Protein 3IUK (pdb70)

Radius of gyration: 38.19 Å; Cα contacts (8 Å, |Δi|>4): 1668; chains: 2; bounding box: 85×88×124 Å

B-factor: mean 12.66, std 7.12, range [2.0, 50.41]

Solvent-accessible surface area: 47184 Å² total

Secondary structure (DSSP, 8-state):
-PPP-HHHHHHHHHHHHHHHH-HHHHHHTT--S-TT-----SHHHHHHHHHHHHHHHHHHHT---SSHHHHHHHH--HHHHHHHHHHHHT-GGG---SSSSHHHHHHHGGG---SSHHHHHHHHHHHHHHHHHHHHHHHHHHHHHHTT----HHHHHHHHHHHHHHHSTTSTTT---S-EETTEEPPHHHHHHHHHHHHHHHHHHHHHHHHIIIIIGGGS-S-----HHHHHHHHHHHHSS---HHHHHHHHHHHHHHHHHHHHHHHHHHSTT--HHHHHHHHHH-GGGEEESHHHHHH--HHHHHHHHHHBTTTB-------B----SS--SSB---PPPTTSSSPB--BPPPTT--EEE-TTTHHHHHHHSTTTHHHHHHHHHHTGGGS-HHHHHT---HHHHHHHHHHHHH--TTSTT-STTT---TTT--HHHHHHHHHHHHTPBPPTTT-SSB--HHHHHHHHHHH----HHHHHHHHHHHHHSTTSTTHHHHHHHHHHHHHHHHHTSTT--HHHHHHHHHTT-S--HHHHHHHH-/-----HHHHHHHHHHHHHHHH-HHHHHHTT--S-TT-----SHHHHHHHHHHHHHHHHHHTTPPPSSHHHHHHHH--HHHHHHHHHHHHSGGGG---SSSSHHHHHHHGGG---SSHHHHHHHHHHHHHHHHHHHHHHHHHHHHHHTT----HHHHHHHHHHHHHHHSTTSTTT--TT--BTTBPPPHHHHHHHHHHHHHHHHHHHHHHHHIIIIIGGGS-S----HHHHHHHHHHHHHSS---HHHHHHHHHHHHHHHHHHHHHHHHHHSTT--HHHHHHHHHH-GGGEEESHHHHHH--HHHHHHHHHHBTTTB-------B----S---B---PPPTTSSS-B--B---TT--EEE-TTTHHHHHHHSTTTHHHHHHHHHHTGGGS-HHHHHT---HHHHHHHHHHHHH--TTSTT-STTT---TTT--HHHHHHHHHHHTTPBPPTTT-SSB--HHHHHHHHHHH--S-HHHHHHHHHHHHHSTTSTTHHHHHHHHHHHHHHHHHTSTT--HHHHHHHHHHT-S--HHHHHHHH-

Structure (mmCIF, N/CA/C/O backbone):
data_3IUK
#
_entry.id   3IUK
#
_cell.length_a   59.614
_cell.length_b   85.394
_cell.length_c   115.489
_cell.angle_alpha   90.00
_cell.angle_beta   90.78
_cell.angle_gamma   90.00
#
_symmetry.space_group_name_H-M   'P 1 21 1'
#
loop_
_entity.id
_entity.type
_entity.pdbx_description
1 polymer 'uncharacterized protein'
2 non-polymer GLYCEROL
3 non-polymer 'MAGNESIUM ION'
4 water water
#
loop_
_atom_site.group_PDB
_atom_site.id
_atom_site.type_symbol
_atom_site.label_atom_id
_atom_site.label_alt_id
_atom_site.label_comp_id
_atom_site.label_asym_id
_atom_site.label_entity_id
_atom_site.label_seq_id
_atom_site.pdbx_PDB_ins_code
_atom_site.Cartn_x
_atom_site.Cartn_y
_atom_site.Cartn_z
_atom_site.occupancy
_atom_site.B_iso_or_equiv
_atom_site.auth_seq_id
_atom_site.auth_comp_id
_atom_site.auth_asym_id
_atom_site.auth_atom_id
_atom_site.pdbx_PDB_model_num
ATOM 1 N N . VAL A 1 11 ? 5.884 -17.924 45.724 1.00 24.66 8 VAL A N 1
ATOM 2 C CA . VAL A 1 11 ? 6.967 -18.940 45.948 1.00 24.56 8 VAL A CA 1
ATOM 3 C C . VAL A 1 11 ? 8.328 -18.529 45.347 1.00 24.28 8 VAL A C 1
ATOM 4 O O . VAL A 1 11 ? 9.111 -19.404 44.963 1.00 25.18 8 VAL A O 1
ATOM 6 N N . ARG A 1 12 ? 8.613 -17.226 45.249 1.00 23.21 9 ARG A N 1
ATOM 7 C CA . ARG A 1 12 ? 9.953 -16.759 44.849 1.00 22.25 9 ARG A CA 1
ATOM 8 C C . ARG A 1 12 ? 10.831 -16.686 46.090 1.00 21.48 9 ARG A C 1
ATOM 9 O O . ARG A 1 12 ? 10.571 -15.877 46.977 1.00 21.91 9 ARG A O 1
ATOM 17 N N . PRO A 1 13 ? 11.915 -17.467 46.123 1.00 20.52 10 PRO A N 1
ATOM 18 C CA . PRO A 1 13 ? 12.707 -17.570 47.340 1.00 20.30 10 PRO A CA 1
ATOM 19 C C . PRO A 1 13 ? 13.579 -16.335 47.538 1.00 19.70 10 PRO A C 1
ATOM 20 O O . PRO A 1 13 ? 13.964 -15.678 46.572 1.00 19.16 10 PRO A O 1
ATOM 24 N N . LYS A 1 14 ? 13.846 -15.989 48.785 1.00 18.96 11 LYS A N 1
ATOM 25 C CA . LYS A 1 14 ? 14.661 -14.812 49.061 1.00 18.93 11 LYS A CA 1
ATOM 26 C C . LYS A 1 14 ? 16.113 -15.052 48.685 1.00 17.42 11 LYS A C 1
ATOM 27 O O . LYS A 1 14 ? 16.638 -16.104 48.944 1.00 16.91 11 LYS A O 1
ATOM 33 N N . SER A 1 15 ? 16.724 -14.062 48.039 1.00 15.52 12 SER A N 1
ATOM 34 C CA . SER A 1 15 ? 18.094 -14.153 47.525 1.00 14.85 12 SER A CA 1
ATOM 35 C C . SER A 1 15 ? 19.096 -13.588 48.551 1.00 14.71 12 SER A C 1
ATOM 36 O O . SER A 1 15 ? 18.713 -13.081 49.618 1.00 14.36 12 SER A O 1
ATOM 39 N N . ALA A 1 16 ? 20.379 -13.662 48.238 1.00 14.93 13 ALA A N 1
ATOM 40 C CA . ALA A 1 16 ? 21.381 -13.113 49.126 1.00 15.79 13 ALA A CA 1
ATOM 41 C C . ALA A 1 16 ? 21.175 -11.583 49.223 1.00 15.30 13 ALA A C 1
ATOM 42 O O . ALA A 1 16 ? 21.338 -10.977 50.291 1.00 15.61 13 ALA A O 1
ATOM 44 N N . ILE A 1 17 ? 20.815 -10.968 48.101 1.00 15.35 14 ILE A N 1
ATOM 45 C CA . ILE A 1 17 ? 20.575 -9.535 48.084 1.00 16.11 14 ILE A CA 1
ATOM 46 C C . ILE A 1 17 ? 19.362 -9.163 48.952 1.00 16.06 14 ILE A C 1
ATOM 47 O O . ILE A 1 17 ? 19.419 -8.169 49.693 1.00 15.97 14 ILE A O 1
ATOM 52 N N . ASP A 1 18 ? 18.293 -9.951 48.883 1.00 15.57 15 ASP A N 1
ATOM 53 C CA . ASP A 1 18 ? 17.152 -9.723 49.761 1.00 16.12 15 ASP A CA 1
ATOM 54 C C . ASP A 1 18 ? 17.560 -9.856 51.220 1.00 15.87 15 ASP A C 1
ATOM 55 O O . ASP A 1 18 ? 17.056 -9.089 52.057 1.00 15.95 15 ASP A O 1
ATOM 60 N N . ALA A 1 19 ? 18.452 -10.819 51.511 1.00 14.80 16 ALA A N 1
ATOM 61 C CA . ALA A 1 19 ? 18.982 -11.019 52.871 1.00 14.70 16 ALA A CA 1
ATOM 62 C C . ALA A 1 19 ? 19.730 -9.788 53.396 1.00 14.57 16 ALA A C 1
ATOM 63 O O . ALA A 1 19 ? 19.545 -9.396 54.554 1.00 15.45 16 ALA A O 1
ATOM 65 N N . VAL A 1 20 ? 20.608 -9.214 52.586 1.00 14.11 17 VAL A N 1
ATOM 66 C CA . VAL A 1 20 ? 21.273 -7.970 52.962 1.00 14.64 17 VAL A CA 1
ATOM 67 C C . VAL A 1 20 ? 20.273 -6.835 53.210 1.00 14.19 17 VAL A C 1
ATOM 68 O O . VAL A 1 20 ? 20.422 -6.074 54.181 1.00 14.18 17 VAL A O 1
ATOM 72 N N . ALA A 1 21 ? 19.267 -6.743 52.336 1.00 13.28 18 ALA A N 1
ATOM 73 C CA . ALA A 1 21 ? 18.243 -5.728 52.387 1.00 12.79 18 ALA A CA 1
ATOM 74 C C . ALA A 1 21 ? 17.426 -5.877 53.653 1.00 12.83 18 ALA A C 1
ATOM 75 O O . ALA A 1 21 ? 17.216 -4.885 54.346 1.00 12.88 18 ALA A O 1
ATOM 77 N N . ASP A 1 22 ? 17.096 -7.133 54.014 1.00 12.81 19 ASP A N 1
ATOM 78 C CA . ASP A 1 22 ? 16.351 -7.445 55.233 1.00 12.07 19 ASP A CA 1
ATOM 79 C C . ASP A 1 22 ? 17.166 -7.152 56.506 1.00 12.80 19 ASP A C 1
ATOM 80 O O . ASP A 1 22 ? 16.600 -6.649 57.509 1.00 12.52 19 ASP A O 1
ATOM 85 N N . ALA A 1 23 ? 18.462 -7.460 56.470 1.00 11.44 20 ALA A N 1
ATOM 86 C CA . ALA A 1 23 ? 19.348 -7.228 57.628 1.00 12.43 20 ALA A CA 1
ATOM 87 C C . ALA A 1 23 ? 19.523 -5.721 57.890 1.00 12.54 20 ALA A C 1
ATOM 88 O O . ALA A 1 23 ? 19.513 -5.265 59.052 1.00 12.49 20 ALA A O 1
ATOM 90 N N . TYR A 1 24 ? 19.708 -4.986 56.806 1.00 11.81 21 TYR A N 1
ATOM 91 C CA . TYR A 1 24 ? 19.788 -3.506 56.850 1.00 12.24 21 TYR A CA 1
ATOM 92 C C . TYR A 1 24 ? 18.486 -2.968 57.424 1.00 12.19 21 TYR A C 1
ATOM 93 O O . TYR A 1 24 ? 18.491 -2.153 58.317 1.00 12.90 21 TYR A O 1
ATOM 102 N N . THR A 1 25 ? 17.363 -3.470 56.957 1.00 11.93 22 THR A N 1
ATOM 103 C CA . THR A 1 25 ? 16.101 -3.062 57.527 1.00 11.85 22 THR A CA 1
ATOM 104 C C . THR A 1 25 ? 16.101 -3.324 59.041 1.00 10.95 22 THR A C 1
ATOM 105 O O . THR A 1 25 ? 15.726 -2.460 59.815 1.00 9.49 22 THR A O 1
ATOM 109 N N . GLU A 1 26 ? 16.537 -4.483 59.478 1.00 11.52 23 GLU A N 1
ATOM 110 C CA A GLU A 1 26 ? 16.533 -4.752 60.927 0.50 11.59 23 GLU A CA 1
ATOM 111 C CA B GLU A 1 26 ? 16.562 -4.764 60.926 0.50 11.94 23 GLU A CA 1
ATOM 112 C C . GLU A 1 26 ? 17.434 -3.736 61.677 1.00 11.51 23 GLU A C 1
ATOM 113 O O . GLU A 1 26 ? 17.109 -3.291 62.788 1.00 12.24 23 GLU A O 1
ATOM 124 N N . LYS A 1 27 ? 18.544 -3.357 61.078 1.00 11.44 24 LYS A N 1
ATOM 125 C CA . LYS A 1 27 ? 19.422 -2.369 61.704 1.00 11.42 24 LYS A CA 1
ATOM 126 C C . LYS A 1 27 ? 18.713 -0.996 61.799 1.00 11.41 24 LYS A C 1
ATOM 127 O O . LYS A 1 27 ? 18.872 -0.263 62.778 1.00 11.36 24 LYS A O 1
ATOM 133 N N . LEU A 1 28 ? 17.955 -0.641 60.768 1.00 10.99 25 LEU A N 1
ATOM 134 C CA . LEU A 1 28 ? 17.221 0.602 60.775 1.00 11.08 25 LEU A CA 1
ATOM 135 C C . LEU A 1 28 ? 16.216 0.622 61.922 1.00 12.18 25 LEU A C 1
ATOM 136 O O . LEU A 1 28 ? 16.046 1.670 62.594 1.00 11.03 25 LEU A O 1
ATOM 141 N N . ILE A 1 29 ? 15.549 -0.524 62.122 1.00 12.16 26 ILE A N 1
ATOM 142 C CA . ILE A 1 29 ? 14.574 -0.713 63.200 1.00 12.76 26 ILE A CA 1
ATOM 143 C C . ILE A 1 29 ? 15.295 -0.588 64.558 1.00 12.80 26 ILE A C 1
ATOM 144 O O . ILE A 1 29 ? 14.851 0.131 65.445 1.00 12.81 26 ILE A O 1
ATOM 149 N N . GLU A 1 30 ? 16.450 -1.230 64.666 1.00 13.11 27 GLU A N 1
ATOM 150 C CA . GLU A 1 30 ? 17.292 -1.177 65.861 1.00 13.87 27 GLU A CA 1
ATOM 151 C C . GLU A 1 30 ? 17.754 0.261 66.166 1.00 13.01 27 GLU A C 1
ATOM 152 O O . GLU A 1 30 ? 17.665 0.714 67.291 1.00 11.80 27 GLU A O 1
ATOM 158 N N . LEU A 1 31 ? 18.179 0.991 65.137 1.00 12.73 28 LEU A N 1
ATOM 159 C CA . LEU A 1 31 ? 18.624 2.378 65.284 1.00 12.98 28 LEU A CA 1
ATOM 160 C C . LEU A 1 31 ? 17.506 3.407 65.522 1.00 13.91 28 LEU A C 1
ATOM 161 O O . LEU A 1 31 ? 17.731 4.433 66.197 1.00 14.69 28 LEU A O 1
ATOM 166 N N . ASN A 1 32 ? 16.320 3.142 64.979 1.00 13.71 29 ASN A N 1
ATOM 167 C CA . ASN A 1 32 ? 15.183 4.047 65.091 1.00 14.24 29 ASN A CA 1
ATOM 168 C C . ASN A 1 32 ? 13.956 3.342 65.679 1.00 14.21 29 ASN A C 1
ATOM 169 O O . ASN A 1 32 ? 13.116 2.850 64.948 1.00 14.17 29 ASN A O 1
ATOM 174 N N . PRO A 1 33 ? 13.852 3.303 67.009 1.00 15.14 30 PRO A N 1
ATOM 175 C CA . PRO A 1 33 ? 12.718 2.608 67.583 1.00 15.96 30 PRO A CA 1
ATOM 176 C C . PRO A 1 33 ? 11.349 3.218 67.213 1.00 17.28 30 PRO A C 1
ATOM 177 O O . PRO A 1 33 ? 10.371 2.486 67.171 1.00 17.64 30 PRO A O 1
ATOM 181 N N . SER A 1 34 ? 11.291 4.517 66.919 1.00 18.88 31 SER A N 1
ATOM 182 C CA . SER A 1 34 ? 10.052 5.161 66.469 1.00 19.92 31 SER A CA 1
ATOM 183 C C . SER A 1 34 ? 9.569 4.526 65.187 1.00 20.58 31 SER A C 1
ATOM 184 O O . SER A 1 34 ? 8.375 4.384 64.974 1.00 20.96 31 SER A O 1
ATOM 187 N N . PHE A 1 35 ? 10.507 4.119 64.343 1.00 21.26 32 PHE A N 1
ATOM 188 C CA . PHE A 1 35 ? 10.177 3.423 63.107 1.00 21.83 32 PHE A CA 1
ATOM 189 C C . PHE A 1 35 ? 9.490 2.066 63.353 1.00 22.51 32 PHE A C 1
ATOM 190 O O . PHE A 1 35 ? 8.577 1.672 62.591 1.00 21.72 32 PHE A O 1
ATOM 198 N N . ALA A 1 36 ? 9.905 1.353 64.407 1.00 23.54 33 ALA A N 1
ATOM 199 C CA . ALA A 1 36 ? 9.234 0.089 64.796 1.00 24.10 33 ALA A CA 1
ATOM 200 C C . ALA A 1 36 ? 7.809 0.325 65.249 1.00 24.19 33 ALA A C 1
ATOM 201 O O . ALA A 1 36 ? 6.924 -0.440 64.926 1.00 24.66 33 ALA A O 1
ATOM 203 N N . THR A 1 37 ? 7.562 1.386 66.003 1.00 24.78 34 THR A N 1
ATOM 204 C CA . THR A 1 37 ? 6.199 1.588 66.484 1.00 24.72 34 THR A CA 1
ATOM 205 C C . THR A 1 37 ? 5.312 1.999 65.280 1.00 24.27 34 THR A C 1
ATOM 206 O O . THR A 1 37 ? 4.176 1.508 65.132 1.00 23.62 34 THR A O 1
ATOM 210 N N . THR A 1 38 ? 5.839 2.830 64.379 1.00 23.14 35 THR A N 1
ATOM 211 C CA . THR A 1 38 ? 5.068 3.166 63.182 1.00 22.72 35 THR A CA 1
ATOM 212 C C . THR A 1 38 ? 4.924 1.950 62.247 1.00 22.35 35 THR A C 1
ATOM 213 O O . THR A 1 38 ? 4.102 2.003 61.350 1.00 23.05 35 THR A O 1
ATOM 217 N N . LEU A 1 39 ? 5.700 0.877 62.457 1.00 21.83 36 LEU A N 1
ATOM 218 C CA . LEU A 1 39 ? 5.529 -0.404 61.726 1.00 21.67 36 LEU A CA 1
ATOM 219 C C . LEU A 1 39 ? 4.637 -1.386 62.483 1.00 22.16 36 LEU A C 1
ATOM 220 O O . LEU A 1 39 ? 4.367 -2.492 62.002 1.00 22.36 36 LEU A O 1
ATOM 225 N N . GLY A 1 40 ? 4.178 -0.999 63.670 1.00 22.34 37 GLY A N 1
ATOM 226 C CA . GLY A 1 40 ? 3.373 -1.890 64.507 1.00 22.39 37 GLY A CA 1
ATOM 227 C C . GLY A 1 40 ? 4.161 -2.947 65.288 1.00 22.25 37 GLY A C 1
ATOM 228 O O . GLY A 1 40 ? 3.556 -3.802 65.952 1.00 22.09 37 GLY A O 1
ATOM 229 N N . LEU A 1 41 ? 5.502 -2.898 65.218 1.00 21.67 38 LEU A N 1
ATOM 230 C CA . LEU A 1 41 ? 6.372 -3.859 65.931 1.00 20.58 38 LEU A CA 1
ATOM 231 C C . LEU A 1 41 ? 6.427 -3.510 67.426 1.00 19.51 38 LEU A C 1
ATOM 232 O O . LEU A 1 41 ? 6.833 -2.398 67.750 1.00 20.08 38 LEU A O 1
ATOM 237 N N . PRO A 1 42 ? 6.069 -4.456 68.328 1.00 18.07 39 PRO A N 1
ATOM 238 C CA . PRO A 1 42 ? 6.246 -4.191 69.774 1.00 17.61 39 PRO A CA 1
ATOM 239 C C . PRO A 1 42 ? 7.733 -4.194 70.199 1.00 16.90 39 PRO A C 1
ATOM 240 O O . PRO A 1 42 ? 8.595 -4.489 69.369 1.00 16.68 39 PRO A O 1
ATOM 244 N N . GLY A 1 43 ? 8.015 -3.809 71.449 1.00 16.06 40 GLY A N 1
ATOM 245 C CA . GLY A 1 43 ? 9.367 -3.858 72.005 1.00 15.44 40 GLY A CA 1
ATOM 246 C C . GLY A 1 43 ? 9.916 -2.518 72.474 1.00 15.19 40 GLY A C 1
ATOM 247 O O . GLY A 1 43 ? 10.522 -2.431 73.536 1.00 15.84 40 GLY A O 1
ATOM 248 N N . HIS A 1 44 ? 9.713 -1.465 71.699 1.00 14.01 41 HIS A N 1
ATOM 249 C CA . HIS A 1 44 ? 10.385 -0.176 71.984 1.00 13.87 41 HIS A CA 1
ATOM 250 C C . HIS A 1 44 ? 9.396 1.010 71.884 1.00 12.12 41 HIS A C 1
ATOM 251 O O . HIS A 1 44 ? 9.614 2.035 71.235 1.00 12.37 41 HIS A O 1
ATOM 258 N N . GLU A 1 45 ? 8.296 0.841 72.583 1.00 8.57 42 GLU A N 1
ATOM 259 C CA . GLU A 1 45 ? 7.193 1.795 72.552 1.00 7.69 42 GLU A CA 1
ATOM 260 C C . GLU A 1 45 ? 7.532 3.147 73.122 1.00 6.63 42 GLU A C 1
ATOM 261 O O . GLU A 1 45 ? 6.883 4.122 72.756 1.00 7.48 42 GLU A O 1
ATOM 267 N N . THR A 1 46 ? 8.517 3.226 74.024 1.00 5.86 43 THR A N 1
ATOM 268 C CA . THR A 1 46 ? 8.844 4.519 74.684 1.00 6.03 43 THR A CA 1
ATOM 269 C C . THR A 1 46 ? 10.070 5.215 74.093 1.00 6.25 43 THR A C 1
ATOM 270 O O . THR A 1 46 ? 10.460 6.300 74.543 1.00 7.23 43 THR A O 1
ATOM 274 N N . GLU A 1 47 ? 10.725 4.603 73.117 1.00 5.50 44 GLU A N 1
ATOM 275 C CA . GLU A 1 47 ? 12.034 5.083 72.699 1.00 7.19 44 GLU A CA 1
ATOM 276 C C . GLU A 1 47 ? 12.070 5.898 71.421 1.00 6.27 44 GLU A C 1
ATOM 277 O O . GLU A 1 47 ? 11.270 5.700 70.515 1.00 8.08 44 GLU A O 1
ATOM 283 N N . TYR A 1 48 ? 13.058 6.783 71.364 1.00 6.01 45 TYR A N 1
ATOM 284 C CA . TYR A 1 48 ? 13.346 7.606 70.207 1.00 6.91 45 TYR A CA 1
ATOM 285 C C . TYR A 1 48 ? 14.699 7.228 69.621 1.00 8.24 45 TYR A C 1
ATOM 286 O O . TYR A 1 48 ? 15.567 6.726 70.314 1.00 8.82 45 TYR A O 1
ATOM 295 N N . GLN A 1 49 ? 14.879 7.493 68.343 1.00 9.34 46 GLN A N 1
ATOM 296 C CA . GLN A 1 49 ? 16.203 7.530 67.769 1.00 10.68 46 GLN A CA 1
ATOM 297 C C . GLN A 1 49 ? 17.140 8.548 68.443 1.00 11.48 46 GLN A C 1
ATOM 298 O O . GLN A 1 49 ? 16.702 9.445 69.184 1.00 10.97 46 GLN A O 1
ATOM 304 N N . ASP A 1 50 ? 18.433 8.374 68.185 1.00 11.93 47 ASP A N 1
ATOM 305 C CA . ASP A 1 50 ? 19.477 9.278 68.659 1.00 13.00 47 ASP A CA 1
ATOM 306 C C . ASP A 1 50 ? 19.587 10.346 67.555 1.00 11.61 47 ASP A C 1
ATOM 307 O O . ASP A 1 50 ? 20.040 10.069 66.460 1.00 12.34 47 ASP A O 1
ATOM 312 N N . TYR A 1 51 ? 19.112 11.552 67.843 1.00 10.84 48 TYR A N 1
ATOM 313 C CA . TYR A 1 51 ? 19.118 12.653 66.910 1.00 9.49 48 TYR A CA 1
ATOM 314 C C . TYR A 1 51 ? 20.430 13.444 66.958 1.00 9.15 48 TYR A C 1
ATOM 315 O O . TYR A 1 51 ? 20.575 14.416 66.275 1.00 7.13 48 TYR A O 1
ATOM 324 N N . SER A 1 52 ? 21.378 13.022 67.785 1.00 9.04 49 SER A N 1
ATOM 325 C CA . SER A 1 52 ? 22.607 13.727 67.988 1.00 8.58 49 SER A CA 1
ATOM 326 C C . SER A 1 52 ? 23.569 13.418 66.841 1.00 9.37 49 SER A C 1
ATOM 327 O O . SER A 1 52 ? 23.290 12.539 66.053 1.00 9.87 49 SER A O 1
ATOM 330 N N . PRO A 1 53 ? 24.701 14.130 66.749 1.00 9.78 50 PRO A N 1
ATOM 331 C CA . PRO A 1 53 ? 25.679 13.755 65.719 1.00 10.58 50 PRO A CA 1
ATOM 332 C C . PRO A 1 53 ? 26.141 12.296 65.779 1.00 10.97 50 PRO A C 1
ATOM 333 O O . PRO A 1 53 ? 26.339 11.693 64.736 1.00 12.00 50 PRO A O 1
ATOM 337 N N . ALA A 1 54 ? 26.350 11.764 66.984 1.00 9.45 51 ALA A N 1
ATOM 338 C CA . ALA A 1 54 ? 26.758 10.367 67.124 1.00 10.12 51 ALA A CA 1
ATOM 339 C C . ALA A 1 54 ? 25.655 9.470 66.551 1.00 10.64 51 ALA A C 1
ATOM 340 O O . ALA A 1 54 ? 25.936 8.444 65.979 1.00 12.01 51 ALA A O 1
ATOM 342 N N . GLY A 1 55 ? 24.403 9.835 66.764 1.00 10.10 52 GLY A N 1
ATOM 343 C CA . GLY A 1 55 ? 23.287 9.113 66.137 1.00 9.81 52 GLY A CA 1
ATOM 344 C C . GLY A 1 55 ? 23.372 9.089 64.628 1.00 9.26 52 GLY A C 1
ATOM 345 O O . GLY A 1 55 ? 23.221 8.048 63.991 1.00 9.63 52 GLY A O 1
ATOM 346 N N . ALA A 1 56 ? 23.633 10.253 64.039 1.00 8.81 53 ALA A N 1
ATOM 347 C CA . ALA A 1 56 ? 23.743 10.360 62.602 1.00 9.22 53 ALA A CA 1
ATOM 348 C C . ALA A 1 56 ? 24.969 9.597 62.005 1.00 9.19 53 ALA A C 1
ATOM 349 O O . ALA A 1 56 ? 24.882 9.003 60.920 1.00 8.53 53 ALA A O 1
ATOM 351 N N . ALA A 1 57 ? 26.100 9.628 62.706 1.00 9.58 54 ALA A N 1
ATOM 352 C CA . ALA A 1 57 ? 27.292 8.873 62.298 1.00 10.06 54 ALA A CA 1
ATOM 353 C C . ALA A 1 57 ? 26.988 7.396 62.327 1.00 9.92 54 ALA A C 1
ATOM 354 O O . ALA A 1 57 ? 27.395 6.668 61.452 1.00 10.52 54 ALA A O 1
ATOM 356 N N . ALA A 1 58 ? 26.240 6.946 63.328 1.00 10.00 55 ALA A N 1
ATOM 357 C CA . ALA A 1 58 ? 25.935 5.515 63.427 1.00 8.95 55 ALA A CA 1
ATOM 358 C C . ALA A 1 58 ? 25.054 5.090 62.249 1.00 8.31 55 ALA A C 1
ATOM 359 O O . ALA A 1 58 ? 25.286 4.038 61.640 1.00 5.97 55 ALA A O 1
ATOM 361 N N . HIS A 1 59 ? 24.054 5.925 61.930 1.00 7.76 56 HIS A N 1
ATOM 362 C CA . HIS A 1 59 ? 23.161 5.621 60.809 1.00 7.73 56 HIS A CA 1
ATOM 363 C C . HIS A 1 59 ? 23.987 5.545 59.521 1.00 5.91 56 HIS A C 1
ATOM 364 O O . HIS A 1 59 ? 23.908 4.618 58.780 1.00 5.00 56 HIS A O 1
ATOM 371 N N . ALA A 1 60 ? 24.831 6.548 59.295 1.00 6.52 57 ALA A N 1
ATOM 372 C CA . ALA A 1 60 ? 25.648 6.618 58.099 1.00 6.38 57 ALA A CA 1
ATOM 373 C C . ALA A 1 60 ? 26.561 5.420 58.002 1.00 6.58 57 ALA A C 1
ATOM 374 O O . ALA A 1 60 ? 26.748 4.894 56.924 1.00 6.08 57 ALA A O 1
ATOM 376 N N . GLU A 1 61 ? 27.096 4.969 59.130 1.00 5.31 58 GLU A N 1
ATOM 377 C CA . GLU A 1 61 ? 28.028 3.829 59.095 1.00 4.56 58 GLU A CA 1
ATOM 378 C C . GLU A 1 61 ? 27.298 2.551 58.663 1.00 4.11 58 GLU A C 1
ATOM 379 O O . GLU A 1 61 ? 27.786 1.776 57.851 1.00 4.80 58 GLU A O 1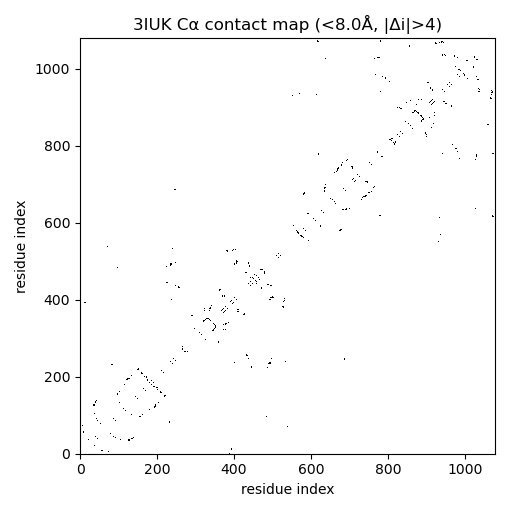
ATOM 385 N N . ALA A 1 62 ? 26.130 2.337 59.237 1.00 3.83 59 ALA A N 1
ATOM 386 C CA . ALA A 1 62 ? 25.290 1.221 58.869 1.00 3.80 59 ALA A CA 1
ATOM 387 C C . ALA A 1 62 ? 24.972 1.266 57.368 1.00 4.54 59 ALA A C 1
ATOM 388 O O . ALA A 1 62 ? 25.081 0.250 56.638 1.00 4.29 59 ALA A O 1
ATOM 390 N N . THR A 1 63 ? 24.632 2.455 56.899 1.00 4.94 60 THR A N 1
ATOM 391 C CA . THR A 1 63 ? 24.407 2.684 55.461 1.00 4.60 60 THR A CA 1
ATOM 392 C C . THR A 1 63 ? 25.651 2.337 54.596 1.00 5.23 60 THR A C 1
ATOM 393 O O . THR A 1 63 ? 25.556 1.628 53.574 1.00 4.37 60 THR A O 1
ATOM 397 N N . ARG A 1 64 ? 26.813 2.835 54.998 1.00 4.65 61 ARG A N 1
ATOM 398 C CA . ARG A 1 64 ? 28.044 2.558 54.251 1.00 6.11 61 ARG A CA 1
ATOM 399 C C . ARG A 1 64 ? 28.338 1.037 54.263 1.00 6.15 61 ARG A C 1
ATOM 400 O O . ARG A 1 64 ? 28.754 0.483 53.252 1.00 5.45 61 ARG A O 1
ATOM 408 N N . LEU A 1 65 ? 28.092 0.381 55.405 1.00 6.86 62 LEU A N 1
ATOM 409 C CA . LEU A 1 65 ? 28.343 -1.053 55.520 1.00 6.90 62 LEU A CA 1
ATOM 410 C C . LEU A 1 65 ? 27.362 -1.852 54.646 1.00 6.68 62 LEU A C 1
ATOM 411 O O . LEU A 1 65 ? 27.754 -2.864 54.073 1.00 6.96 62 LEU A O 1
ATOM 416 N N . ALA A 1 66 ? 26.124 -1.376 54.512 1.00 7.21 63 ALA A N 1
ATOM 417 C CA . ALA A 1 66 ? 25.105 -2.032 53.674 1.00 7.80 63 ALA A CA 1
ATOM 418 C C . ALA A 1 66 ? 25.492 -1.948 52.204 1.00 7.80 63 ALA A C 1
ATOM 419 O O . ALA A 1 66 ? 25.437 -2.958 51.503 1.00 7.29 63 ALA A O 1
ATOM 421 N N . LEU A 1 67 ? 25.923 -0.769 51.756 1.00 7.33 64 LEU A N 1
ATOM 422 C CA . LEU A 1 67 ? 26.425 -0.606 50.385 1.00 7.83 64 LEU A CA 1
ATOM 423 C C . LEU A 1 67 ? 27.636 -1.492 50.089 1.00 8.83 64 LEU A C 1
ATOM 424 O O . LEU A 1 67 ? 27.698 -2.143 49.055 1.00 10.86 64 LEU A O 1
ATOM 429 N N . GLU A 1 68 ? 28.607 -1.500 50.991 1.00 9.47 65 GLU A N 1
ATOM 430 C CA . GLU A 1 68 ? 29.760 -2.383 50.876 1.00 10.71 65 GLU A CA 1
ATOM 431 C C . GLU A 1 68 ? 29.335 -3.851 50.704 1.00 10.86 65 GLU A C 1
ATOM 432 O O . GLU A 1 68 ? 29.875 -4.563 49.857 1.00 10.11 65 GLU A O 1
ATOM 438 N N . ALA A 1 69 ? 28.397 -4.300 51.546 1.00 11.13 66 ALA A N 1
ATOM 439 C CA . ALA A 1 69 ? 27.948 -5.688 51.522 1.00 11.89 66 ALA A CA 1
ATOM 440 C C . ALA A 1 69 ? 27.346 -5.988 50.157 1.00 12.15 66 ALA A C 1
ATOM 441 O O . ALA A 1 69 ? 27.613 -7.052 49.589 1.00 11.82 66 ALA A O 1
ATOM 443 N N . LEU A 1 70 ? 26.597 -5.028 49.613 1.00 12.17 67 LEU A N 1
ATOM 444 C CA . LEU A 1 70 ? 26.006 -5.169 48.264 1.00 12.97 67 LEU A CA 1
ATOM 445 C C . LEU A 1 70 ? 27.011 -5.098 47.102 1.00 13.69 67 LEU A C 1
ATOM 446 O O . LEU A 1 70 ? 26.709 -5.583 46.012 1.00 13.95 67 LEU A O 1
ATOM 451 N N . ALA A 1 71 ? 28.189 -4.514 47.318 1.00 13.87 68 ALA A N 1
ATOM 452 C CA . ALA A 1 71 ? 29.073 -4.129 46.208 1.00 14.00 68 ALA A CA 1
ATOM 453 C C . ALA A 1 71 ? 29.494 -5.289 45.308 1.00 14.74 68 ALA A C 1
ATOM 454 O O . ALA A 1 71 ? 29.530 -5.142 44.082 1.00 15.19 68 ALA A O 1
ATOM 456 N N . GLY A 1 72 ? 29.831 -6.427 45.911 1.00 14.35 69 GLY A N 1
ATOM 457 C CA . GLY A 1 72 ? 30.262 -7.584 45.154 1.00 15.09 69 GLY A CA 1
ATOM 458 C C . GLY A 1 72 ? 29.202 -8.650 44.901 1.00 15.24 69 GLY A C 1
ATOM 459 O O . GLY A 1 72 ? 29.554 -9.789 44.583 1.00 15.18 69 GLY A O 1
ATOM 460 N N . LEU A 1 73 ? 27.917 -8.297 45.017 1.00 15.11 70 LEU A N 1
ATOM 461 C CA . LEU A 1 73 ? 26.830 -9.263 44.826 1.00 15.08 70 LEU A CA 1
ATOM 462 C C . LEU A 1 73 ? 26.153 -9.073 43.470 1.00 14.85 70 LEU A C 1
ATOM 463 O O . LEU A 1 73 ? 25.459 -8.104 43.252 1.00 14.85 70 LEU A O 1
ATOM 468 N N . GLU A 1 74 ? 26.348 -10.031 42.578 1.00 15.22 71 GLU A N 1
ATOM 469 C CA . GLU A 1 74 ? 25.661 -10.057 41.285 1.00 15.14 71 GLU A CA 1
ATOM 470 C C . GLU A 1 74 ? 24.180 -10.388 41.489 1.00 15.04 71 GLU A C 1
ATOM 471 O O . GLU A 1 74 ? 23.845 -11.184 42.400 1.00 13.61 71 GLU A O 1
ATOM 477 N N . PRO A 1 75 ? 23.293 -9.777 40.657 1.00 15.34 72 PRO A N 1
ATOM 478 C CA . PRO A 1 75 ? 21.859 -10.079 40.724 1.00 15.33 72 PRO A CA 1
ATOM 479 C C . PRO A 1 75 ? 21.612 -11.508 40.253 1.00 15.37 72 PRO A C 1
ATOM 480 O O . PRO A 1 75 ? 22.302 -11.955 39.339 1.00 15.51 72 PRO A O 1
ATOM 484 N N . SER A 1 76 ? 20.679 -12.206 40.906 1.00 14.08 73 SER A N 1
ATOM 485 C CA . SER A 1 76 ? 20.231 -13.535 40.506 1.00 13.99 73 SER A CA 1
ATOM 486 C C . SER A 1 76 ? 19.024 -13.483 39.576 1.00 13.57 73 SER A C 1
ATOM 487 O O . SER A 1 76 ? 18.723 -14.446 38.887 1.00 12.11 73 SER A O 1
ATOM 490 N N . ASP A 1 77 ? 18.319 -12.366 39.575 1.00 13.23 74 ASP A N 1
ATOM 491 C CA . ASP A 1 77 ? 17.190 -12.163 38.659 1.00 13.16 74 ASP A CA 1
ATOM 492 C C . ASP A 1 77 ? 16.896 -10.646 38.546 1.00 13.00 74 ASP A C 1
ATOM 493 O O . ASP A 1 77 ? 17.554 -9.818 39.209 1.00 12.66 74 ASP A O 1
ATOM 498 N N . ASP A 1 78 ? 15.919 -10.298 37.713 1.00 12.74 75 ASP A N 1
ATOM 499 C CA A ASP A 1 78 ? 15.473 -8.914 37.529 0.50 12.76 75 ASP A CA 1
ATOM 500 C CA B ASP A 1 78 ? 15.542 -8.897 37.533 0.50 12.72 75 ASP A CA 1
ATOM 501 C C . ASP A 1 78 ? 15.087 -8.225 38.835 1.00 12.73 75 ASP A C 1
ATOM 502 O O . ASP A 1 78 ? 15.216 -7.028 38.959 1.00 11.87 75 ASP A O 1
ATOM 511 N N . VAL A 1 79 ? 14.571 -8.991 39.798 1.00 13.40 76 VAL A N 1
ATOM 512 C CA . VAL A 1 79 ? 14.094 -8.400 41.082 1.00 13.52 76 VAL A CA 1
ATOM 513 C C . VAL A 1 79 ? 15.321 -7.879 41.837 1.00 13.91 76 VAL A C 1
ATOM 514 O O . VAL A 1 79 ? 15.328 -6.749 42.297 1.00 12.38 76 VAL A O 1
ATOM 518 N N . ASP A 1 80 ? 16.386 -8.689 41.856 1.00 13.56 77 ASP A N 1
ATOM 519 C CA . ASP A 1 80 ? 17.650 -8.319 42.505 1.00 14.64 77 ASP A CA 1
ATOM 520 C C . ASP A 1 80 ? 18.257 -7.028 41.884 1.00 14.37 77 ASP A C 1
ATOM 521 O O . ASP A 1 80 ? 18.778 -6.180 42.595 1.00 13.63 77 ASP A O 1
ATOM 526 N N . ALA A 1 81 ? 18.183 -6.921 40.563 1.00 13.75 78 ALA A N 1
ATOM 527 C CA . ALA A 1 81 ? 18.721 -5.807 39.818 1.00 13.44 78 ALA A CA 1
ATOM 528 C C . ALA A 1 81 ? 18.013 -4.517 40.183 1.00 13.33 78 ALA A C 1
ATOM 529 O O . ALA A 1 81 ? 18.664 -3.510 40.294 1.00 13.55 78 ALA A O 1
ATOM 531 N N . VAL A 1 82 ? 16.685 -4.555 40.342 1.00 12.45 79 VAL A N 1
ATOM 532 C CA . VAL A 1 82 ? 15.948 -3.400 40.789 1.00 12.65 79 VAL A CA 1
ATOM 533 C C . VAL A 1 82 ? 16.372 -3.113 42.211 1.00 12.32 79 VAL A C 1
ATOM 534 O O . VAL A 1 82 ? 16.689 -1.969 42.528 1.00 10.75 79 VAL A O 1
ATOM 538 N N . THR A 1 83 ? 16.412 -4.141 43.078 1.00 11.74 80 THR A N 1
ATOM 539 C CA . THR A 1 83 ? 16.821 -3.896 44.459 1.00 11.36 80 THR A CA 1
ATOM 540 C C . THR A 1 83 ? 18.204 -3.219 44.549 1.00 11.47 80 THR A C 1
ATOM 541 O O . THR A 1 83 ? 18.386 -2.255 45.284 1.00 12.14 80 THR A O 1
ATOM 545 N N . LEU A 1 84 ? 19.184 -3.758 43.815 1.00 9.96 81 LEU A N 1
ATOM 546 C CA . LEU A 1 84 ? 20.544 -3.172 43.807 1.00 10.16 81 LEU A CA 1
ATOM 547 C C . LEU A 1 84 ? 20.517 -1.738 43.403 1.00 8.66 81 LEU A C 1
ATOM 548 O O . LEU A 1 84 ? 21.146 -0.885 44.033 1.00 9.33 81 LEU A O 1
ATOM 553 N N . ASP A 1 85 ? 19.774 -1.466 42.344 1.00 8.77 82 ASP A N 1
ATOM 554 C CA . ASP A 1 85 ? 19.701 -0.122 41.779 1.00 9.78 82 ASP A CA 1
ATOM 555 C C . ASP A 1 85 ? 19.014 0.854 42.778 1.00 9.07 82 ASP A C 1
ATOM 556 O O . ASP A 1 85 ? 19.498 2.000 42.994 1.00 8.36 82 ASP A O 1
ATOM 561 N N . ALA A 1 86 ? 17.881 0.414 43.356 1.00 10.38 83 ALA A N 1
ATOM 562 C CA . ALA A 1 86 ? 17.124 1.259 44.280 1.00 10.68 83 ALA A CA 1
ATOM 563 C C . ALA A 1 86 ? 17.914 1.570 45.553 1.00 11.48 83 ALA A C 1
ATOM 564 O O . ALA A 1 86 ? 17.922 2.694 46.031 1.00 11.39 83 ALA A O 1
ATOM 574 N N . ARG A 1 88 ? 21.218 1.382 45.894 1.00 11.18 85 ARG A N 1
ATOM 575 C CA . ARG A 1 88 ? 22.422 2.144 45.582 1.00 11.35 85 ARG A CA 1
ATOM 576 C C . ARG A 1 88 ? 22.119 3.619 45.406 1.00 10.73 85 ARG A C 1
ATOM 577 O O . ARG A 1 88 ? 22.847 4.459 45.904 1.00 11.54 85 ARG A O 1
ATOM 585 N N . GLU A 1 89 ? 21.024 3.894 44.729 1.00 10.08 86 GLU A N 1
ATOM 586 C CA . GLU A 1 89 ? 20.444 5.223 44.620 1.00 11.13 86 GLU A CA 1
ATOM 587 C C . GLU A 1 89 ? 20.012 5.848 45.930 1.00 10.39 86 GLU A C 1
ATOM 588 O O . GLU A 1 89 ? 20.462 6.937 46.231 1.00 10.49 86 GLU A O 1
ATOM 594 N N . ARG A 1 90 ? 19.135 5.205 46.687 1.00 10.42 87 ARG A N 1
ATOM 595 C CA . ARG A 1 90 ? 18.646 5.776 47.942 1.00 10.03 87 ARG A CA 1
ATOM 596 C C . ARG A 1 90 ? 19.800 5.927 48.943 1.00 9.91 87 ARG A C 1
ATOM 597 O O . ARG A 1 90 ? 19.979 7.014 49.495 1.00 9.14 87 ARG A O 1
ATOM 605 N N . LEU A 1 91 ? 20.580 4.859 49.152 1.00 10.58 88 LEU A N 1
ATOM 606 C CA . LEU A 1 91 ? 21.656 4.871 50.209 1.00 10.45 88 LEU A CA 1
ATOM 607 C C . LEU A 1 91 ? 22.780 5.787 49.818 1.00 10.57 88 LEU A C 1
ATOM 608 O O . LEU A 1 91 ? 23.352 6.472 50.658 1.00 10.37 88 LEU A O 1
ATOM 613 N N . GLY A 1 92 ? 23.131 5.774 48.550 1.00 10.64 89 GLY A N 1
ATOM 614 C CA . GLY A 1 92 ? 24.211 6.633 48.069 1.00 10.49 89 GLY A CA 1
ATOM 615 C C . GLY A 1 92 ? 23.804 8.073 48.266 1.00 10.43 89 GLY A C 1
ATOM 616 O O . GLY A 1 92 ? 24.603 8.887 48.678 1.00 10.28 89 GLY A O 1
ATOM 617 N N . LEU A 1 93 ? 22.541 8.373 48.001 1.00 10.74 90 LEU A N 1
ATOM 618 C CA . LEU A 1 93 ? 22.059 9.765 48.163 1.00 10.18 90 LEU A CA 1
ATOM 619 C C . LEU A 1 93 ? 22.069 10.134 49.634 1.00 10.38 90 LEU A C 1
ATOM 620 O O . LEU A 1 93 ? 22.565 11.207 50.031 1.00 11.93 90 LEU A O 1
ATOM 625 N N . GLU A 1 94 ? 21.692 9.197 50.478 1.00 10.02 91 GLU A N 1
ATOM 626 C CA . GLU A 1 94 ? 21.680 9.473 51.900 1.00 10.44 91 GLU A CA 1
ATOM 627 C C . GLU A 1 94 ? 23.042 9.864 52.399 1.00 9.84 91 GLU A C 1
ATOM 628 O O . GLU A 1 94 ? 23.108 10.772 53.176 1.00 9.25 91 GLU A O 1
ATOM 634 N N . LEU A 1 95 ? 24.088 9.148 51.968 1.00 8.43 92 LEU A N 1
ATOM 635 C CA . LEU A 1 95 ? 25.472 9.471 52.354 1.00 8.69 92 LEU A CA 1
ATOM 636 C C . LEU A 1 95 ? 25.968 10.823 51.779 1.00 6.54 92 LEU A C 1
ATOM 637 O O . LEU A 1 95 ? 26.643 11.560 52.468 1.00 6.40 92 LEU A O 1
ATOM 642 N N . GLU A 1 96 ? 25.607 11.153 50.553 1.00 6.53 93 GLU A N 1
ATOM 643 C CA . GLU A 1 96 ? 25.917 12.493 50.010 1.00 6.65 93 GLU A CA 1
ATOM 644 C C . GLU A 1 96 ? 25.304 13.614 50.861 1.00 7.54 93 GLU A C 1
ATOM 645 O O . GLU A 1 96 ? 25.947 14.609 51.165 1.00 6.53 93 GLU A O 1
ATOM 651 N N . ILE A 1 97 ? 24.057 13.457 51.289 1.00 7.21 94 ILE A N 1
ATOM 652 C CA . ILE A 1 97 ? 23.432 14.450 52.134 1.00 7.79 94 ILE A CA 1
ATOM 653 C C . ILE A 1 97 ? 24.073 14.542 53.534 1.00 7.94 94 ILE A C 1
ATOM 654 O O . ILE A 1 97 ? 24.407 15.636 53.993 1.00 8.66 94 ILE A O 1
ATOM 659 N N . HIS A 1 98 ? 24.388 13.394 54.145 1.00 8.25 95 HIS A N 1
ATOM 660 C CA . HIS A 1 98 ? 25.047 13.373 55.458 1.00 7.92 95 HIS A CA 1
ATOM 661 C C . HIS A 1 98 ? 26.397 14.099 55.390 1.00 8.59 95 HIS A C 1
ATOM 662 O O . HIS A 1 98 ? 26.739 14.952 56.230 1.00 9.27 95 HIS A O 1
ATOM 669 N N . GLN A 1 99 ? 27.155 13.750 54.372 1.00 8.86 96 GLN A N 1
ATOM 670 C CA . GLN A 1 99 ? 28.483 14.313 54.159 1.00 9.78 96 GLN A CA 1
ATOM 671 C C . GLN A 1 99 ? 28.456 15.811 53.863 1.00 9.64 96 GLN A C 1
ATOM 672 O O . GLN A 1 99 ? 29.409 16.536 54.149 1.00 9.95 96 GLN A O 1
ATOM 678 N N . SER A 1 100 ? 27.366 16.280 53.266 1.00 9.64 97 SER A N 1
ATOM 679 C CA . SER A 1 100 ? 27.213 17.698 53.001 1.00 9.10 97 SER A CA 1
ATOM 680 C C . SER A 1 100 ? 27.099 18.535 54.304 1.00 10.45 97 SER A C 1
ATOM 681 O O . SER A 1 100 ? 27.333 19.729 54.278 1.00 8.69 97 SER A O 1
ATOM 684 N N . GLY A 1 101 ? 26.647 17.941 55.410 1.00 9.78 98 GLY A N 1
ATOM 685 C CA . GLY A 1 101 ? 26.605 18.676 56.679 1.00 10.93 98 GLY A CA 1
ATOM 686 C C . GLY A 1 101 ? 25.212 19.309 56.953 1.00 11.68 98 GLY A C 1
ATOM 687 O O . GLY A 1 101 ? 24.951 19.795 58.063 1.00 11.74 98 GLY A O 1
ATOM 688 N N . TRP A 1 102 ? 24.350 19.329 55.948 1.00 10.39 99 TRP A N 1
ATOM 689 C CA . TRP A 1 102 ? 23.060 20.048 56.048 1.00 11.61 99 TRP A CA 1
ATOM 690 C C . TRP A 1 102 ? 21.991 19.254 56.756 1.00 11.51 99 TRP A C 1
ATOM 691 O O . TRP A 1 102 ? 21.055 19.825 57.296 1.00 10.29 99 TRP A O 1
ATOM 702 N N . ASP A 1 103 ? 22.157 17.938 56.782 1.00 10.23 100 ASP A N 1
ATOM 703 C CA . ASP A 1 103 ? 21.305 17.057 57.573 1.00 10.01 100 ASP A CA 1
ATOM 704 C C . ASP A 1 103 ? 21.239 17.476 59.064 1.00 8.36 100 ASP A C 1
ATOM 705 O O . ASP A 1 103 ? 20.164 17.516 59.685 1.00 7.04 100 ASP A O 1
ATOM 710 N N . ALA A 1 104 ? 22.388 17.869 59.618 1.00 7.96 101 ALA A N 1
ATOM 711 C CA . ALA A 1 104 ? 22.471 18.312 61.010 1.00 6.20 101 ALA A CA 1
ATOM 712 C C . ALA A 1 104 ? 21.652 19.581 61.258 1.00 5.58 101 ALA A C 1
ATOM 713 O O . ALA A 1 104 ? 21.233 19.816 62.393 1.00 5.17 101 ALA A O 1
ATOM 715 N N . ALA A 1 105 ? 21.390 20.364 60.209 1.00 6.03 102 ALA A N 1
ATOM 716 C CA . ALA A 1 105 ? 20.681 21.653 60.349 1.00 5.79 102 ALA A CA 1
ATOM 717 C C . ALA A 1 105 ? 19.202 21.530 60.134 1.00 6.88 102 ALA A C 1
ATOM 718 O O . ALA A 1 105 ? 18.491 22.546 60.205 1.00 6.73 102 ALA A O 1
ATOM 720 N N . ASP A 1 106 ? 18.753 20.301 59.858 1.00 6.98 103 ASP A N 1
ATOM 721 C CA . ASP A 1 106 ? 17.359 20.046 59.468 1.00 8.20 103 ASP A CA 1
ATOM 722 C C . ASP A 1 106 ? 16.353 20.664 60.446 1.00 7.56 103 ASP A C 1
ATOM 723 O O . ASP A 1 106 ? 16.326 20.352 61.652 1.00 7.08 103 ASP A O 1
ATOM 728 N N . LEU A 1 107 ? 15.554 21.574 59.898 1.00 7.46 104 LEU A N 1
ATOM 729 C CA . LEU A 1 107 ? 14.513 22.323 60.635 1.00 7.27 104 LEU A CA 1
ATOM 730 C C . LEU A 1 107 ? 13.639 23.007 59.605 1.00 6.64 104 LEU A C 1
ATOM 731 O O . LEU A 1 107 ? 14.115 23.779 58.807 1.00 6.28 104 LEU A O 1
ATOM 736 N N . ASN A 1 108 ? 12.362 22.699 59.632 1.00 6.87 105 ASN A N 1
ATOM 737 C CA . ASN A 1 108 ? 11.415 23.334 58.796 1.00 6.39 105 ASN A CA 1
ATOM 738 C C . ASN A 1 108 ? 10.022 23.300 59.436 1.00 6.09 105 ASN A C 1
ATOM 739 O O . ASN A 1 108 ? 9.875 22.863 60.580 1.00 6.43 105 ASN A O 1
ATOM 744 N N . ASN A 1 109 ? 9.012 23.781 58.705 1.00 6.01 106 ASN A N 1
ATOM 745 C CA . ASN A 1 109 ? 7.644 23.975 59.295 1.00 5.89 106 ASN A CA 1
ATOM 746 C C . ASN A 1 109 ? 6.737 22.750 59.292 1.00 6.60 106 ASN A C 1
ATOM 747 O O . ASN A 1 109 ? 5.580 22.798 59.765 1.00 4.94 106 ASN A O 1
ATOM 752 N N . ILE A 1 110 ? 7.260 21.636 58.752 1.00 6.00 107 ILE A N 1
ATOM 753 C CA . ILE A 1 110 ? 6.378 20.521 58.379 1.00 6.01 107 ILE A CA 1
ATOM 754 C C . ILE A 1 110 ? 6.954 19.132 58.614 1.00 5.58 107 ILE A C 1
ATOM 755 O O . ILE A 1 110 ? 6.215 18.274 59.022 1.00 7.12 107 ILE A O 1
ATOM 760 N N . ALA A 1 111 ? 8.244 18.917 58.410 1.00 5.34 108 ALA A N 1
ATOM 761 C CA . ALA A 1 111 ? 8.787 17.562 58.451 1.00 6.95 108 ALA A CA 1
ATOM 762 C C . ALA A 1 111 ? 10.224 17.547 58.889 1.00 7.00 108 ALA A C 1
ATOM 763 O O . ALA A 1 111 ? 11.189 17.341 58.109 1.00 9.35 108 ALA A O 1
ATOM 765 N N . SER A 1 112 ? 10.385 17.766 60.187 1.00 7.25 109 SER A N 1
ATOM 766 C CA . SER A 1 112 ? 11.711 17.877 60.793 1.00 6.47 109 SER A CA 1
ATOM 767 C C . SER A 1 112 ? 11.590 17.393 62.257 1.00 6.99 109 SER A C 1
ATOM 768 O O . SER A 1 112 ? 10.462 17.120 62.737 1.00 6.73 109 SER A O 1
ATOM 771 N N . PRO A 1 113 ? 12.716 17.198 62.953 1.00 6.49 110 PRO A N 1
ATOM 772 C CA . PRO A 1 113 ? 12.567 16.513 64.229 1.00 7.46 110 PRO A CA 1
ATOM 773 C C . PRO A 1 113 ? 11.593 17.137 65.255 1.00 7.39 110 PRO A C 1
ATOM 774 O O . PRO A 1 113 ? 10.992 16.423 66.004 1.00 7.00 110 PRO A O 1
ATOM 778 N N . ALA A 1 114 ? 11.449 18.454 65.304 1.00 6.67 111 ALA A N 1
ATOM 779 C CA . ALA A 1 114 ? 10.586 19.038 66.307 1.00 6.93 111 ALA A CA 1
ATOM 780 C C . ALA A 1 114 ? 9.166 18.563 66.057 1.00 8.15 111 ALA A C 1
ATOM 781 O O . ALA A 1 114 ? 8.444 18.262 67.015 1.00 9.38 111 ALA A O 1
ATOM 783 N N . GLN A 1 115 ? 8.756 18.455 64.780 1.00 6.53 112 GLN A N 1
ATOM 784 C CA . GLN A 1 115 ? 7.384 17.969 64.515 1.00 6.18 112 GLN A CA 1
ATOM 785 C C . GLN A 1 115 ? 7.320 16.483 64.749 1.00 5.97 112 GLN A C 1
ATOM 786 O O . GLN A 1 115 ? 6.356 15.986 65.378 1.00 5.07 112 GLN A O 1
ATOM 792 N N . ASP A 1 116 ? 8.342 15.764 64.297 1.00 6.40 113 ASP A N 1
ATOM 793 C CA . ASP A 1 116 ? 8.327 14.277 64.374 1.00 7.55 113 ASP A CA 1
ATOM 794 C C . ASP A 1 116 ? 8.298 13.750 65.838 1.00 6.95 113 ASP A C 1
ATOM 795 O O . ASP A 1 116 ? 7.641 12.770 66.125 1.00 6.91 113 ASP A O 1
ATOM 800 N N . ILE A 1 117 ? 9.017 14.394 66.738 1.00 7.34 114 ILE A N 1
ATOM 801 C CA . ILE A 1 117 ? 9.090 13.949 68.120 1.00 6.92 114 ILE A CA 1
ATOM 802 C C . ILE A 1 117 ? 7.726 14.023 68.803 1.00 7.80 114 ILE A C 1
ATOM 803 O O . ILE A 1 117 ? 7.412 13.164 69.636 1.00 7.81 114 ILE A O 1
ATOM 808 N N . ARG A 1 118 ? 6.959 15.066 68.491 1.00 8.77 115 ARG A N 1
ATOM 809 C CA . ARG A 1 118 ? 5.565 15.202 68.966 1.00 8.61 115 ARG A CA 1
ATOM 810 C C . ARG A 1 118 ? 4.565 14.296 68.241 1.00 9.26 115 ARG A C 1
ATOM 811 O O . ARG A 1 118 ? 3.658 13.709 68.864 1.00 9.20 115 ARG A O 1
ATOM 819 N N . ALA A 1 119 ? 4.740 14.142 66.929 1.00 9.19 116 ALA A N 1
ATOM 820 C CA . ALA A 1 119 ? 3.739 13.447 66.128 1.00 8.34 116 ALA A CA 1
ATOM 821 C C . ALA A 1 119 ? 3.562 11.970 66.484 1.00 7.92 116 ALA A C 1
ATOM 822 O O . ALA A 1 119 ? 2.466 11.442 66.400 1.00 8.49 116 ALA A O 1
ATOM 824 N N . ILE A 1 120 ? 4.640 11.302 66.884 1.00 8.43 117 ILE A N 1
ATOM 825 C CA . ILE A 1 120 ? 4.614 9.897 67.219 1.00 8.10 117 ILE A CA 1
ATOM 826 C C . ILE A 1 120 ? 3.581 9.530 68.318 1.00 7.92 117 ILE A C 1
ATOM 827 O O . ILE A 1 120 ? 3.040 8.440 68.338 1.00 6.65 117 ILE A O 1
ATOM 832 N N . PHE A 1 121 ? 3.251 10.492 69.175 1.00 9.86 118 PHE A N 1
ATOM 833 C CA . PHE A 1 121 ? 2.274 10.276 70.224 1.00 9.83 118 PHE A CA 1
ATOM 834 C C . PHE A 1 121 ? 0.892 9.969 69.678 1.00 12.18 118 PHE A C 1
ATOM 835 O O . PHE A 1 121 ? 0.084 9.308 70.347 1.00 12.75 118 PHE A O 1
ATOM 843 N N . ASP A 1 122 ? 0.605 10.482 68.492 1.00 12.22 119 ASP A N 1
ATOM 844 C CA . ASP A 1 122 ? -0.735 10.324 67.909 1.00 14.27 119 ASP A CA 1
ATOM 845 C C . ASP A 1 122 ? -0.985 8.878 67.481 1.00 14.54 119 ASP A C 1
ATOM 846 O O . ASP A 1 122 ? -2.119 8.487 67.306 1.00 18.12 119 ASP A O 1
ATOM 851 N N . LEU A 1 123 ? 0.061 8.075 67.330 1.00 15.36 120 LEU A N 1
ATOM 852 C CA . LEU A 1 123 ? -0.056 6.668 66.976 1.00 16.44 120 LEU A CA 1
ATOM 853 C C . LEU A 1 123 ? -0.288 5.745 68.200 1.00 15.09 120 LEU A C 1
ATOM 854 O O . LEU A 1 123 ? -0.669 4.613 68.067 1.00 16.58 120 LEU A O 1
ATOM 867 N N . PRO A 1 125 ? -1.727 3.858 71.430 1.00 9.77 122 PRO A N 1
ATOM 868 C CA . PRO A 1 125 ? -3.063 3.501 71.944 1.00 9.78 122 PRO A CA 1
ATOM 869 C C . PRO A 1 125 ? -3.259 3.888 73.443 1.00 9.02 122 PRO A C 1
ATOM 870 O O . PRO A 1 125 ? -2.310 4.184 74.124 1.00 7.93 122 PRO A O 1
ATOM 874 N N . THR A 1 126 ? -4.495 3.886 73.933 1.00 9.44 123 THR A N 1
ATOM 875 C CA . THR A 1 126 ? -4.824 4.420 75.247 1.00 10.14 123 THR A CA 1
ATOM 876 C C . THR A 1 126 ? -5.840 3.576 76.004 1.00 10.60 123 THR A C 1
ATOM 877 O O . THR A 1 126 ? -6.583 4.096 76.858 1.00 11.59 123 THR A O 1
ATOM 881 N N . ASP A 1 127 ? -5.737 2.257 75.829 1.00 11.00 124 ASP A N 1
ATOM 882 C CA . ASP A 1 127 ? -6.742 1.294 76.304 1.00 12.36 124 ASP A CA 1
ATOM 883 C C . ASP A 1 127 ? -6.434 0.556 77.587 1.00 11.17 124 ASP A C 1
ATOM 884 O O . ASP A 1 127 ? -7.329 -0.077 78.138 1.00 10.69 124 ASP A O 1
ATOM 889 N N . THR A 1 128 ? -5.166 0.567 78.016 1.00 9.50 125 THR A N 1
ATOM 890 C CA . THR A 1 128 ? -4.754 -0.119 79.231 1.00 8.43 125 THR A CA 1
ATOM 891 C C . THR A 1 128 ? -3.788 0.728 80.034 1.00 8.65 125 THR A C 1
ATOM 892 O O . THR A 1 128 ? -3.186 1.705 79.521 1.00 7.87 125 THR A O 1
ATOM 896 N N . VAL A 1 129 ? -3.559 0.311 81.261 1.00 8.66 126 VAL A N 1
ATOM 897 C CA . VAL A 1 129 ? -2.582 0.959 82.098 1.00 9.58 126 VAL A CA 1
ATOM 898 C C . VAL A 1 129 ? -1.237 0.942 81.400 1.00 9.74 126 VAL A C 1
ATOM 899 O O . VAL A 1 129 ? -0.588 1.980 81.319 1.00 10.39 126 VAL A O 1
ATOM 903 N N . GLU A 1 130 ? -0.833 -0.219 80.867 1.00 8.95 127 GLU A N 1
ATOM 904 C CA . GLU A 1 130 ? 0.472 -0.329 80.176 1.00 8.64 127 GLU A CA 1
ATOM 905 C C . GLU A 1 130 ? 0.608 0.645 79.003 1.00 8.28 127 GLU A C 1
ATOM 906 O O . GLU A 1 130 ? 1.661 1.241 78.822 1.00 7.95 127 GLU A O 1
ATOM 912 N N . HIS A 1 131 ? -0.464 0.821 78.232 1.00 7.70 128 HIS A N 1
ATOM 913 C CA . HIS A 1 131 ? -0.484 1.844 77.200 1.00 9.19 128 HIS A CA 1
ATOM 914 C C . HIS A 1 131 ? -0.135 3.219 77.739 1.00 7.71 128 HIS A C 1
ATOM 915 O O . HIS A 1 131 ? 0.661 3.940 77.121 1.00 8.69 128 HIS A O 1
ATOM 922 N N . TRP A 1 132 ? -0.728 3.579 78.862 1.00 7.10 129 TRP A N 1
ATOM 923 C CA . TRP A 1 132 ? -0.497 4.895 79.452 1.00 5.60 129 TRP A CA 1
ATOM 924 C C . TRP A 1 132 ? 0.920 4.976 80.046 1.00 7.64 129 TRP A C 1
ATOM 925 O O . TRP A 1 132 ? 1.517 6.020 79.979 1.00 5.13 129 TRP A O 1
ATOM 936 N N . GLU A 1 133 ? 1.471 3.848 80.525 1.00 7.02 130 GLU A N 1
ATOM 937 C CA . GLU A 1 133 ? 2.869 3.790 80.945 1.00 8.15 130 GLU A CA 1
ATOM 938 C C . GLU A 1 133 ? 3.818 4.040 79.781 1.00 7.06 130 GLU A C 1
ATOM 939 O O . GLU A 1 133 ? 4.814 4.713 79.917 1.00 8.21 130 GLU A O 1
ATOM 945 N N . HIS A 1 134 ? 3.490 3.465 78.652 1.00 7.13 131 HIS A N 1
ATOM 946 C CA . HIS A 1 134 ? 4.205 3.749 77.407 1.00 7.02 131 HIS A CA 1
ATOM 947 C C . HIS A 1 134 ? 4.175 5.212 76.989 1.00 6.63 131 HIS A C 1
ATOM 948 O O . HIS A 1 134 ? 5.209 5.770 76.672 1.00 7.22 131 HIS A O 1
ATOM 955 N N . ILE A 1 135 ? 2.991 5.816 77.005 1.00 6.38 132 ILE A N 1
ATOM 956 C CA . ILE A 1 135 ? 2.895 7.248 76.686 1.00 7.58 132 ILE A CA 1
ATOM 957 C C . ILE A 1 135 ? 3.727 8.072 77.700 1.00 8.17 132 ILE A C 1
ATOM 958 O O . ILE A 1 135 ? 4.519 8.969 77.313 1.00 9.02 132 ILE A O 1
ATOM 963 N N . ALA A 1 136 ? 3.606 7.733 78.982 1.00 8.29 133 ALA A N 1
ATOM 964 C CA . ALA A 1 136 ? 4.343 8.480 80.005 1.00 7.18 133 ALA A CA 1
ATOM 965 C C . ALA A 1 136 ? 5.833 8.280 79.799 1.00 7.64 133 ALA A C 1
ATOM 966 O O . ALA A 1 136 ? 6.605 9.211 79.933 1.00 6.11 133 ALA A O 1
ATOM 968 N N . GLY A 1 137 ? 6.223 7.052 79.521 1.00 6.57 134 GLY A N 1
ATOM 969 C CA . GLY A 1 137 ? 7.626 6.722 79.303 1.00 6.94 134 GLY A CA 1
ATOM 970 C C . GLY A 1 137 ? 8.228 7.365 78.046 1.00 6.53 134 GLY A C 1
ATOM 971 O O . GLY A 1 137 ? 9.357 7.850 78.075 1.00 7.88 134 GLY A O 1
ATOM 972 N N . ARG A 1 138 ? 7.461 7.430 76.966 1.00 6.27 135 ARG A N 1
ATOM 973 C CA . ARG A 1 138 ? 7.885 8.213 75.826 1.00 6.31 135 ARG A CA 1
ATOM 974 C C . ARG A 1 138 ? 8.023 9.719 76.139 1.00 6.68 135 ARG A C 1
ATOM 975 O O . ARG A 1 138 ? 9.055 10.296 75.837 1.00 6.26 135 ARG A O 1
ATOM 983 N N . ALA A 1 139 ? 7.044 10.305 76.813 1.00 5.92 136 ALA A N 1
ATOM 984 C CA . ALA A 1 139 ? 7.112 11.708 77.216 1.00 7.40 136 ALA A CA 1
ATOM 985 C C . ALA A 1 139 ? 8.375 11.944 77.991 1.00 8.11 136 ALA A C 1
ATOM 986 O O . ALA A 1 139 ? 9.085 12.888 77.709 1.00 7.26 136 ALA A O 1
ATOM 988 N N . ALA A 1 140 ? 8.679 11.048 78.933 1.00 7.71 137 ALA A N 1
ATOM 989 C CA . ALA A 1 140 ? 9.898 11.143 79.715 1.00 7.87 137 ALA A CA 1
ATOM 990 C C . ALA A 1 140 ? 11.195 10.990 78.867 1.00 7.64 137 ALA A C 1
ATOM 991 O O . ALA A 1 140 ? 12.285 11.388 79.306 1.00 7.62 137 ALA A O 1
ATOM 993 N N . ASN A 1 141 ? 11.089 10.461 77.646 1.00 7.61 138 ASN A N 1
ATOM 994 C CA . ASN A 1 141 ? 12.250 10.377 76.731 1.00 7.53 138 ASN A CA 1
ATOM 995 C C . ASN A 1 141 ? 12.302 11.537 75.731 1.00 7.47 138 ASN A C 1
ATOM 996 O O . ASN A 1 141 ? 13.241 11.643 74.994 1.00 7.37 138 ASN A O 1
ATOM 1001 N N . VAL A 1 142 ? 11.290 12.391 75.687 1.00 7.42 139 VAL A N 1
ATOM 1002 C CA . VAL A 1 142 ? 11.349 13.595 74.852 1.00 6.77 139 VAL A CA 1
ATOM 1003 C C . VAL A 1 142 ? 12.577 14.467 75.155 1.00 6.34 139 VAL A C 1
ATOM 1004 O O . VAL A 1 142 ? 13.200 14.934 74.245 1.00 7.51 139 VAL A O 1
ATOM 1008 N N . PRO A 1 143 ? 12.964 14.630 76.425 1.00 6.64 140 PRO A N 1
ATOM 1009 C CA . PRO A 1 143 ? 14.151 15.435 76.640 1.00 5.88 140 PRO A CA 1
ATOM 1010 C C . PRO A 1 143 ? 15.378 14.909 75.967 1.00 5.57 140 PRO A C 1
ATOM 1011 O O . PRO A 1 143 ? 16.177 15.686 75.448 1.00 5.36 140 PRO A O 1
ATOM 1015 N N . GLY A 1 144 ? 15.622 13.603 76.019 1.00 5.32 141 GLY A N 1
ATOM 1016 C CA . GLY A 1 144 ? 16.869 13.138 75.402 1.00 6.48 141 GLY A CA 1
ATOM 1017 C C . GLY A 1 144 ? 16.818 13.278 73.890 1.00 5.77 141 GLY A C 1
ATOM 1018 O O . GLY A 1 144 ? 17.809 13.466 73.239 1.00 4.67 141 GLY A O 1
ATOM 1019 N N . ALA A 1 145 ? 15.627 13.180 73.338 1.00 6.16 142 ALA A N 1
ATOM 1020 C CA . ALA A 1 145 ? 15.471 13.307 71.874 1.00 6.25 142 ALA A CA 1
ATOM 1021 C C . ALA A 1 145 ? 15.794 14.742 71.470 1.00 6.07 142 ALA A C 1
ATOM 1022 O O . ALA A 1 145 ? 16.615 15.003 70.586 1.00 5.09 142 ALA A O 1
ATOM 1024 N N . ILE A 1 146 ? 15.178 15.671 72.188 1.00 5.69 143 ILE A N 1
ATOM 1025 C CA . ILE A 1 146 ? 15.401 17.079 71.967 1.00 5.52 143 ILE A CA 1
ATOM 1026 C C . ILE A 1 146 ? 16.852 17.480 72.218 1.00 5.02 143 ILE A C 1
ATOM 1027 O O . ILE A 1 146 ? 17.391 18.256 71.458 1.00 5.83 143 ILE A O 1
ATOM 1032 N N . GLU A 1 147 ? 17.462 16.947 73.275 1.00 6.37 144 GLU A N 1
ATOM 1033 C CA . GLU A 1 147 ? 18.889 17.263 73.561 1.00 7.32 144 GLU A CA 1
ATOM 1034 C C . GLU A 1 147 ? 19.789 16.851 72.389 1.00 7.48 144 GLU A C 1
ATOM 1035 O O . GLU A 1 147 ? 20.695 17.580 72.031 1.00 8.33 144 GLU A O 1
ATOM 1041 N N . GLY A 1 148 ? 19.552 15.676 71.808 1.00 7.62 145 GLY A N 1
ATOM 1042 C CA . GLY A 1 148 ? 20.356 15.204 70.689 1.00 8.08 145 GLY A CA 1
ATOM 1043 C C . GLY A 1 148 ? 20.127 16.050 69.465 1.00 8.12 145 GLY A C 1
ATOM 1044 O O . GLY A 1 148 ? 21.040 16.372 68.742 1.00 8.45 145 GLY A O 1
ATOM 1045 N N . TYR A 1 149 ? 18.898 16.458 69.263 1.00 7.75 146 TYR A N 1
ATOM 1046 C CA . TYR A 1 149 ? 18.550 17.333 68.146 1.00 7.79 146 TYR A CA 1
ATOM 1047 C C . TYR A 1 149 ? 19.257 18.698 68.238 1.00 7.51 146 TYR A C 1
ATOM 1048 O O . TYR A 1 149 ? 19.814 19.177 67.249 1.00 6.80 146 TYR A O 1
ATOM 1057 N N . ILE A 1 150 ? 19.204 19.297 69.431 1.00 8.49 147 ILE A N 1
ATOM 1058 C CA . ILE A 1 150 ? 19.849 20.579 69.703 1.00 7.94 147 ILE A CA 1
ATOM 1059 C C . ILE A 1 150 ? 21.379 20.393 69.476 1.00 8.07 147 ILE A C 1
ATOM 1060 O O . ILE A 1 150 ? 22.041 21.262 68.879 1.00 6.50 147 ILE A O 1
ATOM 1065 N N . ALA A 1 151 ? 21.911 19.246 69.904 1.00 7.51 148 ALA A N 1
ATOM 1066 C CA . ALA A 1 151 ? 23.344 18.945 69.697 1.00 6.83 148 ALA A CA 1
ATOM 1067 C C . ALA A 1 151 ? 23.670 18.936 68.211 1.00 7.17 148 ALA A C 1
ATOM 1068 O O . ALA A 1 151 ? 24.714 19.489 67.815 1.00 6.14 148 ALA A O 1
ATOM 1070 N N . SER A 1 152 ? 22.802 18.361 67.376 1.00 6.50 149 SER A N 1
ATOM 1071 C CA . SER A 1 152 ? 23.069 18.401 65.890 1.00 7.83 149 SER A CA 1
ATOM 1072 C C . SER A 1 152 ? 22.909 19.817 65.309 1.00 7.81 149 SER A C 1
ATOM 1073 O O . SER A 1 152 ? 23.685 20.253 64.478 1.00 7.02 149 SER A O 1
ATOM 1076 N N . LEU A 1 153 ? 21.872 20.535 65.736 1.00 6.84 150 LEU A N 1
ATOM 1077 C CA . LEU A 1 153 ? 21.686 21.952 65.284 1.00 6.57 150 LEU A CA 1
ATOM 1078 C C . LEU A 1 153 ? 22.825 22.792 65.708 1.00 5.89 150 LEU A C 1
ATOM 1079 O O . LEU A 1 153 ? 23.284 23.636 64.923 1.00 6.27 150 LEU A O 1
ATOM 1084 N N . ARG A 1 154 ? 23.338 22.562 66.925 1.00 5.93 151 ARG A N 1
ATOM 1085 C CA . ARG A 1 154 ? 24.453 23.343 67.414 1.00 7.70 151 ARG A CA 1
ATOM 1086 C C . ARG A 1 154 ? 25.729 23.033 66.649 1.00 7.76 151 ARG A C 1
ATOM 1087 O O . ARG A 1 154 ? 26.494 23.939 66.332 1.00 7.93 151 ARG A O 1
ATOM 1095 N N . ALA A 1 155 ? 25.970 21.757 66.327 1.00 8.69 152 ALA A N 1
ATOM 1096 C CA . ALA A 1 155 ? 27.168 21.392 65.544 1.00 8.15 152 ALA A CA 1
ATOM 1097 C C . ALA A 1 155 ? 27.141 21.979 64.113 1.00 7.79 152 ALA A C 1
ATOM 1098 O O . ALA A 1 155 ? 28.174 22.408 63.561 1.00 7.58 152 ALA A O 1
ATOM 1100 N N . ALA A 1 156 ? 25.958 21.999 63.514 1.00 7.35 153 ALA A N 1
ATOM 1101 C CA . ALA A 1 156 ? 25.781 22.541 62.186 1.00 8.33 153 ALA A CA 1
ATOM 1102 C C . ALA A 1 156 ? 26.027 24.036 62.237 1.00 8.21 153 ALA A C 1
ATOM 1103 O O . ALA A 1 156 ? 26.694 24.590 61.354 1.00 8.61 153 ALA A O 1
ATOM 1105 N N . LYS A 1 157 ? 25.507 24.669 63.290 1.00 9.88 154 LYS A N 1
ATOM 1106 C CA . LYS A 1 157 ? 25.730 26.106 63.528 1.00 10.74 154 LYS A CA 1
ATOM 1107 C C . LYS A 1 157 ? 27.198 26.428 63.635 1.00 11.04 154 LYS A C 1
ATOM 1108 O O . LYS A 1 157 ? 27.620 27.414 63.036 1.00 9.06 154 LYS A O 1
ATOM 1114 N N . ASP A 1 158 ? 27.973 25.624 64.379 1.00 11.17 155 ASP A N 1
ATOM 1115 C CA . ASP A 1 158 ? 29.406 25.844 64.471 1.00 13.43 155 ASP A CA 1
ATOM 1116 C C . ASP A 1 158 ? 30.078 25.586 63.129 1.00 13.39 155 ASP A C 1
ATOM 1117 O O . ASP A 1 158 ? 31.176 26.077 62.874 1.00 12.64 155 ASP A O 1
ATOM 1122 N N . ASP A 1 159 ? 29.397 24.845 62.262 1.00 12.97 156 ASP A N 1
ATOM 1123 C CA . ASP A 1 159 ? 29.894 24.619 60.921 1.00 13.23 156 ASP A CA 1
ATOM 1124 C C . ASP A 1 159 ? 29.247 25.564 59.905 1.00 11.24 156 ASP A C 1
ATOM 1125 O O . ASP A 1 159 ? 29.303 25.320 58.702 1.00 9.68 156 ASP A O 1
ATOM 1130 N N . ARG A 1 160 ? 28.630 26.633 60.408 1.00 11.53 157 ARG A N 1
ATOM 1131 C CA . ARG A 1 160 ? 28.036 27.726 59.603 1.00 12.12 157 ARG A CA 1
ATOM 1132 C C . ARG A 1 160 ? 26.862 27.297 58.711 1.00 10.96 157 ARG A C 1
ATOM 1133 O O . ARG A 1 160 ? 26.618 27.848 57.643 1.00 9.61 157 ARG A O 1
ATOM 1141 N N . LYS A 1 161 ? 26.089 26.350 59.201 1.00 9.32 158 LYS A N 1
ATOM 1142 C CA . LYS A 1 161 ? 24.970 25.817 58.454 1.00 8.47 158 LYS A CA 1
ATOM 1143 C C . LYS A 1 161 ? 23.765 25.934 59.367 1.00 9.20 158 LYS A C 1
ATOM 1144 O O . LYS A 1 161 ? 23.626 25.202 60.320 1.00 8.07 158 LYS A O 1
ATOM 1150 N N . VAL A 1 162 ? 22.903 26.893 59.052 1.00 8.44 159 VAL A N 1
ATOM 1151 C CA . VAL A 1 162 ? 21.746 27.187 59.882 1.00 8.37 159 VAL A CA 1
ATOM 1152 C C . VAL A 1 162 ? 20.557 27.404 58.940 1.00 7.97 159 VAL A C 1
ATOM 1153 O O . VAL A 1 162 ? 20.682 28.108 57.919 1.00 6.68 159 VAL A O 1
ATOM 1157 N N . ALA A 1 163 ? 19.412 26.852 59.307 1.00 8.97 160 ALA A N 1
ATOM 1158 C CA . ALA A 1 163 ? 18.150 27.102 58.626 1.00 8.14 160 ALA A CA 1
ATOM 1159 C C . ALA A 1 163 ? 17.812 28.584 58.511 1.00 8.29 160 ALA A C 1
ATOM 1160 O O . ALA A 1 163 ? 18.257 29.382 59.322 1.00 7.03 160 ALA A O 1
ATOM 1162 N N . ALA A 1 164 ? 16.994 28.942 57.511 1.00 6.49 161 ALA A N 1
ATOM 1163 C CA . ALA A 1 164 ? 16.560 30.315 57.342 1.00 8.76 161 ALA A CA 1
ATOM 1164 C C . ALA A 1 164 ? 15.898 30.821 58.612 1.00 7.95 161 ALA A C 1
ATOM 1165 O O . ALA A 1 164 ? 15.184 30.069 59.250 1.00 8.46 161 ALA A O 1
ATOM 1167 N N . ALA A 1 165 ? 16.093 32.101 58.946 1.00 8.87 162 ALA A N 1
ATOM 1168 C CA . ALA A 1 165 ? 15.375 32.755 60.068 1.00 7.76 162 ALA A CA 1
ATOM 1169 C C . ALA A 1 165 ? 13.863 32.494 60.107 1.00 8.05 162 ALA A C 1
ATOM 1170 O O . ALA A 1 165 ? 13.300 32.267 61.172 1.00 7.24 162 ALA A O 1
ATOM 1172 N N . ARG A 1 166 ? 13.206 32.572 58.951 1.00 6.95 163 ARG A N 1
ATOM 1173 C CA . ARG A 1 166 ? 11.775 32.326 58.840 1.00 6.63 163 ARG A CA 1
ATOM 1174 C C . ARG A 1 166 ? 11.372 30.991 59.454 1.00 6.50 163 ARG A C 1
ATOM 1175 O O . ARG A 1 166 ? 10.391 30.925 60.169 1.00 5.63 163 ARG A O 1
ATOM 1183 N N . GLN A 1 167 ? 12.143 29.935 59.174 1.00 5.49 164 GLN A N 1
ATOM 1184 C CA . GLN A 1 167 ? 11.812 28.601 59.579 1.00 5.54 164 GLN A CA 1
ATOM 1185 C C . GLN A 1 167 ? 12.073 28.446 61.077 1.00 6.84 164 GLN A C 1
ATOM 1186 O O . GLN A 1 167 ? 11.398 27.694 61.740 1.00 8.55 164 GLN A O 1
ATOM 1192 N N . ILE A 1 168 ? 13.114 29.073 61.569 1.00 7.25 165 ILE A N 1
ATOM 1193 C CA . ILE A 1 168 ? 13.423 29.033 62.984 1.00 7.16 165 ILE A CA 1
ATOM 1194 C C . ILE A 1 168 ? 12.279 29.699 63.769 1.00 7.70 165 ILE A C 1
ATOM 1195 O O . ILE A 1 168 ? 11.844 29.176 64.795 1.00 7.49 165 ILE A O 1
ATOM 1200 N N . ARG A 1 169 ? 11.822 30.848 63.281 1.00 6.89 166 ARG A N 1
ATOM 1201 C CA . ARG A 1 169 ? 10.746 31.586 63.928 1.00 7.93 166 ARG A CA 1
ATOM 1202 C C . ARG A 1 169 ? 9.476 30.749 63.975 1.00 6.77 166 ARG A C 1
ATOM 1203 O O . ARG A 1 169 ? 8.778 30.719 64.988 1.00 4.98 166 ARG A O 1
ATOM 1211 N N . ILE A 1 170 ? 9.181 30.067 62.873 1.00 6.70 167 ILE A N 1
ATOM 1212 C CA . ILE A 1 170 ? 8.003 29.209 62.808 1.00 6.85 167 ILE A CA 1
ATOM 1213 C C . ILE A 1 170 ? 8.131 28.053 63.835 1.00 7.74 167 ILE A C 1
ATOM 1214 O O . ILE A 1 170 ? 7.174 27.752 64.553 1.00 9.36 167 ILE A O 1
ATOM 1219 N N . VAL A 1 171 ? 9.280 27.411 63.906 1.00 6.46 168 VAL A N 1
ATOM 1220 C CA . VAL A 1 171 ? 9.428 26.302 64.840 1.00 7.80 168 VAL A CA 1
ATOM 1221 C C . VAL A 1 171 ? 9.392 26.780 66.324 1.00 7.08 168 VAL A C 1
ATOM 1222 O O . VAL A 1 171 ? 8.798 26.100 67.158 1.00 6.67 168 VAL A O 1
ATOM 1226 N N . ILE A 1 172 ? 9.947 27.972 66.616 1.00 8.01 169 ILE A N 1
ATOM 1227 C CA . ILE A 1 172 ? 9.788 28.565 67.948 1.00 5.98 169 ILE A CA 1
ATOM 1228 C C . ILE A 1 172 ? 8.278 28.712 68.235 1.00 6.56 169 ILE A C 1
ATOM 1229 O O . ILE A 1 172 ? 7.769 28.334 69.292 1.00 5.63 169 ILE A O 1
ATOM 1234 N N . GLU A 1 173 ? 7.522 29.214 67.272 1.00 7.43 170 GLU A N 1
ATOM 1235 C CA . GLU A 1 173 ? 6.056 29.359 67.486 1.00 8.05 170 GLU A CA 1
ATOM 1236 C C . GLU A 1 173 ? 5.363 28.024 67.736 1.00 8.30 170 GLU A C 1
ATOM 1237 O O . GLU A 1 173 ? 4.614 27.869 68.693 1.00 7.78 170 GLU A O 1
ATOM 1243 N N . GLN A 1 174 ? 5.654 27.050 66.891 1.00 7.78 171 GLN A N 1
ATOM 1244 C CA . GLN A 1 174 ? 4.970 25.751 66.962 1.00 8.67 171 GLN A CA 1
ATOM 1245 C C . GLN A 1 174 ? 5.303 25.045 68.266 1.00 9.05 171 GLN A C 1
ATOM 1246 O O . GLN A 1 174 ? 4.401 24.517 68.907 1.00 10.13 171 GLN A O 1
ATOM 1252 N N . THR A 1 175 ? 6.589 25.027 68.639 1.00 7.82 172 THR A N 1
ATOM 1253 C CA . THR A 1 175 ? 7.004 24.353 69.833 1.00 8.81 172 THR A CA 1
ATOM 1254 C C . THR A 1 175 ? 6.536 25.049 71.131 1.00 8.55 172 THR A C 1
ATOM 1255 O O . THR A 1 175 ? 6.308 24.404 72.146 1.00 9.18 172 THR A O 1
ATOM 1259 N N . GLY A 1 176 ? 6.330 26.359 71.085 1.00 7.92 173 GLY A N 1
ATOM 1260 C CA . GLY A 1 176 ? 5.869 27.066 72.227 1.00 7.35 173 GLY A CA 1
ATOM 1261 C C . GLY A 1 176 ? 4.423 26.669 72.510 1.00 6.73 173 GLY A C 1
ATOM 1262 O O . GLY A 1 176 ? 4.023 26.578 73.670 1.00 5.93 173 GLY A O 1
ATOM 1263 N N . ARG A 1 177 ? 3.641 26.395 71.464 1.00 6.84 174 ARG A N 1
ATOM 1264 C CA . ARG A 1 177 ? 2.264 25.878 71.688 1.00 7.41 174 ARG A CA 1
ATOM 1265 C C . ARG A 1 177 ? 2.386 24.462 72.316 1.00 6.97 174 ARG A C 1
ATOM 1266 O O . ARG A 1 177 ? 1.706 24.160 73.287 1.00 7.43 174 ARG A O 1
ATOM 1274 N N . TYR A 1 178 ? 3.259 23.613 71.784 1.00 7.36 175 TYR A N 1
ATOM 1275 C CA . TYR A 1 178 ? 3.372 22.243 72.342 1.00 7.64 175 TYR A CA 1
ATOM 1276 C C . TYR A 1 178 ? 3.608 22.277 73.852 1.00 9.51 175 TYR A C 1
ATOM 1277 O O . TYR A 1 178 ? 3.064 21.434 74.596 1.00 10.18 175 TYR A O 1
ATOM 1286 N N . ALA A 1 179 ? 4.465 23.225 74.285 1.00 9.48 176 ALA A N 1
ATOM 1287 C CA . ALA A 1 179 ? 4.885 23.358 75.684 1.00 10.99 176 ALA A CA 1
ATOM 1288 C C . ALA A 1 179 ? 3.975 24.209 76.579 1.00 11.23 176 ALA A C 1
ATOM 1289 O O . ALA A 1 179 ? 4.186 24.229 77.797 1.00 11.20 176 ALA A O 1
ATOM 1291 N N . ALA A 1 180 ? 2.977 24.891 76.013 1.00 10.92 177 ALA A N 1
ATOM 1292 C CA . ALA A 1 180 ? 2.207 25.883 76.761 1.00 11.76 177 ALA A CA 1
ATOM 1293 C C . ALA A 1 180 ? 1.305 25.226 77.798 1.00 13.26 177 ALA A C 1
ATOM 1294 O O . ALA A 1 180 ? 1.090 24.002 77.770 1.00 12.43 177 ALA A O 1
ATOM 1296 N N . GLU A 1 181 ? 0.763 26.075 78.679 1.00 16.15 178 GLU A N 1
ATOM 1297 C CA . GLU A 1 181 ? -0.062 25.658 79.825 1.00 17.75 178 GLU A CA 1
ATOM 1298 C C . GLU A 1 181 ? -1.215 24.815 79.342 1.00 18.10 178 GLU A C 1
ATOM 1299 O O . GLU A 1 181 ? -1.604 23.876 79.992 1.00 18.42 178 GLU A O 1
ATOM 1305 N N . ASP A 1 182 ? -1.725 25.164 78.165 1.00 18.34 179 ASP A N 1
ATOM 1306 C CA . ASP A 1 182 ? -2.882 24.525 77.564 1.00 18.63 179 ASP A CA 1
ATOM 1307 C C . ASP A 1 182 ? -2.542 23.804 76.245 1.00 16.38 179 ASP A C 1
ATOM 1308 O O . ASP A 1 182 ? -3.422 23.566 75.412 1.00 15.59 179 ASP A O 1
ATOM 1313 N N . GLY A 1 183 ? -1.262 23.492 76.043 1.00 13.40 180 GLY A N 1
ATOM 1314 C CA . GLY A 1 183 ? -0.838 22.884 74.792 1.00 11.95 180 GLY A CA 1
ATOM 1315 C C . GLY A 1 183 ? -0.890 21.353 74.825 1.00 11.08 180 GLY A C 1
ATOM 1316 O O . GLY A 1 183 ? -1.482 20.732 75.768 1.00 8.85 180 GLY A O 1
ATOM 1317 N N . PHE A 1 184 ? -0.253 20.746 73.808 1.00 9.45 181 PHE A N 1
ATOM 1318 C CA . PHE A 1 184 ? -0.411 19.325 73.553 1.00 9.61 181 PHE A CA 1
ATOM 1319 C C . PHE A 1 184 ? -0.084 18.459 74.786 1.00 10.07 181 PHE A C 1
ATOM 1320 O O . PHE A 1 184 ? -0.868 17.559 75.172 1.00 9.80 181 PHE A O 1
ATOM 1328 N N . PHE A 1 185 ? 1.090 18.658 75.358 1.00 9.17 182 PHE A N 1
ATOM 1329 C CA . PHE A 1 185 ? 1.518 17.781 76.446 1.00 9.37 182 PHE A CA 1
ATOM 1330 C C . PHE A 1 185 ? 0.734 18.001 77.734 1.00 10.11 182 PHE A C 1
ATOM 1331 O O . PHE A 1 185 ? 0.410 17.054 78.424 1.00 10.74 182 PHE A O 1
ATOM 1339 N N . ALA A 1 186 ? 0.409 19.252 78.043 1.00 9.76 183 ALA A N 1
ATOM 1340 C CA . ALA A 1 186 ? -0.439 19.561 79.177 1.00 10.64 183 ALA A CA 1
ATOM 1341 C C . ALA A 1 186 ? -1.833 18.952 79.040 1.00 11.38 183 ALA A C 1
ATOM 1342 O O . ALA A 1 186 ? -2.378 18.398 79.998 1.00 11.07 183 ALA A O 1
ATOM 1344 N N . LYS A 1 187 ? -2.420 19.031 77.853 1.00 11.52 184 LYS A N 1
ATOM 1345 C CA . LYS A 1 187 ? -3.750 18.515 77.664 1.00 13.42 184 LYS A CA 1
ATOM 1346 C C . LYS A 1 187 ? -3.697 17.008 77.720 1.00 12.64 184 LYS A C 1
ATOM 1347 O O . LYS A 1 187 ? -4.619 16.402 78.213 1.00 13.97 184 LYS A O 1
ATOM 1361 N N . ALA A 1 189 ? -1.969 15.038 79.632 1.00 14.33 186 ALA A N 1
ATOM 1362 C CA . ALA A 1 189 ? -1.968 14.629 81.033 1.00 14.43 186 ALA A CA 1
ATOM 1363 C C . ALA A 1 189 ? -3.287 14.984 81.696 1.00 15.17 186 ALA A C 1
ATOM 1364 O O . ALA A 1 189 ? -3.816 14.210 82.476 1.00 14.51 186 ALA A O 1
ATOM 1366 N N . ALA A 1 190 ? -3.801 16.178 81.380 1.00 14.78 187 ALA A N 1
ATOM 1367 C CA . ALA A 1 190 ? -4.994 16.673 81.993 1.00 15.15 187 ALA A CA 1
ATOM 1368 C C . ALA A 1 190 ? -6.242 15.880 81.550 1.00 14.71 187 ALA A C 1
ATOM 1369 O O . ALA A 1 190 ? -7.136 15.686 82.364 1.00 16.05 187 ALA A O 1
ATOM 1371 N N . ASP A 1 191 ? -6.288 15.413 80.294 1.00 14.45 188 ASP A N 1
ATOM 1372 C CA . ASP A 1 191 ? -7.493 14.808 79.679 1.00 14.19 188 ASP A CA 1
ATOM 1373 C C . ASP A 1 191 ? -7.429 13.283 79.593 1.00 13.58 188 ASP A C 1
ATOM 1374 O O . ASP A 1 191 ? -8.346 12.654 79.075 1.00 12.87 188 ASP A O 1
ATOM 1379 N N . ALA A 1 192 ? -6.327 12.698 80.056 1.00 11.82 189 ALA A N 1
ATOM 1380 C CA . ALA A 1 192 ? -6.106 11.280 79.966 1.00 11.29 189 ALA A CA 1
ATOM 1381 C C . ALA A 1 192 ? -7.228 10.523 80.622 1.00 11.03 189 ALA A C 1
ATOM 1382 O O . ALA A 1 192 ? -7.597 10.831 81.737 1.00 9.85 189 ALA A O 1
ATOM 1384 N N . SER A 1 193 ? -7.720 9.506 79.944 1.00 11.77 190 SER A N 1
ATOM 1385 C CA . SER A 1 193 ? -8.680 8.610 80.547 1.00 11.77 190 SER A CA 1
ATOM 1386 C C . SER A 1 193 ? -8.471 7.199 80.106 1.00 13.52 190 SER A C 1
ATOM 1387 O O . SER A 1 193 ? -7.851 6.919 79.066 1.00 10.59 190 SER A O 1
ATOM 1390 N N . LEU A 1 194 ? -9.065 6.311 80.898 1.00 13.55 191 LEU A N 1
ATOM 1391 C CA . LEU A 1 194 ? -9.089 4.905 80.610 1.00 14.73 191 LEU A CA 1
ATOM 1392 C C . LEU A 1 194 ? -10.503 4.439 80.876 1.00 13.96 191 LEU A C 1
ATOM 1393 O O . LEU A 1 194 ? -10.995 4.574 81.985 1.00 14.27 191 LEU A O 1
ATOM 1398 N N . GLY A 1 195 ? -11.204 3.950 79.860 1.00 14.16 192 GLY A N 1
ATOM 1399 C CA . GLY A 1 195 ? -12.616 3.613 80.054 1.00 14.26 192 GLY A CA 1
ATOM 1400 C C . GLY A 1 195 ? -13.486 4.790 80.508 1.00 14.09 192 GLY A C 1
ATOM 1401 O O . GLY A 1 195 ? -14.355 4.641 81.362 1.00 14.33 192 GLY A O 1
ATOM 1402 N N . ASP A 1 196 ? -13.234 5.962 79.951 1.00 14.20 193 ASP A N 1
ATOM 1403 C CA . ASP A 1 196 ? -14.011 7.157 80.300 1.00 15.34 193 ASP A CA 1
ATOM 1404 C C . ASP A 1 196 ? -13.972 7.555 81.814 1.00 14.55 193 ASP A C 1
ATOM 1405 O O . ASP A 1 196 ? -14.896 8.232 82.332 1.00 14.18 193 ASP A O 1
ATOM 1410 N N . ALA A 1 197 ? -12.892 7.166 82.471 1.00 13.00 194 ALA A N 1
ATOM 1411 C CA . ALA A 1 197 ? -12.647 7.461 83.852 1.00 13.43 194 ALA A CA 1
ATOM 1412 C C . ALA A 1 197 ? -11.191 7.866 84.031 1.00 13.17 194 ALA A C 1
ATOM 1413 O O . ALA A 1 197 ? -10.360 7.558 83.221 1.00 13.28 194 ALA A O 1
ATOM 1415 N N . PRO A 1 198 ? -10.894 8.591 85.098 1.00 13.91 195 PRO A N 1
ATOM 1416 C CA . PRO A 1 198 ? -9.520 9.033 85.288 1.00 13.27 195 PRO A CA 1
ATOM 1417 C C . PRO A 1 198 ? -8.526 7.874 85.451 1.00 13.28 195 PRO A C 1
ATOM 1418 O O . PRO A 1 198 ? -8.896 6.784 85.908 1.00 12.95 195 PRO A O 1
ATOM 1422 N N . LEU A 1 199 ? -7.271 8.109 85.081 1.00 11.11 196 LEU A N 1
ATOM 1423 C CA . LEU A 1 199 ? -6.239 7.072 85.163 1.00 11.45 196 LEU A CA 1
ATOM 1424 C C . LEU A 1 199 ? -6.042 6.744 86.636 1.00 11.94 196 LEU A C 1
ATOM 1425 O O . LEU A 1 199 ? -6.317 7.569 87.494 1.00 10.44 196 LEU A O 1
ATOM 1430 N N . PRO A 1 200 ? -5.593 5.529 86.946 1.00 12.53 197 PRO A N 1
ATOM 1431 C CA . PRO A 1 200 ? -5.205 5.292 88.327 1.00 13.11 197 PRO A CA 1
ATOM 1432 C C . PRO A 1 200 ? -4.120 6.275 88.736 1.00 12.76 197 PRO A C 1
ATOM 1433 O O . PRO A 1 200 ? -3.318 6.689 87.927 1.00 11.84 197 PRO A O 1
ATOM 1437 N N . ALA A 1 201 ? -4.085 6.612 90.008 1.00 12.67 198 ALA A N 1
ATOM 1438 C CA . ALA A 1 201 ? -3.170 7.660 90.464 1.00 12.51 198 ALA A CA 1
ATOM 1439 C C . ALA A 1 201 ? -1.691 7.373 90.170 1.00 12.89 198 ALA A C 1
ATOM 1440 O O . ALA A 1 201 ? -0.952 8.293 89.820 1.00 12.65 198 ALA A O 1
ATOM 1442 N N . GLU A 1 202 ? -1.248 6.121 90.285 1.00 13.41 199 GLU A N 1
ATOM 1443 C CA . GLU A 1 202 ? 0.176 5.829 90.085 1.00 13.75 199 GLU A CA 1
ATOM 1444 C C . GLU A 1 202 ? 0.639 6.103 88.659 1.00 12.94 199 GLU A C 1
ATOM 1445 O O . GLU A 1 202 ? 1.713 6.696 88.456 1.00 11.33 199 GLU A O 1
ATOM 1451 N N . VAL A 1 203 ? -0.168 5.691 87.680 1.00 11.32 200 VAL A N 1
ATOM 1452 C CA . VAL A 1 203 ? 0.176 5.938 86.280 1.00 12.17 200 VAL A CA 1
ATOM 1453 C C . VAL A 1 203 ? -0.024 7.405 85.889 1.00 10.88 200 VAL A C 1
ATOM 1454 O O . VAL A 1 203 ? 0.821 7.990 85.191 1.00 10.56 200 VAL A O 1
ATOM 1458 N N . GLN A 1 204 ? -1.095 8.023 86.387 1.00 10.44 201 GLN A N 1
ATOM 1459 C CA . GLN A 1 204 ? -1.295 9.467 86.243 1.00 9.90 201 GLN A CA 1
ATOM 1460 C C . GLN A 1 204 ? -0.058 10.240 86.698 1.00 8.14 201 GLN A C 1
ATOM 1461 O O . GLN A 1 204 ? 0.375 11.186 86.038 1.00 6.31 201 GLN A O 1
ATOM 1467 N N . ASP A 1 205 ? 0.528 9.841 87.825 1.00 7.92 202 ASP A N 1
ATOM 1468 C CA . ASP A 1 205 ? 1.702 10.561 88.306 1.00 8.52 202 ASP A CA 1
ATOM 1469 C C . ASP A 1 205 ? 2.864 10.363 87.353 1.00 8.83 202 ASP A C 1
ATOM 1470 O O . ASP A 1 205 ? 3.694 11.291 87.154 1.00 7.52 202 ASP A O 1
ATOM 1475 N N . LYS A 1 206 ? 2.997 9.142 86.807 1.00 8.55 203 LYS A N 1
ATOM 1476 C CA . LYS A 1 206 ? 4.048 8.932 85.783 1.00 9.65 203 LYS A CA 1
ATOM 1477 C C . LYS A 1 206 ? 3.823 9.836 84.544 1.00 8.69 203 LYS A C 1
ATOM 1478 O O . LYS A 1 206 ? 4.775 10.411 83.972 1.00 9.07 203 LYS A O 1
ATOM 1484 N N . LEU A 1 207 ? 2.577 9.934 84.118 1.00 9.14 204 LEU A N 1
ATOM 1485 C CA . LEU A 1 207 ? 2.201 10.777 82.985 1.00 9.81 204 LEU A CA 1
ATOM 1486 C C . LEU A 1 207 ? 2.473 12.271 83.241 1.00 10.34 204 LEU A C 1
ATOM 1487 O O . LEU A 1 207 ? 3.045 12.955 82.397 1.00 8.61 204 LEU A O 1
ATOM 1492 N N . ASP A 1 208 ? 2.060 12.762 84.398 1.00 10.72 205 ASP A N 1
ATOM 1493 C CA . ASP A 1 208 ? 2.319 14.153 84.784 1.00 11.08 205 ASP A CA 1
ATOM 1494 C C . ASP A 1 208 ? 3.826 14.422 84.766 1.00 9.49 205 ASP A C 1
ATOM 1495 O O . ASP A 1 208 ? 4.252 15.451 84.248 1.00 10.19 205 ASP A O 1
ATOM 1500 N N . ALA A 1 209 ? 4.630 13.511 85.322 1.00 9.87 206 ALA A N 1
ATOM 1501 C CA . ALA A 1 209 ? 6.104 13.735 85.359 1.00 8.96 206 ALA A CA 1
ATOM 1502 C C . ALA A 1 209 ? 6.684 13.745 83.943 1.00 8.47 206 ALA A C 1
ATOM 1503 O O . ALA A 1 209 ? 7.571 14.567 83.593 1.00 7.56 206 ALA A O 1
ATOM 1505 N N . GLY A 1 210 ? 6.227 12.794 83.130 1.00 8.79 207 GLY A N 1
ATOM 1506 C CA . GLY A 1 210 ? 6.757 12.650 81.764 1.00 8.72 207 GLY A CA 1
ATOM 1507 C C . GLY A 1 210 ? 6.321 13.828 80.900 1.00 8.60 207 GLY A C 1
ATOM 1508 O O . GLY A 1 210 ? 7.131 14.412 80.183 1.00 8.40 207 GLY A O 1
ATOM 1509 N N . THR A 1 211 ? 5.044 14.204 80.971 1.00 8.56 208 THR A N 1
ATOM 1510 C CA . THR A 1 211 ? 4.555 15.313 80.143 1.00 8.95 208 THR A CA 1
ATOM 1511 C C . THR A 1 211 ? 5.217 16.595 80.592 1.00 8.44 208 THR A C 1
ATOM 1512 O O . THR A 1 211 ? 5.526 17.447 79.769 1.00 7.90 208 THR A O 1
ATOM 1516 N N . SER A 1 212 ? 5.523 16.697 81.892 1.00 8.84 209 SER A N 1
ATOM 1517 C CA . SER A 1 212 ? 6.168 17.894 82.444 1.00 9.67 209 SER A CA 1
ATOM 1518 C C . SER A 1 212 ? 7.575 18.052 81.896 1.00 8.22 209 SER A C 1
ATOM 1519 O O . SER A 1 212 ? 7.948 19.145 81.475 1.00 7.58 209 SER A O 1
ATOM 1522 N N . ALA A 1 213 ? 8.301 16.936 81.813 1.00 7.37 210 ALA A N 1
ATOM 1523 C CA . ALA A 1 213 ? 9.630 16.880 81.200 1.00 6.65 210 ALA A CA 1
ATOM 1524 C C . ALA A 1 213 ? 9.570 17.206 79.717 1.00 6.33 210 ALA A C 1
ATOM 1525 O O . ALA A 1 213 ? 10.351 18.039 79.249 1.00 7.69 210 ALA A O 1
ATOM 1527 N N . ALA A 1 214 ? 8.591 16.654 78.987 1.00 6.23 211 ALA A N 1
ATOM 1528 C CA . ALA A 1 214 ? 8.412 16.991 77.573 1.00 7.08 211 ALA A CA 1
ATOM 1529 C C . ALA A 1 214 ? 8.176 18.507 77.354 1.00 6.00 211 ALA A C 1
ATOM 1530 O O . ALA A 1 214 ? 8.728 19.079 76.435 1.00 6.14 211 ALA A O 1
ATOM 1532 N N . ARG A 1 215 ? 7.326 19.112 78.174 1.00 6.86 212 ARG A N 1
ATOM 1533 C CA . ARG A 1 215 ? 7.088 20.558 78.122 1.00 7.94 212 ARG A CA 1
ATOM 1534 C C . ARG A 1 215 ? 8.401 21.332 78.317 1.00 7.99 212 ARG A C 1
ATOM 1535 O O . ARG A 1 215 ? 8.789 22.202 77.492 1.00 8.79 212 ARG A O 1
ATOM 1543 N N . SER A 1 216 ? 9.119 20.994 79.372 1.00 8.09 213 SER A N 1
ATOM 1544 C CA . SER A 1 216 ? 10.413 21.667 79.639 1.00 8.79 213 SER A CA 1
ATOM 1545 C C . SER A 1 216 ? 11.374 21.491 78.450 1.00 8.15 213 SER A C 1
ATOM 1546 O O . SER A 1 216 ? 12.089 22.428 78.073 1.00 7.28 213 SER A O 1
ATOM 1549 N N . ALA A 1 217 ? 11.427 20.303 77.853 1.00 7.56 214 ALA A N 1
ATOM 1550 C CA . ALA A 1 217 ? 12.335 20.116 76.735 1.00 7.21 214 ALA A CA 1
ATOM 1551 C C . ALA A 1 217 ? 11.974 20.956 75.503 1.00 7.65 214 ALA A C 1
ATOM 1552 O O . ALA A 1 217 ? 12.836 21.538 74.877 1.00 7.32 214 ALA A O 1
ATOM 1554 N N . TYR A 1 218 ? 10.688 21.032 75.159 1.00 7.74 215 TYR A N 1
ATOM 1555 C CA . TYR A 1 218 ? 10.296 21.884 74.052 1.00 8.26 215 TYR A CA 1
ATOM 1556 C C . TYR A 1 218 ? 10.500 23.377 74.344 1.00 8.07 215 TYR A C 1
ATOM 1557 O O . TYR A 1 218 ? 10.861 24.130 73.475 1.00 6.64 215 TYR A O 1
ATOM 1566 N N . SER A 1 219 ? 10.309 23.777 75.598 1.00 7.66 216 SER A N 1
ATOM 1567 C CA . SER A 1 219 ? 10.650 25.152 75.994 1.00 7.40 216 SER A CA 1
ATOM 1568 C C . SER A 1 219 ? 12.164 25.419 75.845 1.00 6.59 216 SER A C 1
ATOM 1569 O O . SER A 1 219 ? 12.561 26.488 75.389 1.00 6.38 216 SER A O 1
ATOM 1572 N N . ALA A 1 220 ? 13.004 24.457 76.205 1.00 7.46 217 ALA A N 1
ATOM 1573 C CA . ALA A 1 220 ? 14.460 24.575 76.020 1.00 7.61 217 ALA A CA 1
ATOM 1574 C C . ALA A 1 220 ? 14.830 24.664 74.547 1.00 7.46 217 ALA A C 1
ATOM 1575 O O . ALA A 1 220 ? 15.737 25.423 74.198 1.00 7.71 217 ALA A O 1
ATOM 1577 N N . LEU A 1 221 ? 14.164 23.885 73.685 1.00 7.36 218 LEU A N 1
ATOM 1578 C CA . LEU A 1 221 ? 14.464 23.987 72.248 1.00 8.16 218 LEU A CA 1
ATOM 1579 C C . LEU A 1 221 ? 14.113 25.400 71.788 1.00 8.51 218 LEU A C 1
ATOM 1580 O O . LEU A 1 221 ? 14.916 26.035 71.093 1.00 7.79 218 LEU A O 1
ATOM 1585 N N . GLY A 1 222 ? 12.921 25.865 72.176 1.00 7.37 219 GLY A N 1
ATOM 1586 C CA . GLY A 1 222 ? 12.525 27.281 71.998 1.00 7.01 219 GLY A CA 1
ATOM 1587 C C . GLY A 1 222 ? 13.597 28.286 72.409 1.00 6.46 219 GLY A C 1
ATOM 1588 O O . GLY A 1 222 ? 13.903 29.163 71.633 1.00 6.44 219 GLY A O 1
ATOM 1589 N N . ALA A 1 223 ? 14.185 28.131 73.615 1.00 5.17 220 ALA A N 1
ATOM 1590 C CA . ALA A 1 223 ? 15.208 29.058 74.137 1.00 6.72 220 ALA A CA 1
ATOM 1591 C C . ALA A 1 223 ? 16.438 28.975 73.278 1.00 5.73 220 ALA A C 1
ATOM 1592 O O . ALA A 1 223 ? 17.051 30.003 72.943 1.00 5.33 220 ALA A O 1
ATOM 1594 N N . PHE A 1 224 ? 16.815 27.746 72.916 1.00 6.66 221 PHE A N 1
ATOM 1595 C CA . PHE A 1 224 ? 18.027 27.539 72.110 1.00 6.46 221 PHE A CA 1
ATOM 1596 C C . PHE A 1 224 ? 17.859 28.181 70.738 1.00 7.20 221 PHE A C 1
ATOM 1597 O O . PHE A 1 224 ? 18.755 28.870 70.199 1.00 5.32 221 PHE A O 1
ATOM 1605 N N . LEU A 1 225 ? 16.711 27.913 70.145 1.00 6.60 222 LEU A N 1
ATOM 1606 C CA . LEU A 1 225 ? 16.433 28.461 68.844 1.00 5.75 222 LEU A CA 1
ATOM 1607 C C . LEU A 1 225 ? 16.469 29.984 68.888 1.00 5.74 222 LEU A C 1
ATOM 1608 O O . LEU A 1 225 ? 17.043 30.662 68.032 1.00 4.76 222 LEU A O 1
ATOM 1613 N N . ARG A 1 226 ? 15.765 30.542 69.857 1.00 6.81 223 ARG A N 1
ATOM 1614 C CA . ARG A 1 226 ? 15.753 31.973 70.028 1.00 7.38 223 ARG A CA 1
ATOM 1615 C C . ARG A 1 226 ? 17.130 32.589 70.288 1.00 7.43 223 ARG A C 1
ATOM 1616 O O . ARG A 1 226 ? 17.489 33.613 69.663 1.00 8.07 223 ARG A O 1
ATOM 1624 N N . ASP A 1 227 ? 17.860 32.010 71.243 1.00 8.41 224 ASP A N 1
ATOM 1625 C CA . ASP A 1 227 ? 19.071 32.636 71.720 1.00 10.00 224 ASP A CA 1
ATOM 1626 C C . ASP A 1 227 ? 20.329 32.277 70.940 1.00 10.08 224 ASP A C 1
ATOM 1627 O O . ASP A 1 227 ? 21.210 33.112 70.863 1.00 10.80 224 ASP A O 1
ATOM 1632 N N . GLU A 1 228 ? 20.452 31.053 70.424 1.00 9.05 225 GLU A N 1
ATOM 1633 C CA . GLU A 1 228 ? 21.699 30.603 69.805 1.00 9.61 225 GLU A CA 1
ATOM 1634 C C . GLU A 1 228 ? 21.616 30.534 68.281 1.00 9.48 225 GLU A C 1
ATOM 1635 O O . GLU A 1 228 ? 22.566 30.873 67.585 1.00 8.67 225 GLU A O 1
ATOM 1641 N N . LEU A 1 229 ? 20.485 30.098 67.745 1.00 9.07 226 LEU A N 1
ATOM 1642 C CA . LEU A 1 229 ? 20.387 29.890 66.335 1.00 10.12 226 LEU A CA 1
ATOM 1643 C C . LEU A 1 229 ? 19.889 31.131 65.575 1.00 10.99 226 LEU A C 1
ATOM 1644 O O . LEU A 1 229 ? 20.512 31.552 64.615 1.00 12.37 226 LEU A O 1
ATOM 1649 N N . LEU A 1 230 ? 18.760 31.675 65.984 1.00 11.92 227 LEU A N 1
ATOM 1650 C CA . LEU A 1 230 ? 18.131 32.791 65.297 1.00 11.94 227 LEU A CA 1
ATOM 1651 C C . LEU A 1 230 ? 19.126 33.937 65.058 1.00 12.30 227 LEU A C 1
ATOM 1652 O O . LEU A 1 230 ? 19.195 34.442 63.938 1.00 12.18 227 LEU A O 1
ATOM 1657 N N . PRO A 1 231 ? 19.970 34.304 66.049 1.00 11.53 228 PRO A N 1
ATOM 1658 C CA . PRO A 1 231 ? 20.854 35.449 65.785 1.00 11.54 228 PRO A CA 1
ATOM 1659 C C . PRO A 1 231 ? 21.894 35.252 64.661 1.00 12.13 228 PRO A C 1
ATOM 1660 O O . PRO A 1 231 ? 22.455 36.226 64.172 1.00 11.77 228 PRO A O 1
ATOM 1664 N N . VAL A 1 232 ? 22.180 34.005 64.291 1.00 11.64 229 VAL A N 1
ATOM 1665 C CA . VAL A 1 232 ? 23.114 33.720 63.191 1.00 11.00 229 VAL A CA 1
ATOM 1666 C C . VAL A 1 232 ? 22.418 33.088 61.951 1.00 10.36 229 VAL A C 1
ATOM 1667 O O . VAL A 1 232 ? 23.055 32.682 61.011 1.00 10.34 229 VAL A O 1
ATOM 1671 N N . ALA A 1 233 ? 21.106 33.019 61.959 1.00 9.07 230 ALA A N 1
ATOM 1672 C CA . ALA A 1 233 ? 20.357 32.387 60.908 1.00 8.65 230 ALA A CA 1
ATOM 1673 C C . ALA A 1 233 ? 20.448 33.315 59.698 1.00 8.67 230 ALA A C 1
ATOM 1674 O O . ALA A 1 233 ? 20.362 34.521 59.851 1.00 8.17 230 ALA A O 1
ATOM 1676 N N . PRO A 1 234 ? 20.585 32.757 58.493 1.00 9.48 231 PRO A N 1
ATOM 1677 C CA . PRO A 1 234 ? 20.447 33.654 57.319 1.00 9.88 231 PRO A CA 1
ATOM 1678 C C . PRO A 1 234 ? 19.044 34.212 57.152 1.00 10.09 231 PRO A C 1
ATOM 1679 O O . PRO A 1 234 ? 18.089 33.443 57.332 1.00 10.01 231 PRO A O 1
ATOM 1683 N N . GLU A 1 235 ? 18.916 35.464 56.693 1.00 9.78 232 GLU A N 1
ATOM 1684 C CA . GLU A 1 235 ? 17.586 36.013 56.310 1.00 10.99 232 GLU A CA 1
ATOM 1685 C C . GLU A 1 235 ? 17.089 35.393 54.991 1.00 9.61 232 GLU A C 1
ATOM 1686 O O . GLU A 1 235 ? 15.902 35.230 54.780 1.00 9.87 232 GLU A O 1
ATOM 1692 N N . LYS A 1 236 ? 18.012 35.143 54.083 1.00 9.85 233 LYS A N 1
ATOM 1693 C CA . LYS A 1 236 ? 17.726 34.623 52.746 1.00 9.20 233 LYS A CA 1
ATOM 1694 C C . LYS A 1 236 ? 17.153 33.223 52.873 1.00 8.36 233 LYS A C 1
ATOM 1695 O O . LYS A 1 236 ? 17.708 32.394 53.552 1.00 8.52 233 LYS A O 1
ATOM 1701 N N . ASP A 1 237 ? 15.992 33.001 52.286 1.00 7.51 234 ASP A N 1
ATOM 1702 C CA . ASP A 1 237 ? 15.372 31.694 52.307 1.00 6.96 234 ASP A CA 1
ATOM 1703 C C . ASP A 1 237 ? 15.963 30.707 51.284 1.00 7.58 234 ASP A C 1
ATOM 1704 O O . ASP A 1 237 ? 15.935 29.452 51.510 1.00 7.57 234 ASP A O 1
ATOM 1709 N N . ALA A 1 238 ? 16.317 31.230 50.092 1.00 6.99 235 ALA A N 1
ATOM 1710 C CA . ALA A 1 238 ? 16.781 30.378 49.015 1.00 7.68 235 ALA A CA 1
ATOM 1711 C C . ALA A 1 238 ? 17.943 29.543 49.465 1.00 8.18 235 ALA A C 1
ATOM 1712 O O . ALA A 1 238 ? 18.904 30.083 50.014 1.00 9.43 235 ALA A O 1
ATOM 1714 N N . VAL A 1 239 ? 17.911 28.247 49.178 1.00 7.44 236 VAL A N 1
ATOM 1715 C CA . VAL A 1 239 ? 18.967 27.355 49.597 1.00 7.52 236 VAL A CA 1
ATOM 1716 C C . VAL A 1 239 ? 20.096 27.199 48.578 1.00 7.92 236 VAL A C 1
ATOM 1717 O O . VAL A 1 239 ? 21.169 26.744 48.925 1.00 8.00 236 VAL A O 1
ATOM 1721 N N . GLY A 1 240 ? 19.869 27.550 47.325 1.00 8.01 237 GLY A N 1
ATOM 1722 C CA . GLY A 1 240 ? 20.932 27.500 46.352 1.00 8.09 237 GLY A CA 1
ATOM 1723 C C . GLY A 1 240 ? 21.014 26.157 45.620 1.00 7.62 237 GLY A C 1
ATOM 1724 O O . GLY A 1 240 ? 20.464 25.134 46.091 1.00 6.31 237 GLY A O 1
ATOM 1725 N N . ARG A 1 241 ? 21.729 26.176 44.487 1.00 9.04 238 ARG A N 1
ATOM 1726 C CA . ARG A 1 241 ? 21.783 25.061 43.577 1.00 10.82 238 ARG A CA 1
ATOM 1727 C C . ARG A 1 241 ? 22.278 23.727 44.178 1.00 9.88 238 ARG A C 1
ATOM 1728 O O . ARG A 1 241 ? 21.684 22.692 43.959 1.00 10.05 238 ARG A O 1
ATOM 1736 N N . GLU A 1 242 ? 23.344 23.771 44.941 1.00 10.14 239 GLU A N 1
ATOM 1737 C CA A GLU A 1 242 ? 23.989 22.548 45.404 0.50 10.71 239 GLU A CA 1
ATOM 1738 C CA B GLU A 1 242 ? 23.998 22.545 45.461 0.50 10.44 239 GLU A CA 1
ATOM 1739 C C . GLU A 1 242 ? 23.080 21.820 46.427 1.00 9.90 239 GLU A C 1
ATOM 1740 O O . GLU A 1 242 ? 22.800 20.627 46.259 1.00 8.29 239 GLU A O 1
ATOM 1751 N N . ARG A 1 243 ? 22.601 22.529 47.453 1.00 9.46 240 ARG A N 1
ATOM 1752 C CA . ARG A 1 243 ? 21.617 21.949 48.375 1.00 9.43 240 ARG A CA 1
ATOM 1753 C C . ARG A 1 243 ? 20.355 21.524 47.684 1.00 8.92 240 ARG A C 1
ATOM 1754 O O . ARG A 1 243 ? 19.709 20.534 48.091 1.00 7.94 240 ARG A O 1
ATOM 1762 N N . TYR A 1 244 ? 19.906 22.348 46.715 1.00 8.28 241 TYR A N 1
ATOM 1763 C CA . TYR A 1 244 ? 18.647 22.086 46.057 1.00 7.17 241 TYR A CA 1
ATOM 1764 C C . TYR A 1 244 ? 18.709 20.760 45.301 1.00 7.14 241 TYR A C 1
ATOM 1765 O O . TYR A 1 244 ? 17.787 19.956 45.337 1.00 7.92 241 TYR A O 1
ATOM 1774 N N . SER A 1 245 ? 19.764 20.561 44.533 1.00 7.44 242 SER A N 1
ATOM 1775 C CA . SER A 1 245 ? 19.861 19.357 43.752 1.00 9.39 242 SER A CA 1
ATOM 1776 C C . SER A 1 245 ? 19.821 18.080 44.619 1.00 9.10 242 SER A C 1
ATOM 1777 O O . SER A 1 245 ? 19.145 17.101 44.257 1.00 9.44 242 SER A O 1
ATOM 1780 N N . LEU A 1 246 ? 20.466 18.088 45.797 1.00 8.17 243 LEU A N 1
ATOM 1781 C CA . LEU A 1 246 ? 20.413 16.921 46.652 1.00 8.22 243 LEU A CA 1
ATOM 1782 C C . LEU A 1 246 ? 19.016 16.746 47.214 1.00 7.71 243 LEU A C 1
ATOM 1783 O O . LEU A 1 246 ? 18.537 15.632 47.251 1.00 8.04 243 LEU A O 1
ATOM 1788 N N . ALA A 1 247 ? 18.346 17.817 47.678 1.00 8.09 244 ALA A N 1
ATOM 1789 C CA . ALA A 1 247 ? 16.950 17.681 48.203 1.00 6.68 244 ALA A CA 1
ATOM 1790 C C . ALA A 1 247 ? 15.995 17.204 47.115 1.00 6.24 244 ALA A C 1
ATOM 1791 O O . ALA A 1 247 ? 15.170 16.362 47.349 1.00 6.95 244 ALA A O 1
ATOM 1793 N N . SER A 1 248 ? 16.097 17.790 45.940 1.00 4.78 245 SER A N 1
ATOM 1794 C CA . SER A 1 248 ? 15.315 17.388 44.780 1.00 5.15 245 SER A CA 1
ATOM 1795 C C . SER A 1 248 ? 15.464 15.888 44.502 1.00 5.61 245 SER A C 1
ATOM 1796 O O . SER A 1 248 ? 14.501 15.169 44.264 1.00 6.21 245 SER A O 1
ATOM 1799 N N . ARG A 1 249 ? 16.689 15.407 44.526 1.00 7.14 246 ARG A N 1
ATOM 1800 C CA . ARG A 1 249 ? 16.901 13.972 44.371 1.00 6.68 246 ARG A CA 1
ATOM 1801 C C . ARG A 1 249 ? 16.195 13.153 45.454 1.00 6.75 246 ARG A C 1
ATOM 1802 O O . ARG A 1 249 ? 15.675 12.057 45.165 1.00 6.90 246 ARG A O 1
ATOM 1810 N N . SER A 1 250 ? 16.171 13.661 46.678 1.00 6.36 247 SER A N 1
ATOM 1811 C CA A SER A 1 250 ? 15.566 12.924 47.780 0.50 6.49 247 SER A CA 1
ATOM 1812 C CA B SER A 1 250 ? 15.570 12.939 47.789 0.50 6.52 247 SER A CA 1
ATOM 1813 C C . SER A 1 250 ? 14.080 12.723 47.493 1.00 6.38 247 SER A C 1
ATOM 1814 O O . SER A 1 250 ? 13.547 11.643 47.741 1.00 6.88 247 SER A O 1
ATOM 1819 N N . PHE A 1 251 ? 13.434 13.723 46.906 1.00 5.74 248 PHE A N 1
ATOM 1820 C CA . PHE A 1 251 ? 11.977 13.621 46.597 1.00 4.93 248 PHE A CA 1
ATOM 1821 C C . PHE A 1 251 ? 11.600 12.976 45.258 1.00 6.91 248 PHE A C 1
ATOM 1822 O O . PHE A 1 251 ? 10.481 12.537 45.096 1.00 5.66 248 PHE A O 1
ATOM 1830 N N . ILE A 1 252 ? 12.524 12.894 44.308 1.00 5.98 249 ILE A N 1
ATOM 1831 C CA . ILE A 1 252 ? 12.142 12.465 42.965 1.00 6.88 249 ILE A CA 1
ATOM 1832 C C . ILE A 1 252 ? 12.865 11.148 42.593 1.00 6.83 249 ILE A C 1
ATOM 1833 O O . ILE A 1 252 ? 12.417 10.369 41.744 1.00 7.19 249 ILE A O 1
ATOM 1838 N N . GLY A 1 253 ? 14.026 10.927 43.179 1.00 6.06 250 GLY A N 1
ATOM 1839 C CA . GLY A 1 253 ? 14.917 9.846 42.711 1.00 6.99 250 GLY A CA 1
ATOM 1840 C C . GLY A 1 253 ? 15.435 9.957 41.308 1.00 6.95 250 GLY A C 1
ATOM 1841 O O . GLY A 1 253 ? 15.678 8.944 40.645 1.00 8.25 250 GLY A O 1
ATOM 1842 N N . ALA A 1 254 ? 15.615 11.191 40.852 1.00 6.38 251 ALA A N 1
ATOM 1843 C CA . ALA A 1 254 ? 16.214 11.555 39.576 1.00 7.10 251 ALA A CA 1
ATOM 1844 C C . ALA A 1 254 ? 16.936 12.909 39.808 1.00 7.24 251 ALA A C 1
ATOM 1845 O O . ALA A 1 254 ? 16.469 13.718 40.612 1.00 7.78 251 ALA A O 1
ATOM 1847 N N . GLU A 1 255 ? 18.081 13.100 39.150 1.00 7.85 252 GLU A N 1
ATOM 1848 C CA . GLU A 1 255 ? 18.825 14.342 39.176 1.00 8.05 252 GLU A CA 1
ATOM 1849 C C . GLU A 1 255 ? 18.461 15.173 37.928 1.00 8.29 252 GLU A C 1
ATOM 1850 O O . GLU A 1 255 ? 19.095 15.048 36.875 1.00 7.19 252 GLU A O 1
ATOM 1856 N N . VAL A 1 256 ? 17.395 15.959 38.016 1.00 7.44 253 VAL A N 1
ATOM 1857 C CA . VAL A 1 256 ? 16.875 16.622 36.809 1.00 8.44 253 VAL A CA 1
ATOM 1858 C C . VAL A 1 256 ? 17.749 17.840 36.468 1.00 7.89 253 VAL A C 1
ATOM 1859 O O . VAL A 1 256 ? 18.534 18.272 37.289 1.00 7.81 253 VAL A O 1
ATOM 1863 N N . ASP A 1 257 ? 17.623 18.326 35.246 1.00 6.72 254 ASP A N 1
ATOM 1864 C CA . ASP A 1 257 ? 18.282 19.524 34.816 1.00 6.52 254 ASP A CA 1
ATOM 1865 C C . ASP A 1 257 ? 17.402 20.625 35.348 1.00 5.86 254 ASP A C 1
ATOM 1866 O O . ASP A 1 257 ? 16.253 20.778 34.913 1.00 5.90 254 ASP A O 1
ATOM 1871 N N . LEU A 1 258 ? 17.923 21.391 36.290 1.00 6.12 255 LEU A N 1
ATOM 1872 C CA . LEU A 1 258 ? 17.071 22.341 37.024 1.00 6.23 255 LEU A CA 1
ATOM 1873 C C . LEU A 1 258 ? 16.584 23.495 36.145 1.00 6.64 255 LEU A C 1
ATOM 1874 O O . LEU A 1 258 ? 15.372 23.789 36.180 1.00 5.89 255 LEU A O 1
ATOM 1879 N N . GLU A 1 259 ? 17.455 24.079 35.317 1.00 7.26 256 GLU A N 1
ATOM 1880 C CA . GLU A 1 259 ? 17.028 25.157 34.399 1.00 8.14 256 GLU A CA 1
ATOM 1881 C C . GLU A 1 259 ? 16.043 24.654 33.338 1.00 7.25 256 GLU A C 1
ATOM 1882 O O . GLU A 1 259 ? 15.105 25.378 32.960 1.00 6.12 256 GLU A O 1
ATOM 1888 N N . GLU A 1 260 ? 16.297 23.456 32.810 1.00 6.98 257 GLU A N 1
ATOM 1889 C CA . GLU A 1 260 ? 15.404 22.852 31.849 1.00 5.68 257 GLU A CA 1
ATOM 1890 C C . GLU A 1 260 ? 14.077 22.522 32.445 1.00 6.35 257 GLU A C 1
ATOM 1891 O O . GLU A 1 260 ? 13.042 22.795 31.823 1.00 7.23 257 GLU A O 1
ATOM 1897 N N . THR A 1 261 ? 14.082 21.947 33.658 1.00 6.66 258 THR A N 1
ATOM 1898 C CA . THR A 1 261 ? 12.820 21.652 34.368 1.00 5.43 258 THR A CA 1
ATOM 1899 C C . THR A 1 261 ? 12.017 22.920 34.698 1.00 5.83 258 THR A C 1
ATOM 1900 O O . THR A 1 261 ? 10.764 22.923 34.551 1.00 3.73 258 THR A O 1
ATOM 1904 N N . TYR A 1 262 ? 12.701 23.961 35.188 1.00 5.06 259 TYR A N 1
ATOM 1905 C CA . TYR A 1 262 ? 12.063 25.230 35.412 1.00 5.14 259 TYR A CA 1
ATOM 1906 C C . TYR A 1 262 ? 11.404 25.764 34.135 1.00 5.80 259 TYR A C 1
ATOM 1907 O O . TYR A 1 262 ? 10.246 26.134 34.162 1.00 6.96 259 TYR A O 1
ATOM 1916 N N . ALA A 1 263 ? 12.160 25.795 33.027 1.00 5.78 260 ALA A N 1
ATOM 1917 C CA . ALA A 1 263 ? 11.579 26.257 31.753 1.00 7.15 260 ALA A CA 1
ATOM 1918 C C . ALA A 1 263 ? 10.366 25.428 31.349 1.00 5.93 260 ALA A C 1
ATOM 1919 O O . ALA A 1 263 ? 9.396 25.988 30.880 1.00 6.96 260 ALA A O 1
ATOM 1921 N N . TRP A 1 264 ? 10.462 24.107 31.469 1.00 5.63 261 TRP A N 1
ATOM 1922 C CA . TRP A 1 264 ? 9.294 23.211 31.199 1.00 5.61 261 TRP A CA 1
ATOM 1923 C C . TRP A 1 264 ? 8.111 23.586 32.082 1.00 5.65 261 TRP A C 1
ATOM 1924 O O . TRP A 1 264 ? 6.984 23.651 31.604 1.00 4.44 261 TRP A O 1
ATOM 1935 N N . GLY A 1 265 ? 8.361 23.863 33.362 1.00 5.69 262 GLY A N 1
ATOM 1936 C CA . GLY A 1 265 ? 7.266 24.145 34.299 1.00 6.80 262 GLY A CA 1
ATOM 1937 C C . GLY A 1 265 ? 6.557 25.453 33.957 1.00 6.13 262 GLY A C 1
ATOM 1938 O O . GLY A 1 265 ? 5.382 25.573 34.083 1.00 6.46 262 GLY A O 1
ATOM 1939 N N . VAL A 1 266 ? 7.306 26.449 33.542 1.00 5.45 263 VAL A N 1
ATOM 1940 C CA . VAL A 1 266 ? 6.725 27.758 33.150 1.00 5.68 263 VAL A CA 1
ATOM 1941 C C . VAL A 1 266 ? 5.806 27.568 31.943 1.00 6.39 263 VAL A C 1
ATOM 1942 O O . VAL A 1 266 ? 4.669 28.078 31.892 1.00 4.50 263 VAL A O 1
ATOM 1946 N N . GLN A 1 267 ? 6.283 26.800 30.978 1.00 6.89 264 GLN A N 1
ATOM 1947 C CA . GLN A 1 267 ? 5.514 26.545 29.787 1.00 7.91 264 GLN A CA 1
ATOM 1948 C C . GLN A 1 267 ? 4.282 25.717 30.084 1.00 8.20 264 GLN A C 1
ATOM 1949 O O . GLN A 1 267 ? 3.182 25.998 29.539 1.00 8.13 264 GLN A O 1
ATOM 1955 N N . GLU A 1 268 ? 4.450 24.717 30.941 1.00 7.03 265 GLU A N 1
ATOM 1956 C CA . GLU A 1 268 ? 3.342 23.847 31.371 1.00 6.59 265 GLU A CA 1
ATOM 1957 C C . GLU A 1 268 ? 2.279 24.611 32.156 1.00 6.01 265 GLU A C 1
ATOM 1958 O O . GLU A 1 268 ? 1.089 24.455 31.917 1.00 4.29 265 GLU A O 1
ATOM 1964 N N . LEU A 1 269 ? 2.693 25.521 33.039 1.00 6.86 266 LEU A N 1
ATOM 1965 C CA . LEU A 1 269 ? 1.715 26.404 33.730 1.00 7.13 266 LEU A CA 1
ATOM 1966 C C . LEU A 1 269 ? 0.920 27.242 32.698 1.00 7.66 266 LEU A C 1
ATOM 1967 O O . LEU A 1 269 ? -0.278 27.317 32.770 1.00 9.67 266 LEU A O 1
ATOM 1972 N N . GLU A 1 270 ? 1.612 27.859 31.744 1.00 8.74 267 GLU A N 1
ATOM 1973 C CA . GLU A 1 270 ? 0.963 28.641 30.681 1.00 9.77 267 GLU A CA 1
ATOM 1974 C C . GLU A 1 270 ? -0.040 27.773 29.906 1.00 8.47 267 GLU A C 1
ATOM 1975 O O . GLU A 1 270 ? -1.125 28.230 29.652 1.00 7.26 267 GLU A O 1
ATOM 1981 N N . ARG A 1 271 ? 0.290 26.515 29.616 1.00 8.49 268 ARG A N 1
ATOM 1982 C CA . ARG A 1 271 ? -0.625 25.631 28.877 1.00 7.98 268 ARG A CA 1
ATOM 1983 C C . ARG A 1 271 ? -1.856 25.371 29.708 1.00 6.86 268 ARG A C 1
ATOM 1984 O O . ARG A 1 271 ? -2.983 25.504 29.253 1.00 6.83 268 ARG A O 1
ATOM 1992 N N . LEU A 1 272 ? -1.657 25.057 30.977 1.00 6.76 269 LEU A N 1
ATOM 1993 C CA . LEU A 1 272 ? -2.797 24.727 31.832 1.00 6.88 269 LEU A CA 1
ATOM 1994 C C . LEU A 1 272 ? -3.732 25.923 32.006 1.00 6.84 269 LEU A C 1
ATOM 1995 O O . LEU A 1 272 ? -4.945 25.785 32.033 1.00 7.54 269 LEU A O 1
ATOM 2000 N N . ILE A 1 273 ? -3.179 27.115 32.075 1.00 7.81 270 ILE A N 1
ATOM 2001 C CA . ILE A 1 273 ? -4.052 28.341 32.135 1.00 6.68 270 ILE A CA 1
ATOM 2002 C C . ILE A 1 273 ? -4.868 28.490 30.835 1.00 6.46 270 ILE A C 1
ATOM 2003 O O . ILE A 1 273 ? -6.072 28.789 30.867 1.00 6.98 270 ILE A O 1
ATOM 2008 N N . SER A 1 274 ? -4.225 28.245 29.717 1.00 6.60 271 SER A N 1
ATOM 2009 C CA A SER A 1 274 ? -4.896 28.307 28.418 0.50 8.06 271 SER A CA 1
ATOM 2010 C CA B SER A 1 274 ? -4.889 28.294 28.405 0.50 7.23 271 SER A CA 1
ATOM 2011 C C . SER A 1 274 ? -6.025 27.285 28.355 1.00 7.83 271 SER A C 1
ATOM 2012 O O . SER A 1 274 ? -7.087 27.580 27.844 1.00 7.60 271 SER A O 1
ATOM 2017 N N . GLU A 1 275 ? -5.783 26.091 28.884 1.00 7.24 272 GLU A N 1
ATOM 2018 C CA . GLU A 1 275 ? -6.822 25.085 28.968 1.00 7.71 272 GLU A CA 1
ATOM 2019 C C . GLU A 1 275 ? -7.915 25.539 29.863 1.00 8.07 272 GLU A C 1
ATOM 2020 O O . GLU A 1 275 ? -9.089 25.318 29.546 1.00 7.81 272 GLU A O 1
ATOM 2026 N N . GLN A 1 276 ? -7.588 26.108 31.031 1.00 6.61 273 GLN A N 1
ATOM 2027 C CA . GLN A 1 276 ? -8.673 26.614 31.884 1.00 7.15 273 GLN A CA 1
ATOM 2028 C C . GLN A 1 276 ? -9.559 27.683 31.196 1.00 6.99 273 GLN A C 1
ATOM 2029 O O . GLN A 1 276 ? -10.793 27.725 31.368 1.00 5.28 273 GLN A O 1
ATOM 2035 N N . GLU A 1 277 ? -8.934 28.556 30.429 1.00 6.67 274 GLU A N 1
ATOM 2036 C CA . GLU A 1 277 ? -9.699 29.544 29.683 1.00 9.46 274 GLU A CA 1
ATOM 2037 C C . GLU A 1 277 ? -10.658 28.875 28.704 1.00 9.75 274 GLU A C 1
ATOM 2038 O O . GLU A 1 277 ? -11.757 29.339 28.546 1.00 9.91 274 GLU A O 1
ATOM 2044 N N . LYS A 1 278 ? -10.236 27.807 28.045 1.00 10.23 275 LYS A N 1
ATOM 2045 C CA . LYS A 1 278 ? -11.148 27.061 27.139 1.00 11.36 275 LYS A CA 1
ATOM 2046 C C . LYS A 1 278 ? -12.284 26.443 27.899 1.00 11.06 275 LYS A C 1
ATOM 2047 O O . LYS A 1 278 ? -13.428 26.552 27.480 1.00 10.70 275 LYS A O 1
ATOM 2053 N N . VAL A 1 279 ? -11.968 25.816 29.042 1.00 10.14 276 VAL A N 1
ATOM 2054 C CA . VAL A 1 279 ? -13.037 25.198 29.828 1.00 9.73 276 VAL A CA 1
ATOM 2055 C C . VAL A 1 279 ? -14.017 26.247 30.351 1.00 9.66 276 VAL A C 1
ATOM 2056 O O . VAL A 1 279 ? -15.231 26.022 30.392 1.00 9.81 276 VAL A O 1
ATOM 2060 N N . ALA A 1 280 ? -13.520 27.410 30.740 1.00 9.60 277 ALA A N 1
ATOM 2061 C CA . ALA A 1 280 ? -14.423 28.497 31.186 1.00 10.37 277 ALA A CA 1
ATOM 2062 C C . ALA A 1 280 ? -15.504 28.827 30.132 1.00 10.35 277 ALA A C 1
ATOM 2063 O O . ALA A 1 280 ? -16.661 29.066 30.448 1.00 12.50 277 ALA A O 1
ATOM 2065 N N . GLY A 1 281 ? -15.111 28.818 28.871 1.00 10.08 278 GLY A N 1
ATOM 2066 C CA . GLY A 1 281 ? -16.019 29.112 27.802 1.00 9.65 278 GLY A CA 1
ATOM 2067 C C . GLY A 1 281 ? -16.965 27.985 27.520 1.00 9.52 278 GLY A C 1
ATOM 2068 O O . GLY A 1 281 ? -18.000 28.186 26.924 1.00 8.15 278 GLY A O 1
ATOM 2069 N N . GLN A 1 282 ? -16.604 26.789 27.914 1.00 10.98 279 GLN A N 1
ATOM 2070 C CA . GLN A 1 282 ? -17.569 25.685 27.875 1.00 11.27 279 GLN A CA 1
ATOM 2071 C C . GLN A 1 282 ? -18.623 25.755 28.979 1.00 11.32 279 GLN A C 1
ATOM 2072 O O . GLN A 1 282 ? -19.675 25.212 28.810 1.00 11.30 279 GLN A O 1
ATOM 2078 N N . ILE A 1 283 ? -18.314 26.386 30.112 1.00 11.80 280 ILE A N 1
ATOM 2079 C CA . ILE A 1 283 ? -19.298 26.632 31.189 1.00 11.64 280 ILE A CA 1
ATOM 2080 C C . ILE A 1 283 ? -20.214 27.788 30.815 1.00 12.00 280 ILE A C 1
ATOM 2081 O O . ILE A 1 283 ? -21.461 27.738 31.007 1.00 10.87 280 ILE A O 1
ATOM 2086 N N . LYS A 1 284 ? -19.630 28.849 30.260 1.00 11.47 281 LYS A N 1
ATOM 2087 C CA . LYS A 1 284 ? -20.413 29.997 29.796 1.00 11.79 281 LYS A CA 1
ATOM 2088 C C . LYS A 1 284 ? -19.616 30.712 28.708 1.00 10.91 281 LYS A C 1
ATOM 2089 O O . LYS A 1 284 ? -18.495 31.147 28.970 1.00 11.73 281 LYS A O 1
ATOM 2095 N N . PRO A 1 285 ? -20.192 30.844 27.493 1.00 10.86 282 PRO A N 1
ATOM 2096 C CA . PRO A 1 285 ? -19.486 31.440 26.363 1.00 11.27 282 PRO A CA 1
ATOM 2097 C C . PRO A 1 285 ? -18.845 32.745 26.725 1.00 10.45 282 PRO A C 1
ATOM 2098 O O . PRO A 1 285 ? -19.523 33.613 27.257 1.00 9.22 282 PRO A O 1
ATOM 2102 N N . GLY A 1 286 ? -17.551 32.844 26.457 1.00 10.10 283 GLY A N 1
ATOM 2103 C CA . GLY A 1 286 ? -16.739 34.035 26.724 1.00 10.73 283 GLY A CA 1
ATOM 2104 C C . GLY A 1 286 ? -16.404 34.357 28.187 1.00 11.10 283 GLY A C 1
ATOM 2105 O O . GLY A 1 286 ? -15.753 35.353 28.466 1.00 10.94 283 GLY A O 1
ATOM 2106 N N . ALA A 1 287 ? -16.829 33.523 29.114 1.00 11.34 284 ALA A N 1
ATOM 2107 C CA . ALA A 1 287 ? -16.545 33.700 30.541 1.00 11.37 284 ALA A CA 1
ATOM 2108 C C . ALA A 1 287 ? -15.048 33.621 30.879 1.00 12.06 284 ALA A C 1
ATOM 2109 O O . ALA A 1 287 ? -14.310 32.817 30.287 1.00 11.96 284 ALA A O 1
ATOM 2111 N N . SER A 1 288 ? -14.622 34.463 31.826 1.00 10.82 285 SER A N 1
ATOM 2112 C CA . SER A 1 288 ? -13.294 34.367 32.413 1.00 12.34 285 SER A CA 1
ATOM 2113 C C . SER A 1 288 ? -13.262 33.131 33.324 1.00 11.44 285 SER A C 1
ATOM 2114 O O . SER A 1 288 ? -14.308 32.613 33.726 1.00 11.52 285 SER A O 1
ATOM 2117 N N . ILE A 1 289 ? -12.074 32.652 33.664 1.00 12.10 286 ILE A N 1
ATOM 2118 C CA . ILE A 1 289 ? -11.975 31.504 34.595 1.00 11.29 286 ILE A CA 1
ATOM 2119 C C . ILE A 1 289 ? -12.762 31.777 35.896 1.00 12.91 286 ILE A C 1
ATOM 2120 O O . ILE A 1 289 ? -13.543 30.943 36.342 1.00 13.34 286 ILE A O 1
ATOM 2125 N N . GLU A 1 290 ? -12.596 32.972 36.473 1.00 13.87 287 GLU A N 1
ATOM 2126 C CA . GLU A 1 290 ? -13.233 33.330 37.740 1.00 15.03 287 GLU A CA 1
ATOM 2127 C C . GLU A 1 290 ? -14.771 33.374 37.605 1.00 14.36 287 GLU A C 1
ATOM 2128 O O . GLU A 1 290 ? -15.534 32.901 38.480 1.00 12.68 287 GLU A O 1
ATOM 2134 N N . GLU A 1 291 ? -15.221 33.911 36.484 1.00 13.53 288 GLU A N 1
ATOM 2135 C CA . GLU A 1 291 ? -16.639 33.943 36.193 1.00 12.93 288 GLU A CA 1
ATOM 2136 C C . GLU A 1 291 ? -17.200 32.534 36.068 1.00 12.58 288 GLU A C 1
ATOM 2137 O O . GLU A 1 291 ? -18.236 32.244 36.615 1.00 11.52 288 GLU A O 1
ATOM 2143 N N . ALA A 1 292 ? -16.529 31.653 35.335 1.00 12.32 289 ALA A N 1
ATOM 2144 C CA . ALA A 1 292 ? -16.972 30.254 35.256 1.00 11.54 289 ALA A CA 1
ATOM 2145 C C . ALA A 1 292 ? -16.998 29.571 36.625 1.00 11.00 289 ALA A C 1
ATOM 2146 O O . ALA A 1 292 ? -17.885 28.760 36.894 1.00 11.35 289 ALA A O 1
ATOM 2148 N N . LYS A 1 293 ? -16.037 29.885 37.481 1.00 11.71 290 LYS A N 1
ATOM 2149 C CA . LYS A 1 293 ? -15.957 29.264 38.797 1.00 12.36 290 LYS A CA 1
ATOM 2150 C C . LYS A 1 293 ? -17.127 29.697 39.708 1.00 13.46 290 LYS A C 1
ATOM 2151 O O . LYS A 1 293 ? -17.664 28.858 40.469 1.00 12.97 290 LYS A O 1
ATOM 2157 N N . SER A 1 294 ? -17.578 30.952 39.602 1.00 13.93 291 SER A N 1
ATOM 2158 C CA . SER A 1 294 ? -18.750 31.364 40.382 1.00 15.31 291 SER A CA 1
ATOM 2159 C C . SER A 1 294 ? -19.988 30.595 39.972 1.00 14.69 291 SER A C 1
ATOM 2160 O O . SER A 1 294 ? -20.751 30.214 40.832 1.00 15.01 291 SER A O 1
ATOM 2163 N N . ILE A 1 295 ? -20.177 30.392 38.664 1.00 14.25 292 ILE A N 1
ATOM 2164 C CA . ILE A 1 295 ? -21.269 29.596 38.154 1.00 14.30 292 ILE A CA 1
ATOM 2165 C C . ILE A 1 295 ? -21.236 28.149 38.711 1.00 14.15 292 ILE A C 1
ATOM 2166 O O . ILE A 1 295 ? -22.251 27.653 39.188 1.00 15.17 292 ILE A O 1
ATOM 2171 N N . LEU A 1 296 ? -20.077 27.497 38.661 1.00 14.72 293 LEU A N 1
ATOM 2172 C CA . LEU A 1 296 ? -19.915 26.097 39.161 1.00 15.03 293 LEU A CA 1
ATOM 2173 C C . LEU A 1 296 ? -20.212 26.025 40.649 1.00 14.80 293 LEU A C 1
ATOM 2174 O O . LEU A 1 296 ? -20.906 25.162 41.116 1.00 15.64 293 LEU A O 1
ATOM 2179 N N . ASN A 1 297 ? -19.666 26.977 41.377 1.00 15.83 294 ASN A N 1
ATOM 2180 C CA . ASN A 1 297 ? -19.773 27.042 42.819 1.00 15.91 294 ASN A CA 1
ATOM 2181 C C . ASN A 1 297 ? -21.131 27.506 43.310 1.00 16.94 294 ASN A C 1
ATOM 2182 O O . ASN A 1 297 ? -21.399 27.424 44.483 1.00 15.47 294 ASN A O 1
ATOM 2187 N N . ASN A 1 298 ? -21.966 28.022 42.416 1.00 17.88 295 ASN A N 1
ATOM 2188 C CA . ASN A 1 298 ? -23.301 28.490 42.789 1.00 19.16 295 ASN A CA 1
ATOM 2189 C C . ASN A 1 298 ? -24.421 27.696 42.119 1.00 19.27 295 ASN A C 1
ATOM 2190 O O . ASN A 1 298 ? -25.566 27.990 42.301 1.00 19.60 295 ASN A O 1
ATOM 2195 N N . ASP A 1 299 ? -24.070 26.640 41.400 1.00 19.86 296 ASP A N 1
ATOM 2196 C CA . ASP A 1 299 ? -25.050 25.805 40.726 1.00 20.01 296 ASP A CA 1
ATOM 2197 C C . ASP A 1 299 ? -25.545 24.680 41.621 1.00 20.24 296 ASP A C 1
ATOM 2198 O O . ASP A 1 299 ? -24.798 23.765 41.939 1.00 19.15 296 ASP A O 1
ATOM 2203 N N . PRO A 1 300 ? -26.840 24.718 41.985 1.00 20.95 297 PRO A N 1
ATOM 2204 C CA . PRO A 1 300 ? -27.464 23.753 42.895 1.00 21.28 297 PRO A CA 1
ATOM 2205 C C . PRO A 1 300 ? -27.171 22.293 42.564 1.00 21.74 297 PRO A C 1
ATOM 2206 O O . PRO A 1 300 ? -27.030 21.468 43.472 1.00 21.42 297 PRO A O 1
ATOM 2210 N N . ALA A 1 301 ? -27.041 22.009 41.263 1.00 22.53 298 ALA A N 1
ATOM 2211 C CA . ALA A 1 301 ? -26.724 20.668 40.739 1.00 21.64 298 ALA A CA 1
ATOM 2212 C C . ALA A 1 301 ? -25.323 20.173 41.050 1.00 20.89 298 ALA A C 1
ATOM 2213 O O . ALA A 1 301 ? -25.066 18.976 40.995 1.00 20.92 298 ALA A O 1
ATOM 2215 N N . ARG A 1 302 ? -24.394 21.060 41.364 1.00 19.64 299 ARG A N 1
ATOM 2216 C CA . ARG A 1 302 ? -23.031 20.607 41.659 1.00 18.85 299 ARG A CA 1
ATOM 2217 C C . ARG A 1 302 ? -22.734 20.558 43.156 1.00 18.55 299 ARG A C 1
ATOM 2218 O O . ARG A 1 302 ? -21.579 20.585 43.569 1.00 18.97 299 ARG A O 1
ATOM 2226 N N . GLN A 1 303 ? -23.790 20.466 43.941 1.00 18.36 300 GLN A N 1
ATOM 2227 C CA . GLN A 1 303 ? -23.725 20.465 45.385 1.00 18.65 300 GLN A CA 1
ATOM 2228 C C . GLN A 1 303 ? -24.478 19.258 45.869 1.00 17.15 300 GLN A C 1
ATOM 2229 O O . GLN A 1 303 ? -25.493 18.920 45.323 1.00 18.38 300 GLN A O 1
ATOM 2235 N N . ILE A 1 304 ? -23.967 18.600 46.883 1.00 16.98 301 ILE A N 1
ATOM 2236 C CA . ILE A 1 304 ? -24.624 17.436 47.465 1.00 15.69 301 ILE A CA 1
ATOM 2237 C C . ILE A 1 304 ? -24.854 17.748 48.915 1.00 15.35 301 ILE A C 1
ATOM 2238 O O . ILE A 1 304 ? -23.977 18.340 49.573 1.00 14.74 301 ILE A O 1
ATOM 2243 N N . LYS A 1 305 ? -26.007 17.312 49.420 1.00 14.88 302 LYS A N 1
ATOM 2244 C CA . LYS A 1 305 ? -26.399 17.556 50.797 1.00 15.18 302 LYS A CA 1
ATOM 2245 C C . LYS A 1 305 ? -26.230 16.295 51.671 1.00 14.32 302 LYS A C 1
ATOM 2246 O O . LYS A 1 305 ? -26.870 15.295 51.424 1.00 13.58 302 LYS A O 1
ATOM 2252 N N . GLY A 1 306 ? -25.416 16.384 52.718 1.00 14.06 303 GLY A N 1
ATOM 2253 C CA . GLY A 1 306 ? -25.251 15.275 53.661 1.00 12.94 303 GLY A CA 1
ATOM 2254 C C . GLY A 1 306 ? -24.174 14.259 53.274 1.00 12.72 303 GLY A C 1
ATOM 2255 O O . GLY A 1 306 ? -23.902 14.003 52.092 1.00 9.91 303 GLY A O 1
ATOM 2256 N N . THR A 1 307 ? -23.597 13.624 54.300 1.00 12.62 304 THR A N 1
ATOM 2257 C CA . THR A 1 307 ? -22.470 12.690 54.075 1.00 13.24 304 THR A CA 1
ATOM 2258 C C . THR A 1 307 ? -22.898 11.364 53.428 1.00 13.15 304 THR A C 1
ATOM 2259 O O . THR A 1 307 ? -22.102 10.741 52.741 1.00 13.88 304 THR A O 1
ATOM 2263 N N . ASP A 1 308 ? -24.137 10.928 53.628 1.00 14.06 305 ASP A N 1
ATOM 2264 C CA . ASP A 1 308 ? -24.593 9.691 52.980 1.00 14.29 305 ASP A CA 1
ATOM 2265 C C . ASP A 1 308 ? -24.574 9.829 51.450 1.00 13.43 305 ASP A C 1
ATOM 2266 O O . ASP A 1 308 ? -23.968 8.992 50.763 1.00 11.64 305 ASP A O 1
ATOM 2271 N N . ALA A 1 309 ? -25.167 10.912 50.955 1.00 12.75 306 ALA A N 1
ATOM 2272 C CA . ALA A 1 309 ? -25.162 11.249 49.538 1.00 12.61 306 ALA A CA 1
ATOM 2273 C C . ALA A 1 309 ? -23.768 11.481 49.016 1.00 12.61 306 ALA A C 1
ATOM 2274 O O . ALA A 1 309 ? -23.472 11.094 47.878 1.00 10.95 306 ALA A O 1
ATOM 2276 N N . LEU A 1 310 ? -22.916 12.116 49.830 1.00 12.89 307 LEU A N 1
ATOM 2277 C CA . LEU A 1 310 ? -21.505 12.315 49.491 1.00 13.34 307 LEU A CA 1
ATOM 2278 C C . LEU A 1 310 ? -20.734 10.981 49.347 1.00 13.64 307 LEU A C 1
ATOM 2279 O O . LEU A 1 310 ? -20.010 10.782 48.386 1.00 14.82 307 LEU A O 1
ATOM 2284 N N . LYS A 1 311 ? -20.845 10.107 50.335 1.00 13.74 308 LYS A N 1
ATOM 2285 C CA . LYS A 1 311 ? -20.298 8.771 50.232 1.00 13.47 308 LYS A CA 1
ATOM 2286 C C . LYS A 1 311 ? -20.815 8.065 48.992 1.00 12.48 308 LYS A C 1
ATOM 2287 O O . LYS A 1 311 ? -20.010 7.432 48.265 1.00 12.56 308 LYS A O 1
ATOM 2293 N N . ALA A 1 312 ? -22.127 8.206 48.711 1.00 12.03 309 ALA A N 1
ATOM 2294 C CA . ALA A 1 312 ? -22.701 7.500 47.565 1.00 11.66 309 ALA A CA 1
ATOM 2295 C C . ALA A 1 312 ? -22.078 8.001 46.278 1.00 10.69 309 ALA A C 1
ATOM 2296 O O . ALA A 1 312 ? -21.846 7.212 45.376 1.00 11.38 309 ALA A O 1
ATOM 2298 N N . TRP A 1 313 ? -21.840 9.308 46.209 1.00 10.50 310 TRP A N 1
ATOM 2299 C CA . TRP A 1 313 ? -21.230 9.924 45.048 1.00 10.43 310 TRP A CA 1
ATOM 2300 C C . TRP A 1 313 ? -19.790 9.421 44.865 1.00 9.83 310 TRP A C 1
ATOM 2301 O O . TRP A 1 313 ? -19.412 9.070 43.740 1.00 9.24 310 TRP A O 1
ATOM 2320 N N . GLN A 1 315 ? -18.487 6.734 45.994 1.00 9.05 312 GLN A N 1
ATOM 2321 C CA . GLN A 1 315 ? -18.501 5.299 45.778 1.00 9.84 312 GLN A CA 1
ATOM 2322 C C . GLN A 1 315 ? -18.795 4.903 44.349 1.00 10.11 312 GLN A C 1
ATOM 2323 O O . GLN A 1 315 ? -18.224 3.949 43.832 1.00 9.90 312 GLN A O 1
ATOM 2329 N N . GLU A 1 316 ? -19.740 5.619 43.748 1.00 10.52 313 GLU A N 1
ATOM 2330 C CA . GLU A 1 316 ? -20.188 5.349 42.411 1.00 11.02 313 GLU A CA 1
ATOM 2331 C C . GLU A 1 316 ? -19.054 5.704 41.508 1.00 10.91 313 GLU A C 1
ATOM 2332 O O . GLU A 1 316 ? -18.721 4.913 40.610 1.00 13.09 313 GLU A O 1
ATOM 2338 N N . LEU A 1 317 ? -18.390 6.834 41.745 1.00 10.26 314 LEU A N 1
ATOM 2339 C CA . LEU A 1 317 ? -17.253 7.181 40.879 1.00 9.71 314 LEU A CA 1
ATOM 2340 C C . LEU A 1 317 ? -16.177 6.114 40.943 1.00 9.59 314 LEU A C 1
ATOM 2341 O O . LEU A 1 317 ? -15.675 5.672 39.901 1.00 7.57 314 LEU A O 1
ATOM 2346 N N . SER A 1 318 ? -15.879 5.682 42.154 1.00 8.75 315 SER A N 1
ATOM 2347 C CA . SER A 1 318 ? -14.845 4.679 42.367 1.00 10.05 315 SER A CA 1
ATOM 2348 C C . SER A 1 318 ? -15.216 3.345 41.743 1.00 9.05 315 SER A C 1
ATOM 2349 O O . SER A 1 318 ? -14.361 2.757 41.067 1.00 11.17 315 SER A O 1
ATOM 2352 N N . ASP A 1 319 ? -16.454 2.890 41.946 1.00 8.83 316 ASP A N 1
ATOM 2353 C CA . ASP A 1 319 ? -16.874 1.593 41.477 1.00 8.19 316 ASP A CA 1
ATOM 2354 C C . ASP A 1 319 ? -16.904 1.620 39.952 1.00 9.44 316 ASP A C 1
ATOM 2355 O O . ASP A 1 319 ? -16.515 0.636 39.297 1.00 9.46 316 ASP A O 1
ATOM 2360 N N . ARG A 1 320 ? -17.255 2.764 39.374 1.00 9.23 317 ARG A N 1
ATOM 2361 C CA . ARG A 1 320 ? -17.309 2.874 37.928 1.00 9.81 317 ARG A CA 1
ATOM 2362 C C . ARG A 1 320 ? -15.938 2.864 37.298 1.00 8.87 317 ARG A C 1
ATOM 2363 O O . ARG A 1 320 ? -15.723 2.210 36.267 1.00 9.22 317 ARG A O 1
ATOM 2371 N N . ALA A 1 321 ? -14.987 3.576 37.904 1.00 8.95 318 ALA A N 1
ATOM 2372 C CA . ALA A 1 321 ? -13.635 3.569 37.446 1.00 7.20 318 ALA A CA 1
ATOM 2373 C C . ALA A 1 321 ? -13.096 2.123 37.493 1.00 9.50 318 ALA A C 1
ATOM 2374 O O . ALA A 1 321 ? -12.534 1.650 36.502 1.00 9.53 318 ALA A O 1
ATOM 2376 N N . VAL A 1 322 ? -13.306 1.407 38.606 1.00 9.12 319 VAL A N 1
ATOM 2377 C CA . VAL A 1 322 ? -12.836 0.024 38.697 1.00 9.65 319 VAL A CA 1
ATOM 2378 C C . VAL A 1 322 ? -13.453 -0.844 37.581 1.00 9.47 319 VAL A C 1
ATOM 2379 O O . VAL A 1 322 ? -12.756 -1.599 36.826 1.00 7.94 319 VAL A O 1
ATOM 2383 N N . SER A 1 323 ? -14.769 -0.753 37.427 1.00 9.67 320 SER A N 1
ATOM 2384 C CA . SER A 1 323 ? -15.404 -1.699 36.573 1.00 11.55 320 SER A CA 1
ATOM 2385 C C . SER A 1 323 ? -15.080 -1.388 35.122 1.00 11.01 320 SER A C 1
ATOM 2386 O O . SER A 1 323 ? -14.954 -2.316 34.303 1.00 10.01 320 SER A O 1
ATOM 2389 N N . GLU A 1 324 ? -14.867 -0.099 34.807 1.00 9.55 321 GLU A N 1
ATOM 2390 C CA . GLU A 1 324 ? -14.506 0.272 33.415 1.00 9.70 321 GLU A CA 1
ATOM 2391 C C . GLU A 1 324 ? -13.025 0.022 33.071 1.00 8.66 321 GLU A C 1
ATOM 2392 O O . GLU A 1 324 ? -12.733 -0.352 31.980 1.00 9.11 321 GLU A O 1
ATOM 2398 N N . LEU A 1 325 ? -12.121 0.171 34.023 1.00 7.39 322 LEU A N 1
ATOM 2399 C CA . LEU A 1 325 ? -10.721 0.018 33.766 1.00 8.52 322 LEU A CA 1
ATOM 2400 C C . LEU A 1 325 ? -10.185 -1.408 33.902 1.00 8.32 322 LEU A C 1
ATOM 2401 O O . LEU A 1 325 ? -9.211 -1.714 33.274 1.00 7.80 322 LEU A O 1
ATOM 2406 N N . ALA A 1 326 ? -10.775 -2.215 34.777 1.00 8.07 323 ALA A N 1
ATOM 2407 C CA . ALA A 1 326 ? -10.388 -3.623 34.987 1.00 8.96 323 ALA A CA 1
ATOM 2408 C C . ALA A 1 326 ? -10.321 -4.459 33.713 1.00 9.60 323 ALA A C 1
ATOM 2409 O O . ALA A 1 326 ? -11.260 -4.522 32.926 1.00 7.57 323 ALA A O 1
ATOM 2411 N N . ASP A 1 327 ? -9.162 -5.080 33.533 1.00 11.30 324 ASP A N 1
ATOM 2412 C CA . ASP A 1 327 ? -8.861 -5.872 32.344 1.00 11.63 324 ASP A CA 1
ATOM 2413 C C . ASP A 1 327 ? -8.960 -5.106 31.023 1.00 12.25 324 ASP A C 1
ATOM 2414 O O . ASP A 1 327 ? -9.067 -5.723 29.978 1.00 12.20 324 ASP A O 1
ATOM 2419 N N . VAL A 1 328 ? -8.890 -3.778 31.063 1.00 11.27 325 VAL A N 1
ATOM 2420 C CA . VAL A 1 328 ? -8.791 -2.977 29.840 1.00 11.04 325 VAL A CA 1
ATOM 2421 C C . VAL A 1 328 ? -7.473 -2.207 29.934 1.00 10.36 325 VAL A C 1
ATOM 2422 O O . VAL A 1 328 ? -6.590 -2.372 29.124 1.00 9.70 325 VAL A O 1
ATOM 2426 N N . HIS A 1 329 ? -7.359 -1.375 30.957 1.00 10.16 326 HIS A N 1
ATOM 2427 C CA . HIS A 1 329 ? -6.154 -0.583 31.197 1.00 10.32 326 HIS A CA 1
ATOM 2428 C C . HIS A 1 329 ? -5.327 -1.049 32.362 1.00 9.33 326 HIS A C 1
ATOM 2429 O O . HIS A 1 329 ? -4.124 -0.742 32.421 1.00 9.45 326 HIS A O 1
ATOM 2436 N N . PHE A 1 330 ? -5.939 -1.790 33.287 1.00 9.14 327 PHE A N 1
ATOM 2437 C CA . PHE A 1 330 ? -5.238 -2.310 34.474 1.00 6.87 327 PHE A CA 1
ATOM 2438 C C . PHE A 1 330 ? -5.722 -3.711 34.797 1.00 7.16 327 PHE A C 1
ATOM 2439 O O . PHE A 1 330 ? -6.891 -4.069 34.552 1.00 8.60 327 PHE A O 1
ATOM 2447 N N . ASP A 1 331 ? -4.830 -4.472 35.410 1.00 7.31 328 ASP A N 1
ATOM 2448 C CA . ASP A 1 331 ? -5.134 -5.718 36.081 1.00 8.54 328 ASP A CA 1
ATOM 2449 C C . ASP A 1 331 ? -5.520 -5.408 37.499 1.00 8.86 328 ASP A C 1
ATOM 2450 O O . ASP A 1 331 ? -4.693 -4.925 38.286 1.00 10.82 328 ASP A O 1
ATOM 2455 N N . ILE A 1 332 ? -6.787 -5.641 37.837 1.00 8.70 329 ILE A N 1
ATOM 2456 C CA . ILE A 1 332 ? -7.291 -5.367 39.181 1.00 8.71 329 ILE A CA 1
ATOM 2457 C C . ILE A 1 332 ? -7.872 -6.675 39.783 1.00 9.15 329 ILE A C 1
ATOM 2458 O O . ILE A 1 332 ? -9.014 -7.066 39.493 1.00 10.20 329 ILE A O 1
ATOM 2463 N N . PRO A 1 333 ? -7.075 -7.385 40.578 1.00 9.58 330 PRO A N 1
ATOM 2464 C CA . PRO A 1 333 ? -7.540 -8.629 41.198 1.00 9.40 330 PRO A CA 1
ATOM 2465 C C . PRO A 1 333 ? -8.813 -8.339 41.979 1.00 9.03 330 PRO A C 1
ATOM 2466 O O . PRO A 1 333 ? -9.035 -7.191 42.472 1.00 8.96 330 PRO A O 1
ATOM 2470 N N . ASP A 1 334 ? -9.632 -9.353 42.140 1.00 8.54 331 ASP A N 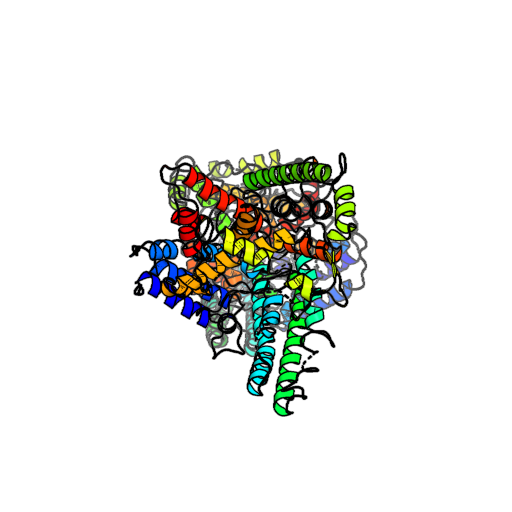1
ATOM 2471 C CA . ASP A 1 334 ? -10.880 -9.182 42.846 1.00 9.84 331 ASP A CA 1
ATOM 2472 C C . ASP A 1 334 ? -10.798 -8.464 44.208 1.00 10.44 331 ASP A C 1
ATOM 2473 O O . ASP A 1 334 ? -11.648 -7.606 44.519 1.00 11.46 331 ASP A O 1
ATOM 2478 N N . VAL A 1 335 ? -9.800 -8.780 45.032 1.00 9.90 332 VAL A N 1
ATOM 2479 C CA . VAL A 1 335 ? -9.716 -8.155 46.351 1.00 10.57 332 VAL A CA 1
ATOM 2480 C C . VAL A 1 335 ? -9.353 -6.663 46.252 1.00 9.73 332 VAL A C 1
ATOM 2481 O O . VAL A 1 335 ? -9.553 -5.868 47.171 1.00 11.52 332 VAL A O 1
ATOM 2493 N N . LYS A 1 337 ? -10.561 -4.749 43.730 1.00 8.95 334 LYS A N 1
ATOM 2494 C CA . LYS A 1 337 ? -11.709 -4.047 43.170 1.00 9.54 334 LYS A CA 1
ATOM 2495 C C . LYS A 1 337 ? -12.524 -3.262 44.198 1.00 10.53 334 LYS A C 1
ATOM 2496 O O . LYS A 1 337 ? -13.213 -2.327 43.803 1.00 12.56 334 LYS A O 1
ATOM 2502 N N . THR A 1 338 ? -12.471 -3.640 45.485 1.00 10.83 335 THR A N 1
ATOM 2503 C CA . THR A 1 338 ? -13.124 -2.863 46.542 1.00 12.75 335 THR A CA 1
ATOM 2504 C C . THR A 1 338 ? -12.303 -1.632 46.935 1.00 11.44 335 THR A C 1
ATOM 2505 O O . THR A 1 338 ? -11.146 -1.760 47.321 1.00 12.34 335 THR A O 1
ATOM 2509 N N . LEU A 1 339 ? -12.915 -0.469 46.869 1.00 11.30 336 LEU A N 1
ATOM 2510 C CA . LEU A 1 339 ? -12.348 0.741 47.443 1.00 11.14 336 LEU A CA 1
ATOM 2511 C C . LEU A 1 339 ? -13.504 1.399 48.215 1.00 12.47 336 LEU A C 1
ATOM 2512 O O . LEU A 1 339 ? -14.458 1.954 47.613 1.00 12.29 336 LEU A O 1
ATOM 2517 N N . GLU A 1 340 ? -13.467 1.239 49.531 1.00 12.66 337 GLU A N 1
ATOM 2518 C CA . GLU A 1 340 ? -14.550 1.722 50.379 1.00 14.17 337 GLU A CA 1
ATOM 2519 C C . GLU A 1 340 ? -14.406 3.207 50.602 1.00 13.43 337 GLU A C 1
ATOM 2520 O O . GLU A 1 340 ? -13.444 3.622 51.167 1.00 13.36 337 GLU A O 1
ATOM 2526 N N . CYS A 1 341 ? -15.407 3.984 50.210 1.00 13.90 338 CYS A N 1
ATOM 2527 C CA . CYS A 1 341 ? -15.385 5.413 50.448 1.00 13.95 338 CYS A CA 1
ATOM 2528 C C . CYS A 1 341 ? -16.117 5.800 51.747 1.00 15.27 338 CYS A C 1
ATOM 2529 O O . CYS A 1 341 ? -17.296 5.413 51.972 1.00 14.39 338 CYS A O 1
ATOM 2540 N N . ILE A 1 343 ? -16.173 8.619 55.509 1.00 12.40 340 ILE A N 1
ATOM 2541 C CA . ILE A 1 343 ? -16.014 9.962 56.068 1.00 11.89 340 ILE A CA 1
ATOM 2542 C C . ILE A 1 343 ? -14.878 9.883 57.076 1.00 12.30 340 ILE A C 1
ATOM 2543 O O . ILE A 1 343 ? -14.843 8.967 57.908 1.00 12.69 340 ILE A O 1
ATOM 2548 N N . ALA A 1 344 ? -13.941 10.816 57.011 1.00 11.89 341 ALA A N 1
ATOM 2549 C CA . ALA A 1 344 ? -12.845 10.841 57.983 1.00 12.16 341 ALA A CA 1
ATOM 2550 C C . ALA A 1 344 ? -13.375 11.108 59.387 1.00 13.53 341 ALA A C 1
ATOM 2551 O O . ALA A 1 344 ? -14.267 11.935 59.576 1.00 12.44 341 ALA A O 1
ATOM 2553 N N . PRO A 1 345 ? -12.841 10.393 60.385 1.00 15.96 342 PRO A N 1
ATOM 2554 C CA . PRO A 1 345 ? -13.311 10.690 61.746 1.00 17.43 342 PRO A CA 1
ATOM 2555 C C . PRO A 1 345 ? -12.903 12.105 62.194 1.00 19.34 342 PRO A C 1
ATOM 2556 O O . PRO A 1 345 ? -13.599 12.735 62.992 1.00 19.34 342 PRO A O 1
ATOM 2560 N N . THR A 1 346 ? -11.800 12.611 61.649 1.00 20.79 343 THR A N 1
ATOM 2561 C CA . THR A 1 346 ? -11.328 13.953 61.962 1.00 22.76 343 THR A CA 1
ATOM 2562 C C . THR A 1 346 ? -11.114 14.761 60.689 1.00 23.29 343 THR A C 1
ATOM 2563 O O . THR A 1 346 ? -11.010 14.200 59.602 1.00 24.32 343 THR A O 1
ATOM 2567 N N . ASP A 1 347 ? -11.003 16.071 60.830 1.00 24.05 344 ASP A N 1
ATOM 2568 C CA . ASP A 1 347 ? -10.767 16.916 59.677 1.00 24.81 344 ASP A CA 1
ATOM 2569 C C . ASP A 1 347 ? -9.273 16.983 59.284 1.00 25.70 344 ASP A C 1
ATOM 2570 O O . ASP A 1 347 ? -8.561 17.904 59.659 1.00 25.67 344 ASP A O 1
ATOM 2575 N N . GLU A 1 348 ? -8.821 16.014 58.478 1.00 26.65 345 GLU A N 1
ATOM 2576 C CA . GLU A 1 348 ? -7.473 16.066 57.900 1.00 27.20 345 GLU A CA 1
ATOM 2577 C C . GLU A 1 348 ? -7.374 17.027 56.691 1.00 26.94 345 GLU A C 1
ATOM 2578 O O . GLU A 1 348 ? -6.351 17.056 55.999 1.00 28.07 345 GLU A O 1
ATOM 2584 N N . GLY A 1 349 ? -8.419 17.815 56.424 1.00 26.02 346 GLY A N 1
ATOM 2585 C CA . GLY A 1 349 ? -8.321 18.923 55.458 1.00 24.50 346 GLY A CA 1
ATOM 2586 C C . GLY A 1 349 ? -8.292 18.505 53.992 1.00 22.38 346 GLY A C 1
ATOM 2587 O O . GLY A 1 349 ? -7.687 19.198 53.161 1.00 23.13 346 GLY A O 1
ATOM 2588 N N . GLY A 1 350 ? -8.948 17.395 53.656 1.00 19.67 347 GLY A N 1
ATOM 2589 C CA . GLY A 1 350 ? -9.008 16.915 52.252 1.00 16.94 347 GLY A CA 1
ATOM 2590 C C . GLY A 1 350 ? -9.285 15.419 52.186 1.00 14.46 347 GLY A C 1
ATOM 2591 O O . GLY A 1 350 ? -9.525 14.785 53.223 1.00 15.24 347 GLY A O 1
ATOM 2592 N N . ILE A 1 351 ? -9.259 14.845 50.986 1.00 10.38 348 ILE A N 1
ATOM 2593 C CA . ILE A 1 351 ? -9.394 13.416 50.839 1.00 8.24 348 ILE A CA 1
ATOM 2594 C C . ILE A 1 351 ? -8.048 12.695 51.027 1.00 7.92 348 ILE A C 1
ATOM 2595 O O . ILE A 1 351 ? -7.015 13.123 50.490 1.00 7.48 348 ILE A O 1
ATOM 2600 N N . TYR A 1 352 ? -8.066 11.601 51.786 1.00 7.31 349 TYR A N 1
ATOM 2601 C CA . TYR A 1 352 ? -6.902 10.762 51.934 1.00 6.71 349 TYR A CA 1
ATOM 2602 C C . TYR A 1 352 ? -7.228 9.273 51.766 1.00 7.18 349 TYR A C 1
ATOM 2603 O O . TYR A 1 352 ? -8.350 8.815 51.911 1.00 9.06 349 TYR A O 1
ATOM 2612 N N . TYR A 1 353 ? -6.182 8.530 51.482 1.00 5.83 350 TYR A N 1
ATOM 2613 C CA . TYR A 1 353 ? -6.287 7.141 51.128 1.00 5.55 350 TYR A CA 1
ATOM 2614 C C . TYR A 1 353 ? -5.556 6.327 52.163 1.00 5.42 350 TYR A C 1
ATOM 2615 O O . TYR A 1 353 ? -4.478 6.737 52.583 1.00 4.88 350 TYR A O 1
ATOM 2624 N N . THR A 1 354 ? -6.109 5.165 52.528 1.00 5.99 351 THR A N 1
ATOM 2625 C CA . THR A 1 354 ? -5.429 4.187 53.350 1.00 7.32 351 THR A CA 1
ATOM 2626 C C . THR A 1 354 ? -5.442 2.841 52.617 1.00 7.25 351 THR A C 1
ATOM 2627 O O . THR A 1 354 ? -6.475 2.328 52.173 1.00 8.69 351 THR A O 1
ATOM 2631 N N . GLY A 1 355 ? -4.282 2.287 52.382 1.00 6.41 352 GLY A N 1
ATOM 2632 C CA . GLY A 1 355 ? -4.252 1.082 51.552 1.00 6.82 352 GLY A CA 1
ATOM 2633 C C . GLY A 1 355 ? -4.743 -0.156 52.281 1.00 6.66 352 GLY A C 1
ATOM 2634 O O . GLY A 1 355 ? -4.950 -0.131 53.523 1.00 7.24 352 GLY A O 1
ATOM 2635 N N . PRO A 1 356 ? -4.902 -1.248 51.549 1.00 6.76 353 PRO A N 1
ATOM 2636 C CA . PRO A 1 356 ? -5.405 -2.487 52.140 1.00 8.23 353 PRO A CA 1
ATOM 2637 C C . PRO A 1 356 ? -4.458 -3.120 53.129 1.00 8.59 353 PRO A C 1
ATOM 2638 O O . PRO A 1 356 ? -3.260 -2.872 53.066 1.00 7.97 353 PRO A O 1
ATOM 2642 N N . SER A 1 357 ? -4.998 -3.986 54.005 1.00 8.86 354 SER A N 1
ATOM 2643 C CA . SER A 1 357 ? -4.159 -4.835 54.813 1.00 9.40 354 SER A CA 1
ATOM 2644 C C . SER A 1 357 ? -3.296 -5.773 53.882 1.00 8.59 354 SER A C 1
ATOM 2645 O O . SER A 1 357 ? -3.618 -6.007 52.724 1.00 8.10 354 SER A O 1
ATOM 2648 N N . ASP A 1 358 ? -2.188 -6.268 54.403 1.00 8.78 355 ASP A N 1
ATOM 2649 C CA . ASP A 1 358 ? -1.320 -7.196 53.672 1.00 9.68 355 ASP A CA 1
ATOM 2650 C C . ASP A 1 358 ? -2.109 -8.408 53.144 1.00 9.28 355 ASP A C 1
ATOM 2651 O O . ASP A 1 358 ? -1.843 -8.917 52.038 1.00 7.53 355 ASP A O 1
ATOM 2656 N N . ASP A 1 359 ? -3.117 -8.836 53.897 1.00 7.17 356 ASP A N 1
ATOM 2657 C CA . ASP A 1 359 ? -3.871 -10.036 53.533 1.00 7.25 356 ASP A CA 1
ATOM 2658 C C . ASP A 1 359 ? -5.172 -9.726 52.797 1.00 7.42 356 ASP A C 1
ATOM 2659 O O . ASP A 1 359 ? -5.969 -10.622 52.483 1.00 6.03 356 ASP A O 1
ATOM 2664 N N . PHE A 1 360 ? -5.389 -8.419 52.575 1.00 7.18 357 PHE A N 1
ATOM 2665 C CA . PHE A 1 360 ? -6.566 -7.902 51.889 1.00 6.85 357 PHE A CA 1
ATOM 2666 C C . PHE A 1 360 ? -7.870 -8.113 52.615 1.00 6.29 357 PHE A C 1
ATOM 2667 O O . PHE A 1 360 ? -8.953 -7.830 52.053 1.00 7.12 357 PHE A O 1
ATOM 2675 N N . SER A 1 361 ? -7.801 -8.482 53.889 1.00 5.67 358 SER A N 1
ATOM 2676 C CA . SER A 1 361 ? -9.021 -8.554 54.696 1.00 6.25 358 SER A CA 1
ATOM 2677 C C . SER A 1 361 ? -9.575 -7.140 55.023 1.00 5.86 358 SER A C 1
ATOM 2678 O O . SER A 1 361 ? -10.789 -6.962 55.135 1.00 7.89 358 SER A O 1
ATOM 2681 N N . ARG A 1 362 ? -8.726 -6.152 55.166 1.00 5.28 359 ARG A N 1
ATOM 2682 C CA . ARG A 1 362 ? -9.176 -4.760 55.117 1.00 5.76 359 ARG A CA 1
ATOM 2683 C C . ARG A 1 362 ? -8.901 -4.223 53.702 1.00 4.70 359 ARG A C 1
ATOM 2684 O O . ARG A 1 362 ? -7.769 -4.236 53.237 1.00 5.49 359 ARG A O 1
ATOM 2692 N N . PRO A 1 363 ? -9.944 -3.782 52.998 1.00 3.97 360 PRO A N 1
ATOM 2693 C CA . PRO A 1 363 ? -9.790 -3.227 51.665 1.00 3.76 360 PRO A CA 1
ATOM 2694 C C . PRO A 1 363 ? -9.139 -1.846 51.677 1.00 4.01 360 PRO A C 1
ATOM 2695 O O . PRO A 1 363 ? -9.073 -1.207 52.725 1.00 4.42 360 PRO A O 1
ATOM 2699 N N . GLY A 1 364 ? -8.711 -1.374 50.511 1.00 4.95 361 GLY A N 1
ATOM 2700 C CA . GLY A 1 364 ? -8.319 0.024 50.409 1.00 6.20 361 GLY A CA 1
ATOM 2701 C C . GLY A 1 364 ? -9.507 0.871 50.808 1.00 6.28 361 GLY A C 1
ATOM 2702 O O . GLY A 1 364 ? -10.674 0.501 50.560 1.00 6.31 361 GLY A O 1
ATOM 2703 N N . ARG A 1 365 ? -9.227 2.019 51.418 1.00 6.64 362 ARG A N 1
ATOM 2704 C CA . ARG A 1 365 ? -10.277 2.974 51.767 1.00 7.97 362 ARG A CA 1
ATOM 2705 C C . ARG A 1 365 ? -9.897 4.407 51.423 1.00 8.14 362 ARG A C 1
ATOM 2706 O O . ARG A 1 365 ? -8.723 4.759 51.486 1.00 8.16 362 ARG A O 1
ATOM 2722 N N . TRP A 1 367 ? -11.039 8.458 52.418 1.00 10.64 364 TRP A N 1
ATOM 2723 C CA . TRP A 1 367 ? -11.684 9.152 53.533 1.00 10.78 364 TRP A CA 1
ATOM 2724 C C . TRP A 1 367 ? -11.821 10.645 53.165 1.00 10.44 364 TRP A C 1
ATOM 2725 O O . TRP A 1 367 ? -10.838 11.282 52.830 1.00 11.24 364 TRP A O 1
ATOM 2736 N N . TRP A 1 368 ? -13.031 11.165 53.184 1.00 10.30 365 TRP A N 1
ATOM 2737 C CA . TRP A 1 368 ? -13.252 12.561 52.927 1.00 11.03 365 TRP A CA 1
ATOM 2738 C C . TRP A 1 368 ? -13.360 13.258 54.273 1.00 11.94 365 TRP A C 1
ATOM 2739 O O . TRP A 1 368 ? -14.137 12.826 55.124 1.00 9.01 365 TRP A O 1
ATOM 2750 N N . SER A 1 369 ? -12.536 14.274 54.483 1.00 13.47 366 SER A N 1
ATOM 2751 C CA . SER A 1 369 ? -12.553 15.051 55.751 1.00 15.08 366 SER A CA 1
ATOM 2752 C C . SER A 1 369 ? -13.549 16.169 55.601 1.00 15.02 366 SER A C 1
ATOM 2753 O O . SER A 1 369 ? -13.391 16.958 54.683 1.00 14.99 366 SER A O 1
ATOM 2756 N N . VAL A 1 370 ? -14.543 16.230 56.490 1.00 15.45 367 VAL A N 1
ATOM 2757 C CA . VAL A 1 370 ? -15.567 17.256 56.491 1.00 15.26 367 VAL A CA 1
ATOM 2758 C C . VAL A 1 370 ? -15.189 18.345 57.518 1.00 15.76 367 VAL A C 1
ATOM 2759 O O . VAL A 1 370 ? -15.037 18.066 58.705 1.00 15.12 367 VAL A O 1
ATOM 2763 N N . PRO A 1 371 ? -14.996 19.586 57.058 1.00 16.69 368 PRO A N 1
ATOM 2764 C CA . PRO A 1 371 ? -14.679 20.614 58.063 1.00 17.27 368 PRO A CA 1
ATOM 2765 C C . PRO A 1 371 ? -15.869 20.876 58.986 1.00 16.92 368 PRO A C 1
ATOM 2766 O O . PRO A 1 371 ? -17.020 20.695 58.608 1.00 15.51 368 PRO A O 1
ATOM 2770 N N . ALA A 1 372 ? -15.557 21.229 60.221 1.00 18.12 369 ALA A N 1
ATOM 2771 C CA . ALA A 1 372 ? -16.537 21.325 61.277 1.00 19.13 369 ALA A CA 1
ATOM 2772 C C . ALA A 1 372 ? -17.692 22.181 60.801 1.00 20.34 369 ALA A C 1
ATOM 2773 O O . ALA A 1 372 ? -17.492 23.268 60.261 1.00 20.21 369 ALA A O 1
ATOM 2775 N N . GLY A 1 373 ? -18.902 21.658 60.922 1.00 22.02 370 GLY A N 1
ATOM 2776 C CA . GLY A 1 373 ? -20.091 22.454 60.612 1.00 23.52 370 GLY A CA 1
ATOM 2777 C C . GLY A 1 373 ? -20.538 22.432 59.158 1.00 24.80 370 GLY A C 1
ATOM 2778 O O . GLY A 1 373 ? -21.585 22.981 58.823 1.00 25.84 370 GLY A O 1
ATOM 2779 N N . GLU A 1 374 ? -19.763 21.787 58.294 1.00 25.61 371 GLU A N 1
ATOM 2780 C CA . GLU A 1 374 ? -20.075 21.740 56.870 1.00 26.08 371 GLU A CA 1
ATOM 2781 C C . GLU A 1 374 ? -20.932 20.506 56.599 1.00 24.73 371 GLU A C 1
ATOM 2782 O O . GLU A 1 374 ? -20.582 19.418 57.036 1.00 24.22 371 GLU A O 1
ATOM 2788 N N . ASP A 1 375 ? -22.018 20.680 55.853 1.00 23.97 372 ASP A N 1
ATOM 2789 C CA . ASP A 1 375 ? -22.923 19.566 55.484 1.00 23.73 372 ASP A CA 1
ATOM 2790 C C . ASP A 1 375 ? -23.446 19.634 54.045 1.00 22.54 372 ASP A C 1
ATOM 2791 O O . ASP A 1 375 ? -24.350 18.895 53.686 1.00 22.58 372 ASP A O 1
ATOM 2796 N N . THR A 1 376 ? -22.890 20.546 53.248 1.00 21.24 373 THR A N 1
ATOM 2797 C CA . THR A 1 376 ? -23.133 20.641 51.810 1.00 20.39 373 THR A CA 1
ATOM 2798 C C . THR A 1 376 ? -21.753 20.606 51.165 1.00 19.51 373 THR A C 1
ATOM 2799 O O . THR A 1 376 ? -20.781 21.126 51.730 1.00 19.59 373 THR A O 1
ATOM 2803 N N . PHE A 1 377 ? -21.678 19.981 49.998 1.00 18.37 374 PHE A N 1
ATOM 2804 C CA . PHE A 1 377 ? -20.406 19.598 49.378 1.00 17.38 374 PHE A CA 1
ATOM 2805 C C . PHE A 1 377 ? -20.451 19.850 47.887 1.00 17.30 374 PHE A C 1
ATOM 2806 O O . PHE A 1 377 ? -21.390 19.417 47.190 1.00 16.51 374 PHE A O 1
ATOM 2814 N N . THR A 1 378 ? -19.483 20.622 47.425 1.00 16.08 375 THR A N 1
ATOM 2815 C CA . THR A 1 378 ? -19.359 20.944 46.033 1.00 16.56 375 THR A CA 1
ATOM 2816 C C . THR A 1 378 ? -18.423 19.912 45.477 1.00 16.22 375 THR A C 1
ATOM 2817 O O . THR A 1 378 ? -17.375 19.700 46.047 1.00 16.06 375 THR A O 1
ATOM 2821 N N . THR A 1 379 ? -18.805 19.231 44.411 1.00 15.11 376 THR A N 1
ATOM 2822 C CA . THR A 1 379 ? -18.028 18.082 43.951 1.00 15.66 376 THR A CA 1
ATOM 2823 C C . THR A 1 379 ? -17.198 18.344 42.691 1.00 13.82 376 THR A C 1
ATOM 2824 O O . THR A 1 379 ? -16.253 17.596 42.417 1.00 12.71 376 THR A O 1
ATOM 2828 N N . TRP A 1 380 ? -17.530 19.412 41.946 1.00 11.41 377 TRP A N 1
ATOM 2829 C CA . TRP A 1 380 ? -16.878 19.672 40.686 1.00 10.35 377 TRP A CA 1
ATOM 2830 C C . TRP A 1 380 ? -15.348 19.657 40.884 1.00 8.78 377 TRP A C 1
ATOM 2831 O O . TRP A 1 380 ? -14.661 19.028 40.099 1.00 9.10 377 TRP A O 1
ATOM 2842 N N . SER A 1 381 ? -14.836 20.212 41.982 1.00 8.57 378 SER A N 1
ATOM 2843 C CA . SER A 1 381 ? -13.364 20.317 42.135 1.00 9.68 378 SER A CA 1
ATOM 2844 C C . SER A 1 381 ? -12.774 19.034 42.663 1.00 10.04 378 SER A C 1
ATOM 2845 O O . SER A 1 381 ? -11.532 18.856 42.635 1.00 8.91 378 SER A O 1
ATOM 2848 N N . GLU A 1 382 ? -13.633 18.133 43.155 1.00 9.57 379 GLU A N 1
ATOM 2849 C CA . GLU A 1 382 ? -13.163 16.900 43.827 1.00 10.89 379 GLU A CA 1
ATOM 2850 C C . GLU A 1 382 ? -13.325 15.597 43.023 1.00 9.85 379 GLU A C 1
ATOM 2851 O O . GLU A 1 382 ? -12.798 14.563 43.406 1.00 7.92 379 GLU A O 1
ATOM 2857 N N . THR A 1 383 ? -13.976 15.654 41.864 1.00 8.82 380 THR A N 1
ATOM 2858 C CA . THR A 1 383 ? -13.959 14.496 40.982 1.00 7.95 380 THR A CA 1
ATOM 2859 C C . THR A 1 383 ? -12.571 14.017 40.648 1.00 7.67 380 THR A C 1
ATOM 2860 O O . THR A 1 383 ? -12.263 12.822 40.775 1.00 8.21 380 THR A O 1
ATOM 2864 N N . THR A 1 384 ? -11.716 14.952 40.277 1.00 6.69 381 THR A N 1
ATOM 2865 C CA . THR A 1 384 ? -10.342 14.599 39.928 1.00 6.87 381 THR A CA 1
ATOM 2866 C C . THR A 1 384 ? -9.622 13.971 41.143 1.00 6.60 381 THR A C 1
ATOM 2867 O O . THR A 1 384 ? -8.725 13.097 40.980 1.00 5.92 381 THR A O 1
ATOM 2871 N N . THR A 1 385 ? -9.927 14.507 42.342 1.00 6.51 382 THR A N 1
ATOM 2872 C CA . THR A 1 385 ? -9.272 14.041 43.573 1.00 5.65 382 THR A CA 1
ATOM 2873 C C . THR A 1 385 ? -9.665 12.590 43.856 1.00 5.91 382 THR A C 1
ATOM 2874 O O . THR A 1 385 ? -8.907 11.833 44.440 1.00 6.60 382 THR A O 1
ATOM 2878 N N . VAL A 1 386 ? -10.879 12.216 43.519 1.00 6.70 383 VAL A N 1
ATOM 2879 C CA . VAL A 1 386 ? -11.326 10.836 43.712 1.00 6.48 383 VAL A CA 1
ATOM 2880 C C . VAL A 1 386 ? -10.466 9.846 42.873 1.00 6.63 383 VAL A C 1
ATOM 2881 O O . VAL A 1 386 ? -10.089 8.762 43.317 1.00 5.16 383 VAL A O 1
ATOM 2885 N N . PHE A 1 387 ? -10.080 10.270 41.678 1.00 5.86 384 PHE A N 1
ATOM 2886 C CA . PHE A 1 387 ? -9.249 9.447 40.833 1.00 5.58 384 PHE A CA 1
ATOM 2887 C C . PHE A 1 387 ? -7.789 9.454 41.299 1.00 5.73 384 PHE A C 1
ATOM 2888 O O . PHE A 1 387 ? -7.118 8.397 41.276 1.00 7.40 384 PHE A O 1
ATOM 2896 N N . HIS A 1 388 ? -7.340 10.611 41.787 1.00 3.15 385 HIS A N 1
ATOM 2897 C CA . HIS A 1 388 ? -5.984 10.793 42.300 1.00 3.95 385 HIS A CA 1
ATOM 2898 C C . HIS A 1 388 ? -5.767 9.927 43.552 1.00 4.17 385 HIS A C 1
ATOM 2899 O O . HIS A 1 388 ? -4.771 9.157 43.603 1.00 4.12 385 HIS A O 1
ATOM 2906 N N . GLU A 1 389 ? -6.657 10.047 44.552 1.00 3.91 386 GLU A N 1
ATOM 2907 C CA . GLU A 1 389 ? -6.458 9.368 45.812 1.00 4.52 386 GLU A CA 1
ATOM 2908 C C . GLU A 1 389 ? -6.929 7.922 45.705 1.00 5.09 386 GLU A C 1
ATOM 2909 O O . GLU A 1 389 ? -6.531 7.054 46.483 1.00 5.76 386 GLU A O 1
ATOM 2915 N N . GLY A 1 390 ? -7.787 7.654 44.731 1.00 3.87 387 GLY A N 1
ATOM 2916 C CA . GLY A 1 390 ? -8.413 6.329 44.622 1.00 5.29 387 GLY A CA 1
ATOM 2917 C C . GLY A 1 390 ? -7.986 5.543 43.406 1.00 5.04 387 GLY A C 1
ATOM 2918 O O . GLY A 1 390 ? -6.826 5.149 43.280 1.00 6.74 387 GLY A O 1
ATOM 2919 N N . VAL A 1 391 ? -8.921 5.333 42.486 1.00 5.92 388 VAL A N 1
ATOM 2920 C CA . VAL A 1 391 ? -8.623 4.567 41.273 1.00 6.42 388 VAL A CA 1
ATOM 2921 C C . VAL A 1 391 ? -8.689 5.528 40.079 1.00 5.58 388 VAL A C 1
ATOM 2922 O O . VAL A 1 391 ? -9.716 6.209 39.890 1.00 5.71 388 VAL A O 1
ATOM 2926 N N . PRO A 1 392 ? -7.661 5.547 39.225 1.00 4.19 389 PRO A N 1
ATOM 2927 C CA . PRO A 1 392 ? -6.501 4.658 39.148 1.00 4.45 389 PRO A CA 1
ATOM 2928 C C . PRO A 1 392 ? -5.214 5.154 39.768 1.00 5.32 389 PRO A C 1
ATOM 2929 O O . PRO A 1 392 ? -4.117 4.598 39.472 1.00 5.86 389 PRO A O 1
ATOM 2933 N N . GLY A 1 393 ? -5.327 6.137 40.649 1.00 5.27 390 GLY A N 1
ATOM 2934 C CA . GLY A 1 393 ? -4.215 6.701 41.363 1.00 4.65 390 GLY A CA 1
ATOM 2935 C C . GLY A 1 393 ? -3.738 5.869 42.546 1.00 4.46 390 GLY A C 1
ATOM 2936 O O . GLY A 1 393 ? -3.340 4.716 42.367 1.00 4.54 390 GLY A O 1
ATOM 2937 N N . HIS A 1 394 ? -3.676 6.465 43.759 1.00 5.55 391 HIS A N 1
ATOM 2938 C CA . HIS A 1 394 ? -3.073 5.808 44.903 1.00 4.51 391 HIS A CA 1
ATOM 2939 C C . HIS A 1 394 ? -3.506 4.360 45.125 1.00 4.98 391 HIS A C 1
ATOM 2940 O O . HIS A 1 394 ? -2.677 3.494 45.415 1.00 4.71 391 HIS A O 1
ATOM 2947 N N . HIS A 1 395 ? -4.770 4.069 44.972 1.00 5.07 392 HIS A N 1
ATOM 2948 C CA . HIS A 1 395 ? -5.233 2.707 45.273 1.00 4.88 392 HIS A CA 1
ATOM 2949 C C . HIS A 1 395 ? -4.603 1.680 44.405 1.00 4.66 392 HIS A C 1
ATOM 2950 O O . HIS A 1 395 ? -4.086 0.663 44.902 1.00 4.36 392 HIS A O 1
ATOM 2957 N N . LEU A 1 396 ? -4.542 1.926 43.110 1.00 4.97 393 LEU A N 1
ATOM 2958 C CA . LEU A 1 396 ? -3.928 0.922 42.254 1.00 4.38 393 LEU A CA 1
ATOM 2959 C C . LEU A 1 396 ? -2.439 0.788 42.487 1.00 4.39 393 LEU A C 1
ATOM 2960 O O . LEU A 1 396 ? -1.921 -0.314 42.533 1.00 2.38 393 LEU A O 1
ATOM 2965 N N . GLN A 1 397 ? -1.772 1.896 42.722 1.00 4.37 394 GLN A N 1
ATOM 2966 C CA . GLN A 1 397 ? -0.351 1.835 42.937 1.00 3.50 394 GLN A CA 1
ATOM 2967 C C . GLN A 1 397 ? -0.021 1.145 44.273 1.00 5.09 394 GLN A C 1
ATOM 2968 O O . GLN A 1 397 ? 0.760 0.180 44.324 1.00 6.12 394 GLN A O 1
ATOM 2974 N N . VAL A 1 398 ? -0.576 1.667 45.359 1.00 4.61 395 VAL A N 1
ATOM 2975 C CA . VAL A 1 398 ? -0.316 1.150 46.692 1.00 5.47 395 VAL A CA 1
ATOM 2976 C C . VAL A 1 398 ? -0.817 -0.273 46.804 1.00 4.85 395 VAL A C 1
ATOM 2977 O O . VAL A 1 398 ? -0.085 -1.104 47.289 1.00 4.29 395 VAL A O 1
ATOM 2981 N N . ALA A 1 399 ? -2.067 -0.539 46.382 1.00 3.29 396 ALA A N 1
ATOM 2982 C CA . ALA A 1 399 ? -2.603 -1.916 46.493 1.00 5.02 396 ALA A CA 1
ATOM 2983 C C . ALA A 1 399 ? -1.862 -2.947 45.641 1.00 5.06 396 ALA A C 1
ATOM 2984 O O . ALA A 1 399 ? -1.680 -4.095 46.077 1.00 4.06 396 ALA A O 1
ATOM 2986 N N . THR A 1 400 ? -1.381 -2.543 44.463 1.00 3.99 397 THR A N 1
ATOM 2987 C CA . THR A 1 400 ? -0.593 -3.461 43.662 1.00 5.26 397 THR A CA 1
ATOM 2988 C C . THR A 1 400 ? 0.756 -3.820 44.349 1.00 5.77 397 THR A C 1
ATOM 2989 O O . THR A 1 400 ? 1.177 -4.983 44.351 1.00 5.88 397 THR A O 1
ATOM 2993 N N . ALA A 1 401 ? 1.451 -2.834 44.886 1.00 5.38 398 ALA A N 1
ATOM 2994 C CA . ALA A 1 401 ? 2.698 -3.096 45.597 1.00 5.92 398 ALA A CA 1
ATOM 2995 C C . ALA A 1 401 ? 2.427 -4.096 46.753 1.00 5.86 398 ALA A C 1
ATOM 2996 O O . ALA A 1 401 ? 3.174 -5.070 46.991 1.00 5.02 398 ALA A O 1
ATOM 2998 N N . THR A 1 402 ? 1.320 -3.857 47.448 1.00 4.99 399 THR A N 1
ATOM 2999 C CA . THR A 1 402 ? 0.960 -4.707 48.608 1.00 7.04 399 THR A CA 1
ATOM 3000 C C . THR A 1 402 ? 0.613 -6.137 48.157 1.00 7.34 399 THR A C 1
ATOM 3001 O O . THR A 1 402 ? 1.050 -7.100 48.790 1.00 6.96 399 THR A O 1
ATOM 3005 N N . TYR A 1 403 ? -0.141 -6.240 47.058 1.00 5.62 400 TYR A N 1
ATOM 3006 C CA . TYR A 1 403 ? -0.470 -7.519 46.412 1.00 5.59 400 TYR A CA 1
ATOM 3007 C C . TYR A 1 403 ? 0.795 -8.307 46.041 1.00 6.41 400 TYR A C 1
ATOM 3008 O O . TYR A 1 403 ? 0.828 -9.553 46.162 1.00 6.85 400 TYR A O 1
ATOM 3017 N N . ARG A 1 404 ? 1.840 -7.616 45.614 1.00 4.90 401 ARG A N 1
ATOM 3018 C CA A ARG A 1 404 ? 3.060 -8.331 45.239 0.50 6.52 401 ARG A CA 1
ATOM 3019 C CA B ARG A 1 404 ? 3.088 -8.278 45.230 0.50 6.15 401 ARG A CA 1
ATOM 3020 C C . ARG A 1 404 ? 4.057 -8.480 46.391 1.00 6.20 401 ARG A C 1
ATOM 3021 O O . ARG A 1 404 ? 5.241 -8.756 46.155 1.00 7.84 401 ARG A O 1
ATOM 3036 N N . ARG A 1 405 ? 3.609 -8.294 47.634 1.00 7.19 402 ARG A N 1
ATOM 3037 C CA . ARG A 1 405 ? 4.564 -8.211 48.753 1.00 8.69 402 ARG A CA 1
ATOM 3038 C C . ARG A 1 405 ? 5.434 -9.443 48.971 1.00 9.12 402 ARG A C 1
ATOM 3039 O O . ARG A 1 405 ? 6.598 -9.327 49.382 1.00 6.94 402 ARG A O 1
ATOM 3047 N N . GLU A 1 406 ? 4.921 -10.621 48.645 1.00 9.49 403 GLU A N 1
ATOM 3048 C CA . GLU A 1 406 ? 5.759 -11.818 48.751 1.00 10.93 403 GLU A CA 1
ATOM 3049 C C . GLU A 1 406 ? 6.916 -11.825 47.764 1.00 10.54 403 GLU A C 1
ATOM 3050 O O . GLU A 1 406 ? 7.854 -12.579 47.921 1.00 11.32 403 GLU A O 1
ATOM 3056 N N . LEU A 1 407 ? 6.897 -10.962 46.762 1.00 9.88 404 LEU A N 1
ATOM 3057 C CA . LEU A 1 407 ? 8.033 -10.880 45.847 1.00 10.52 404 LEU A CA 1
ATOM 3058 C C . LEU A 1 407 ? 8.991 -9.712 46.183 1.00 11.10 404 LEU A C 1
ATOM 3059 O O . LEU A 1 407 ? 9.897 -9.396 45.398 1.00 11.66 404 LEU A O 1
ATOM 3064 N N . LEU A 1 408 ? 8.798 -9.075 47.339 1.00 11.47 405 LEU A N 1
ATOM 3065 C CA . LEU A 1 408 ? 9.463 -7.786 47.670 1.00 12.27 405 LEU A CA 1
ATOM 3066 C C . LEU A 1 408 ? 10.108 -7.918 49.057 1.00 12.79 405 LEU A C 1
ATOM 3067 O O . LEU A 1 408 ? 9.426 -8.260 50.046 1.00 13.58 405 LEU A O 1
ATOM 3072 N N . ASN A 1 409 ? 11.427 -7.726 49.158 1.00 13.11 406 ASN A N 1
ATOM 3073 C CA . ASN A 1 409 ? 12.050 -7.766 50.492 1.00 11.87 406 ASN A CA 1
ATOM 3074 C C . ASN A 1 409 ? 11.566 -6.665 51.457 1.00 11.43 406 ASN A C 1
ATOM 3075 O O . ASN A 1 409 ? 10.805 -5.755 51.087 1.00 11.58 406 ASN A O 1
ATOM 3080 N N . ASN A 1 410 ? 12.002 -6.746 52.701 1.00 10.99 407 ASN A N 1
ATOM 3081 C CA . ASN A 1 410 ? 11.467 -5.859 53.719 1.00 12.43 407 ASN A CA 1
ATOM 3082 C C . ASN A 1 410 ? 11.912 -4.417 53.511 1.00 12.83 407 ASN A C 1
ATOM 3083 O O . ASN A 1 410 ? 11.217 -3.497 53.932 1.00 10.98 407 ASN A O 1
ATOM 3088 N N . TRP A 1 411 ? 13.088 -4.222 52.912 1.00 12.70 408 TRP A N 1
ATOM 3089 C CA . TRP A 1 411 ? 13.542 -2.864 52.587 1.00 13.59 408 TRP A CA 1
ATOM 3090 C C . TRP A 1 411 ? 12.596 -2.252 51.562 1.00 13.40 408 TRP A C 1
ATOM 3091 O O . TRP A 1 411 ? 12.139 -1.144 51.725 1.00 12.81 408 TRP A O 1
ATOM 3102 N N . ARG A 1 412 ? 12.323 -2.992 50.497 1.00 14.87 409 ARG A N 1
ATOM 3103 C CA . ARG A 1 412 ? 11.459 -2.513 49.422 1.00 14.67 409 ARG A CA 1
ATOM 3104 C C . ARG A 1 412 ? 10.076 -2.264 49.954 1.00 15.52 409 ARG A C 1
ATOM 3105 O O . ARG A 1 412 ? 9.435 -1.301 49.581 1.00 16.19 409 ARG A O 1
ATOM 3113 N N . ARG A 1 413 ? 9.610 -3.142 50.823 1.00 16.70 410 ARG A N 1
ATOM 3114 C CA . ARG A 1 413 ? 8.221 -3.046 51.306 1.00 18.68 410 ARG A CA 1
ATOM 3115 C C . ARG A 1 413 ? 8.001 -1.952 52.299 1.00 18.48 410 ARG A C 1
ATOM 3116 O O . ARG A 1 413 ? 6.982 -1.299 52.263 1.00 18.63 410 ARG A O 1
ATOM 3124 N N . ASN A 1 414 ? 8.948 -1.775 53.222 1.00 19.01 411 ASN A N 1
ATOM 3125 C CA . ASN A 1 414 ? 8.697 -0.979 54.434 1.00 19.47 411 ASN A CA 1
ATOM 3126 C C . ASN A 1 414 ? 9.550 0.262 54.560 1.00 18.86 411 ASN A C 1
ATOM 3127 O O . ASN A 1 414 ? 9.275 1.093 55.398 1.00 20.74 411 ASN A O 1
ATOM 3132 N N . VAL A 1 415 ? 10.584 0.384 53.747 1.00 17.78 412 VAL A N 1
ATOM 3133 C CA . VAL A 1 415 ? 11.529 1.465 53.879 1.00 17.10 412 VAL A CA 1
ATOM 3134 C C . VAL A 1 415 ? 11.552 2.367 52.635 1.00 17.13 412 VAL A C 1
ATOM 3135 O O . VAL A 1 415 ? 11.290 3.582 52.722 1.00 16.48 412 VAL A O 1
ATOM 3139 N N . CYS A 1 416 ? 11.896 1.785 51.490 1.00 15.95 413 CYS A N 1
ATOM 3140 C CA . CYS A 1 416 ? 12.015 2.571 50.258 1.00 15.39 413 CYS A CA 1
ATOM 3141 C C . CYS A 1 416 ? 10.679 3.184 49.817 1.00 14.29 413 CYS A C 1
ATOM 3142 O O . CYS A 1 416 ? 9.678 2.466 49.521 1.00 13.59 413 CYS A O 1
ATOM 3145 N N . TRP A 1 417 ? 10.633 4.509 49.837 1.00 12.24 414 TRP A N 1
ATOM 3146 C CA . TRP A 1 417 ? 9.505 5.247 49.368 1.00 12.83 414 TRP A CA 1
ATOM 3147 C C . TRP A 1 417 ? 9.994 6.592 48.821 1.00 12.84 414 TRP A C 1
ATOM 3148 O O . TRP A 1 417 ? 10.740 7.343 49.511 1.00 13.98 414 TRP A O 1
ATOM 3159 N N . VAL A 1 418 ? 9.560 6.905 47.607 1.00 10.58 415 VAL A N 1
ATOM 3160 C CA . VAL A 1 418 ? 9.972 8.131 46.945 1.00 9.65 415 VAL A CA 1
ATOM 3161 C C . VAL A 1 418 ? 8.735 8.959 46.525 1.00 10.53 415 VAL A C 1
ATOM 3162 O O . VAL A 1 418 ? 7.884 8.496 45.754 1.00 9.08 415 VAL A O 1
ATOM 3166 N N . SER A 1 419 ? 8.627 10.192 47.042 1.00 11.06 416 SER A N 1
ATOM 3167 C CA . SER A 1 419 ? 7.524 11.107 46.696 1.00 11.33 416 SER A CA 1
ATOM 3168 C C . SER A 1 419 ? 7.202 11.253 45.213 1.00 11.14 416 SER A C 1
ATOM 3169 O O . SER A 1 419 ? 6.068 11.178 44.851 1.00 12.73 416 SER A O 1
ATOM 3172 N N . GLY A 1 420 ? 8.178 11.471 44.346 1.00 9.84 417 GLY A N 1
ATOM 3173 C CA . GLY A 1 420 ? 7.881 11.616 42.918 1.00 9.74 417 GLY A CA 1
ATOM 3174 C C . GLY A 1 420 ? 7.232 10.386 42.337 1.00 8.14 417 GLY A C 1
ATOM 3175 O O . GLY A 1 420 ? 6.449 10.453 41.383 1.00 6.14 417 GLY A O 1
ATOM 3176 N N . HIS A 1 421 ? 7.566 9.245 42.907 1.00 7.62 418 HIS A N 1
ATOM 3177 C CA . HIS A 1 421 ? 7.041 8.010 42.384 1.00 7.19 418 HIS A CA 1
ATOM 3178 C C . HIS A 1 421 ? 5.524 7.949 42.633 1.00 5.73 418 HIS A C 1
ATOM 3179 O O . HIS A 1 421 ? 4.742 7.774 41.695 1.00 5.12 418 HIS A O 1
ATOM 3186 N N . GLY A 1 422 ? 5.136 8.055 43.896 1.00 5.58 419 GLY A N 1
ATOM 3187 C CA . GLY A 1 422 ? 3.714 7.810 44.255 1.00 6.50 419 GLY A CA 1
ATOM 3188 C C . GLY A 1 422 ? 2.852 9.012 43.920 1.00 7.79 419 GLY A C 1
ATOM 3189 O O . GLY A 1 422 ? 1.688 8.842 43.479 1.00 7.98 419 GLY A O 1
ATOM 3190 N N . GLU A 1 423 ? 3.384 10.226 44.161 1.00 8.98 420 GLU A N 1
ATOM 3191 C CA . GLU A 1 423 ? 2.603 11.430 43.793 1.00 8.53 420 GLU A CA 1
ATOM 3192 C C . GLU A 1 423 ? 2.630 11.601 42.300 1.00 7.92 420 GLU A C 1
ATOM 3193 O O . GLU A 1 423 ? 1.602 11.971 41.746 1.00 6.98 420 GLU A O 1
ATOM 3199 N N . GLY A 1 424 ? 3.800 11.348 41.633 1.00 4.61 421 GLY A N 1
ATOM 3200 C CA . GLY A 1 424 ? 3.819 11.373 40.179 1.00 5.66 421 GLY A CA 1
ATOM 3201 C C . GLY A 1 424 ? 2.779 10.449 39.528 1.00 5.74 421 GLY A C 1
ATOM 3202 O O . GLY A 1 424 ? 2.120 10.807 38.529 1.00 6.20 421 GLY A O 1
ATOM 3203 N N . TRP A 1 425 ? 2.627 9.263 40.123 1.00 6.67 422 TRP A N 1
ATOM 3204 C CA . TRP A 1 425 ? 1.643 8.270 39.666 1.00 6.50 422 TRP A CA 1
ATOM 3205 C C . TRP A 1 425 ? 0.231 8.787 39.836 1.00 5.86 422 TRP A C 1
ATOM 3206 O O . TRP A 1 425 ? -0.583 8.676 38.905 1.00 6.35 422 TRP A O 1
ATOM 3217 N N . ALA A 1 426 ? -0.083 9.409 40.969 1.00 5.26 423 ALA A N 1
ATOM 3218 C CA . ALA A 1 426 ? -1.460 9.886 41.154 1.00 5.48 423 ALA A CA 1
ATOM 3219 C C . ALA A 1 426 ? -1.850 10.977 40.135 1.00 5.69 423 ALA A C 1
ATOM 3220 O O . ALA A 1 426 ? -3.001 11.036 39.654 1.00 6.66 423 ALA A O 1
ATOM 3222 N N . LEU A 1 427 ? -0.881 11.843 39.810 1.00 6.80 424 LEU A N 1
ATOM 3223 C CA . LEU A 1 427 ? -0.990 12.812 38.708 1.00 6.68 424 LEU A CA 1
ATOM 3224 C C . LEU A 1 427 ? -1.095 12.206 37.318 1.00 5.84 424 LEU A C 1
ATOM 3225 O O . LEU A 1 427 ? -1.942 12.637 36.515 1.00 7.75 424 LEU A O 1
ATOM 3230 N N . TYR A 1 428 ? -0.276 11.183 37.045 1.00 6.02 425 TYR A N 1
ATOM 3231 C CA . TYR A 1 428 ? -0.409 10.399 35.827 1.00 5.39 425 TYR A CA 1
ATOM 3232 C C . TYR A 1 428 ? -1.805 9.854 35.698 1.00 6.04 425 TYR A C 1
ATOM 3233 O O . TYR A 1 428 ? -2.397 9.841 34.617 1.00 6.65 425 TYR A O 1
ATOM 3242 N N . ALA A 1 429 ? -2.318 9.355 36.823 1.00 5.14 426 ALA A N 1
ATOM 3243 C CA . ALA A 1 429 ? -3.626 8.788 36.891 1.00 5.64 426 ALA A CA 1
ATOM 3244 C C . ALA A 1 429 ? -4.708 9.801 36.550 1.00 5.76 426 ALA A C 1
ATOM 3245 O O . ALA A 1 429 ? -5.661 9.501 35.821 1.00 6.94 426 ALA A O 1
ATOM 3247 N N . GLU A 1 430 ? -4.599 11.002 37.071 1.00 6.66 427 GLU A N 1
ATOM 3248 C CA . GLU A 1 430 ? -5.580 12.049 36.726 1.00 7.74 427 GLU A CA 1
ATOM 3249 C C . GLU A 1 430 ? -5.485 12.387 35.250 1.00 7.00 427 GLU A C 1
ATOM 3250 O O . GLU A 1 430 ? -6.486 12.552 34.596 1.00 7.62 427 GLU A O 1
ATOM 3256 N N . GLN A 1 431 ? -4.270 12.527 34.727 1.00 7.37 428 GLN A N 1
ATOM 3257 C CA . GLN A 1 431 ? -4.120 12.771 33.308 1.00 7.96 428 GLN A CA 1
ATOM 3258 C C . GLN A 1 431 ? -4.716 11.601 32.482 1.00 7.88 428 GLN A C 1
ATOM 3259 O O . GLN A 1 431 ? -5.293 11.810 31.398 1.00 8.57 428 GLN A O 1
ATOM 3265 N N . LEU A 1 432 ? -4.543 10.368 32.941 1.00 7.27 429 LEU A N 1
ATOM 3266 C CA . LEU A 1 432 ? -5.113 9.255 32.194 1.00 7.36 429 LEU A CA 1
ATOM 3267 C C . LEU A 1 432 ? -6.629 9.371 32.167 1.00 7.35 429 LEU A C 1
ATOM 3268 O O . LEU A 1 432 ? -7.244 9.145 31.120 1.00 7.46 429 LEU A O 1
ATOM 3281 N N . LEU A 1 434 ? -8.526 12.078 32.427 1.00 7.39 431 LEU A N 1
ATOM 3282 C CA . LEU A 1 434 ? -8.818 13.107 31.426 1.00 9.11 431 LEU A CA 1
ATOM 3283 C C . LEU A 1 434 ? -8.807 12.482 30.020 1.00 8.49 431 LEU A C 1
ATOM 3284 O O . LEU A 1 434 ? -9.750 12.631 29.288 1.00 8.18 431 LEU A O 1
ATOM 3289 N N . GLU A 1 435 ? -7.727 11.792 29.674 1.00 8.82 432 GLU A N 1
ATOM 3290 C CA . GLU A 1 435 ? -7.569 11.263 28.304 1.00 9.09 432 GLU A CA 1
ATOM 3291 C C . GLU A 1 435 ? -8.585 10.173 27.932 1.00 8.36 432 GLU A C 1
ATOM 3292 O O . GLU A 1 435 ? -8.966 10.051 26.763 1.00 6.77 432 GLU A O 1
ATOM 3298 N N . LEU A 1 436 ? -9.087 9.447 28.940 1.00 7.44 433 LEU A N 1
ATOM 3299 C CA . LEU A 1 436 ? -10.109 8.400 28.773 1.00 7.36 433 LEU A CA 1
ATOM 3300 C C . LEU A 1 436 ? -11.576 8.912 28.827 1.00 8.08 433 LEU A C 1
ATOM 3301 O O . LEU A 1 436 ? -12.483 8.138 28.653 1.00 7.39 433 LEU A O 1
ATOM 3306 N N . GLY A 1 437 ? -11.784 10.205 29.020 1.00 8.53 434 GLY A N 1
ATOM 3307 C CA . GLY A 1 437 ? -13.088 10.805 28.882 1.00 8.85 434 GLY A CA 1
ATOM 3308 C C . GLY A 1 437 ? -13.899 10.862 30.144 1.00 10.02 434 GLY A C 1
ATOM 3309 O O . GLY A 1 437 ? -15.067 11.167 30.079 1.00 11.04 434 GLY A O 1
ATOM 3310 N N . TYR A 1 438 ? -13.271 10.628 31.299 1.00 11.24 435 TYR A N 1
ATOM 3311 C CA . TYR A 1 438 ? -13.952 10.779 32.593 1.00 11.78 435 TYR A CA 1
ATOM 3312 C C . TYR A 1 438 ? -14.214 12.213 33.077 1.00 12.92 435 TYR A C 1
ATOM 3313 O O . TYR A 1 438 ? -15.028 12.433 34.012 1.00 12.18 435 TYR A O 1
ATOM 3322 N N . LEU A 1 439 ? -13.588 13.197 32.439 1.00 12.63 436 LEU A N 1
ATOM 3323 C CA . LEU A 1 439 ? -13.710 14.582 32.908 1.00 13.66 436 LEU A CA 1
ATOM 3324 C C . LEU A 1 439 ? -14.356 15.464 31.837 1.00 15.35 436 LEU A C 1
ATOM 3325 O O . LEU A 1 439 ? -13.943 16.609 31.602 1.00 16.68 436 LEU A O 1
ATOM 3330 N N . LYS A 1 440 ? -15.384 14.944 31.169 1.00 14.30 437 LYS A N 1
ATOM 3331 C CA . LYS A 1 440 ? -15.895 15.664 30.014 1.00 15.25 437 LYS A CA 1
ATOM 3332 C C . LYS A 1 440 ? -16.765 16.777 30.528 1.00 14.90 437 LYS A C 1
ATOM 3333 O O . LYS A 1 440 ? -16.882 17.826 29.903 1.00 15.14 437 LYS A O 1
ATOM 3339 N N . ASP A 1 441 ? -17.410 16.545 31.670 1.00 12.66 438 ASP A N 1
ATOM 3340 C CA . ASP A 1 441 ? -18.133 17.619 32.299 1.00 12.21 438 ASP A CA 1
ATOM 3341 C C . ASP A 1 441 ? -17.136 18.799 32.539 1.00 10.10 438 ASP A C 1
ATOM 3342 O O . ASP A 1 441 ? -16.111 18.616 33.179 1.00 9.27 438 ASP A O 1
ATOM 3347 N N . PRO A 1 442 ? -17.460 20.013 32.052 1.00 9.47 439 PRO A N 1
ATOM 3348 C CA . PRO A 1 442 ? -16.522 21.113 32.186 1.00 8.62 439 PRO A CA 1
ATOM 3349 C C . PRO A 1 442 ? -16.145 21.445 33.627 1.00 8.09 439 PRO A C 1
ATOM 3350 O O . PRO A 1 442 ? -15.009 21.863 33.900 1.00 6.90 439 PRO A O 1
ATOM 3354 N N . GLY A 1 443 ? -17.073 21.242 34.559 1.00 7.49 440 GLY A N 1
ATOM 3355 C CA . GLY A 1 443 ? -16.778 21.453 35.968 1.00 8.05 440 GLY A CA 1
ATOM 3356 C C . GLY A 1 443 ? -15.714 20.491 36.442 1.00 8.11 440 GLY A C 1
ATOM 3357 O O . GLY A 1 443 ? -14.709 20.905 37.063 1.00 9.56 440 GLY A O 1
ATOM 3358 N N . ASP A 1 444 ? -15.926 19.208 36.147 1.00 8.01 441 ASP A N 1
ATOM 3359 C CA . ASP A 1 444 ? -14.960 18.179 36.563 1.00 8.33 441 ASP A CA 1
ATOM 3360 C C . ASP A 1 444 ? -13.594 18.458 35.919 1.00 6.78 441 ASP A C 1
ATOM 3361 O O . ASP A 1 444 ? -12.572 18.332 36.579 1.00 6.31 441 ASP A O 1
ATOM 3366 N N . HIS A 1 445 ? -13.598 18.862 34.653 1.00 6.86 442 HIS A N 1
ATOM 3367 C CA . HIS A 1 445 ? -12.386 19.220 33.916 1.00 7.23 442 HIS A CA 1
ATOM 3368 C C . HIS A 1 445 ? -11.652 20.361 34.592 1.00 7.71 442 HIS A C 1
ATOM 3369 O O . HIS A 1 445 ? -10.432 20.299 34.832 1.00 7.16 442 HIS A O 1
ATOM 3384 N N . GLY A 1 447 ? -11.804 21.352 37.706 1.00 8.05 444 GLY A N 1
ATOM 3385 C CA . GLY A 1 447 ? -11.185 20.848 38.943 1.00 7.14 444 GLY A CA 1
ATOM 3386 C C . GLY A 1 447 ? -9.847 20.135 38.708 1.00 8.91 444 GLY A C 1
ATOM 3387 O O . GLY A 1 447 ? -8.881 20.312 39.449 1.00 6.66 444 GLY A O 1
ATOM 3396 N N . LEU A 1 449 ? -7.833 20.668 36.085 1.00 7.61 446 LEU A N 1
ATOM 3397 C CA . LEU A 1 449 ? -6.880 21.684 35.666 1.00 6.88 446 LEU A CA 1
ATOM 3398 C C . LEU A 1 449 ? -6.369 22.535 36.868 1.00 6.82 446 LEU A C 1
ATOM 3399 O O . LEU A 1 449 ? -5.171 22.885 36.916 1.00 7.97 446 LEU A O 1
ATOM 3404 N N . ASP A 1 450 ? -7.253 22.829 37.802 1.00 7.93 447 ASP A N 1
ATOM 3405 C CA . ASP A 1 450 ? -6.902 23.571 39.008 1.00 8.51 447 ASP A CA 1
ATOM 3406 C C . ASP A 1 450 ? -5.784 22.919 39.785 1.00 7.92 447 ASP A C 1
ATOM 3407 O O . ASP A 1 450 ? -4.875 23.599 40.209 1.00 7.80 447 ASP A O 1
ATOM 3412 N N . GLY A 1 451 ? -5.921 21.604 40.020 1.00 7.70 448 GLY A N 1
ATOM 3413 C CA . GLY A 1 451 ? -4.928 20.853 40.761 1.00 7.34 448 GLY A CA 1
ATOM 3414 C C . GLY A 1 451 ? -3.654 20.764 39.945 1.00 7.55 448 GLY A C 1
ATOM 3415 O O . GLY A 1 451 ? -2.549 20.889 40.480 1.00 7.78 448 GLY A O 1
ATOM 3416 N N . GLN A 1 452 ? -3.769 20.596 38.632 1.00 6.67 449 GLN A N 1
ATOM 3417 C CA . GLN A 1 452 ? -2.537 20.582 37.825 1.00 5.34 449 GLN A CA 1
ATOM 3418 C C . GLN A 1 452 ? -1.858 21.936 37.855 1.00 6.76 449 GLN A C 1
ATOM 3419 O O . GLN A 1 452 ? -0.608 22.033 37.938 1.00 5.39 449 GLN A O 1
ATOM 3425 N N . ARG A 1 453 ? -2.642 22.986 37.780 1.00 5.63 450 ARG A N 1
ATOM 3426 C CA . ARG A 1 453 ? -2.091 24.358 37.749 1.00 6.60 450 ARG A CA 1
ATOM 3427 C C . ARG A 1 453 ? -1.367 24.650 39.069 1.00 7.36 450 ARG A C 1
ATOM 3428 O O . ARG A 1 453 ? -0.279 25.220 39.086 1.00 9.21 450 ARG A O 1
ATOM 3444 N N . ARG A 1 455 ? -0.013 22.472 41.128 1.00 7.56 452 ARG A N 1
ATOM 3445 C CA . ARG A 1 455 ? 1.219 21.665 41.069 1.00 6.97 452 ARG A CA 1
ATOM 3446 C C . ARG A 1 455 ? 2.258 22.115 40.052 1.00 8.16 452 ARG A C 1
ATOM 3447 O O . ARG A 1 455 ? 3.448 21.978 40.323 1.00 6.33 452 ARG A O 1
ATOM 3455 N N . ALA A 1 456 ? 1.837 22.683 38.905 1.00 6.08 453 ALA A N 1
ATOM 3456 C CA . ALA A 1 456 ? 2.801 23.308 37.954 1.00 6.48 453 ALA A CA 1
ATOM 3457 C C . ALA A 1 456 ? 3.437 24.588 38.567 1.00 5.79 453 ALA A C 1
ATOM 3458 O O . ALA A 1 456 ? 4.635 24.826 38.416 1.00 4.71 453 ALA A O 1
ATOM 3460 N N . ALA A 1 457 ? 2.613 25.386 39.271 1.00 5.41 454 ALA A N 1
ATOM 3461 C CA . ALA A 1 457 ? 3.058 26.572 40.022 1.00 5.35 454 ALA A CA 1
ATOM 3462 C C . ALA A 1 457 ? 4.129 26.165 41.054 1.00 5.35 454 ALA A C 1
ATOM 3463 O O . ALA A 1 457 ? 5.133 26.859 41.202 1.00 6.50 454 ALA A O 1
ATOM 3465 N N . ARG A 1 458 ? 3.973 25.001 41.698 1.00 5.66 455 ARG A N 1
ATOM 3466 C CA . ARG A 1 458 ? 4.975 24.510 42.630 1.00 5.05 455 ARG A CA 1
ATOM 3467 C C . ARG A 1 458 ? 6.373 24.325 41.993 1.00 5.72 455 ARG A C 1
ATOM 3468 O O . ARG A 1 458 ? 7.381 24.585 42.618 1.00 6.83 455 ARG A O 1
ATOM 3476 N N . VAL A 1 459 ? 6.395 23.845 40.770 1.00 5.81 456 VAL A N 1
ATOM 3477 C CA . VAL A 1 459 ? 7.632 23.610 40.031 1.00 4.80 456 VAL A CA 1
ATOM 3478 C C . VAL A 1 459 ? 8.340 24.960 39.822 1.00 5.31 456 VAL A C 1
ATOM 3479 O O . VAL A 1 459 ? 9.508 25.086 40.095 1.00 4.93 456 VAL A O 1
ATOM 3483 N N . VAL A 1 460 ? 7.590 25.935 39.316 1.00 6.15 457 VAL A N 1
ATOM 3484 C CA . VAL A 1 460 ? 8.110 27.281 38.983 1.00 4.83 457 VAL A CA 1
ATOM 3485 C C . VAL A 1 460 ? 8.581 27.947 40.253 1.00 5.24 457 VAL A C 1
ATOM 3486 O O . VAL A 1 460 ? 9.747 28.472 40.313 1.00 3.64 457 VAL A O 1
ATOM 3490 N N . PHE A 1 461 ? 7.718 27.954 41.280 1.00 4.67 458 PHE A N 1
ATOM 3491 C CA . PHE A 1 461 ? 8.106 28.577 42.583 1.00 5.11 458 PHE A CA 1
ATOM 3492 C C . PHE A 1 461 ? 9.351 27.909 43.175 1.00 5.41 458 PHE A C 1
ATOM 3493 O O . PHE A 1 461 ? 10.306 28.593 43.549 1.00 7.50 458 PHE A O 1
ATOM 3501 N N . ASP A 1 462 ? 9.374 26.590 43.300 1.00 5.47 459 ASP A N 1
ATOM 3502 C CA . ASP A 1 462 ? 10.405 25.951 44.125 1.00 4.56 459 ASP A CA 1
ATOM 35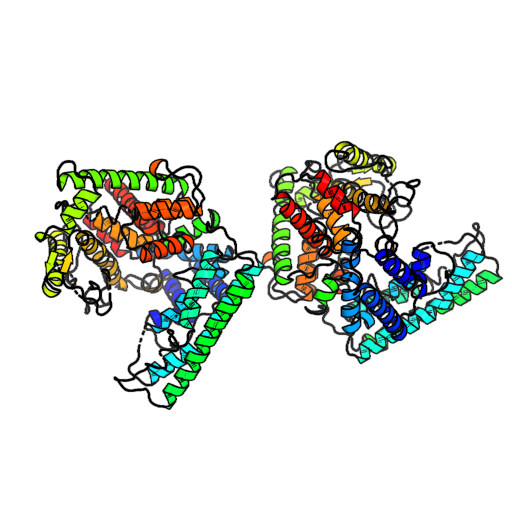03 C C . ASP A 1 462 ? 11.796 26.151 43.512 1.00 4.80 459 ASP A C 1
ATOM 3504 O O . ASP A 1 462 ? 12.738 26.509 44.200 1.00 5.77 459 ASP A O 1
ATOM 3509 N N . ILE A 1 463 ? 11.907 25.837 42.235 1.00 5.60 460 ILE A N 1
ATOM 3510 C CA . ILE A 1 463 ? 13.140 25.931 41.527 1.00 6.14 460 ILE A CA 1
ATOM 3511 C C . ILE A 1 463 ? 13.516 27.406 41.336 1.00 5.05 460 ILE A C 1
ATOM 3512 O O . ILE A 1 463 ? 14.673 27.754 41.531 1.00 6.65 460 ILE A O 1
ATOM 3517 N N . GLY A 1 464 ? 12.558 28.236 40.935 1.00 5.63 461 GLY A N 1
ATOM 3518 C CA . GLY A 1 464 ? 12.789 29.667 40.635 1.00 5.78 461 GLY A CA 1
ATOM 3519 C C . GLY A 1 464 ? 13.288 30.401 41.872 1.00 6.48 461 GLY A C 1
ATOM 3520 O O . GLY A 1 464 ? 14.288 31.165 41.841 1.00 5.58 461 GLY A O 1
ATOM 3521 N N . VAL A 1 465 ? 12.628 30.155 43.000 1.00 5.30 462 VAL A N 1
ATOM 3522 C CA . VAL A 1 465 ? 13.009 30.880 44.226 1.00 5.86 462 VAL A CA 1
ATOM 3523 C C . VAL A 1 465 ? 14.353 30.362 44.798 1.00 5.54 462 VAL A C 1
ATOM 3524 O O . VAL A 1 465 ? 15.236 31.135 45.192 1.00 4.76 462 VAL A O 1
ATOM 3528 N N . HIS A 1 466 ? 14.485 29.041 44.871 1.00 5.46 463 HIS A N 1
ATOM 3529 C CA . HIS A 1 466 ? 15.664 28.493 45.521 1.00 4.49 463 HIS A CA 1
ATOM 3530 C C . HIS A 1 466 ? 16.933 28.728 44.695 1.00 5.34 463 HIS A C 1
ATOM 3531 O O . HIS A 1 466 ? 18.022 28.860 45.280 1.00 4.50 463 HIS A O 1
ATOM 3538 N N . LEU A 1 467 ? 16.791 28.845 43.370 1.00 4.71 464 LEU A N 1
ATOM 3539 C CA . LEU A 1 467 ? 17.951 29.162 42.534 1.00 5.75 464 LEU A CA 1
ATOM 3540 C C . LEU A 1 467 ? 18.045 30.637 42.106 1.00 5.96 464 LEU A C 1
ATOM 3541 O O . LEU A 1 467 ? 18.963 30.985 41.384 1.00 5.88 464 LEU A O 1
ATOM 3546 N N . GLU A 1 468 ? 17.083 31.462 42.515 1.00 6.82 465 GLU A N 1
ATOM 3547 C CA . GLU A 1 468 ? 17.025 32.866 42.191 1.00 6.37 465 GLU A CA 1
ATOM 3548 C C . GLU A 1 468 ? 17.082 33.112 40.682 1.00 7.52 465 GLU A C 1
ATOM 3549 O O . GLU A 1 468 ? 17.880 33.910 40.172 1.00 5.99 465 GLU A O 1
ATOM 3555 N N . LEU A 1 469 ? 16.208 32.400 39.987 1.00 6.38 466 LEU A N 1
ATOM 3556 C CA . LEU A 1 469 ? 16.136 32.471 38.520 1.00 6.14 466 LEU A CA 1
ATOM 3557 C C . LEU A 1 469 ? 15.299 33.684 38.052 1.00 6.96 466 LEU A C 1
ATOM 3558 O O . LEU A 1 469 ? 14.590 34.290 38.850 1.00 6.15 466 LEU A O 1
ATOM 3563 N N . PRO A 1 470 ? 15.431 34.046 36.746 1.00 7.89 467 PRO A N 1
ATOM 3564 C CA . PRO A 1 470 ? 14.649 35.095 36.146 1.00 7.74 467 PRO A CA 1
ATOM 3565 C C . PRO A 1 470 ? 13.179 34.787 36.248 1.00 6.92 467 PRO A C 1
ATOM 3566 O O . PRO A 1 470 ? 12.712 33.674 35.912 1.00 6.55 467 PRO A O 1
ATOM 3570 N N . VAL A 1 471 ? 12.445 35.771 36.718 1.00 7.23 468 VAL A N 1
ATOM 3571 C CA . VAL A 1 471 ? 10.978 35.626 36.822 1.00 6.34 468 VAL A CA 1
ATOM 3572 C C . VAL A 1 471 ? 10.391 35.663 35.406 1.00 7.13 468 VAL A C 1
ATOM 3573 O O . VAL A 1 471 ? 10.773 36.481 34.619 1.00 7.90 468 VAL A O 1
ATOM 3577 N N . PRO A 1 472 ? 9.423 34.801 35.084 1.00 7.94 469 PRO A N 1
ATOM 3578 C CA . PRO A 1 472 ? 8.842 34.880 33.756 1.00 8.20 469 PRO A CA 1
ATOM 3579 C C . PRO A 1 472 ? 8.053 36.163 33.654 1.00 8.91 469 PRO A C 1
ATOM 3580 O O . PRO A 1 472 ? 7.474 36.604 34.629 1.00 9.27 469 PRO A O 1
ATOM 3584 N N . GLU A 1 473 ? 8.021 36.772 32.492 1.00 11.47 470 GLU A N 1
ATOM 3585 C CA . GLU A 1 473 ? 7.396 38.125 32.399 1.00 12.62 470 GLU A CA 1
ATOM 3586 C C . GLU A 1 473 ? 5.917 38.135 32.771 1.00 12.13 470 GLU A C 1
ATOM 3587 O O . GLU A 1 473 ? 5.403 39.117 33.298 1.00 11.92 470 GLU A O 1
ATOM 3593 N N . ARG A 1 474 ? 5.237 37.027 32.600 1.00 12.46 471 ARG A N 1
ATOM 3594 C CA . ARG A 1 474 ? 3.870 36.965 33.065 1.00 11.68 471 ARG A CA 1
ATOM 3595 C C . ARG A 1 474 ? 3.698 37.198 34.604 1.00 12.12 471 ARG A C 1
ATOM 3596 O O . ARG A 1 474 ? 2.624 37.741 35.059 1.00 11.73 471 ARG A O 1
ATOM 3604 N N . TRP A 1 475 ? 4.727 36.814 35.382 1.00 9.45 472 TRP A N 1
ATOM 3605 C CA . TRP A 1 475 ? 4.650 36.817 36.840 1.00 9.36 472 TRP A CA 1
ATOM 3606 C C . TRP A 1 475 ? 5.486 37.861 37.541 1.00 9.10 472 TRP A C 1
ATOM 3607 O O . TRP A 1 475 ? 5.375 38.033 38.761 1.00 10.24 472 TRP A O 1
ATOM 3618 N N . GLY A 1 476 ? 6.343 38.541 36.799 1.00 10.52 473 GLY A N 1
ATOM 3619 C CA . GLY A 1 476 ? 7.177 39.606 37.355 1.00 8.37 473 GLY A CA 1
ATOM 3620 C C . GLY A 1 476 ? 8.362 39.931 36.479 1.00 8.76 473 GLY A C 1
ATOM 3621 O O . GLY A 1 476 ? 8.350 39.649 35.285 1.00 9.45 473 GLY A O 1
ATOM 3622 N N . THR A 1 477 ? 9.370 40.561 37.101 1.00 8.76 474 THR A N 1
ATOM 3623 C CA . THR A 1 477 ? 10.601 40.991 36.442 1.00 9.37 474 THR A CA 1
ATOM 3624 C C . THR A 1 477 ? 11.753 40.710 37.400 1.00 8.70 474 THR A C 1
ATOM 3625 O O . THR A 1 477 ? 11.548 40.411 38.582 1.00 8.35 474 THR A O 1
ATOM 3629 N N . GLY A 1 478 ? 12.980 40.810 36.906 1.00 8.52 475 GLY A N 1
ATOM 3630 C CA . GLY A 1 478 ? 14.124 40.544 37.752 1.00 9.49 475 GLY A CA 1
ATOM 3631 C C . GLY A 1 478 ? 14.253 39.059 38.063 1.00 9.85 475 GLY A C 1
ATOM 3632 O O . GLY A 1 478 ? 13.793 38.203 37.297 1.00 8.91 475 GLY A O 1
ATOM 3633 N N . THR A 1 479 ? 14.873 38.757 39.196 1.00 10.36 476 THR A N 1
ATOM 3634 C CA . THR A 1 479 ? 14.954 37.391 39.652 1.00 10.00 476 THR A CA 1
ATOM 3635 C C . THR A 1 479 ? 14.030 37.192 40.863 1.00 9.02 476 THR A C 1
ATOM 3636 O O . THR A 1 479 ? 13.540 38.144 41.505 1.00 8.68 476 THR A O 1
ATOM 3640 N N . TRP A 1 480 ? 13.739 35.925 41.131 1.00 9.23 477 TRP A N 1
ATOM 3641 C CA . TRP A 1 480 ? 12.720 35.536 42.111 1.00 7.52 477 TRP A CA 1
ATOM 3642 C C . TRP A 1 480 ? 13.223 35.947 43.456 1.00 8.43 477 TRP A C 1
ATOM 3643 O O . TRP A 1 480 ? 14.425 35.891 43.728 1.00 5.70 477 TRP A O 1
ATOM 3654 N N . THR A 1 481 ? 12.303 36.413 44.259 1.00 8.13 478 THR A N 1
ATOM 3655 C CA . THR A 1 481 ? 12.523 36.627 45.655 1.00 8.99 478 THR A CA 1
ATOM 3656 C C . THR A 1 481 ? 11.334 35.986 46.339 1.00 8.92 478 THR A C 1
ATOM 3657 O O . THR A 1 481 ? 10.291 35.735 45.717 1.00 7.68 478 THR A O 1
ATOM 3661 N N . PRO A 1 482 ? 11.477 35.685 47.637 1.00 9.73 479 PRO A N 1
ATOM 3662 C CA . PRO A 1 482 ? 10.311 35.139 48.303 1.00 9.77 479 PRO A CA 1
ATOM 3663 C C . PRO A 1 482 ? 9.057 36.016 48.247 1.00 9.67 479 PRO A C 1
ATOM 3664 O O . PRO A 1 482 ? 7.984 35.485 47.953 1.00 9.90 479 PRO A O 1
ATOM 3668 N N . GLU A 1 483 ? 9.183 37.327 48.413 1.00 9.96 480 GLU A N 1
ATOM 3669 C CA . GLU A 1 483 ? 8.024 38.239 48.255 1.00 10.94 480 GLU A CA 1
ATOM 3670 C C . GLU A 1 483 ? 7.299 38.087 46.882 1.00 9.65 480 GLU A C 1
ATOM 3671 O O . GLU A 1 483 ? 6.034 38.057 46.803 1.00 9.46 480 GLU A O 1
ATOM 3677 N N . LYS A 1 484 ? 8.083 38.024 45.815 1.00 9.08 481 LYS A N 1
ATOM 3678 C CA . LYS A 1 484 ? 7.512 37.837 44.463 1.00 9.14 481 LYS A CA 1
ATOM 3679 C C . LYS A 1 484 ? 6.881 36.470 44.356 1.00 8.90 481 LYS A C 1
ATOM 3680 O O . LYS A 1 484 ? 5.867 36.309 43.718 1.00 8.53 481 LYS A O 1
ATOM 3686 N N . GLY A 1 485 ? 7.493 35.484 45.001 1.00 8.98 482 GLY A N 1
ATOM 3687 C CA . GLY A 1 485 ? 6.976 34.137 44.947 1.00 8.88 482 GLY A CA 1
ATOM 3688 C C . GLY A 1 485 ? 5.626 34.057 45.621 1.00 8.26 482 GLY A C 1
ATOM 3689 O O . GLY A 1 485 ? 4.733 33.330 45.146 1.00 7.74 482 GLY A O 1
ATOM 3690 N N . PHE A 1 486 ? 5.469 34.776 46.743 1.00 9.37 483 PHE A N 1
ATOM 3691 C CA . PHE A 1 486 ? 4.167 34.751 47.476 1.00 9.62 483 PHE A CA 1
ATOM 3692 C C . PHE A 1 486 ? 3.018 35.243 46.591 1.00 9.82 483 PHE A C 1
ATOM 3693 O O . PHE A 1 486 ? 1.993 34.562 46.506 1.00 9.26 483 PHE A O 1
ATOM 3701 N N . ASP A 1 487 ? 3.199 36.397 45.939 1.00 10.86 484 ASP A N 1
ATOM 3702 C CA . ASP A 1 487 ? 2.190 36.939 45.012 1.00 11.75 484 ASP A CA 1
ATOM 3703 C C . ASP A 1 487 ? 1.881 35.950 43.857 1.00 10.12 484 ASP A C 1
ATOM 3704 O O . ASP A 1 487 ? 0.711 35.754 43.470 1.00 8.52 484 ASP A O 1
ATOM 3709 N N . PHE A 1 488 ? 2.911 35.268 43.380 1.00 8.95 485 PHE A N 1
ATOM 3710 C CA . PHE A 1 488 ? 2.788 34.275 42.319 1.00 8.84 485 PHE A CA 1
ATOM 3711 C C . PHE A 1 488 ? 1.911 33.105 42.777 1.00 9.11 485 PHE A C 1
ATOM 3712 O O . PHE A 1 488 ? 1.017 32.665 42.064 1.00 8.10 485 PHE A O 1
ATOM 3720 N N . LEU A 1 489 ? 2.130 32.645 44.004 1.00 8.76 486 LEU A N 1
ATOM 3721 C CA . LEU A 1 489 ? 1.316 31.546 44.531 1.00 8.52 486 LEU A CA 1
ATOM 3722 C C . LEU A 1 489 ? -0.128 31.987 44.714 1.00 8.59 486 LEU A C 1
ATOM 3723 O O . LEU A 1 489 ? -1.031 31.240 44.442 1.00 8.96 486 LEU A O 1
ATOM 3728 N N . LYS A 1 490 ? -0.315 33.193 45.221 1.00 7.98 487 LYS A N 1
ATOM 3729 C CA . LYS A 1 490 ? -1.650 33.747 45.399 1.00 8.67 487 LYS A CA 1
ATOM 3730 C C . LYS A 1 490 ? -2.427 33.788 44.073 1.00 8.30 487 LYS A C 1
ATOM 3731 O O . LYS A 1 490 ? -3.632 33.520 44.043 1.00 7.89 487 LYS A O 1
ATOM 3737 N N . ALA A 1 491 ? -1.736 34.070 42.988 1.00 6.49 488 ALA A N 1
ATOM 3738 C CA . ALA A 1 491 ? -2.364 34.068 41.654 1.00 8.05 488 ALA A CA 1
ATOM 3739 C C . ALA A 1 491 ? -2.702 32.663 41.147 1.00 8.13 488 ALA A C 1
ATOM 3740 O O . ALA A 1 491 ? -3.559 32.507 40.317 1.00 9.32 488 ALA A O 1
ATOM 3742 N N . ASN A 1 492 ? -2.014 31.637 41.623 1.00 8.07 489 ASN A N 1
ATOM 3743 C CA . ASN A 1 492 ? -2.139 30.288 41.065 1.00 8.71 489 ASN A CA 1
ATOM 3744 C C . ASN A 1 492 ? -2.709 29.181 41.920 1.00 9.43 489 ASN A C 1
ATOM 3745 O O . ASN A 1 492 ? -3.014 28.117 41.392 1.00 10.50 489 ASN A O 1
ATOM 3750 N N . LEU A 1 493 ? -2.849 29.433 43.214 1.00 11.08 490 LEU A N 1
ATOM 3751 C CA . LEU A 1 493 ? -3.466 28.499 44.157 1.00 12.39 490 LEU A CA 1
ATOM 3752 C C . LEU A 1 493 ? -4.811 29.033 44.636 1.00 13.48 490 LEU A C 1
ATOM 3753 O O . LEU A 1 493 ? -4.837 30.028 45.314 1.00 15.27 490 LEU A O 1
ATOM 3758 N N . ASP A 1 494 ? -5.917 28.356 44.348 1.00 15.53 491 ASP A N 1
ATOM 3759 C CA . ASP A 1 494 ? -7.255 28.742 44.904 1.00 16.55 491 ASP A CA 1
ATOM 3760 C C . ASP A 1 494 ? -7.405 28.120 46.265 1.00 15.84 491 ASP A C 1
ATOM 3761 O O . ASP A 1 494 ? -8.039 27.097 46.387 1.00 16.63 491 ASP A O 1
ATOM 3766 N N . ILE A 1 495 ? -6.834 28.723 47.277 1.00 15.09 492 ILE A N 1
ATOM 3767 C CA . ILE A 1 495 ? -6.893 28.152 48.590 1.00 14.66 492 ILE A CA 1
ATOM 3768 C C . ILE A 1 495 ? -7.032 29.290 49.579 1.00 15.12 492 ILE A C 1
ATOM 3769 O O . ILE A 1 495 ? -6.881 30.467 49.216 1.00 12.42 492 ILE A O 1
ATOM 3774 N N . SER A 1 496 ? -7.320 28.936 50.838 1.00 16.28 493 SER A N 1
ATOM 3775 C CA . SER A 1 496 ? -7.520 29.941 51.872 1.00 16.32 493 SER A CA 1
ATOM 3776 C C . SER A 1 496 ? -6.247 30.761 52.115 1.00 17.35 493 SER A C 1
ATOM 3777 O O . SER A 1 496 ? -5.126 30.340 51.796 1.00 17.75 493 SER A O 1
ATOM 3780 N N . GLU A 1 497 ? -6.431 31.954 52.680 1.00 17.62 494 GLU A N 1
ATOM 3781 C CA . GLU A 1 497 ? -5.299 32.783 53.121 1.00 17.93 494 GLU A CA 1
ATOM 3782 C C . GLU A 1 497 ? -4.289 32.001 54.002 1.00 16.44 494 GLU A C 1
ATOM 3783 O O . GLU A 1 497 ? -3.077 32.071 53.789 1.00 13.65 494 GLU A O 1
ATOM 3789 N N . GLY A 1 498 ? -4.812 31.295 55.004 1.00 15.59 495 GLY A N 1
ATOM 3790 C CA . GLY A 1 498 ? -3.981 30.590 55.988 1.00 15.26 495 GLY A CA 1
ATOM 3791 C C . GLY A 1 498 ? -3.260 29.411 55.343 1.00 14.67 495 GLY A C 1
ATOM 3792 O O . GLY A 1 498 ? -2.057 29.195 55.549 1.00 13.37 495 GLY A O 1
ATOM 3793 N N . GLN A 1 499 ? -3.963 28.686 54.498 1.00 13.85 496 GLN A N 1
ATOM 3794 C CA . GLN A 1 499 ? -3.309 27.635 53.730 1.00 14.07 496 GLN A CA 1
ATOM 3795 C C . GLN A 1 499 ? -2.279 28.140 52.721 1.00 12.78 496 GLN A C 1
ATOM 3796 O O . GLN A 1 499 ? -1.211 27.514 52.530 1.00 12.32 496 GLN A O 1
ATOM 3802 N N . LEU A 1 500 ? -2.571 29.277 52.095 1.00 11.54 497 LEU A N 1
ATOM 3803 C CA . LEU A 1 500 ? -1.581 29.903 51.200 1.00 11.30 497 LEU A CA 1
ATOM 3804 C C . LEU A 1 500 ? -0.339 30.191 51.981 1.00 10.12 497 LEU A C 1
ATOM 3805 O O . LEU A 1 500 ? 0.750 29.896 51.477 1.00 10.53 497 LEU A O 1
ATOM 3810 N N . GLN A 1 501 ? -0.474 30.819 53.163 1.00 10.27 498 GLN A N 1
ATOM 3811 C CA A GLN A 1 501 ? 0.722 31.217 53.965 0.50 9.52 498 GLN A CA 1
ATOM 3812 C CA B GLN A 1 501 ? 0.719 31.212 53.928 0.50 9.27 498 GLN A CA 1
ATOM 3813 C C . GLN A 1 501 ? 1.507 29.944 54.335 1.00 9.06 498 GLN A C 1
ATOM 3814 O O . GLN A 1 501 ? 2.745 29.908 54.267 1.00 9.21 498 GLN A O 1
ATOM 3825 N N . PHE A 1 502 ? 0.794 28.888 54.732 1.00 9.54 499 PHE A N 1
ATOM 3826 C CA . PHE A 1 502 ? 1.434 27.601 55.026 1.00 8.96 499 PHE A CA 1
ATOM 3827 C C . PHE A 1 502 ? 2.192 26.965 53.883 1.00 9.18 499 PHE A C 1
ATOM 3828 O O . PHE A 1 502 ? 3.320 26.494 54.070 1.00 8.54 499 PHE A O 1
ATOM 3836 N N . GLU A 1 503 ? 1.595 26.935 52.697 1.00 8.90 500 GLU A N 1
ATOM 3837 C CA . GLU A 1 503 ? 2.212 26.346 51.541 1.00 10.40 500 GLU A CA 1
ATOM 3838 C C . GLU A 1 503 ? 3.466 27.135 51.197 1.00 7.94 500 GLU A C 1
ATOM 3839 O O . GLU A 1 503 ? 4.543 26.587 50.978 1.00 9.34 500 GLU A O 1
ATOM 3845 N N . PHE A 1 504 ? 3.345 28.455 51.230 1.00 8.29 501 PHE A N 1
ATOM 3846 C CA . PHE A 1 504 ? 4.509 29.339 50.980 1.00 6.98 501 PHE A CA 1
ATOM 3847 C C . PHE A 1 504 ? 5.708 28.979 51.869 1.00 6.53 501 PHE A C 1
ATOM 3848 O O . PHE A 1 504 ? 6.815 28.707 51.390 1.00 5.39 501 PHE A O 1
ATOM 3856 N N . THR A 1 505 ? 5.467 28.988 53.163 1.00 5.79 502 THR A N 1
ATOM 3857 C CA . THR A 1 505 ? 6.455 28.668 54.181 1.00 6.09 502 THR A CA 1
ATOM 3858 C C . THR A 1 505 ? 7.038 27.266 53.987 1.00 4.60 502 THR A C 1
ATOM 3859 O O . THR A 1 505 ? 8.260 27.041 54.074 1.00 4.70 502 THR A O 1
ATOM 3863 N N . ARG A 1 506 ? 6.159 26.329 53.681 1.00 5.57 503 ARG A N 1
ATOM 3864 C CA . ARG A 1 506 ? 6.581 24.976 53.424 1.00 6.36 503 ARG A CA 1
ATOM 3865 C C . ARG A 1 506 ? 7.596 24.850 52.253 1.00 6.05 503 ARG A C 1
ATOM 3866 O O . ARG A 1 506 ? 8.634 24.161 52.360 1.00 4.96 503 ARG A O 1
ATOM 3874 N N . TYR A 1 507 ? 7.265 25.469 51.125 1.00 5.38 504 TYR A N 1
ATOM 3875 C CA . TYR A 1 507 ? 8.085 25.327 49.918 1.00 5.08 504 TYR A CA 1
ATOM 3876 C C . TYR A 1 507 ? 9.475 25.938 50.205 1.00 5.43 504 TYR A C 1
ATOM 3877 O O . TYR A 1 507 ? 10.520 25.373 49.831 1.00 6.66 504 TYR A O 1
ATOM 3886 N N . LEU A 1 508 ? 9.490 27.074 50.926 1.00 4.68 505 LEU A N 1
ATOM 3887 C CA . LEU A 1 508 ? 10.713 27.733 51.304 1.00 4.16 505 LEU A CA 1
ATOM 3888 C C . LEU A 1 508 ? 11.599 26.883 52.240 1.00 4.61 505 LEU A C 1
ATOM 3889 O O . LEU A 1 508 ? 12.832 26.846 52.104 1.00 5.76 505 LEU A O 1
ATOM 3894 N N . GLY A 1 509 ? 10.964 26.199 53.188 1.00 5.02 506 GLY A N 1
ATOM 3895 C CA . GLY A 1 509 ? 11.685 25.454 54.183 1.00 4.89 506 GLY A CA 1
ATOM 3896 C C . GLY A 1 509 ? 11.944 23.985 53.856 1.00 5.51 506 GLY A C 1
ATOM 3897 O O . GLY A 1 509 ? 12.802 23.378 54.501 1.00 5.79 506 GLY A O 1
ATOM 3898 N N . TRP A 1 510 ? 11.234 23.437 52.867 1.00 5.38 507 TRP A N 1
ATOM 3899 C CA . TRP A 1 510 ? 11.337 22.019 52.498 1.00 7.59 507 TRP A CA 1
ATOM 3900 C C . TRP A 1 510 ? 11.741 21.949 51.011 1.00 7.40 507 TRP A C 1
ATOM 3901 O O . TRP A 1 510 ? 11.013 21.422 50.171 1.00 7.10 507 TRP A O 1
ATOM 3912 N N . PRO A 1 511 ? 12.914 22.502 50.678 1.00 6.19 508 PRO A N 1
ATOM 3913 C CA . PRO A 1 511 ? 13.146 22.611 49.230 1.00 6.89 508 PRO A CA 1
ATOM 3914 C C . PRO A 1 511 ? 13.211 21.255 48.554 1.00 6.48 508 PRO A C 1
ATOM 3915 O O . PRO A 1 511 ? 13.686 20.273 49.187 1.00 6.87 508 PRO A O 1
ATOM 3919 N N . GLY A 1 512 ? 12.755 21.222 47.293 1.00 4.93 509 GLY A N 1
ATOM 3920 C CA . GLY A 1 512 ? 12.795 20.007 46.472 1.00 5.45 509 GLY A CA 1
ATOM 3921 C C . GLY A 1 512 ? 11.545 19.174 46.407 1.00 6.34 509 GLY A C 1
ATOM 3922 O O . GLY A 1 512 ? 11.321 18.451 45.450 1.00 6.11 509 GLY A O 1
ATOM 3923 N N . GLN A 1 513 ? 10.703 19.271 47.426 1.00 6.94 510 GLN A N 1
ATOM 3924 C CA . GLN A 1 513 ? 9.524 18.442 47.499 1.00 7.06 510 GLN A CA 1
ATOM 3925 C C . GLN A 1 513 ? 8.383 18.969 46.630 1.00 6.40 510 GLN A C 1
ATOM 3926 O O . GLN A 1 513 ? 7.659 18.183 46.013 1.00 6.52 510 GLN A O 1
ATOM 3932 N N . ALA A 1 514 ? 8.216 20.276 46.536 1.00 5.60 511 ALA A N 1
ATOM 3933 C CA . ALA A 1 514 ? 7.001 20.779 45.916 1.00 5.04 511 ALA A CA 1
ATOM 3934 C C . ALA A 1 514 ? 6.914 20.409 44.420 1.00 6.50 511 ALA A C 1
ATOM 3935 O O . ALA A 1 514 ? 5.851 20.093 43.994 1.00 4.59 511 ALA A O 1
ATOM 3937 N N . PRO A 1 515 ? 8.028 20.393 43.656 1.00 5.62 512 PRO A N 1
ATOM 3938 C CA . PRO A 1 515 ? 7.931 19.925 42.252 1.00 7.54 512 PRO A CA 1
ATOM 3939 C C . PRO A 1 515 ? 7.819 18.440 42.027 1.00 7.90 512 PRO A C 1
ATOM 3940 O O . PRO A 1 515 ? 7.681 18.039 40.891 1.00 7.27 512 PRO A O 1
ATOM 3944 N N . SER A 1 516 ? 7.963 17.635 43.083 1.00 8.18 513 SER A N 1
ATOM 3945 C CA . SER A 1 516 ? 7.991 16.173 42.945 1.00 8.28 513 SER A CA 1
ATOM 3946 C C . SER A 1 516 ? 6.693 15.619 42.339 1.00 8.31 513 SER A C 1
ATOM 3947 O O . SER A 1 516 ? 6.740 14.584 41.672 1.00 8.84 513 SER A O 1
ATOM 3950 N N . TYR A 1 517 ? 5.573 16.311 42.541 1.00 8.44 514 TYR A N 1
ATOM 3951 C CA . TYR A 1 517 ? 4.284 15.897 41.975 1.00 7.61 514 TYR A CA 1
ATOM 3952 C C . TYR A 1 517 ? 4.317 15.985 40.448 1.00 8.13 514 TYR A C 1
ATOM 3953 O O . TYR A 1 517 ? 4.202 14.945 39.771 1.00 8.12 514 TYR A O 1
ATOM 3962 N N . LYS A 1 518 ? 4.470 17.206 39.914 1.00 7.47 515 LYS A N 1
ATOM 3963 C CA . LYS A 1 518 ? 4.406 17.415 38.479 1.00 8.25 515 LYS A CA 1
ATOM 3964 C C . LYS A 1 518 ? 5.621 16.843 37.774 1.00 7.42 515 LYS A C 1
ATOM 3965 O O . LYS A 1 518 ? 5.502 16.359 36.650 1.00 9.54 515 LYS A O 1
ATOM 3971 N N . VAL A 1 519 ? 6.791 16.908 38.410 1.00 8.08 516 VAL A N 1
ATOM 3972 C CA . VAL A 1 519 ? 8.007 16.337 37.790 1.00 6.50 516 VAL A CA 1
ATOM 3973 C C . VAL A 1 519 ? 7.913 14.842 37.785 1.00 6.00 516 VAL A C 1
ATOM 3974 O O . VAL A 1 519 ? 8.201 14.207 36.780 1.00 5.05 516 VAL A O 1
ATOM 3978 N N . GLY A 1 520 ? 7.373 14.273 38.846 1.00 7.18 517 GLY A N 1
ATOM 3979 C CA . GLY A 1 520 ? 7.087 12.811 38.836 1.00 7.40 517 GLY A CA 1
ATOM 3980 C C . GLY A 1 520 ? 6.147 12.397 37.715 1.00 7.94 517 GLY A C 1
ATOM 3981 O O . GLY A 1 520 ? 6.391 11.424 37.020 1.00 7.58 517 GLY A O 1
ATOM 3982 N N . GLN A 1 521 ? 5.065 13.147 37.535 1.00 7.80 518 GLN A N 1
ATOM 3983 C CA . GLN A 1 521 ? 4.182 12.937 36.378 1.00 8.15 518 GLN A CA 1
ATOM 3984 C C . GLN A 1 521 ? 4.926 12.976 35.041 1.00 7.78 518 GLN A C 1
ATOM 3985 O O . GLN A 1 521 ? 4.729 12.101 34.206 1.00 6.88 518 GLN A O 1
ATOM 3991 N N . ARG A 1 522 ? 5.763 14.006 34.856 1.00 5.92 519 ARG A N 1
ATOM 3992 C CA . ARG A 1 522 ? 6.521 14.174 33.648 1.00 5.82 519 ARG A CA 1
ATOM 3993 C C . ARG A 1 522 ? 7.362 12.951 33.336 1.00 5.05 519 ARG A C 1
ATOM 3994 O O . ARG A 1 522 ? 7.349 12.475 32.201 1.00 3.99 519 ARG A O 1
ATOM 4002 N N . LEU A 1 523 ? 8.044 12.422 34.343 1.00 5.05 520 LEU A N 1
ATOM 4003 C CA . LEU A 1 523 ? 8.949 11.298 34.179 1.00 6.18 520 LEU A CA 1
ATOM 4004 C C . LEU A 1 523 ? 8.217 10.010 33.955 1.00 5.56 520 LEU A C 1
ATOM 4005 O O . LEU A 1 523 ? 8.644 9.220 33.152 1.00 7.14 520 LEU A O 1
ATOM 4010 N N . TRP A 1 524 ? 7.090 9.819 34.637 1.00 6.51 521 TRP A N 1
ATOM 4011 C CA . TRP A 1 524 ? 6.239 8.684 34.354 1.00 7.44 521 TRP A CA 1
ATOM 4012 C C . TRP A 1 524 ? 5.809 8.719 32.875 1.00 9.40 521 TRP A C 1
ATOM 4013 O O . TRP A 1 524 ? 5.849 7.691 32.199 1.00 8.58 521 TRP A O 1
ATOM 4024 N N . GLU A 1 525 ? 5.361 9.885 32.411 1.00 9.93 522 GLU A N 1
ATOM 4025 C CA . GLU A 1 525 ? 4.871 10.021 31.043 1.00 11.30 522 GLU A CA 1
ATOM 4026 C C . GLU A 1 525 ? 5.994 9.818 30.037 1.00 11.14 522 GLU A C 1
ATOM 4027 O O . GLU A 1 525 ? 5.786 9.206 29.002 1.00 11.72 522 GLU A O 1
ATOM 4033 N N . GLN A 1 526 ? 7.196 10.264 30.369 1.00 10.15 523 GLN A N 1
ATOM 4034 C CA . GLN A 1 526 ? 8.374 10.038 29.506 1.00 11.17 523 GLN A CA 1
ATOM 4035 C C . GLN A 1 526 ? 8.686 8.542 29.314 1.00 11.03 523 GLN A C 1
ATOM 4036 O O . GLN A 1 526 ? 9.005 8.109 28.193 1.00 10.91 523 GLN A O 1
ATOM 4042 N N . ILE A 1 527 ? 8.616 7.790 30.402 1.00 11.26 524 ILE A N 1
ATOM 4043 C CA . ILE A 1 527 ? 8.788 6.312 30.386 1.00 11.60 524 ILE A CA 1
ATOM 4044 C C . ILE A 1 527 ? 7.742 5.670 29.468 1.00 11.84 524 ILE A C 1
ATOM 4045 O O . ILE A 1 527 ? 8.080 4.879 28.578 1.00 12.63 524 ILE A O 1
ATOM 4050 N N . ARG A 1 528 ? 6.474 6.013 29.661 1.00 11.28 525 ARG A N 1
ATOM 4051 C CA . ARG A 1 528 ? 5.418 5.477 28.813 1.00 12.40 525 ARG A CA 1
ATOM 4052 C C . ARG A 1 528 ? 5.553 5.865 27.326 1.00 11.85 525 ARG A C 1
ATOM 4053 O O . ARG A 1 528 ? 5.356 5.025 26.428 1.00 12.08 525 ARG A O 1
ATOM 4061 N N . ALA A 1 529 ? 5.896 7.135 27.074 1.00 13.34 526 ALA A N 1
ATOM 4062 C CA . ALA A 1 529 ? 6.116 7.612 25.708 1.00 13.40 526 ALA A CA 1
ATOM 4063 C C . ALA A 1 529 ? 7.246 6.841 25.048 1.00 14.45 526 ALA A C 1
ATOM 4064 O O . ALA A 1 529 ? 7.109 6.433 23.910 1.00 14.96 526 ALA A O 1
ATOM 4066 N N . GLU A 1 530 ? 8.361 6.610 25.726 1.00 16.01 527 GLU A N 1
ATOM 4067 C CA . GLU A 1 530 ? 9.424 5.836 25.087 1.00 17.87 527 GLU A CA 1
ATOM 4068 C C . GLU A 1 530 ? 8.943 4.416 24.687 1.00 18.34 527 GLU A C 1
ATOM 4069 O O . GLU A 1 530 ? 9.113 3.967 23.533 1.00 18.73 527 GLU A O 1
ATOM 4075 N N . LEU A 1 531 ? 8.330 3.721 25.631 1.00 18.14 528 LEU A N 1
ATOM 4076 C CA . LEU A 1 531 ? 7.843 2.354 25.425 1.00 18.44 528 LEU A CA 1
ATOM 4077 C C . LEU A 1 531 ? 6.806 2.288 24.328 1.00 18.99 528 LEU A C 1
ATOM 4078 O O . LEU A 1 531 ? 6.742 1.295 23.563 1.00 19.33 528 LEU A O 1
ATOM 4083 N N . GLU A 1 532 ? 6.014 3.350 24.220 1.00 19.60 529 GLU A N 1
ATOM 4084 C CA . GLU A 1 532 ? 5.035 3.483 23.149 1.00 20.84 529 GLU A CA 1
ATOM 4085 C C . GLU A 1 532 ? 5.642 3.578 21.756 1.00 21.34 529 GLU A C 1
ATOM 4086 O O . GLU A 1 532 ? 4.973 3.299 20.765 1.00 21.93 529 GLU A O 1
ATOM 4092 N N . SER A 1 533 ? 6.876 4.037 21.648 1.00 22.07 530 SER A N 1
ATOM 4093 C CA . SER A 1 533 ? 7.474 4.123 20.333 1.00 22.41 530 SER A CA 1
ATOM 4094 C C . SER A 1 533 ? 7.673 2.712 19.727 1.00 23.06 530 SER A C 1
ATOM 4095 O O . SER A 1 533 ? 7.764 2.572 18.483 1.00 22.02 530 SER A O 1
ATOM 4098 N N . ARG A 1 534 ? 7.687 1.676 20.573 1.00 22.59 531 ARG A N 1
ATOM 4099 C CA . ARG A 1 534 ? 7.986 0.293 20.103 1.00 23.34 531 ARG A CA 1
ATOM 4100 C C . ARG A 1 534 ? 6.792 -0.585 19.710 1.00 23.36 531 ARG A C 1
ATOM 4101 O O . ARG A 1 534 ? 5.660 -0.437 20.210 1.00 22.86 531 ARG A O 1
ATOM 4109 N N . GLU A 1 535 ? 7.092 -1.554 18.833 1.00 22.70 532 GLU A N 1
ATOM 4110 C CA . GLU A 1 535 ? 6.115 -2.540 18.400 1.00 22.71 532 GLU A CA 1
ATOM 4111 C C . GLU A 1 535 ? 5.609 -3.340 19.611 1.00 22.16 532 GLU A C 1
ATOM 4112 O O . GLU A 1 535 ? 6.346 -3.615 20.550 1.00 21.73 532 GLU A O 1
ATOM 4118 N N . GLY A 1 536 ? 4.325 -3.677 19.583 1.00 21.47 533 GLY A N 1
ATOM 4119 C CA . GLY A 1 536 ? 3.752 -4.535 20.581 1.00 20.33 533 GLY A CA 1
ATOM 4120 C C . GLY A 1 536 ? 3.466 -3.845 21.899 1.00 19.69 533 GLY A C 1
ATOM 4121 O O . GLY A 1 536 ? 3.066 -4.502 22.842 1.00 20.23 533 GLY A O 1
ATOM 4122 N N . PHE A 1 537 ? 3.662 -2.535 22.002 1.00 18.57 534 PHE A N 1
ATOM 4123 C CA . PHE A 1 537 ? 3.359 -1.887 23.278 1.00 16.48 534 PHE A CA 1
ATOM 4124 C C . PHE A 1 537 ? 1.935 -2.238 23.636 1.00 16.40 534 PHE A C 1
ATOM 4125 O O . PHE A 1 537 ? 1.033 -2.248 22.775 1.00 15.18 534 PHE A O 1
ATOM 4133 N N . ASP A 1 538 ? 1.749 -2.522 24.918 1.00 15.25 535 ASP A N 1
ATOM 4134 C CA . ASP A 1 538 ? 0.470 -2.870 25.471 1.00 15.70 535 ASP A CA 1
ATOM 4135 C C . ASP A 1 538 ? 0.302 -2.110 26.771 1.00 15.09 535 ASP A C 1
ATOM 4136 O O . ASP A 1 538 ? 1.063 -2.346 27.728 1.00 14.49 535 ASP A O 1
ATOM 4141 N N . LEU A 1 539 ? -0.693 -1.232 26.829 1.00 13.79 536 LEU A N 1
ATOM 4142 C CA . LEU A 1 539 ? -0.786 -0.306 27.941 1.00 13.02 536 LEU A CA 1
ATOM 4143 C C . LEU A 1 539 ? -1.062 -0.996 29.261 1.00 12.69 536 LEU A C 1
ATOM 4144 O O . LEU A 1 539 ? -0.451 -0.668 30.273 1.00 11.21 536 LEU A O 1
ATOM 4149 N N . LYS A 1 540 ? -1.957 -1.982 29.261 1.00 12.03 537 LYS A N 1
ATOM 4150 C CA . LYS A 1 540 ? -2.176 -2.735 30.474 1.00 12.47 537 LYS A CA 1
ATOM 4151 C C . LYS A 1 540 ? -0.928 -3.441 31.006 1.00 12.45 537 LYS A C 1
ATOM 4152 O O . LYS A 1 540 ? -0.694 -3.469 32.225 1.00 10.33 537 LYS A O 1
ATOM 4158 N N . SER A 1 541 ? -0.127 -3.999 30.099 1.00 11.97 538 SER A N 1
ATOM 4159 C CA . SER A 1 541 ? 1.076 -4.722 30.460 1.00 12.94 538 SER A CA 1
ATOM 4160 C C . SER A 1 541 ? 2.117 -3.791 31.035 1.00 11.65 538 SER A C 1
ATOM 4161 O O . SER A 1 541 ? 2.814 -4.139 31.989 1.00 12.50 538 SER A O 1
ATOM 4164 N N . PHE A 1 542 ? 2.235 -2.607 30.449 1.00 10.82 539 PHE A N 1
ATOM 4165 C CA . PHE A 1 542 ? 3.055 -1.526 31.019 1.00 9.21 539 PHE A CA 1
ATOM 4166 C C . PHE A 1 542 ? 2.690 -1.166 32.446 1.00 9.38 539 PHE A C 1
ATOM 4167 O O . PHE A 1 542 ? 3.550 -1.144 33.329 1.00 8.41 539 PHE A O 1
ATOM 4175 N N . HIS A 1 543 ? 1.402 -0.959 32.684 1.00 8.65 540 HIS A N 1
ATOM 4176 C CA . HIS A 1 543 ? 0.892 -0.534 33.997 1.00 9.22 540 HIS A CA 1
ATOM 4177 C C . HIS A 1 543 ? 1.186 -1.612 35.026 1.00 9.65 540 HIS A C 1
ATOM 4178 O O . HIS A 1 543 ? 1.699 -1.328 36.089 1.00 9.73 540 HIS A O 1
ATOM 4185 N N . SER A 1 544 ? 0.941 -2.859 34.670 1.00 8.49 541 SER A N 1
ATOM 4186 C CA . SER A 1 544 ? 1.232 -3.981 35.534 1.00 8.80 541 SER A CA 1
ATOM 4187 C C . SER A 1 544 ? 2.706 -4.140 35.902 1.00 9.37 541 SER A C 1
ATOM 4188 O O . SER A 1 544 ? 3.039 -4.227 37.087 1.00 10.69 541 SER A O 1
ATOM 4191 N N . LYS A 1 545 ? 3.582 -4.169 34.912 1.00 7.82 542 LYS A N 1
ATOM 4192 C CA . LYS A 1 545 ? 5.020 -4.255 35.156 1.00 9.12 542 LYS A CA 1
ATOM 4193 C C . LYS A 1 545 ? 5.539 -3.122 36.024 1.00 9.46 542 LYS A C 1
ATOM 4194 O O . LYS A 1 545 ? 6.436 -3.342 36.882 1.00 9.18 542 LYS A O 1
ATOM 4200 N N . ALA A 1 546 ? 5.065 -1.905 35.768 1.00 8.51 543 ALA A N 1
ATOM 4201 C CA . ALA A 1 546 ? 5.526 -0.710 36.510 1.00 8.93 543 ALA A CA 1
A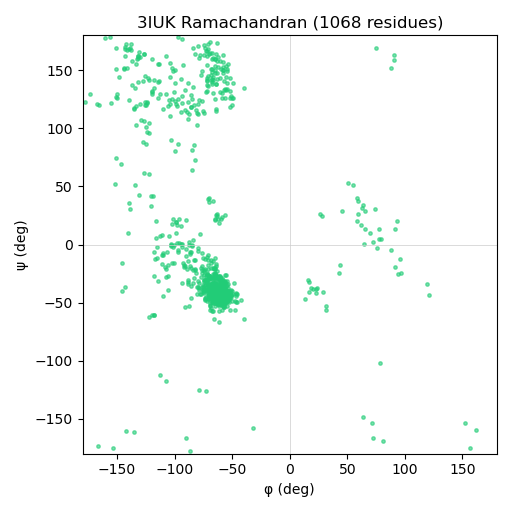TOM 4202 C C . ALA A 1 546 ? 5.040 -0.742 37.939 1.00 9.29 543 ALA A C 1
ATOM 4203 O O . ALA A 1 546 ? 5.832 -0.603 38.847 1.00 9.62 543 ALA A O 1
ATOM 4205 N N . LEU A 1 547 ? 3.736 -0.924 38.135 1.00 6.49 544 LEU A N 1
ATOM 4206 C CA . LEU A 1 547 ? 3.162 -0.895 39.466 1.00 8.56 544 LEU A CA 1
ATOM 4207 C C . LEU A 1 547 ? 3.619 -2.048 40.371 1.00 8.69 544 LEU A C 1
ATOM 4208 O O . LEU A 1 547 ? 3.714 -1.897 41.604 1.00 9.79 544 LEU A O 1
ATOM 4213 N N . ASN A 1 548 ? 3.933 -3.174 39.750 1.00 9.21 545 ASN A N 1
ATOM 4214 C CA . ASN A 1 548 ? 4.456 -4.356 40.467 1.00 9.61 545 ASN A CA 1
ATOM 4215 C C . ASN A 1 548 ? 5.776 -4.096 41.201 1.00 9.31 545 ASN A C 1
ATOM 4216 O O . ASN A 1 548 ? 6.096 -4.745 42.171 1.00 8.85 545 ASN A O 1
ATOM 4221 N N . ILE A 1 549 ? 6.535 -3.154 40.703 1.00 9.04 546 ILE A N 1
ATOM 4222 C CA . ILE A 1 549 ? 7.826 -2.812 41.235 1.00 10.24 546 ILE A CA 1
ATOM 4223 C C . ILE A 1 549 ? 7.741 -2.125 42.598 1.00 9.82 546 ILE A C 1
ATOM 4224 O O . ILE A 1 549 ? 8.663 -2.219 43.416 1.00 10.17 546 ILE A O 1
ATOM 4229 N N . GLY A 1 550 ? 6.644 -1.442 42.870 1.00 9.76 547 GLY A N 1
ATOM 4230 C CA . GLY A 1 550 ? 6.527 -0.699 44.118 1.00 9.62 547 GLY A CA 1
ATOM 4231 C C . GLY A 1 550 ? 7.241 0.645 44.045 1.00 9.08 547 GLY A C 1
ATOM 4232 O O . GLY A 1 550 ? 7.757 1.006 43.001 1.00 8.98 547 GLY A O 1
ATOM 4233 N N . SER A 1 551 ? 7.400 1.306 45.180 1.00 9.87 548 SER A N 1
ATOM 4234 C CA . SER A 1 551 ? 7.981 2.649 45.248 1.00 9.42 548 SER A CA 1
ATOM 4235 C C . SER A 1 551 ? 9.533 2.647 45.061 1.00 9.76 548 SER A C 1
ATOM 4236 O O . SER A 1 551 ? 10.284 2.115 45.859 1.00 11.45 548 SER A O 1
ATOM 4239 N N . VAL A 1 552 ? 9.986 3.243 43.989 1.00 8.10 549 VAL A N 1
ATOM 4240 C CA . VAL A 1 552 ? 11.384 3.412 43.726 1.00 8.66 549 VAL A CA 1
ATOM 4241 C C . VAL A 1 552 ? 11.557 4.781 43.100 1.00 9.43 549 VAL A C 1
ATOM 4242 O O . VAL A 1 552 ? 10.563 5.403 42.684 1.00 10.21 549 VAL A O 1
ATOM 4246 N N . GLY A 1 553 ? 12.809 5.232 43.028 1.00 9.24 550 GLY A N 1
ATOM 4247 C CA . GLY A 1 553 ? 13.138 6.497 42.407 1.00 9.01 550 GLY A CA 1
ATOM 4248 C C . GLY A 1 553 ? 12.810 6.410 40.927 1.00 8.68 550 GLY A C 1
ATOM 4249 O O . GLY A 1 553 ? 12.887 5.354 40.291 1.00 8.58 550 GLY A O 1
ATOM 4250 N N . LEU A 1 554 ? 12.466 7.551 40.361 1.00 8.41 551 LEU A N 1
ATOM 4251 C CA . LEU A 1 554 ? 12.165 7.593 38.944 1.00 8.92 551 LEU A CA 1
ATOM 4252 C C . LEU A 1 554 ? 13.316 7.129 38.011 1.00 8.23 551 LEU A C 1
ATOM 4253 O O . LEU A 1 554 ? 13.011 6.554 36.966 1.00 8.17 551 LEU A O 1
ATOM 4258 N N . ASP A 1 555 ? 14.595 7.384 38.338 1.00 9.91 552 ASP A N 1
ATOM 4259 C CA . ASP A 1 555 ? 15.705 6.832 37.527 1.00 11.11 552 ASP A CA 1
ATOM 4260 C C . ASP A 1 555 ? 15.677 5.293 37.489 1.00 10.44 552 ASP A C 1
ATOM 4261 O O . ASP A 1 555 ? 15.935 4.649 36.436 1.00 10.17 552 ASP A O 1
ATOM 4266 N N . VAL A 1 556 ? 15.387 4.731 38.664 1.00 10.67 553 VAL A N 1
ATOM 4267 C CA . VAL A 1 556 ? 15.393 3.291 38.912 1.00 9.92 553 VAL A CA 1
ATOM 4268 C C . VAL A 1 556 ? 14.227 2.635 38.154 1.00 10.15 553 VAL A C 1
ATOM 4269 O O . VAL A 1 556 ? 14.375 1.604 37.455 1.00 9.11 553 VAL A O 1
ATOM 4273 N N . LEU A 1 557 ? 13.087 3.276 38.242 1.00 10.01 554 LEU A N 1
ATOM 4274 C CA . LEU A 1 557 ? 11.929 2.789 37.550 1.00 11.39 554 LEU A CA 1
ATOM 4275 C C . LEU A 1 557 ? 12.141 2.759 36.049 1.00 11.84 554 LEU A C 1
ATOM 4276 O O . LEU A 1 557 ? 11.775 1.780 35.380 1.00 12.58 554 LEU A O 1
ATOM 4281 N N . ARG A 1 558 ? 12.738 3.833 35.514 1.00 11.80 555 ARG A N 1
ATOM 4282 C CA A ARG A 1 558 ? 12.995 3.934 34.084 0.50 11.35 555 ARG A CA 1
ATOM 4283 C CA B ARG A 1 558 ? 12.991 3.949 34.105 0.50 11.64 555 ARG A CA 1
ATOM 4284 C C . ARG A 1 558 ? 13.956 2.819 33.663 1.00 11.36 555 ARG A C 1
ATOM 4285 O O . ARG A 1 558 ? 13.738 2.138 32.665 1.00 10.99 555 ARG A O 1
ATOM 4300 N N . ARG A 1 559 ? 14.998 2.593 34.439 1.00 11.23 556 ARG A N 1
ATOM 4301 C CA . ARG A 1 559 ? 15.935 1.510 34.117 1.00 12.33 556 ARG A CA 1
ATOM 4302 C C . ARG A 1 559 ? 15.339 0.113 34.286 1.00 12.35 556 ARG A C 1
ATOM 4303 O O . ARG A 1 559 ? 15.721 -0.794 33.554 1.00 11.02 556 ARG A O 1
ATOM 4311 N N . ALA A 1 560 ? 14.367 -0.049 35.196 1.00 11.37 557 ALA A N 1
ATOM 4312 C CA . ALA A 1 560 ? 13.652 -1.324 35.349 1.00 12.59 557 ALA A CA 1
ATOM 4313 C C . ALA A 1 560 ? 12.762 -1.620 34.150 1.00 12.85 557 ALA A C 1
ATOM 4314 O O . ALA A 1 560 ? 12.571 -2.795 33.839 1.00 13.62 557 ALA A O 1
ATOM 4316 N N . LEU A 1 561 ? 12.305 -0.583 33.459 1.00 14.57 558 LEU A N 1
ATOM 4317 C CA . LEU A 1 561 ? 11.272 -0.678 32.394 1.00 16.43 558 LEU A CA 1
ATOM 4318 C C . LEU A 1 561 ? 11.761 -0.495 30.941 1.00 18.65 558 LEU A C 1
ATOM 4319 O O . LEU A 1 561 ? 11.140 -1.005 29.996 1.00 18.76 558 LEU A O 1
ATOM 4324 N N . LEU A 1 562 ? 12.836 0.263 30.757 1.00 21.01 559 LEU A N 1
ATOM 4325 C CA . LEU A 1 562 ? 13.361 0.545 29.416 1.00 22.80 559 LEU A CA 1
ATOM 4326 C C . LEU A 1 562 ? 14.484 -0.440 29.075 1.00 23.63 559 LEU A C 1
ATOM 4327 O O . LEU A 1 562 ? 14.727 -1.394 29.824 1.00 25.24 559 LEU A O 1
ATOM 4332 N N . VAL B 1 11 ? 17.145 68.845 -0.159 1.00 21.75 8 VAL B N 1
ATOM 4333 C CA . VAL B 1 11 ? 15.928 69.191 -0.982 1.00 21.59 8 VAL B CA 1
ATOM 4334 C C . VAL B 1 11 ? 14.644 68.414 -0.590 1.00 21.31 8 VAL B C 1
ATOM 4335 O O . VAL B 1 11 ? 13.562 68.650 -1.143 1.00 22.05 8 VAL B O 1
ATOM 4337 N N . ARG B 1 12 ? 14.763 67.455 0.318 1.00 20.73 9 ARG B N 1
ATOM 4338 C CA . ARG B 1 12 ? 13.590 66.934 1.046 1.00 19.23 9 ARG B CA 1
ATOM 4339 C C . ARG B 1 12 ? 13.982 66.996 2.511 1.00 18.40 9 ARG B C 1
ATOM 4340 O O . ARG B 1 12 ? 14.801 66.171 2.956 1.00 17.32 9 ARG B O 1
ATOM 4348 N N . PRO B 1 13 ? 13.395 67.947 3.273 1.00 17.89 10 PRO B N 1
ATOM 4349 C CA . PRO B 1 13 ? 13.810 68.088 4.672 1.00 18.30 10 PRO B CA 1
ATOM 4350 C C . PRO B 1 13 ? 13.430 66.828 5.454 1.00 17.35 10 PRO B C 1
ATOM 4351 O O . PRO B 1 13 ? 12.456 66.165 5.089 1.00 17.86 10 PRO B O 1
ATOM 4355 N N . LYS B 1 14 ? 14.222 66.460 6.457 1.00 17.11 11 LYS B N 1
ATOM 4356 C CA . LYS B 1 14 ? 13.948 65.247 7.235 1.00 16.51 11 LYS B CA 1
ATOM 4357 C C . LYS B 1 14 ? 12.675 65.489 8.020 1.00 14.59 11 LYS B C 1
ATOM 4358 O O . LYS B 1 14 ? 12.426 66.590 8.449 1.00 15.13 11 LYS B O 1
ATOM 4364 N N . SER B 1 15 ? 11.839 64.474 8.094 1.00 12.04 12 SER B N 1
ATOM 4365 C CA . SER B 1 15 ? 10.536 64.535 8.698 1.00 9.75 12 SER B CA 1
ATOM 4366 C C . SER B 1 15 ? 10.605 64.022 10.130 1.00 8.96 12 SER B C 1
ATOM 4367 O O . SER B 1 15 ? 11.659 63.551 10.589 1.00 7.45 12 SER B O 1
ATOM 4370 N N . ALA B 1 16 ? 9.463 64.052 10.818 1.00 8.27 13 ALA B N 1
ATOM 4371 C CA . ALA B 1 16 ? 9.364 63.495 12.180 1.00 7.54 13 ALA B CA 1
ATOM 4372 C C . ALA B 1 16 ? 9.613 61.997 12.142 1.00 7.36 13 ALA B C 1
ATOM 4373 O O . ALA B 1 16 ? 10.281 61.428 13.040 1.00 7.40 13 ALA B O 1
ATOM 4375 N N . ILE B 1 17 ? 9.089 61.357 11.095 1.00 6.04 14 ILE B N 1
ATOM 4376 C CA . ILE B 1 17 ? 9.231 59.917 10.915 1.00 5.90 14 ILE B CA 1
ATOM 4377 C C . ILE B 1 17 ? 10.659 59.545 10.625 1.00 6.71 14 ILE B C 1
ATOM 4378 O O . ILE B 1 17 ? 11.125 58.586 11.194 1.00 8.29 14 ILE B O 1
ATOM 4383 N N . ASP B 1 18 ? 11.365 60.352 9.823 1.00 7.67 15 ASP B N 1
ATOM 4384 C CA . ASP B 1 18 ? 12.809 60.221 9.609 1.00 7.68 15 ASP B CA 1
ATOM 4385 C C . ASP B 1 18 ? 13.641 60.338 10.903 1.00 8.38 15 ASP B C 1
ATOM 4386 O O . ASP B 1 18 ? 14.668 59.661 11.013 1.00 8.45 15 ASP B O 1
ATOM 4391 N N . ALA B 1 19 ? 13.249 61.221 11.835 1.00 8.34 16 ALA B N 1
ATOM 4392 C CA . ALA B 1 19 ? 13.963 61.350 13.119 1.00 7.99 16 ALA B CA 1
ATOM 4393 C C . ALA B 1 19 ? 13.848 60.086 13.952 1.00 7.41 16 ALA B C 1
ATOM 4394 O O . ALA B 1 19 ? 14.830 59.664 14.599 1.00 8.30 16 ALA B O 1
ATOM 4396 N N . VAL B 1 20 ? 12.681 59.471 13.946 1.00 7.91 17 VAL B N 1
ATOM 4397 C CA . VAL B 1 20 ? 12.486 58.171 14.635 1.00 8.00 17 VAL B CA 1
ATOM 4398 C C . VAL B 1 20 ? 13.367 57.102 14.041 1.00 8.79 17 VAL B C 1
ATOM 4399 O O . VAL B 1 20 ? 14.074 56.388 14.781 1.00 7.35 17 VAL B O 1
ATOM 4403 N N . ALA B 1 21 ? 13.379 57.048 12.703 1.00 8.54 18 ALA B N 1
ATOM 4404 C CA . ALA B 1 21 ? 14.150 56.075 11.958 1.00 8.37 18 ALA B CA 1
ATOM 4405 C C . ALA B 1 21 ? 15.625 56.285 12.218 1.00 8.66 18 ALA B C 1
ATOM 4406 O O . ALA B 1 21 ? 16.359 55.319 12.509 1.00 8.34 18 ALA B O 1
ATOM 4408 N N . ASP B 1 22 ? 16.047 57.545 12.160 1.00 8.60 19 ASP B N 1
ATOM 4409 C CA . ASP B 1 22 ? 17.442 57.902 12.386 1.00 8.71 19 ASP B CA 1
ATOM 4410 C C . ASP B 1 22 ? 17.925 57.603 13.808 1.00 9.76 19 ASP B C 1
ATOM 4411 O O . ASP B 1 22 ? 19.062 57.118 13.989 1.00 9.26 19 ASP B O 1
ATOM 4416 N N . ALA B 1 23 ? 17.082 57.880 14.793 1.00 9.04 20 ALA B N 1
ATOM 4417 C CA . ALA B 1 23 ? 17.407 57.601 16.216 1.00 8.94 20 ALA B CA 1
ATOM 4418 C C . ALA B 1 23 ? 17.487 56.081 16.463 1.00 9.93 20 ALA B C 1
ATOM 4419 O O . ALA B 1 23 ? 18.459 55.616 17.051 1.00 6.95 20 ALA B O 1
ATOM 4421 N N . TYR B 1 24 ? 16.540 55.304 15.936 1.00 9.40 21 TYR B N 1
ATOM 4422 C CA . TYR B 1 24 ? 16.635 53.844 16.007 1.00 9.62 21 TYR B CA 1
ATOM 4423 C C . TYR B 1 24 ? 17.934 53.284 15.350 1.00 9.80 21 TYR B C 1
ATOM 4424 O O . TYR B 1 24 ? 18.608 52.397 15.898 1.00 9.36 21 TYR B O 1
ATOM 4433 N N . THR B 1 25 ? 18.274 53.799 14.172 1.00 9.63 22 THR B N 1
ATOM 4434 C CA . THR B 1 25 ? 19.495 53.427 13.540 1.00 10.56 22 THR B CA 1
ATOM 4435 C C . THR B 1 25 ? 20.742 53.701 14.433 1.00 10.88 22 THR B C 1
ATOM 4436 O O . THR B 1 25 ? 21.586 52.816 14.587 1.00 9.56 22 THR B O 1
ATOM 4440 N N . GLU B 1 26 ? 20.835 54.878 15.047 1.00 11.37 23 GLU B N 1
ATOM 4441 C CA . GLU B 1 26 ? 21.969 55.169 15.954 1.00 12.21 23 GLU B CA 1
ATOM 4442 C C . GLU B 1 26 ? 22.018 54.151 17.125 1.00 11.43 23 GLU B C 1
ATOM 4443 O O . GLU B 1 26 ? 23.075 53.703 17.503 1.00 9.84 23 GLU B O 1
ATOM 4449 N N . LYS B 1 27 ? 20.854 53.781 17.639 1.00 9.94 24 LYS B N 1
ATOM 4450 C CA . LYS B 1 27 ? 20.755 52.821 18.697 1.00 9.15 24 LYS B CA 1
ATOM 4451 C C . LYS B 1 27 ? 21.219 51.443 18.245 1.00 9.01 24 LYS B C 1
ATOM 4452 O O . LYS B 1 27 ? 21.864 50.740 19.010 1.00 8.44 24 LYS B O 1
ATOM 4458 N N . LEU B 1 28 ? 20.828 51.023 17.038 1.00 7.96 25 LEU B N 1
ATOM 4459 C CA . LEU B 1 28 ? 21.280 49.751 16.486 1.00 8.75 25 LEU B CA 1
ATOM 4460 C C . LEU B 1 28 ? 22.802 49.760 16.348 1.00 8.71 25 LEU B C 1
ATOM 4461 O O . LEU B 1 28 ? 23.442 48.735 16.588 1.00 7.62 25 LEU B O 1
ATOM 4466 N N . ILE B 1 29 ? 23.358 50.909 15.935 1.00 9.05 26 ILE B N 1
ATOM 4467 C CA . ILE B 1 29 ? 24.826 51.072 15.822 1.00 10.40 26 ILE B CA 1
ATOM 4468 C C . ILE B 1 29 ? 25.415 50.940 17.213 1.00 11.24 26 ILE B C 1
ATOM 4469 O O . ILE B 1 29 ? 26.392 50.219 17.426 1.00 11.94 26 ILE B O 1
ATOM 4474 N N . GLU B 1 30 ? 24.811 51.589 18.201 1.00 11.81 27 GLU B N 1
ATOM 4475 C CA . GLU B 1 30 ? 25.336 51.466 19.565 1.00 12.63 27 GLU B CA 1
ATOM 4476 C C . GLU B 1 30 ? 25.314 50.016 20.094 1.00 12.22 27 GLU B C 1
ATOM 4477 O O . GLU B 1 30 ? 26.246 49.560 20.777 1.00 11.29 27 GLU B O 1
ATOM 4483 N N . LEU B 1 31 ? 24.230 49.311 19.807 1.00 10.33 28 LEU B N 1
ATOM 4484 C CA . LEU B 1 31 ? 24.066 47.962 20.310 1.00 10.57 28 LEU B CA 1
ATOM 4485 C C . LEU B 1 31 ? 24.952 46.957 19.583 1.00 10.80 28 LEU B C 1
ATOM 4486 O O . LEU B 1 31 ? 25.361 45.961 20.174 1.00 11.53 28 LEU B O 1
ATOM 4491 N N . ASN B 1 32 ? 25.232 47.214 18.307 1.00 10.99 29 ASN B N 1
ATOM 4492 C CA . ASN B 1 32 ? 26.000 46.291 17.497 1.00 11.30 29 ASN B CA 1
ATOM 4493 C C . ASN B 1 32 ? 27.162 46.981 16.824 1.00 10.06 29 ASN B C 1
ATOM 4494 O O . ASN B 1 32 ? 27.044 47.405 15.721 1.00 9.33 29 ASN B O 1
ATOM 4499 N N . PRO B 1 33 ? 28.292 47.048 17.500 1.00 11.38 30 PRO B N 1
ATOM 4500 C CA . PRO B 1 33 ? 29.517 47.609 16.962 1.00 12.85 30 PRO B CA 1
ATOM 4501 C C . PRO B 1 33 ? 29.981 46.935 15.666 1.00 14.22 30 PRO B C 1
ATOM 4502 O O . PRO B 1 33 ? 30.539 47.608 14.844 1.00 15.59 30 PRO B O 1
ATOM 4506 N N . SER B 1 34 ? 29.747 45.636 15.477 1.00 15.82 31 SER B N 1
ATOM 4507 C CA . SER B 1 34 ? 30.118 44.958 14.211 1.00 17.20 31 SER B CA 1
ATOM 4508 C C . SER B 1 34 ? 29.371 45.544 13.015 1.00 18.08 31 SER B C 1
ATOM 4509 O O . SER B 1 34 ? 29.904 45.581 11.911 1.00 18.29 31 SER B O 1
ATOM 4512 N N . PHE B 1 35 ? 28.131 45.965 13.244 1.00 19.06 32 PHE B N 1
ATOM 4513 C CA . PHE B 1 35 ? 27.346 46.707 12.253 1.00 20.38 32 PHE B CA 1
ATOM 4514 C C . PHE B 1 35 ? 27.945 48.102 11.980 1.00 21.35 32 PHE B C 1
ATOM 4515 O O . PHE B 1 35 ? 28.108 48.503 10.828 1.00 21.21 32 PHE B O 1
ATOM 4523 N N . ALA B 1 36 ? 28.304 48.825 13.045 1.00 22.89 33 ALA B N 1
ATOM 4524 C CA . ALA B 1 36 ? 29.129 50.053 12.925 1.00 23.43 33 ALA B CA 1
ATOM 4525 C C . ALA B 1 36 ? 30.343 49.897 11.984 1.00 23.99 33 ALA B C 1
ATOM 4526 O O . ALA B 1 36 ? 30.639 50.770 11.177 1.00 23.66 33 ALA B O 1
ATOM 4528 N N . THR B 1 37 ? 31.030 48.767 12.094 1.00 25.20 34 THR B N 1
ATOM 4529 C CA . THR B 1 37 ? 32.208 48.481 11.250 1.00 26.13 34 THR B CA 1
ATOM 4530 C C . THR B 1 37 ? 31.837 48.280 9.782 1.00 26.39 34 THR B C 1
ATOM 4531 O O . THR B 1 37 ? 32.465 48.853 8.890 1.00 26.52 34 THR B O 1
ATOM 4535 N N . THR B 1 38 ? 30.813 47.470 9.537 1.00 26.60 35 THR B N 1
ATOM 4536 C CA . THR B 1 38 ? 30.370 47.196 8.167 1.00 27.23 35 THR B CA 1
ATOM 4537 C C . THR B 1 38 ? 29.970 48.502 7.467 1.00 27.31 35 THR B C 1
ATOM 4538 O O . THR B 1 38 ? 30.133 48.625 6.254 1.00 27.99 35 THR B O 1
ATOM 4542 N N . LEU B 1 39 ? 29.511 49.486 8.242 1.00 27.37 36 LEU B N 1
ATOM 4543 C CA . LEU B 1 39 ? 29.187 50.822 7.725 1.00 26.91 36 LEU B CA 1
ATOM 4544 C C . LEU B 1 39 ? 30.367 51.789 7.499 1.00 27.74 36 LEU B C 1
ATOM 4545 O O . LEU B 1 39 ? 30.162 52.914 7.006 1.00 27.25 36 LEU B O 1
ATOM 4550 N N . GLY B 1 40 ? 31.585 51.358 7.857 1.00 28.52 37 GLY B N 1
ATOM 4551 C CA . GLY B 1 40 ? 32.780 52.200 7.748 1.00 28.90 37 GLY B CA 1
ATOM 4552 C C . GLY B 1 40 ? 32.933 53.258 8.847 1.00 29.31 37 GLY B C 1
ATOM 4553 O O . GLY B 1 40 ? 33.761 54.171 8.705 1.00 29.94 37 GLY B O 1
ATOM 4554 N N . LEU B 1 41 ? 32.140 53.148 9.927 1.00 28.67 38 LEU B N 1
ATOM 4555 C CA . LEU B 1 41 ? 32.131 54.132 11.040 1.00 27.79 38 LEU B CA 1
ATOM 4556 C C . LEU B 1 41 ? 33.232 53.851 12.081 1.00 26.64 38 LEU B C 1
ATOM 4557 O O . LEU B 1 41 ? 33.269 52.759 12.663 1.00 27.30 38 LEU B O 1
ATOM 4562 N N . PRO B 1 42 ? 34.088 54.843 12.372 1.00 24.89 39 PRO B N 1
ATOM 4563 C CA . PRO B 1 42 ? 35.188 54.574 13.317 1.00 24.01 39 PRO B CA 1
ATOM 4564 C C . PRO B 1 42 ? 34.717 54.444 14.770 1.00 22.62 39 PRO B C 1
ATOM 4565 O O . PRO B 1 42 ? 33.589 54.810 15.073 1.00 22.08 39 PRO B O 1
ATOM 4569 N N . GLY B 1 43 ? 35.577 53.926 15.648 1.00 21.04 40 GLY B N 1
ATOM 4570 C CA . GLY B 1 43 ? 35.361 54.025 17.088 1.00 20.36 40 GLY B CA 1
ATOM 4571 C C . GLY B 1 43 ? 35.230 52.721 17.844 1.00 20.09 40 GLY B C 1
ATOM 4572 O O . GLY B 1 43 ? 35.644 52.624 18.997 1.00 22.17 40 GLY B O 1
ATOM 4573 N N . HIS B 1 44 ? 34.656 51.711 17.232 1.00 17.94 41 HIS B N 1
ATOM 4574 C CA . HIS B 1 44 ? 34.407 50.488 17.964 1.00 17.67 41 HIS B CA 1
ATOM 4575 C C . HIS B 1 44 ? 34.935 49.317 17.112 1.00 15.36 41 HIS B C 1
ATOM 4576 O O . HIS B 1 44 ? 34.331 48.269 17.011 1.00 16.00 41 HIS B O 1
ATOM 4583 N N . GLU B 1 45 ? 36.115 49.515 16.536 1.00 12.89 42 GLU B N 1
ATOM 4584 C CA . GLU B 1 45 ? 36.701 48.571 15.561 1.00 10.38 42 GLU B CA 1
ATOM 4585 C C . GLU B 1 45 ? 37.037 47.202 16.134 1.00 9.36 42 GLU B C 1
ATOM 4586 O O . GLU B 1 45 ? 37.205 46.242 15.383 1.00 9.68 42 GLU B O 1
ATOM 4592 N N . THR B 1 46 ? 37.168 47.111 17.448 1.00 9.48 43 THR B N 1
ATOM 4593 C CA . THR B 1 46 ? 37.493 45.829 18.059 1.00 9.06 43 THR B CA 1
ATOM 4594 C C . THR B 1 46 ? 36.339 45.131 18.706 1.00 8.67 43 THR B C 1
ATOM 4595 O O . THR B 1 46 ? 36.555 44.060 19.234 1.00 9.58 43 THR B O 1
ATOM 4599 N N . GLU B 1 47 ? 35.137 45.712 18.702 1.00 9.88 44 GLU B N 1
ATOM 4600 C CA . GLU B 1 47 ? 34.018 45.197 19.507 1.00 10.19 44 GLU B CA 1
ATOM 4601 C C . GLU B 1 47 ? 32.948 44.418 18.715 1.00 9.96 44 GLU B C 1
ATOM 4602 O O . GLU B 1 47 ? 32.789 44.602 17.515 1.00 9.05 44 GLU B O 1
ATOM 4608 N N . TYR B 1 48 ? 32.226 43.556 19.429 1.00 7.84 45 TYR B N 1
ATOM 4609 C CA . TYR B 1 48 ? 31.191 42.713 18.866 1.00 9.12 45 TYR B CA 1
ATOM 4610 C C . TYR B 1 48 ? 29.841 43.060 19.553 1.00 9.57 45 TYR B C 1
ATOM 4611 O O . TYR B 1 48 ? 29.817 43.616 20.656 1.00 10.65 45 TYR B O 1
ATOM 4620 N N . GLN B 1 49 ? 28.745 42.717 18.930 1.00 12.05 46 GLN B N 1
ATOM 4621 C CA . GLN B 1 49 ? 27.480 42.757 19.682 1.00 13.22 46 GLN B CA 1
ATOM 4622 C C . GLN B 1 49 ? 27.442 41.779 20.836 1.00 13.40 46 GLN B C 1
ATOM 4623 O O . GLN B 1 49 ? 28.275 40.833 20.916 1.00 12.40 46 GLN B O 1
ATOM 4629 N N . ASP B 1 50 ? 26.479 42.024 21.731 1.00 13.59 47 ASP B N 1
ATOM 4630 C CA . ASP B 1 50 ? 26.201 41.138 22.861 1.00 14.24 47 ASP B CA 1
ATOM 4631 C C . ASP B 1 50 ? 25.361 39.997 22.291 1.00 13.01 47 ASP B C 1
ATOM 4632 O O . ASP B 1 50 ? 24.170 40.191 22.037 1.00 10.90 47 ASP B O 1
ATOM 4637 N N . TYR B 1 51 ? 25.969 38.816 22.068 1.00 10.95 48 TYR B N 1
ATOM 4638 C CA . TYR B 1 51 ? 25.209 37.672 21.509 1.00 8.50 48 TYR B CA 1
ATOM 4639 C C . TYR B 1 51 ? 24.328 36.892 22.566 1.00 9.63 48 TYR B C 1
ATOM 4640 O O . TYR B 1 51 ? 23.595 35.940 22.225 1.00 7.76 48 TYR B O 1
ATOM 4649 N N . SER B 1 52 ? 24.452 37.269 23.835 1.00 7.41 49 SER B N 1
ATOM 4650 C CA . SER B 1 52 ? 23.747 36.622 24.935 1.00 6.79 49 SER B CA 1
ATOM 4651 C C . SER B 1 52 ? 22.289 36.989 24.932 1.00 5.89 49 SER B C 1
ATOM 4652 O O . SER B 1 52 ? 21.901 37.900 24.194 1.00 5.87 49 SER B O 1
ATOM 4655 N N . PRO B 1 53 ? 21.482 36.298 25.751 1.00 7.44 50 PRO B N 1
ATOM 4656 C CA . PRO B 1 53 ? 20.069 36.660 25.875 1.00 7.21 50 PRO B CA 1
ATOM 4657 C C . PRO B 1 53 ? 19.859 38.080 26.288 1.00 7.36 50 PRO B C 1
ATOM 4658 O O . PRO B 1 53 ? 18.824 38.706 25.912 1.00 6.53 50 PRO B O 1
ATOM 4662 N N . ALA B 1 54 ? 20.803 38.602 27.093 1.00 6.80 51 ALA B N 1
ATOM 4663 C CA . ALA B 1 54 ? 20.683 39.962 27.579 1.00 7.68 51 ALA B CA 1
ATOM 4664 C C . ALA B 1 54 ? 20.799 40.899 26.384 1.00 7.12 51 ALA B C 1
ATOM 4665 O O . ALA B 1 54 ? 20.068 41.867 26.285 1.00 7.40 51 ALA B O 1
ATOM 4667 N N . GLY B 1 55 ? 21.743 40.614 25.484 1.00 7.18 52 GLY B N 1
ATOM 4668 C CA . GLY B 1 55 ? 21.835 41.336 24.228 1.00 5.82 52 GLY B CA 1
ATOM 4669 C C . GLY B 1 55 ? 20.560 41.278 23.395 1.00 5.28 52 GLY B C 1
ATOM 4670 O O . GLY B 1 55 ? 20.111 42.321 22.893 1.00 5.20 52 GLY B O 1
ATOM 4671 N N . ALA B 1 56 ? 19.969 40.097 23.245 1.00 4.07 53 ALA B N 1
ATOM 4672 C CA . ALA B 1 56 ? 18.717 39.962 22.465 1.00 6.48 53 ALA B CA 1
ATOM 4673 C C . ALA B 1 56 ? 17.612 40.785 23.099 1.00 6.08 53 ALA B C 1
ATOM 4674 O O . ALA B 1 56 ? 16.755 41.385 22.398 1.00 6.05 53 ALA B O 1
ATOM 4676 N N . ALA B 1 57 ? 17.548 40.755 24.427 1.00 5.87 54 ALA B N 1
ATOM 4677 C CA . ALA B 1 57 ? 16.431 41.444 25.108 1.00 4.87 54 ALA B CA 1
ATOM 4678 C C . ALA B 1 57 ? 16.628 42.943 24.981 1.00 5.35 54 ALA B C 1
ATOM 4679 O O . ALA B 1 57 ? 15.673 43.683 24.861 1.00 5.18 54 ALA B O 1
ATOM 4681 N N . ALA B 1 58 ? 17.883 43.384 25.014 1.00 5.66 55 ALA B N 1
ATOM 4682 C CA . ALA B 1 58 ? 18.155 44.812 24.873 1.00 5.15 55 ALA B CA 1
ATOM 4683 C C . ALA B 1 58 ? 17.716 45.305 23.457 1.00 4.65 55 ALA B C 1
ATOM 4684 O O . ALA B 1 58 ? 17.076 46.382 23.313 1.00 2.33 55 ALA B O 1
ATOM 4686 N N . HIS B 1 59 ? 18.033 44.498 22.456 1.00 4.40 56 HIS B N 1
ATOM 4687 C CA . HIS B 1 59 ? 17.624 44.812 21.090 1.00 4.05 56 HIS B CA 1
ATOM 4688 C C . HIS B 1 59 ? 16.097 44.820 20.948 1.00 2.71 56 HIS B C 1
ATOM 4689 O O . HIS B 1 59 ? 15.529 45.713 20.326 1.00 2.00 56 HIS B O 1
ATOM 4696 N N . ALA B 1 60 ? 15.440 43.844 21.541 1.00 2.00 57 ALA B N 1
ATOM 4697 C CA . ALA B 1 60 ? 14.002 43.753 21.478 1.00 3.29 57 ALA B CA 1
ATOM 4698 C C . ALA B 1 60 ? 13.387 44.959 22.160 1.00 2.67 57 ALA B C 1
ATOM 4699 O O . ALA B 1 60 ? 12.346 45.478 21.727 1.00 2.86 57 ALA B O 1
ATOM 4701 N N . GLU B 1 61 ? 13.988 45.433 23.242 1.00 4.03 58 GLU B N 1
ATOM 4702 C CA . GLU B 1 61 ? 13.381 46.563 23.939 1.00 5.59 58 GLU B CA 1
ATOM 4703 C C . GLU B 1 61 ? 13.548 47.849 23.055 1.00 4.89 58 GLU B C 1
ATOM 4704 O O . GLU B 1 61 ? 12.640 48.647 22.917 1.00 5.37 58 GLU B O 1
ATOM 4710 N N . ALA B 1 62 ? 14.738 48.049 22.465 1.00 5.58 59 ALA B N 1
ATOM 4711 C CA . ALA B 1 62 ? 14.951 49.208 21.586 1.00 5.78 59 ALA B CA 1
ATOM 4712 C C . ALA B 1 62 ? 13.896 49.139 20.460 1.00 6.65 59 ALA B C 1
ATOM 4713 O O . ALA B 1 62 ? 13.343 50.160 20.004 1.00 6.05 59 ALA B O 1
ATOM 4715 N N . THR B 1 63 ? 13.624 47.924 19.990 1.00 7.09 60 THR B N 1
ATOM 4716 C CA . THR B 1 63 ? 12.739 47.775 18.805 1.00 6.94 60 THR B CA 1
ATOM 4717 C C . THR B 1 63 ? 11.279 48.119 19.150 1.00 7.70 60 THR B C 1
ATOM 4718 O O . THR B 1 63 ? 10.616 48.874 18.415 1.00 9.11 60 THR B O 1
ATOM 4722 N N . ARG B 1 64 ? 10.814 47.596 20.291 1.00 8.08 61 ARG B N 1
ATOM 4723 C CA . ARG B 1 64 ? 9.490 47.887 20.856 1.00 9.90 61 ARG B CA 1
ATOM 4724 C C . ARG B 1 64 ? 9.276 49.423 21.017 1.00 8.99 61 ARG B C 1
ATOM 4725 O O . ARG B 1 64 ? 8.242 49.956 20.611 1.00 8.37 61 ARG B O 1
ATOM 4733 N N . LEU B 1 65 ? 10.258 50.103 21.598 1.00 7.41 62 LEU B N 1
ATOM 4734 C CA . LEU B 1 65 ? 10.177 51.537 21.801 1.00 7.85 62 LEU B CA 1
ATOM 4735 C C . LEU B 1 65 ? 10.101 52.362 20.474 1.00 7.44 62 LEU B C 1
ATOM 4736 O O . LEU B 1 65 ? 9.316 53.311 20.353 1.00 8.56 62 LEU B O 1
ATOM 4741 N N . ALA B 1 66 ? 10.831 51.910 19.458 1.00 7.37 63 ALA B N 1
ATOM 4742 C CA . ALA B 1 66 ? 10.833 52.554 18.150 1.00 8.02 63 ALA B CA 1
ATOM 4743 C C . ALA B 1 66 ? 9.468 52.417 17.501 1.00 8.20 63 ALA B C 1
ATOM 4744 O O . ALA B 1 66 ? 8.989 53.365 16.902 1.00 8.98 63 ALA B O 1
ATOM 4746 N N . LEU B 1 67 ? 8.858 51.227 17.590 1.00 9.17 64 LEU B N 1
ATOM 4747 C CA . LEU B 1 67 ? 7.531 51.014 17.055 1.00 8.52 64 LEU B CA 1
ATOM 4748 C C . LEU B 1 67 ? 6.514 51.883 17.759 1.00 10.39 64 LEU B C 1
ATOM 4749 O O . LEU B 1 67 ? 5.663 52.484 17.108 1.00 10.00 64 LEU B O 1
ATOM 4754 N N . GLU B 1 68 ? 6.619 51.998 19.107 1.00 10.42 65 GLU B N 1
ATOM 4755 C CA . GLU B 1 68 ? 5.717 52.892 19.857 1.00 11.32 65 GLU B CA 1
ATOM 4756 C C . GLU B 1 68 ? 5.915 54.354 19.508 1.00 10.69 65 GLU B C 1
ATOM 4757 O O . GLU B 1 68 ? 4.915 55.104 19.497 1.00 10.84 65 GLU B O 1
ATOM 4763 N N . ALA B 1 69 ? 7.152 54.764 19.196 1.00 9.01 66 ALA B N 1
ATOM 4764 C CA . ALA B 1 69 ? 7.372 56.114 18.729 1.00 10.79 66 ALA B CA 1
ATOM 4765 C C . ALA B 1 69 ? 6.714 56.381 17.396 1.00 10.75 66 ALA B C 1
ATOM 4766 O O . ALA B 1 69 ? 6.470 57.536 17.089 1.00 11.87 66 ALA B O 1
ATOM 4768 N N . LEU B 1 70 ? 6.479 55.348 16.586 1.00 11.64 67 LEU B N 1
ATOM 4769 C CA . LEU B 1 70 ? 5.841 55.520 15.261 1.00 11.67 67 LEU B CA 1
ATOM 4770 C C . LEU B 1 70 ? 4.312 55.526 15.357 1.00 13.00 67 LEU B C 1
ATOM 4771 O O . LEU B 1 70 ? 3.641 56.028 14.456 1.00 12.88 67 LEU B O 1
ATOM 4776 N N . ALA B 1 71 ? 3.756 54.995 16.446 1.00 14.52 68 ALA B N 1
ATOM 4777 C CA . ALA B 1 71 ? 2.310 54.844 16.566 1.00 14.78 68 ALA B CA 1
ATOM 4778 C C . ALA B 1 71 ? 1.590 56.172 16.406 1.00 14.84 68 ALA B C 1
ATOM 4779 O O . ALA B 1 71 ? 1.968 57.166 17.025 1.00 14.82 68 ALA B O 1
ATOM 4781 N N . GLY B 1 72 ? 0.535 56.163 15.589 1.00 14.87 69 GLY B N 1
ATOM 4782 C CA . GLY B 1 72 ? -0.222 57.367 15.228 1.00 16.09 69 GLY B CA 1
ATOM 4783 C C . GLY B 1 72 ? 0.450 58.482 14.440 1.00 16.57 69 GLY B C 1
ATOM 4784 O O . GLY B 1 72 ? -0.193 59.491 14.166 1.00 17.39 69 GLY B O 1
ATOM 4785 N N . LEU B 1 73 ? 1.731 58.365 14.070 1.00 15.53 70 LEU B N 1
ATOM 4786 C CA . LEU B 1 73 ? 2.359 59.443 13.287 1.00 14.66 70 LEU B CA 1
ATOM 4787 C C . LEU B 1 73 ? 1.777 59.360 11.885 1.00 14.08 70 LEU B C 1
ATOM 4788 O O . LEU B 1 73 ? 1.712 58.304 11.313 1.00 14.97 70 LEU B O 1
ATOM 4793 N N . GLU B 1 74 ? 1.335 60.482 11.354 1.00 11.68 71 GLU B N 1
ATOM 4794 C CA . GLU B 1 74 ? 0.848 60.534 9.992 1.00 11.99 71 GLU B CA 1
ATOM 4795 C C . GLU B 1 74 ? 1.993 60.818 9.023 1.00 11.36 71 GLU B C 1
ATOM 4796 O O . GLU B 1 74 ? 2.828 61.670 9.293 1.00 9.96 71 GLU B O 1
ATOM 4802 N N . PRO B 1 75 ? 2.016 60.132 7.868 1.00 11.96 72 PRO B N 1
ATOM 4803 C CA . PRO B 1 75 ? 3.113 60.385 6.947 1.00 11.66 72 PRO B CA 1
ATOM 4804 C C . PRO B 1 75 ? 3.048 61.794 6.346 1.00 11.68 72 PRO B C 1
ATOM 4805 O O . PRO B 1 75 ? 1.961 62.248 5.999 1.00 9.94 72 PRO B O 1
ATOM 4809 N N . SER B 1 76 ? 4.198 62.484 6.241 1.00 11.18 73 SER B N 1
ATOM 4810 C CA . SER B 1 76 ? 4.244 63.824 5.639 1.00 11.64 73 SER B CA 1
ATOM 4811 C C . SER B 1 76 ? 4.157 63.756 4.151 1.00 11.41 73 SER B C 1
ATOM 4812 O O . SER B 1 76 ? 3.750 64.734 3.505 1.00 12.47 73 SER B O 1
ATOM 4815 N N . ASP B 1 77 ? 4.510 62.594 3.602 1.00 11.88 74 ASP B N 1
ATOM 4816 C CA . ASP B 1 77 ? 4.503 62.332 2.176 1.00 11.55 74 ASP B CA 1
ATOM 4817 C C . ASP B 1 77 ? 4.631 60.820 1.908 1.00 11.01 74 ASP B C 1
ATOM 4818 O O . ASP B 1 77 ? 4.598 60.011 2.842 1.00 10.81 74 ASP B O 1
ATOM 4823 N N . ASP B 1 78 ? 4.780 60.462 0.638 1.00 10.05 75 ASP B N 1
ATOM 4824 C CA . ASP B 1 78 ? 4.773 59.053 0.226 1.00 10.64 75 ASP B CA 1
ATOM 4825 C C . ASP B 1 78 ? 6.062 58.344 0.699 1.00 10.01 75 ASP B C 1
ATOM 4826 O O . ASP B 1 78 ? 6.047 57.141 0.940 1.00 9.86 75 ASP B O 1
ATOM 4831 N N . VAL B 1 79 ? 7.141 59.099 0.880 1.00 10.28 76 VAL B N 1
ATOM 4832 C CA . VAL B 1 79 ? 8.398 58.526 1.386 1.00 9.96 76 VAL B CA 1
ATOM 4833 C C . VAL B 1 79 ? 8.141 58.078 2.868 1.00 9.81 76 VAL B C 1
ATOM 4834 O O . VAL B 1 79 ? 8.421 56.903 3.247 1.00 8.66 76 VAL B O 1
ATOM 4838 N N . ASP B 1 80 ? 7.546 58.960 3.659 1.00 7.52 77 ASP B N 1
ATOM 4839 C CA . ASP B 1 80 ? 7.174 58.617 5.053 1.00 6.87 77 ASP B CA 1
ATOM 4840 C C . ASP B 1 80 ? 6.270 57.397 5.132 1.00 7.65 77 ASP B C 1
ATOM 4841 O O . ASP B 1 80 ? 6.426 56.558 6.008 1.00 7.97 77 ASP B O 1
ATOM 4846 N N . ALA B 1 81 ? 5.271 57.331 4.250 1.00 6.68 78 ALA B N 1
ATOM 4847 C CA . ALA B 1 81 ? 4.360 56.171 4.211 1.00 7.95 78 ALA B CA 1
ATOM 4848 C C . ALA B 1 81 ? 5.102 54.854 4.044 1.00 6.83 78 ALA B C 1
ATOM 4849 O O . ALA B 1 81 ? 4.809 53.881 4.736 1.00 7.13 78 ALA B O 1
ATOM 4851 N N . VAL B 1 82 ? 6.071 54.804 3.139 1.00 6.71 79 VAL B N 1
ATOM 4852 C CA . VAL B 1 82 ? 6.892 53.613 2.985 1.00 6.93 79 VAL B CA 1
ATOM 4853 C C . VAL B 1 82 ? 7.694 53.348 4.240 1.00 7.67 79 VAL B C 1
ATOM 4854 O O . VAL B 1 82 ? 7.794 52.194 4.679 1.00 7.49 79 VAL B O 1
ATOM 4858 N N . THR B 1 83 ? 8.260 54.386 4.829 1.00 7.83 80 THR B N 1
ATOM 4859 C CA . THR B 1 83 ? 9.070 54.193 6.059 1.00 7.66 80 THR B CA 1
ATOM 4860 C C . THR B 1 83 ? 8.246 53.589 7.176 1.00 8.17 80 THR B C 1
ATOM 4861 O O . THR B 1 83 ? 8.689 52.615 7.831 1.00 8.25 80 THR B O 1
ATOM 4865 N N . LEU B 1 84 ? 7.049 54.121 7.392 1.00 8.67 81 LEU B N 1
ATOM 4866 C CA . LEU B 1 84 ? 6.158 53.610 8.454 1.00 9.62 81 LEU B CA 1
ATOM 4867 C C . LEU B 1 84 ? 5.906 52.134 8.187 1.00 10.58 81 LEU B C 1
ATOM 4868 O O . LEU B 1 84 ? 5.965 51.292 9.075 1.00 9.47 81 LEU B O 1
ATOM 4873 N N . ASP B 1 85 ? 5.661 51.820 6.921 1.00 10.38 82 ASP B N 1
ATOM 4874 C CA . ASP B 1 85 ? 5.194 50.507 6.555 1.00 10.48 82 ASP B CA 1
ATOM 4875 C C . ASP B 1 85 ? 6.335 49.487 6.702 1.00 8.21 82 ASP B C 1
ATOM 4876 O O . ASP B 1 85 ? 6.171 48.381 7.292 1.00 7.68 82 ASP B O 1
ATOM 4881 N N . ALA B 1 86 ? 7.483 49.856 6.134 1.00 6.19 83 ALA B N 1
ATOM 4882 C CA . ALA B 1 86 ? 8.642 49.042 6.161 1.00 7.52 83 ALA B CA 1
ATOM 4883 C C . ALA B 1 86 ? 9.122 48.811 7.594 1.00 6.88 83 ALA B C 1
ATOM 4884 O O . ALA B 1 86 ? 9.509 47.698 7.932 1.00 6.24 83 ALA B O 1
ATOM 4894 N N . ARG B 1 88 ? 7.368 49.036 10.460 1.00 7.80 85 ARG B N 1
ATOM 4895 C CA . ARG B 1 88 ? 6.402 48.224 11.167 1.00 7.20 85 ARG B CA 1
ATOM 4896 C C . ARG B 1 88 ? 6.492 46.741 10.796 1.00 8.35 85 ARG B C 1
ATOM 4897 O O . ARG B 1 88 ? 6.326 45.876 11.674 1.00 9.13 85 ARG B O 1
ATOM 4905 N N . GLU B 1 89 ? 6.755 46.446 9.525 1.00 8.17 86 GLU B N 1
ATOM 4906 C CA . GLU B 1 89 ? 6.899 45.080 9.024 1.00 7.67 86 GLU B CA 1
ATOM 4907 C C . GLU B 1 89 ? 8.189 44.447 9.451 1.00 6.44 86 GLU B C 1
ATOM 4908 O O . GLU B 1 89 ? 8.197 43.326 9.911 1.00 7.62 86 GLU B O 1
ATOM 4914 N N . ARG B 1 90 ? 9.303 45.128 9.296 1.00 5.48 87 ARG B N 1
ATOM 4915 C CA . ARG B 1 90 ? 10.590 44.549 9.668 1.00 7.32 87 ARG B CA 1
ATOM 4916 C C . ARG B 1 90 ? 10.679 44.409 11.193 1.00 7.19 87 ARG B C 1
ATOM 4917 O O . ARG B 1 90 ? 10.990 43.335 11.697 1.00 6.02 87 ARG B O 1
ATOM 4925 N N . LEU B 1 91 ? 10.415 45.507 11.903 1.00 7.07 88 LEU B N 1
ATOM 4926 C CA . LEU B 1 91 ? 10.579 45.510 13.347 1.00 8.06 88 LEU B CA 1
ATOM 4927 C C . LEU B 1 91 ? 9.555 44.584 13.984 1.00 7.96 88 LEU B C 1
ATOM 4928 O O . LEU B 1 91 ? 9.864 43.885 14.953 1.00 7.98 88 LEU B O 1
ATOM 4933 N N . GLY B 1 92 ? 8.336 44.608 13.491 1.00 6.85 89 GLY B N 1
ATOM 4934 C CA . GLY B 1 92 ? 7.318 43.725 14.054 1.00 8.45 89 GLY B CA 1
ATOM 4935 C C . GLY B 1 92 ? 7.688 42.245 13.934 1.00 8.10 89 GLY B C 1
ATOM 4936 O O . GLY B 1 92 ? 7.468 41.448 14.852 1.00 7.21 89 GLY B O 1
ATOM 4937 N N . LEU B 1 93 ? 8.248 41.878 12.783 1.00 8.10 90 LEU B N 1
ATOM 4938 C CA . LEU B 1 93 ? 8.684 40.515 12.538 1.00 7.76 90 LEU B CA 1
ATOM 4939 C C . LEU B 1 93 ? 9.869 40.138 13.436 1.00 8.41 90 LEU B C 1
ATOM 4940 O O . LEU B 1 93 ? 9.929 39.015 13.957 1.00 7.21 90 LEU B O 1
ATOM 4945 N N . GLU B 1 94 ? 10.770 41.093 13.669 1.00 8.42 91 GLU B N 1
ATOM 4946 C CA . GLU B 1 94 ? 11.884 40.848 14.547 1.00 8.41 91 GLU B CA 1
ATOM 4947 C C . GLU B 1 94 ? 11.384 40.520 15.939 1.00 7.73 91 GLU B C 1
ATOM 4948 O O . GLU B 1 94 ? 11.951 39.644 16.591 1.00 6.89 91 GLU B O 1
ATOM 4954 N N . LEU B 1 95 ? 10.313 41.192 16.378 1.00 5.37 92 LEU B N 1
ATOM 4955 C CA . LEU B 1 95 ? 9.830 40.987 17.724 1.00 5.61 92 LEU B CA 1
ATOM 4956 C C . LEU B 1 95 ? 9.103 39.619 17.755 1.00 6.25 92 LEU B C 1
ATOM 4957 O O . LEU B 1 95 ? 9.221 38.873 18.719 1.00 6.18 92 LEU B O 1
ATOM 4962 N N . GLU B 1 96 ? 8.346 39.292 16.695 1.00 6.25 93 GLU B N 1
ATOM 4963 C CA . GLU B 1 96 ? 7.735 37.942 16.596 1.00 6.40 93 GLU B CA 1
ATOM 4964 C C . GLU B 1 96 ? 8.739 36.816 16.663 1.00 6.14 93 GLU B C 1
ATOM 4965 O O . GLU B 1 96 ? 8.494 35.826 17.346 1.00 4.57 93 GLU B O 1
ATOM 4971 N N . ILE B 1 97 ? 9.870 36.956 15.961 1.00 5.51 94 ILE B N 1
ATOM 4972 C CA . ILE B 1 97 ? 10.943 35.967 15.998 1.00 7.27 94 ILE B CA 1
ATOM 4973 C C . ILE B 1 97 ? 11.605 35.893 17.381 1.00 8.01 94 ILE B C 1
ATOM 4974 O O . ILE B 1 97 ? 11.840 34.796 17.885 1.00 8.33 94 ILE B O 1
ATOM 4979 N N . HIS B 1 98 ? 11.854 37.048 17.998 1.00 7.26 95 HIS B N 1
ATOM 4980 C CA . HIS B 1 98 ? 12.328 37.066 19.376 1.00 6.51 95 HIS B CA 1
ATOM 4981 C C . HIS B 1 98 ? 11.409 36.352 20.348 1.00 6.84 95 HIS B C 1
ATOM 4982 O O . HIS B 1 98 ? 11.857 35.566 21.165 1.00 7.21 95 HIS B O 1
ATOM 4989 N N . GLN B 1 99 ? 10.118 36.639 20.251 1.00 7.16 96 GLN B N 1
ATOM 4990 C CA . GLN B 1 99 ? 9.113 36.034 21.136 1.00 8.69 96 GLN B CA 1
ATOM 4991 C C . GLN B 1 99 ? 9.009 34.533 20.932 1.00 8.20 96 GLN B C 1
ATOM 4992 O O . GLN B 1 99 ? 8.685 33.770 21.873 1.00 8.52 96 GLN B O 1
ATOM 4998 N N . SER B 1 100 ? 9.337 34.086 19.728 1.00 8.07 97 SER B N 1
ATOM 4999 C CA . SER B 1 100 ? 9.319 32.650 19.414 1.00 8.60 97 SER B CA 1
ATOM 5000 C C . SER B 1 100 ? 10.357 31.850 20.152 1.00 8.41 97 SER B C 1
ATOM 5001 O O . SER B 1 100 ? 10.214 30.637 20.256 1.00 7.14 97 SER B O 1
ATOM 5004 N N . GLY B 1 101 ? 11.464 32.489 20.566 1.00 8.05 98 GLY B N 1
ATOM 5005 C CA . GLY B 1 101 ? 12.518 31.794 21.242 1.00 8.32 98 GLY B CA 1
ATOM 5006 C C . GLY B 1 101 ? 13.616 31.240 20.322 1.00 8.81 98 GLY B C 1
ATOM 5007 O O . GLY B 1 101 ? 14.695 30.919 20.785 1.00 6.74 98 GLY B O 1
ATOM 5008 N N . TRP B 1 102 ? 13.319 31.091 19.032 1.00 8.01 99 TRP B N 1
ATOM 5009 C CA . TRP B 1 102 ? 14.215 30.375 18.096 1.00 8.95 99 TRP B CA 1
ATOM 5010 C C . TRP B 1 102 ? 15.400 31.194 17.666 1.00 9.03 99 TRP B C 1
ATOM 5011 O O . TRP B 1 102 ? 16.420 30.616 17.273 1.00 10.07 99 TRP B O 1
ATOM 5022 N N . ASP B 1 103 ? 15.318 32.528 17.802 1.00 9.92 100 ASP B N 1
ATOM 5023 C CA . ASP B 1 103 ? 16.509 33.414 17.629 1.00 10.33 100 ASP B CA 1
ATOM 5024 C C . ASP B 1 103 ? 17.710 32.960 18.448 1.00 9.38 100 ASP B C 1
ATOM 5025 O O . ASP B 1 103 ? 18.861 32.932 17.955 1.00 8.49 100 ASP B O 1
ATOM 5030 N N . ALA B 1 104 ? 17.475 32.606 19.706 1.00 8.35 101 ALA B N 1
ATOM 5031 C CA . ALA B 1 104 ? 18.583 32.128 20.576 1.00 6.83 101 ALA B CA 1
ATOM 5032 C C . ALA B 1 104 ? 19.200 30.789 20.130 1.00 6.60 101 ALA B C 1
ATOM 5033 O O . ALA B 1 104 ? 20.344 30.540 20.468 1.00 6.44 101 ALA B O 1
ATOM 5035 N N . ALA B 1 105 ? 18.477 29.987 19.344 1.00 5.38 102 ALA B N 1
ATOM 5036 C CA . ALA B 1 105 ? 18.973 28.715 18.849 1.00 5.85 102 ALA B CA 1
ATOM 5037 C C . ALA B 1 105 ? 19.694 28.825 17.513 1.00 6.29 102 ALA B C 1
ATOM 5038 O O . ALA B 1 105 ? 20.256 27.810 17.059 1.00 7.58 102 ALA B O 1
ATOM 5040 N N . ASP B 1 106 ? 19.732 30.022 16.918 1.00 5.11 103 ASP B N 1
ATOM 5041 C CA . ASP B 1 106 ? 20.241 30.224 15.543 1.00 5.51 103 ASP B CA 1
ATOM 5042 C C . ASP B 1 106 ? 21.603 29.585 15.363 1.00 5.92 103 ASP B C 1
ATOM 5043 O O . ASP B 1 106 ? 22.532 29.954 16.057 1.00 6.57 103 ASP B O 1
ATOM 5048 N N . LEU B 1 107 ? 21.675 28.648 14.432 1.00 5.41 104 LEU B N 1
ATOM 5049 C CA . LEU B 1 107 ? 22.886 27.878 14.085 1.00 5.59 104 LEU B CA 1
ATOM 5050 C C . LEU B 1 107 ? 22.647 27.160 12.725 1.00 6.71 104 LEU B C 1
ATOM 5051 O O . LEU B 1 107 ? 21.706 26.357 12.579 1.00 7.83 104 LEU B O 1
ATOM 5056 N N . ASN B 1 108 ? 23.473 27.474 11.750 1.00 6.99 105 ASN B N 1
ATOM 5057 C CA . ASN B 1 108 ? 23.394 26.930 10.436 1.00 7.65 105 ASN B CA 1
ATOM 5058 C C . ASN B 1 108 ? 24.758 26.997 9.741 1.00 8.54 105 ASN B C 1
ATOM 5059 O O . ASN B 1 108 ? 25.776 27.445 10.348 1.00 6.56 105 ASN B O 1
ATOM 5064 N N . ASN B 1 109 ? 24.813 26.488 8.501 1.00 8.46 106 ASN B N 1
ATOM 5065 C CA . ASN B 1 109 ? 26.101 26.337 7.824 1.00 8.95 106 ASN B CA 1
ATOM 5066 C C . ASN B 1 109 ? 26.591 27.597 7.135 1.00 9.26 106 ASN B C 1
ATOM 5067 O O . ASN B 1 109 ? 27.656 27.543 6.532 1.00 10.02 106 ASN B O 1
ATOM 5072 N N . ILE B 1 110 ? 25.872 28.731 7.256 1.00 8.93 107 ILE B N 1
ATOM 5073 C CA . ILE B 1 110 ? 26.135 29.838 6.379 1.00 8.62 107 ILE B CA 1
ATOM 5074 C C . ILE B 1 110 ? 25.983 31.216 6.943 1.00 9.60 107 ILE B C 1
ATOM 5075 O O . ILE B 1 110 ? 26.743 32.063 6.566 1.00 10.37 107 ILE B O 1
ATOM 5080 N N . ALA B 1 111 ? 24.985 31.494 7.773 1.00 8.16 108 ALA B N 1
ATOM 5081 C CA . ALA B 1 111 ? 24.767 32.829 8.206 1.00 8.93 108 ALA B CA 1
ATOM 5082 C C . ALA B 1 111 ? 24.251 32.770 9.618 1.00 9.25 108 ALA B C 1
ATOM 5083 O O . ALA B 1 111 ? 23.066 33.012 9.860 1.00 11.21 108 ALA B O 1
ATOM 5085 N N . SER B 1 112 ? 25.116 32.368 10.541 1.00 8.28 109 SER B N 1
ATOM 5086 C CA . SER B 1 112 ? 24.787 32.304 11.952 1.00 6.62 109 SER B CA 1
ATOM 5087 C C . SER B 1 112 ? 26.011 32.863 12.730 1.00 6.51 109 SER B C 1
ATOM 5088 O O . SER B 1 112 ? 27.037 33.119 12.123 1.00 7.55 109 SER B O 1
ATOM 5091 N N . PRO B 1 113 ? 25.898 33.058 14.055 1.00 6.49 110 PRO B N 1
ATOM 5092 C CA . PRO B 1 113 ? 26.975 33.747 14.759 1.00 8.00 110 PRO B CA 1
ATOM 5093 C C . PRO B 1 113 ? 28.367 33.148 14.634 1.00 7.40 110 PRO B C 1
ATOM 5094 O O . PRO B 1 113 ? 29.333 33.880 14.572 1.00 9.25 110 PRO B O 1
ATOM 5098 N N . ALA B 1 114 ? 28.485 31.834 14.489 1.00 7.77 111 ALA B N 1
ATOM 5099 C CA . ALA B 1 114 ? 29.817 31.198 14.346 1.00 6.27 111 ALA B CA 1
ATOM 5100 C C . ALA B 1 114 ? 30.524 31.717 13.084 1.00 8.23 111 ALA B C 1
ATOM 5101 O O . ALA B 1 114 ? 31.708 32.084 13.104 1.00 8.17 111 ALA B O 1
ATOM 5103 N N . GLN B 1 115 ? 29.772 31.830 11.991 1.00 7.16 112 GLN B N 1
ATOM 5104 C CA . GLN B 1 115 ? 30.342 32.363 10.807 1.00 7.07 112 GLN B CA 1
ATOM 5105 C C . GLN B 1 115 ? 30.569 33.874 10.895 1.00 7.79 112 GLN B C 1
ATOM 5106 O O . GLN B 1 115 ? 31.628 34.369 10.458 1.00 8.96 112 GLN B O 1
ATOM 5112 N N . ASP B 1 116 ? 29.581 34.597 11.400 1.00 7.79 113 ASP B N 1
ATOM 5113 C CA . ASP B 1 116 ? 29.636 36.065 11.446 1.00 7.74 113 ASP B CA 1
ATOM 5114 C C . ASP B 1 116 ? 30.822 36.585 12.271 1.00 8.28 113 ASP B C 1
ATOM 5115 O O . ASP B 1 116 ? 31.477 37.538 11.869 1.00 8.65 113 ASP B O 1
ATOM 5120 N N . ILE B 1 117 ? 31.083 35.943 13.396 1.00 8.91 114 ILE B N 1
ATOM 5121 C CA . ILE B 1 117 ? 32.109 36.380 14.322 1.00 8.49 114 ILE B CA 1
ATOM 5122 C C . ILE B 1 117 ? 33.493 36.325 13.636 1.00 9.42 114 ILE B C 1
ATOM 5123 O O . ILE B 1 117 ? 34.311 37.224 13.826 1.00 8.34 114 ILE B O 1
ATOM 5128 N N . ARG B 1 118 ? 33.715 35.317 12.792 1.00 9.23 115 ARG B N 1
ATOM 5129 C CA . ARG B 1 118 ? 34.965 35.210 12.020 1.00 9.48 115 ARG B CA 1
ATOM 5130 C C . ARG B 1 118 ? 34.959 36.117 10.770 1.00 8.92 115 ARG B C 1
ATOM 5131 O O . ARG B 1 118 ? 35.990 36.752 10.428 1.00 8.18 115 ARG B O 1
ATOM 5139 N N . ALA B 1 119 ? 33.822 36.137 10.070 1.00 6.98 116 ALA B N 1
ATOM 5140 C CA . ALA B 1 119 ? 33.714 36.870 8.796 1.00 7.97 116 ALA B CA 1
ATOM 5141 C C . ALA B 1 119 ? 34.100 38.363 8.858 1.00 7.27 116 ALA B C 1
ATOM 5142 O O . ALA B 1 119 ? 34.657 38.915 7.906 1.00 6.94 116 ALA B O 1
ATOM 5144 N N . ILE B 1 120 ? 33.870 38.983 10.004 1.00 7.55 117 ILE B N 1
ATOM 5145 C CA . ILE B 1 120 ? 34.083 40.401 10.202 1.00 8.85 117 ILE B CA 1
ATOM 5146 C C . ILE B 1 120 ? 35.542 40.787 10.022 1.00 8.41 117 ILE B C 1
ATOM 5147 O O . ILE B 1 120 ? 35.851 41.884 9.583 1.00 9.44 117 ILE B O 1
ATOM 5152 N N . PHE B 1 121 ? 36.445 39.862 10.301 1.00 9.40 118 PHE B N 1
ATOM 5153 C CA . PHE B 1 121 ? 37.868 40.133 10.066 1.00 10.13 118 PHE B CA 1
ATOM 5154 C C . PHE B 1 121 ? 38.196 40.425 8.608 1.00 11.38 118 PHE B C 1
ATOM 5155 O O . PHE B 1 121 ? 39.153 41.181 8.342 1.00 10.80 118 PHE B O 1
ATOM 5163 N N . ASP B 1 122 ? 37.432 39.869 7.673 1.00 12.29 119 ASP B N 1
ATOM 5164 C CA . ASP B 1 122 ? 37.785 40.001 6.263 1.00 14.25 119 ASP B CA 1
ATOM 5165 C C . ASP B 1 122 ? 37.701 41.458 5.815 1.00 15.44 119 ASP B C 1
ATOM 5166 O O . ASP B 1 122 ? 38.440 41.855 4.957 1.00 16.72 119 ASP B O 1
ATOM 5171 N N . LEU B 1 123 ? 36.843 42.252 6.435 1.00 15.82 120 LEU B N 1
ATOM 5172 C CA . LEU B 1 123 ? 36.683 43.653 6.057 1.00 16.78 120 LEU B CA 1
ATOM 5173 C C . LEU B 1 123 ? 37.739 44.606 6.672 1.00 15.77 120 LEU B C 1
ATOM 5174 O O . LEU B 1 123 ? 37.933 45.721 6.196 1.00 15.93 120 LEU B O 1
ATOM 5187 N N . PRO B 1 125 ? 41.121 46.548 7.499 1.00 11.58 122 PRO B N 1
ATOM 5188 C CA . PRO B 1 125 ? 42.354 46.931 6.784 1.00 11.45 122 PRO B CA 1
ATOM 5189 C C . PRO B 1 125 ? 43.619 46.471 7.517 1.00 10.79 122 PRO B C 1
ATOM 5190 O O . PRO B 1 125 ? 43.554 46.140 8.710 1.00 9.94 122 PRO B O 1
ATOM 5194 N N . THR B 1 126 ? 44.743 46.471 6.804 1.00 9.68 123 THR B N 1
ATOM 5195 C CA . THR B 1 126 ? 45.977 45.887 7.282 1.00 10.11 123 THR B CA 1
ATOM 5196 C C . THR B 1 126 ? 47.234 46.735 6.954 1.00 10.70 123 THR B C 1
ATOM 5197 O O . THR B 1 126 ? 48.358 46.213 6.863 1.00 10.26 123 THR B O 1
ATOM 5201 N N . ASP B 1 127 ? 47.052 48.046 6.888 1.00 11.77 124 ASP B N 1
ATOM 5202 C CA . ASP B 1 127 ? 48.113 48.957 6.368 1.00 12.15 124 ASP B CA 1
ATOM 5203 C C . ASP B 1 127 ? 48.908 49.720 7.418 1.00 10.16 124 ASP B C 1
ATOM 5204 O O . ASP B 1 127 ? 49.910 50.289 7.080 1.00 9.46 124 ASP B O 1
ATOM 5209 N N . THR B 1 128 ? 48.446 49.792 8.657 1.00 8.72 125 THR B N 1
ATOM 5210 C CA . THR B 1 128 ? 49.143 50.496 9.717 1.00 8.11 125 THR B CA 1
ATOM 5211 C C . THR B 1 128 ? 49.262 49.652 11.000 1.00 9.39 125 THR B C 1
ATOM 5212 O O . THR B 1 128 ? 48.529 48.687 11.187 1.00 9.84 125 THR B O 1
ATOM 5216 N N . VAL B 1 129 ? 50.169 50.025 11.886 1.00 9.26 126 VAL B N 1
ATOM 5217 C CA . VAL B 1 129 ? 50.233 49.404 13.204 1.00 9.98 126 VAL B CA 1
ATOM 5218 C C . VAL B 1 129 ? 48.863 49.428 13.880 1.00 10.12 126 VAL B C 1
ATOM 5219 O O . VAL B 1 129 ? 48.419 48.395 14.381 1.00 9.91 126 VAL B O 1
ATOM 5223 N N . GLU B 1 130 ? 48.177 50.565 13.843 1.00 10.85 127 GLU B N 1
ATOM 5224 C CA . GLU B 1 130 ? 46.874 50.671 14.465 1.00 11.48 127 GLU B CA 1
ATOM 5225 C C . GLU B 1 130 ? 45.853 49.668 13.902 1.00 10.09 127 GLU B C 1
ATOM 5226 O O . GLU B 1 130 ? 45.087 49.080 14.655 1.00 9.87 127 GLU B O 1
ATOM 5232 N N . HIS B 1 131 ? 45.838 49.490 12.584 1.00 8.38 128 HIS B N 1
ATOM 5233 C CA . HIS B 1 131 ? 44.951 48.508 11.969 1.00 8.72 128 HIS B CA 1
ATOM 5234 C C . HIS B 1 131 ? 45.218 47.149 12.558 1.00 7.36 128 HIS B C 1
ATOM 5235 O O . HIS B 1 131 ? 44.294 46.421 12.846 1.00 7.52 128 HIS B O 1
ATOM 5242 N N . TRP B 1 132 ? 46.486 46.790 12.716 1.00 6.88 129 TRP B N 1
ATOM 5243 C CA . TRP B 1 132 ? 46.791 45.492 13.338 1.00 6.61 129 TRP B CA 1
ATOM 5244 C C . TRP B 1 132 ? 46.496 45.429 14.858 1.00 7.20 129 TRP B C 1
ATOM 5245 O O . TRP B 1 132 ? 46.135 44.404 15.349 1.00 6.22 129 TRP B O 1
ATOM 5256 N N . GLU B 1 133 ? 46.611 46.540 15.574 1.00 7.12 130 GLU B N 1
ATOM 5257 C CA . GLU B 1 133 ? 46.115 46.623 16.949 1.00 7.35 130 GLU B CA 1
ATOM 5258 C C . GLU B 1 133 ? 44.618 46.368 16.973 1.00 7.42 130 GLU B C 1
ATOM 5259 O O . GLU B 1 133 ? 44.147 45.622 17.793 1.00 5.25 130 GLU B O 1
ATOM 5265 N N . HIS B 1 134 ? 43.888 46.947 16.043 1.00 8.26 131 HIS B N 1
ATOM 5266 C CA . HIS B 1 134 ? 42.410 46.701 15.986 1.00 7.56 131 HIS B CA 1
ATOM 5267 C C . HIS B 1 134 ? 42.072 45.216 15.697 1.00 8.20 131 HIS B C 1
ATOM 5268 O O . HIS B 1 134 ? 41.148 44.666 16.303 1.00 6.55 131 HIS B O 1
ATOM 5275 N N . ILE B 1 135 ? 42.783 44.588 14.741 1.00 7.38 132 ILE B N 1
ATOM 5276 C CA . ILE B 1 135 ? 42.636 43.155 14.462 1.00 7.90 132 ILE B CA 1
ATOM 5277 C C . ILE B 1 135 ? 42.958 42.305 15.711 1.00 7.62 132 ILE B C 1
ATOM 5278 O O . ILE B 1 135 ? 42.156 41.431 16.109 1.00 8.00 132 ILE B O 1
ATOM 5283 N N . ALA B 1 136 ? 44.094 42.572 16.343 1.00 9.36 133 ALA B N 1
ATOM 5284 C CA . ALA B 1 136 ? 44.496 41.902 17.581 1.00 8.24 133 ALA B CA 1
ATOM 5285 C C . ALA B 1 136 ? 43.476 42.125 18.690 1.00 8.89 133 ALA B C 1
ATOM 5286 O O . ALA B 1 136 ? 43.113 41.172 19.419 1.00 8.87 133 ALA B O 1
ATOM 5288 N N . GLY B 1 137 ? 42.995 43.355 18.803 1.00 7.87 134 GLY B N 1
ATOM 5289 C CA . GLY B 1 137 ? 41.970 43.697 19.784 1.00 9.19 134 GLY B CA 1
ATOM 5290 C C . GLY B 1 137 ? 40.650 42.970 19.556 1.00 8.14 134 GLY B C 1
ATOM 5291 O O . GLY B 1 137 ? 39.980 42.459 20.503 1.00 8.89 134 GLY B O 1
ATOM 5292 N N . ARG B 1 138 ? 40.248 42.891 18.296 1.00 7.74 135 ARG B N 1
ATOM 5293 C CA . ARG B 1 138 ? 39.024 42.166 17.973 1.00 7.02 135 ARG B CA 1
ATOM 5294 C C . ARG B 1 138 ? 39.200 40.646 18.226 1.00 7.98 135 ARG B C 1
ATOM 5295 O O . ARG B 1 138 ? 38.265 39.999 18.757 1.00 8.64 135 ARG B O 1
ATOM 5303 N N . ALA B 1 139 ? 40.342 40.073 17.834 1.00 7.54 136 ALA B N 1
ATOM 5304 C CA . ALA B 1 139 ? 40.640 38.641 18.125 1.00 7.45 136 ALA B CA 1
ATOM 5305 C C . ALA B 1 139 ? 40.496 38.383 19.623 1.00 7.05 136 ALA B C 1
ATOM 5306 O O . ALA B 1 139 ? 39.902 37.380 20.031 1.00 7.09 136 ALA B O 1
ATOM 5308 N N . ALA B 1 140 ? 40.910 39.345 20.445 1.00 6.51 137 ALA B N 1
ATOM 5309 C CA . ALA B 1 140 ? 40.933 39.197 21.907 1.00 6.94 137 ALA B CA 1
ATOM 5310 C C . ALA B 1 140 ? 39.498 39.324 22.476 1.00 7.21 137 ALA B C 1
ATOM 5311 O O . ALA B 1 140 ? 39.200 38.842 23.575 1.00 8.47 137 ALA B O 1
ATOM 5313 N N . ASN B 1 141 ? 38.608 39.902 21.653 1.00 6.52 138 ASN B N 1
ATOM 5314 C CA . ASN B 1 141 ? 37.172 39.969 21.931 1.00 6.18 138 ASN B CA 1
ATOM 5315 C C . ASN B 1 141 ? 36.336 38.812 21.409 1.00 6.75 138 ASN B C 1
ATOM 5316 O O . ASN B 1 141 ? 35.128 38.698 21.745 1.00 6.86 138 ASN B O 1
ATOM 5321 N N . VAL B 1 142 ? 36.925 37.951 20.594 1.00 6.91 139 VAL B N 1
ATOM 5322 C CA . VAL B 1 142 ? 36.235 36.721 20.139 1.00 7.54 139 VAL B CA 1
ATOM 5323 C C . VAL B 1 142 ? 35.682 35.857 21.320 1.00 6.49 139 VAL B C 1
ATOM 5324 O O . VAL B 1 142 ? 34.517 35.432 21.286 1.00 7.84 139 VAL B O 1
ATOM 5328 N N . PRO B 1 143 ? 36.497 35.599 22.372 1.00 6.59 140 PRO B N 1
ATOM 5329 C CA . PRO B 1 143 ? 35.978 34.781 23.454 1.00 5.91 140 PRO B CA 1
ATOM 5330 C C . PRO B 1 143 ? 34.661 35.342 24.062 1.00 5.56 140 PRO B C 1
ATOM 5331 O O . PRO B 1 143 ? 33.708 34.605 24.358 1.00 6.20 140 PRO B O 1
ATOM 5335 N N . GLY B 1 144 ? 34.607 36.654 24.251 1.00 6.96 141 GLY B N 1
ATOM 5336 C CA . GLY B 1 144 ? 33.416 37.300 24.795 1.00 6.67 141 GLY B CA 1
ATOM 5337 C C . GLY B 1 144 ? 32.214 37.126 23.877 1.00 6.40 141 GLY B C 1
ATOM 5338 O O . GLY B 1 144 ? 31.095 36.823 24.353 1.00 4.85 141 GLY B O 1
ATOM 5339 N N . ALA B 1 145 ? 32.447 37.190 22.581 1.00 5.64 142 ALA B N 1
ATOM 5340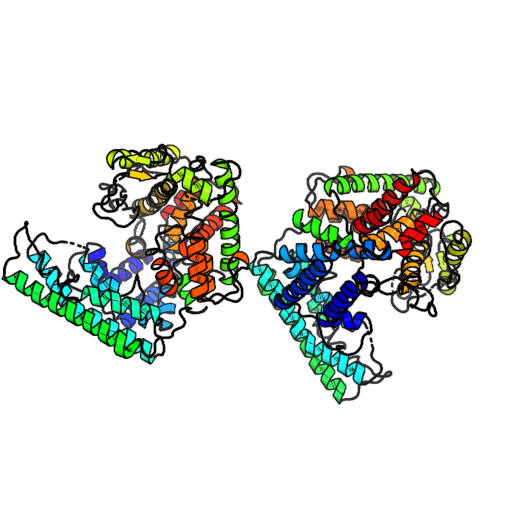 C CA . ALA B 1 145 ? 31.365 37.008 21.581 1.00 7.47 142 ALA B CA 1
ATOM 5341 C C . ALA B 1 145 ? 30.862 35.576 21.576 1.00 6.51 142 ALA B C 1
ATOM 5342 O O . ALA B 1 145 ? 29.641 35.322 21.596 1.00 6.36 142 ALA B O 1
ATOM 5344 N N . ILE B 1 146 ? 31.795 34.645 21.572 1.00 6.57 143 ILE B N 1
ATOM 5345 C CA . ILE B 1 146 ? 31.466 33.221 21.607 1.00 6.73 143 ILE B CA 1
ATOM 5346 C C . ILE B 1 146 ? 30.738 32.798 22.904 1.00 7.19 143 ILE B C 1
ATOM 5347 O O . ILE B 1 146 ? 29.772 32.012 22.855 1.00 6.18 143 ILE B O 1
ATOM 5352 N N . GLU B 1 147 ? 31.220 33.301 24.049 1.00 7.41 144 GLU B N 1
ATOM 5353 C CA . GLU B 1 147 ? 30.630 32.997 25.320 1.00 8.31 144 GLU B CA 1
ATOM 5354 C C . GLU B 1 147 ? 29.155 33.425 25.323 1.00 6.81 144 GLU B C 1
ATOM 5355 O O . GLU B 1 147 ? 28.286 32.650 25.664 1.00 6.36 144 GLU B O 1
ATOM 5361 N N . GLY B 1 148 ? 28.891 34.631 24.846 1.00 6.31 145 GLY B N 1
ATOM 5362 C CA . GLY B 1 148 ? 27.506 35.113 24.758 1.00 6.11 145 GLY B CA 1
ATOM 5363 C C . GLY B 1 148 ? 26.676 34.261 23.810 1.00 5.49 145 GLY B C 1
ATOM 5364 O O . GLY B 1 148 ? 25.505 34.050 24.067 1.00 5.52 145 GLY B O 1
ATOM 5365 N N . TYR B 1 149 ? 27.254 33.809 22.700 1.00 6.28 146 TYR B N 1
ATOM 5366 C CA . TYR B 1 149 ? 26.473 32.972 21.761 1.00 6.11 146 TYR B CA 1
ATOM 5367 C C . TYR B 1 149 ? 26.140 31.638 22.445 1.00 5.78 146 TYR B C 1
ATOM 5368 O O . TYR B 1 149 ? 25.055 31.140 22.349 1.00 5.66 146 TYR B O 1
ATOM 5377 N N . ILE B 1 150 ? 27.102 31.057 23.169 1.00 6.93 147 ILE B N 1
ATOM 5378 C CA . ILE B 1 150 ? 26.875 29.805 23.887 1.00 6.09 147 ILE B CA 1
ATOM 5379 C C . ILE B 1 150 ? 25.763 30.019 24.930 1.00 7.07 147 ILE B C 1
ATOM 5380 O O . ILE B 1 150 ? 24.858 29.162 25.080 1.00 5.93 147 ILE B O 1
ATOM 5385 N N . ALA B 1 151 ? 25.813 31.142 25.655 1.00 6.54 148 ALA B N 1
ATOM 5386 C CA . ALA B 1 151 ? 24.748 31.454 26.644 1.00 5.77 148 ALA B CA 1
ATOM 5387 C C . ALA B 1 151 ? 23.368 31.448 25.969 1.00 5.50 148 ALA B C 1
ATOM 5388 O O . ALA B 1 151 ? 22.437 30.909 26.567 1.00 5.03 148 ALA B O 1
ATOM 5390 N N . SER B 1 152 ? 23.231 31.979 24.735 1.00 5.70 149 SER B N 1
ATOM 5391 C CA . SER B 1 152 ? 21.926 31.935 24.010 1.00 6.49 149 SER B CA 1
ATOM 5392 C C . SER B 1 152 ? 21.566 30.505 23.609 1.00 5.57 149 SER B C 1
ATOM 5393 O O . SER B 1 152 ? 20.454 30.060 23.858 1.00 7.39 149 SER B O 1
ATOM 5396 N N . LEU B 1 153 ? 22.530 29.761 23.092 1.00 5.19 150 LEU B N 1
ATOM 5397 C CA . LEU B 1 153 ? 22.286 28.372 22.694 1.00 6.29 150 LEU B CA 1
ATOM 5398 C C . LEU B 1 153 ? 21.861 27.525 23.898 1.00 5.80 150 LEU B C 1
ATOM 5399 O O . LEU B 1 153 ? 20.912 26.689 23.813 1.00 5.16 150 LEU B O 1
ATOM 5404 N N . ARG B 1 154 ? 22.543 27.774 25.029 1.00 4.57 151 ARG B N 1
ATOM 5405 C CA . ARG B 1 154 ? 22.242 27.100 26.244 1.00 5.70 151 ARG B CA 1
ATOM 5406 C C . ARG B 1 154 ? 20.859 27.471 26.770 1.00 4.71 151 ARG B C 1
ATOM 5407 O O . ARG B 1 154 ? 20.064 26.556 27.152 1.00 4.74 151 ARG B O 1
ATOM 5415 N N . ALA B 1 155 ? 20.491 28.771 26.754 1.00 4.56 152 ALA B N 1
ATOM 5416 C CA . ALA B 1 155 ? 19.096 29.145 27.152 1.00 4.33 152 ALA B CA 1
ATOM 5417 C C . ALA B 1 155 ? 18.066 28.504 26.265 1.00 3.09 152 ALA B C 1
ATOM 5418 O O . ALA B 1 155 ? 16.991 28.022 26.707 1.00 2.74 152 ALA B O 1
ATOM 5420 N N . ALA B 1 156 ? 18.353 28.480 24.974 1.00 4.98 153 ALA B N 1
ATOM 5421 C CA . ALA B 1 156 ? 17.399 27.902 24.038 1.00 5.55 153 ALA B CA 1
ATOM 5422 C C . ALA B 1 156 ? 17.267 26.410 24.288 1.00 4.33 153 ALA B C 1
ATOM 5423 O O . ALA B 1 156 ? 16.168 25.831 24.276 1.00 3.67 153 ALA B O 1
ATOM 5425 N N . LYS B 1 157 ? 18.389 25.779 24.466 1.00 4.72 154 LYS B N 1
ATOM 5426 C CA . LYS B 1 157 ? 18.413 24.358 24.811 1.00 5.51 154 LYS B CA 1
ATOM 5427 C C . LYS B 1 157 ? 17.575 24.045 26.034 1.00 4.91 154 LYS B C 1
ATOM 5428 O O . LYS B 1 157 ? 16.836 23.080 26.036 1.00 5.88 154 LYS B O 1
ATOM 5434 N N . ASP B 1 158 ? 17.680 24.865 27.068 1.00 5.96 155 ASP B N 1
ATOM 5435 C CA . ASP B 1 158 ? 16.886 24.672 28.284 1.00 6.33 155 ASP B CA 1
ATOM 5436 C C . ASP B 1 158 ? 15.396 24.760 28.035 1.00 6.70 155 ASP B C 1
ATOM 5437 O O . ASP B 1 158 ? 14.584 24.154 28.757 1.00 5.52 155 ASP B O 1
ATOM 5442 N N . ASP B 1 159 ? 15.029 25.557 27.031 1.00 6.13 156 ASP B N 1
ATOM 5443 C CA . ASP B 1 159 ? 13.630 25.691 26.626 1.00 5.47 156 ASP B CA 1
ATOM 5444 C C . ASP B 1 159 ? 13.277 24.756 25.430 1.00 4.38 156 ASP B C 1
ATOM 5445 O O . ASP B 1 159 ? 12.320 24.982 24.724 1.00 2.61 156 ASP B O 1
ATOM 5450 N N . ARG B 1 160 ? 14.053 23.694 25.236 1.00 4.38 157 ARG B N 1
ATOM 5451 C CA . ARG B 1 160 ? 13.812 22.651 24.194 1.00 4.45 157 ARG B CA 1
ATOM 5452 C C . ARG B 1 160 ? 13.796 23.174 22.752 1.00 4.97 157 ARG B C 1
ATOM 5453 O O . ARG B 1 160 ? 13.085 22.667 21.912 1.00 3.71 157 ARG B O 1
ATOM 5461 N N . LYS B 1 161 ? 14.660 24.120 22.480 1.00 4.48 158 LYS B N 1
ATOM 5462 C CA . LYS B 1 161 ? 14.819 24.721 21.139 1.00 4.49 158 LYS B CA 1
ATOM 5463 C C . LYS B 1 161 ? 16.279 24.576 20.753 1.00 4.00 158 LYS B C 1
ATOM 5464 O O . LYS B 1 161 ? 17.134 25.324 21.242 1.00 3.45 158 LYS B O 1
ATOM 5470 N N . VAL B 1 162 ? 16.539 23.574 19.900 1.00 3.18 159 VAL B N 1
ATOM 5471 C CA . VAL B 1 162 ? 17.881 23.205 19.435 1.00 3.81 159 VAL B CA 1
ATOM 5472 C C . VAL B 1 162 ? 17.860 22.991 17.939 1.00 4.48 159 VAL B C 1
ATOM 5473 O O . VAL B 1 162 ? 16.990 22.331 17.403 1.00 3.80 159 VAL B O 1
ATOM 5477 N N . ALA B 1 163 ? 18.868 23.549 17.272 1.00 5.33 160 ALA B N 1
ATOM 5478 C CA . ALA B 1 163 ? 19.074 23.348 15.851 1.00 5.62 160 ALA B CA 1
ATOM 5479 C C . ALA B 1 163 ? 19.239 21.827 15.544 1.00 5.76 160 ALA B C 1
ATOM 5480 O O . ALA B 1 163 ? 19.633 21.027 16.394 1.00 3.57 160 ALA B O 1
ATOM 5482 N N . ALA B 1 164 ? 18.872 21.458 14.310 1.00 5.70 161 ALA B N 1
ATOM 5483 C CA . ALA B 1 164 ? 19.028 20.081 13.806 1.00 6.13 161 ALA B CA 1
ATOM 5484 C C . ALA B 1 164 ? 20.462 19.588 14.021 1.00 4.48 161 ALA B C 1
ATOM 5485 O O . ALA B 1 164 ? 21.440 20.338 13.845 1.00 5.57 161 ALA B O 1
ATOM 5487 N N . ALA B 1 165 ? 20.595 18.302 14.336 1.00 4.85 162 ALA B N 1
ATOM 5488 C CA . ALA B 1 165 ? 21.893 17.642 14.551 1.00 3.58 162 ALA B CA 1
ATOM 5489 C C . ALA B 1 165 ? 22.865 17.841 13.390 1.00 3.60 162 ALA B C 1
ATOM 5490 O O . ALA B 1 165 ? 24.084 18.096 13.580 1.00 3.75 162 ALA B O 1
ATOM 5492 N N . ARG B 1 166 ? 22.345 17.750 12.167 1.00 4.55 163 ARG B N 1
ATOM 5493 C CA . ARG B 1 166 ? 23.146 17.972 10.939 1.00 4.64 163 ARG B CA 1
ATOM 5494 C C . ARG B 1 166 ? 23.884 19.291 10.959 1.00 4.58 163 ARG B C 1
ATOM 5495 O O . ARG B 1 166 ? 25.067 19.332 10.646 1.00 3.18 163 ARG B O 1
ATOM 5503 N N . GLN B 1 167 ? 23.171 20.349 11.329 1.00 6.03 164 GLN B N 1
ATOM 5504 C CA . GLN B 1 167 ? 23.704 21.697 11.338 1.00 5.12 164 GLN B CA 1
ATOM 5505 C C . GLN B 1 167 ? 24.768 21.844 12.440 1.00 5.90 164 GLN B C 1
ATOM 5506 O O . GLN B 1 167 ? 25.798 22.439 12.256 1.00 5.18 164 GLN B O 1
ATOM 5512 N N . ILE B 1 168 ? 24.509 21.254 13.596 1.00 4.99 165 ILE B N 1
ATOM 5513 C CA . ILE B 1 168 ? 25.477 21.281 14.685 1.00 5.30 165 ILE B CA 1
ATOM 5514 C C . ILE B 1 168 ? 26.801 20.609 14.280 1.00 5.84 165 ILE B C 1
ATOM 5515 O O . ILE B 1 168 ? 27.891 21.163 14.520 1.00 6.46 165 ILE B O 1
ATOM 5520 N N . ARG B 1 169 ? 26.701 19.452 13.631 1.00 6.00 166 ARG B N 1
ATOM 5521 C CA . ARG B 1 169 ? 27.858 18.774 13.148 1.00 5.96 166 ARG B CA 1
ATOM 5522 C C . ARG B 1 169 ? 28.574 19.625 12.163 1.00 6.53 166 ARG B C 1
ATOM 5523 O O . ARG B 1 169 ? 29.806 19.646 12.131 1.00 5.72 166 ARG B O 1
ATOM 5531 N N . ILE B 1 170 ? 27.849 20.315 11.285 1.00 6.45 167 ILE B N 1
ATOM 5532 C CA . ILE B 1 170 ? 28.566 21.126 10.277 1.00 6.33 167 ILE B CA 1
ATOM 5533 C C . ILE B 1 170 ? 29.394 22.232 10.940 1.00 6.37 167 ILE B C 1
ATOM 5534 O O . ILE B 1 170 ? 30.563 22.484 10.573 1.00 9.05 167 ILE B O 1
ATOM 5539 N N . VAL B 1 171 ? 28.817 22.877 11.947 1.00 5.51 168 VAL B N 1
ATOM 5540 C CA . VAL B 1 171 ? 29.467 24.008 12.628 1.00 5.31 168 VAL B CA 1
ATOM 5541 C C . VAL B 1 171 ? 30.578 23.512 13.506 1.00 4.50 168 VAL B C 1
ATOM 5542 O O . VAL B 1 171 ? 31.642 24.171 13.637 1.00 5.04 168 VAL B O 1
ATOM 5546 N N . ILE B 1 172 ? 30.409 22.338 14.107 1.00 4.48 169 ILE B N 1
ATOM 5547 C CA . ILE B 1 172 ? 31.573 21.738 14.739 1.00 5.12 169 ILE B CA 1
ATOM 5548 C C . ILE B 1 172 ? 32.699 21.595 13.704 1.00 5.43 169 ILE B C 1
ATOM 5549 O O . ILE B 1 172 ? 33.809 21.946 14.018 1.00 7.06 169 ILE B O 1
ATOM 5554 N N . GLU B 1 173 ? 32.447 21.062 12.501 1.00 5.94 170 GLU B N 1
ATOM 5555 C CA . GLU B 1 173 ? 33.536 20.914 11.473 1.00 6.53 170 GLU B CA 1
ATOM 5556 C C . GLU B 1 173 ? 34.142 22.275 11.075 1.00 6.06 170 GLU B C 1
ATOM 5557 O O . GLU B 1 173 ? 35.375 22.449 11.045 1.00 6.57 170 GLU B O 1
ATOM 5563 N N . GLN B 1 174 ? 33.287 23.262 10.836 1.00 7.22 171 GLN B N 1
ATOM 5564 C CA . GLN B 1 174 ? 33.734 24.540 10.270 1.00 8.27 171 GLN B CA 1
ATOM 5565 C C . GLN B 1 174 ? 34.608 25.242 11.306 1.00 8.74 171 GLN B C 1
ATOM 5566 O O . GLN B 1 174 ? 35.674 25.733 10.967 1.00 10.32 171 GLN B O 1
ATOM 5572 N N . THR B 1 175 ? 34.199 25.193 12.566 1.00 8.44 172 THR B N 1
ATOM 5573 C CA . THR B 1 175 ? 34.893 25.925 13.605 1.00 9.35 172 THR B CA 1
ATOM 5574 C C . THR B 1 175 ? 36.171 25.218 14.011 1.00 8.43 172 THR B C 1
ATOM 5575 O O . THR B 1 175 ? 37.125 25.860 14.436 1.00 8.79 172 THR B O 1
ATOM 5579 N N . GLY B 1 176 ? 36.192 23.903 13.866 1.00 7.18 173 GLY B N 1
ATOM 5580 C CA . GLY B 1 176 ? 37.396 23.158 14.081 1.00 6.56 173 GLY B CA 1
ATOM 5581 C C . GLY B 1 176 ? 38.471 23.624 13.138 1.00 5.28 173 GLY B C 1
ATOM 5582 O O . GLY B 1 176 ? 39.632 23.706 13.515 1.00 6.89 173 GLY B O 1
ATOM 5583 N N . ARG B 1 177 ? 38.087 23.931 11.899 1.00 6.00 174 ARG B N 1
ATOM 5584 C CA . ARG B 1 177 ? 39.077 24.478 10.948 1.00 5.33 174 ARG B CA 1
ATOM 5585 C C . ARG B 1 177 ? 39.510 25.875 11.391 1.00 4.59 174 ARG B C 1
ATOM 5586 O O . ARG B 1 177 ? 40.713 26.199 11.334 1.00 6.00 174 ARG B O 1
ATOM 5594 N N . TYR B 1 178 ? 38.561 26.715 11.813 1.00 5.77 175 TYR B N 1
ATOM 5595 C CA . TYR B 1 178 ? 38.929 28.091 12.269 1.00 5.44 175 TYR B CA 1
ATOM 5596 C C . TYR B 1 178 ? 40.003 28.059 13.363 1.00 6.34 175 TYR B C 1
ATOM 5597 O O . TYR B 1 178 ? 40.874 28.912 13.395 1.00 7.12 175 TYR B O 1
ATOM 5606 N N . ALA B 1 179 ? 39.950 27.044 14.225 1.00 7.32 176 ALA B N 1
ATOM 5607 C CA . ALA B 1 179 ? 40.768 26.935 15.424 1.00 8.21 176 ALA B CA 1
ATOM 5608 C C . ALA B 1 179 ? 42.038 26.058 15.242 1.00 8.91 176 ALA B C 1
ATOM 5609 O O . ALA B 1 179 ? 42.936 26.060 16.106 1.00 10.69 176 ALA B O 1
ATOM 5611 N N . ALA B 1 180 ? 42.192 25.434 14.079 1.00 9.47 177 ALA B N 1
ATOM 5612 C CA . ALA B 1 180 ? 43.307 24.513 13.810 1.00 10.00 177 ALA B CA 1
ATOM 5613 C C . ALA B 1 180 ? 44.664 25.212 13.699 1.00 10.77 177 ALA B C 1
ATOM 5614 O O . ALA B 1 180 ? 44.737 26.431 13.512 1.00 8.75 177 ALA B O 1
ATOM 5616 N N . GLU B 1 181 ? 45.735 24.413 13.784 1.00 14.01 178 GLU B N 1
ATOM 5617 C CA . GLU B 1 181 ? 47.123 24.929 13.685 1.00 16.58 178 GLU B CA 1
ATOM 5618 C C . GLU B 1 181 ? 47.473 25.714 12.438 1.00 16.78 178 GLU B C 1
ATOM 5619 O O . GLU B 1 181 ? 48.363 26.561 12.499 1.00 17.72 178 GLU B O 1
ATOM 5625 N N . ASP B 1 182 ? 46.862 25.371 11.307 1.00 17.04 179 ASP B N 1
ATOM 5626 C CA . ASP B 1 182 ? 47.008 26.145 10.079 1.00 17.42 179 ASP B CA 1
ATOM 5627 C C . ASP B 1 182 ? 45.621 26.634 9.647 1.00 16.04 179 ASP B C 1
ATOM 5628 O O . ASP B 1 182 ? 45.369 26.789 8.468 1.00 16.18 179 ASP B O 1
ATOM 5633 N N . GLY B 1 183 ? 44.757 26.920 10.624 1.00 14.08 180 GLY B N 1
ATOM 5634 C CA . GLY B 1 183 ? 43.430 27.467 10.355 1.00 12.60 180 GLY B CA 1
ATOM 5635 C C . GLY B 1 183 ? 43.461 28.989 10.250 1.00 11.72 180 GLY B C 1
ATOM 5636 O O . GLY B 1 183 ? 44.543 29.612 10.369 1.00 11.88 180 GLY B O 1
ATOM 5637 N N . PHE B 1 184 ? 42.289 29.587 10.062 1.00 9.89 181 PHE B N 1
ATOM 5638 C CA . PHE B 1 184 ? 42.173 31.032 9.852 1.00 9.75 181 PHE B CA 1
ATOM 5639 C C . PHE B 1 184 ? 42.960 31.883 10.855 1.00 8.81 181 PHE B C 1
ATOM 5640 O O . PHE B 1 184 ? 43.759 32.752 10.477 1.00 9.83 181 PHE B O 1
ATOM 5648 N N . PHE B 1 185 ? 42.700 31.695 12.135 1.00 9.33 182 PHE B N 1
ATOM 5649 C CA . PHE B 1 185 ? 43.346 32.515 13.147 1.00 8.46 182 PHE B CA 1
ATOM 5650 C C . PHE B 1 185 ? 44.870 32.266 13.302 1.00 9.74 182 PHE B C 1
ATOM 5651 O O . PHE B 1 185 ? 45.633 33.231 13.476 1.00 9.58 182 PHE B O 1
ATOM 5659 N N . ALA B 1 186 ? 45.297 31.007 13.209 1.00 9.34 183 ALA B N 1
ATOM 5660 C CA . ALA B 1 186 ? 46.688 30.645 13.224 1.00 10.98 183 ALA B CA 1
ATOM 5661 C C . ALA B 1 186 ? 47.430 31.361 12.090 1.00 10.88 183 ALA B C 1
ATOM 5662 O O . ALA B 1 186 ? 48.437 31.997 12.325 1.00 9.72 183 ALA B O 1
ATOM 5664 N N . LYS B 1 187 ? 46.873 31.287 10.878 1.00 12.15 184 LYS B N 1
ATOM 5665 C CA . LYS B 1 187 ? 47.471 31.885 9.707 1.00 12.49 184 LYS B CA 1
ATOM 5666 C C . LYS B 1 187 ? 47.416 33.379 9.718 1.00 12.54 184 LYS B C 1
ATOM 5667 O O . LYS B 1 187 ? 48.355 34.015 9.240 1.00 11.72 184 LYS B O 1
ATOM 5681 N N . ALA B 1 189 ? 47.876 35.355 12.240 1.00 11.92 186 ALA B N 1
ATOM 5682 C CA . ALA B 1 189 ? 49.011 35.823 13.052 1.00 12.17 186 ALA B CA 1
ATOM 5683 C C . ALA B 1 189 ? 50.308 35.455 12.361 1.00 11.56 186 ALA B C 1
ATOM 5684 O O . ALA B 1 189 ? 51.191 36.290 12.229 1.00 11.64 186 ALA B O 1
ATOM 5686 N N . ALA B 1 190 ? 50.422 34.207 11.907 1.00 12.25 187 ALA B N 1
ATOM 5687 C CA . ALA B 1 190 ? 51.635 33.744 11.227 1.00 12.60 187 ALA B CA 1
ATOM 5688 C C . ALA B 1 190 ? 51.969 34.503 9.932 1.00 12.56 187 ALA B C 1
ATOM 5689 O O . ALA B 1 190 ? 53.139 34.712 9.617 1.00 13.28 187 ALA B O 1
ATOM 5691 N N . ASP B 1 191 ? 50.973 34.871 9.150 1.00 11.61 188 ASP B N 1
ATOM 5692 C CA . ASP B 1 191 ? 51.226 35.477 7.837 1.00 11.44 188 ASP B CA 1
ATOM 5693 C C . ASP B 1 191 ? 51.016 36.973 7.835 1.00 10.97 188 ASP B C 1
ATOM 5694 O O . ASP B 1 191 ? 51.138 37.585 6.783 1.00 10.19 188 ASP B O 1
ATOM 5699 N N . ALA B 1 192 ? 50.654 37.561 8.990 1.00 10.78 189 ALA B N 1
ATOM 5700 C CA . ALA B 1 192 ? 50.449 38.991 9.110 1.00 11.25 189 ALA B CA 1
ATOM 5701 C C . ALA B 1 192 ? 51.605 39.749 8.519 1.00 13.52 189 ALA B C 1
ATOM 5702 O O . ALA B 1 192 ? 52.770 39.385 8.684 1.00 13.70 189 ALA B O 1
ATOM 5704 N N . SER B 1 193 ? 51.275 40.813 7.811 1.00 15.37 190 SER B N 1
ATOM 5705 C CA . SER B 1 193 ? 52.279 41.665 7.279 1.00 16.88 190 SER B CA 1
ATOM 5706 C C . SER B 1 193 ? 51.772 43.077 7.162 1.00 17.16 190 SER B C 1
ATOM 5707 O O . SER B 1 193 ? 50.592 43.358 6.973 1.00 15.29 190 SER B O 1
ATOM 5710 N N . LEU B 1 194 ? 52.728 43.958 7.274 1.00 18.05 191 LEU B N 1
ATOM 5711 C CA . LEU B 1 194 ? 52.509 45.364 7.202 1.00 20.19 191 LEU B CA 1
ATOM 5712 C C . LEU B 1 194 ? 53.412 45.805 6.105 1.00 22.48 191 LEU B C 1
ATOM 5713 O O . LEU B 1 194 ? 54.639 45.546 6.180 1.00 23.00 191 LEU B O 1
ATOM 5718 N N . GLY B 1 195 ? 52.827 46.445 5.090 1.00 25.06 192 GLY B N 1
ATOM 5719 C CA . GLY B 1 195 ? 53.573 46.777 3.885 1.00 27.31 192 GLY B CA 1
ATOM 5720 C C . GLY B 1 195 ? 53.622 45.462 3.122 1.00 28.89 192 GLY B C 1
ATOM 5721 O O . GLY B 1 195 ? 52.627 45.066 2.512 1.00 29.80 192 GLY B O 1
ATOM 5722 N N . ASP B 1 196 ? 54.778 44.794 3.192 1.00 29.98 193 ASP B N 1
ATOM 5723 C CA . ASP B 1 196 ? 54.926 43.358 2.853 1.00 30.39 193 ASP B CA 1
ATOM 5724 C C . ASP B 1 196 ? 56.117 42.831 3.705 1.00 30.23 193 ASP B C 1
ATOM 5725 O O . ASP B 1 196 ? 57.095 42.267 3.173 1.00 30.52 193 ASP B O 1
ATOM 5730 N N . ALA B 1 197 ? 56.034 43.094 5.020 1.00 29.47 194 ALA B N 1
ATOM 5731 C CA . ALA B 1 197 ? 57.080 42.791 6.024 1.00 28.72 194 ALA B CA 1
ATOM 5732 C C . ALA B 1 197 ? 56.393 42.125 7.217 1.00 28.07 194 ALA B C 1
ATOM 5733 O O . ALA B 1 197 ? 55.204 42.353 7.423 1.00 28.46 194 ALA B O 1
ATOM 5735 N N . PRO B 1 198 ? 57.115 41.307 8.020 1.00 27.22 195 PRO B N 1
ATOM 5736 C CA . PRO B 1 198 ? 56.450 40.921 9.287 1.00 25.79 195 PRO B CA 1
ATOM 5737 C C . PRO B 1 198 ? 56.098 42.185 10.097 1.00 23.88 195 PRO B C 1
ATOM 5738 O O . PRO B 1 198 ? 56.696 43.248 9.892 1.00 23.84 195 PRO B O 1
ATOM 5742 N N . LEU B 1 199 ? 55.127 42.082 10.987 1.00 21.08 196 LEU B N 1
ATOM 5743 C CA . LEU B 1 199 ? 54.715 43.244 11.788 1.00 19.11 196 LEU B CA 1
ATOM 5744 C C . LEU B 1 199 ? 55.860 43.601 12.713 1.00 17.12 196 LEU B C 1
ATOM 5745 O O . LEU B 1 199 ? 56.650 42.724 13.010 1.00 15.74 196 LEU B O 1
ATOM 5750 N N . PRO B 1 200 ? 55.886 44.837 13.250 1.00 15.79 197 PRO B N 1
ATOM 5751 C CA . PRO B 1 200 ? 56.729 45.124 14.417 1.00 15.22 197 PRO B CA 1
ATOM 5752 C C . PRO B 1 200 ? 56.449 44.185 15.575 1.00 14.78 197 PRO B C 1
ATOM 5753 O O . PRO B 1 200 ? 55.352 43.678 15.712 1.00 14.25 197 PRO B O 1
ATOM 5757 N N . ALA B 1 201 ? 57.471 43.950 16.393 1.00 14.88 198 ALA B N 1
ATOM 5758 C CA . ALA B 1 201 ? 57.426 42.946 17.433 1.00 14.01 198 ALA B CA 1
ATOM 5759 C C . ALA B 1 201 ? 56.243 43.178 18.403 1.00 13.98 198 ALA B C 1
ATOM 5760 O O . ALA B 1 201 ? 55.525 42.229 18.761 1.00 12.30 198 ALA B O 1
ATOM 5762 N N . GLU B 1 202 ? 55.995 44.421 18.799 1.00 14.18 199 GLU B N 1
ATOM 5763 C CA . GLU B 1 202 ? 55.018 44.650 19.896 1.00 15.18 199 GLU B CA 1
ATOM 5764 C C . GLU B 1 202 ? 53.616 44.309 19.464 1.00 14.14 199 GLU B C 1
ATOM 5765 O O . GLU B 1 202 ? 52.856 43.647 20.200 1.00 13.86 199 GLU B O 1
ATOM 5771 N N . VAL B 1 203 ? 53.260 44.759 18.260 1.00 13.91 200 VAL B N 1
ATOM 5772 C CA . VAL B 1 203 ? 51.907 44.492 17.768 1.00 13.36 200 VAL B CA 1
ATOM 5773 C C . VAL B 1 203 ? 51.806 43.023 17.342 1.00 12.97 200 VAL B C 1
ATOM 5774 O O . VAL B 1 203 ? 50.764 42.425 17.474 1.00 12.75 200 VAL B O 1
ATOM 5778 N N . GLN B 1 204 ? 52.899 42.431 16.875 1.00 12.80 201 GLN B N 1
ATOM 5779 C CA . GLN B 1 204 ? 52.849 41.013 16.584 1.00 12.34 201 GLN B CA 1
ATOM 5780 C C . GLN B 1 204 ? 52.478 40.247 17.852 1.00 12.27 201 GLN B C 1
ATOM 5781 O O . GLN B 1 204 ? 51.642 39.343 17.802 1.00 10.90 201 GLN B O 1
ATOM 5787 N N . ASP B 1 205 ? 53.101 40.591 18.987 1.00 11.58 202 ASP B N 1
ATOM 5788 C CA . ASP B 1 205 ? 52.772 39.904 20.222 1.00 11.30 202 ASP B CA 1
ATOM 5789 C C . ASP B 1 205 ? 51.277 40.076 20.592 1.00 10.43 202 ASP B C 1
ATOM 5790 O O . ASP B 1 205 ? 50.612 39.100 21.062 1.00 8.16 202 ASP B O 1
ATOM 5795 N N . LYS B 1 206 ? 50.698 41.273 20.373 1.00 9.82 203 LYS B N 1
ATOM 5796 C CA . LYS B 1 206 ? 49.281 41.425 20.704 1.00 10.29 203 LYS B CA 1
ATOM 5797 C C . LYS B 1 206 ? 48.466 40.526 19.799 1.00 9.49 203 LYS B C 1
ATOM 5798 O O . LYS B 1 206 ? 47.480 39.938 20.209 1.00 9.81 203 LYS B O 1
ATOM 5804 N N . LEU B 1 207 ? 48.873 40.437 18.544 1.00 9.27 204 LEU B N 1
ATOM 5805 C CA . LEU B 1 207 ? 48.141 39.625 17.584 1.00 9.93 204 LEU B CA 1
ATOM 5806 C C . LEU B 1 207 ? 48.221 38.128 17.877 1.00 10.05 204 LEU B C 1
ATOM 5807 O O . LEU B 1 207 ? 47.244 37.410 17.757 1.00 10.25 204 LEU B O 1
ATOM 5812 N N . ASP B 1 208 ? 49.385 37.654 18.278 1.00 9.95 205 ASP B N 1
ATOM 5813 C CA . ASP B 1 208 ? 49.554 36.270 18.695 1.00 10.56 205 ASP B CA 1
ATOM 5814 C C . ASP B 1 208 ? 48.644 35.996 19.882 1.00 10.09 205 ASP B C 1
ATOM 5815 O O . ASP B 1 208 ? 47.986 34.976 19.923 1.00 9.15 205 ASP B O 1
ATOM 5820 N N . ALA B 1 209 ? 48.613 36.891 20.859 1.00 10.17 206 ALA B N 1
ATOM 5821 C CA . ALA B 1 209 ? 47.795 36.657 22.064 1.00 9.56 206 ALA B CA 1
ATOM 5822 C C . ALA B 1 209 ? 46.283 36.633 21.699 1.00 9.19 206 ALA B C 1
ATOM 5823 O O . ALA B 1 209 ? 45.524 35.778 22.160 1.00 8.93 206 ALA B O 1
ATOM 5825 N N . GLY B 1 210 ? 45.870 37.568 20.865 1.00 9.00 207 GLY B N 1
ATOM 5826 C CA . GLY B 1 210 ? 44.442 37.701 20.486 1.00 8.88 207 GLY B CA 1
ATOM 5827 C C . GLY B 1 210 ? 43.987 36.517 19.655 1.00 9.06 207 GLY B C 1
ATOM 5828 O O . GLY B 1 210 ? 42.904 35.912 19.914 1.00 10.15 207 GLY B O 1
ATOM 5829 N N . THR B 1 211 ? 44.764 36.192 18.622 1.00 9.12 208 THR B N 1
ATOM 5830 C CA . THR B 1 211 ? 44.457 35.047 17.776 1.00 10.41 208 THR B CA 1
ATOM 5831 C C . THR B 1 211 ? 44.439 33.695 18.572 1.00 10.35 208 THR B C 1
ATOM 5832 O O . THR B 1 211 ? 43.569 32.837 18.331 1.00 9.51 208 THR B O 1
ATOM 5836 N N . SER B 1 212 ? 45.334 33.558 19.546 1.00 9.16 209 SER B N 1
ATOM 5837 C CA . SER B 1 212 ? 45.368 32.342 20.387 1.00 10.37 209 SER B CA 1
ATOM 5838 C C . SER B 1 212 ? 44.118 32.263 21.227 1.00 9.34 209 SER B C 1
ATOM 5839 O O . SER B 1 212 ? 43.541 31.209 21.363 1.00 10.89 209 SER B O 1
ATOM 5842 N N . ALA B 1 213 ? 43.705 33.391 21.779 1.00 9.68 210 ALA B N 1
ATOM 5843 C CA . ALA B 1 213 ? 42.405 33.487 22.468 1.00 7.72 210 ALA B CA 1
ATOM 5844 C C . ALA B 1 213 ? 41.281 33.157 21.547 1.00 8.81 210 ALA B C 1
ATOM 5845 O O . ALA B 1 213 ? 40.332 32.429 21.934 1.00 6.65 210 ALA B O 1
ATOM 5847 N N . ALA B 1 214 ? 41.349 33.639 20.315 1.00 8.26 211 ALA B N 1
ATOM 5848 C CA . ALA B 1 214 ? 40.248 33.357 19.387 1.00 7.27 211 ALA B CA 1
ATOM 5849 C C . ALA B 1 214 ? 40.169 31.847 19.012 1.00 7.21 211 ALA B C 1
ATOM 5850 O O . ALA B 1 214 ? 39.043 31.291 18.931 1.00 7.92 211 ALA B O 1
ATOM 5852 N N . ARG B 1 215 ? 41.326 31.210 18.861 1.00 7.44 212 ARG B N 1
ATOM 5853 C CA . ARG B 1 215 ? 41.394 29.776 18.624 1.00 8.03 212 ARG B CA 1
ATOM 5854 C C . ARG B 1 215 ? 40.812 28.987 19.796 1.00 8.80 212 ARG B C 1
ATOM 5855 O O . ARG B 1 215 ? 40.041 28.049 19.593 1.00 7.53 212 ARG B O 1
ATOM 5863 N N . SER B 1 216 ? 41.178 29.362 21.021 1.00 7.99 213 SER B N 1
ATOM 5864 C CA . SER B 1 216 ? 40.672 28.645 22.204 1.00 8.32 213 SER B CA 1
ATOM 5865 C C . SER B 1 216 ? 39.161 28.815 22.281 1.00 7.96 213 SER B C 1
ATOM 5866 O O . SER B 1 216 ? 38.412 27.870 22.554 1.00 7.38 213 SER B O 1
ATOM 5869 N N . ALA B 1 217 ? 38.670 29.971 21.894 1.00 8.18 214 ALA B N 1
ATOM 5870 C CA . ALA B 1 217 ? 37.213 30.196 21.992 1.00 6.31 214 ALA B CA 1
ATOM 5871 C C . ALA B 1 217 ? 36.467 29.333 21.019 1.00 6.83 214 ALA B C 1
ATOM 5872 O O . ALA B 1 217 ? 35.398 28.755 21.346 1.00 7.79 214 ALA B O 1
ATOM 5874 N N . TYR B 1 218 ? 36.958 29.250 19.797 1.00 7.57 215 TYR B N 1
ATOM 5875 C CA . TYR B 1 218 ? 36.266 28.447 18.807 1.00 8.23 215 TYR B CA 1
ATOM 5876 C C . TYR B 1 218 ? 36.354 26.943 19.163 1.00 8.37 215 TYR B C 1
ATOM 5877 O O . TYR B 1 218 ? 35.434 26.207 18.923 1.00 7.02 215 TYR B O 1
ATOM 5886 N N . SER B 1 219 ? 37.482 26.517 19.738 1.00 6.48 216 SER B N 1
ATOM 5887 C CA . SER B 1 219 ? 37.603 25.169 20.300 1.00 7.07 216 SER B CA 1
ATOM 5888 C C . SER B 1 219 ? 36.585 24.908 21.429 1.00 6.82 216 SER B C 1
ATOM 5889 O O . SER B 1 219 ? 36.001 23.831 21.484 1.00 6.65 216 SER B O 1
ATOM 5892 N N . ALA B 1 220 ? 36.333 25.916 22.261 1.00 6.66 217 ALA B N 1
ATOM 5893 C CA . ALA B 1 220 ? 35.341 25.814 23.368 1.00 7.10 217 ALA B CA 1
ATOM 5894 C C . ALA B 1 220 ? 33.974 25.710 22.761 1.00 7.12 217 ALA B C 1
ATOM 5895 O O . ALA B 1 220 ? 33.137 24.964 23.272 1.00 6.29 217 ALA B O 1
ATOM 5897 N N . LEU B 1 221 ? 33.738 26.452 21.686 1.00 7.13 218 LEU B N 1
ATOM 5898 C CA . LEU B 1 221 ? 32.439 26.379 21.055 1.00 7.19 218 LEU B CA 1
ATOM 5899 C C . LEU B 1 221 ? 32.240 24.929 20.518 1.00 7.70 218 LEU B C 1
ATOM 5900 O O . LEU B 1 221 ? 31.225 24.309 20.768 1.00 7.62 218 LEU B O 1
ATOM 5905 N N . GLY B 1 222 ? 33.213 24.412 19.772 1.00 7.48 219 GLY B N 1
ATOM 5906 C CA . GLY B 1 222 ? 33.129 23.026 19.338 1.00 6.70 219 GLY B CA 1
ATOM 5907 C C . GLY B 1 222 ? 32.850 22.054 20.477 1.00 4.98 219 GLY B C 1
ATOM 5908 O O . GLY B 1 222 ? 32.140 21.096 20.287 1.00 3.25 219 GLY B O 1
ATOM 5909 N N . ALA B 1 223 ? 33.461 22.283 21.646 1.00 5.26 220 ALA B N 1
ATOM 5910 C CA . ALA B 1 223 ? 33.358 21.351 22.765 1.00 5.88 220 ALA B CA 1
ATOM 5911 C C . ALA B 1 223 ? 31.914 21.395 23.292 1.00 5.29 220 ALA B C 1
ATOM 5912 O O . ALA B 1 223 ? 31.327 20.359 23.504 1.00 4.56 220 ALA B O 1
ATOM 5914 N N . PHE B 1 224 ? 31.374 22.602 23.422 1.00 6.37 221 PHE B N 1
ATOM 5915 C CA . PHE B 1 224 ? 29.980 22.839 23.868 1.00 5.59 221 PHE B CA 1
ATOM 5916 C C . PHE B 1 224 ? 28.975 22.159 22.919 1.00 5.95 221 PHE B C 1
ATOM 5917 O O . PHE B 1 224 ? 27.991 21.498 23.337 1.00 5.60 221 PHE B O 1
ATOM 5925 N N . LEU B 1 225 ? 29.172 22.405 21.641 1.00 6.55 222 LEU B N 1
ATOM 5926 C CA . LEU B 1 225 ? 28.279 21.868 20.618 1.00 4.95 222 LEU B CA 1
ATOM 5927 C C . LEU B 1 225 ? 28.324 20.358 20.669 1.00 5.06 222 LEU B C 1
ATOM 5928 O O . LEU B 1 225 ? 27.302 19.714 20.636 1.00 2.02 222 LEU B O 1
ATOM 5933 N N . ARG B 1 226 ? 29.536 19.801 20.753 1.00 4.79 223 ARG B N 1
ATOM 5934 C CA . ARG B 1 226 ? 29.658 18.338 20.822 1.00 5.51 223 ARG B CA 1
ATOM 5935 C C . ARG B 1 226 ? 29.069 17.726 22.105 1.00 5.95 223 ARG B C 1
ATOM 5936 O O . ARG B 1 226 ? 28.343 16.709 22.053 1.00 6.97 223 ARG B O 1
ATOM 5944 N N . ASP B 1 227 ? 29.431 18.311 23.247 1.00 6.32 224 ASP B N 1
ATOM 5945 C CA . ASP B 1 227 ? 29.211 17.667 24.542 1.00 7.39 224 ASP B CA 1
ATOM 5946 C C . ASP B 1 227 ? 27.862 17.997 25.099 1.00 7.67 224 ASP B C 1
ATOM 5947 O O . ASP B 1 227 ? 27.334 17.191 25.824 1.00 7.54 224 ASP B O 1
ATOM 5952 N N . GLU B 1 228 ? 27.343 19.193 24.823 1.00 6.98 225 GLU B N 1
ATOM 5953 C CA . GLU B 1 228 ? 26.107 19.667 25.428 1.00 8.04 225 GLU B CA 1
ATOM 5954 C C . GLU B 1 228 ? 24.931 19.764 24.455 1.00 8.00 225 GLU B C 1
ATOM 5955 O O . GLU B 1 228 ? 23.850 19.324 24.817 1.00 7.65 225 GLU B O 1
ATOM 5961 N N . LEU B 1 229 ? 25.131 20.303 23.235 1.00 7.54 226 LEU B N 1
ATOM 5962 C CA . LEU B 1 229 ? 24.016 20.586 22.354 1.00 7.81 226 LEU B CA 1
ATOM 5963 C C . LEU B 1 229 ? 23.681 19.370 21.520 1.00 7.10 226 LEU B C 1
ATOM 5964 O O . LEU B 1 229 ? 22.557 18.971 21.462 1.00 6.26 226 LEU B O 1
ATOM 5969 N N . LEU B 1 230 ? 24.648 18.813 20.850 1.00 7.35 227 LEU B N 1
ATOM 5970 C CA . LEU B 1 230 ? 24.413 17.673 19.943 1.00 7.57 227 LEU B CA 1
ATOM 5971 C C . LEU B 1 230 ? 23.632 16.505 20.556 1.00 8.27 227 LEU B C 1
ATOM 5972 O O . LEU B 1 230 ? 22.656 16.047 19.951 1.00 6.36 227 LEU B O 1
ATOM 5977 N N . PRO B 1 231 ? 23.955 16.099 21.807 1.00 7.59 228 PRO B N 1
ATOM 5978 C CA . PRO B 1 231 ? 23.189 15.012 22.420 1.00 7.41 228 PRO B CA 1
ATOM 5979 C C . PRO B 1 231 ? 21.668 15.207 22.504 1.00 7.88 228 PRO B C 1
ATOM 5980 O O . PRO B 1 231 ? 20.925 14.225 22.490 1.00 7.38 228 PRO B O 1
ATOM 5984 N N . VAL B 1 232 ? 21.202 16.452 22.538 1.00 7.68 229 VAL B N 1
ATOM 5985 C CA . VAL B 1 232 ? 19.766 16.732 22.652 1.00 7.33 229 VAL B CA 1
ATOM 5986 C C . VAL B 1 232 ? 19.175 17.352 21.360 1.00 7.89 229 VAL B C 1
ATOM 5987 O O . VAL B 1 232 ? 18.041 17.825 21.358 1.00 9.39 229 VAL B O 1
ATOM 5991 N N . ALA B 1 233 ? 19.950 17.398 20.284 1.00 6.87 230 ALA B N 1
ATOM 5992 C CA . ALA B 1 233 ? 19.523 18.033 19.061 1.00 5.82 230 ALA B CA 1
ATOM 5993 C C . ALA B 1 233 ? 18.559 17.093 18.338 1.00 7.16 230 ALA B C 1
ATOM 5994 O O . ALA B 1 233 ? 18.714 15.883 18.417 1.00 7.95 230 ALA B O 1
ATOM 5996 N N . PRO B 1 234 ? 17.539 17.627 17.637 1.00 7.52 231 PRO B N 1
ATOM 5997 C CA . PRO B 1 234 ? 16.715 16.712 16.867 1.00 8.30 231 PRO B CA 1
ATOM 5998 C C . PRO B 1 234 ? 17.447 16.177 15.642 1.00 8.24 231 PRO B C 1
ATOM 5999 O O . PRO B 1 234 ? 18.225 16.927 15.027 1.00 9.10 231 PRO B O 1
ATOM 6003 N N . GLU B 1 235 ? 17.196 14.895 15.308 1.00 8.82 232 GLU B N 1
ATOM 6004 C CA . GLU B 1 235 ? 17.586 14.270 14.058 1.00 9.43 232 GLU B CA 1
ATOM 6005 C C . GLU B 1 235 ? 16.874 14.909 12.861 1.00 8.90 232 GLU B C 1
ATOM 6006 O O . GLU B 1 235 ? 17.442 15.062 11.786 1.00 8.68 232 GLU B O 1
ATOM 6012 N N . LYS B 1 236 ? 15.599 15.234 13.036 1.00 8.37 233 LYS B N 1
ATOM 6013 C CA . LYS B 1 236 ? 14.776 15.793 11.963 1.00 8.60 233 LYS B CA 1
ATOM 6014 C C . LYS B 1 236 ? 15.236 17.156 11.560 1.00 6.96 233 LYS B C 1
ATOM 6015 O O . LYS B 1 236 ? 15.453 18.020 12.406 1.00 8.41 233 LYS B O 1
ATOM 6021 N N . ASP B 1 237 ? 15.406 17.363 10.259 1.00 5.79 234 ASP B N 1
ATOM 6022 C CA . ASP B 1 237 ? 15.853 18.663 9.736 1.00 5.18 234 ASP B CA 1
ATOM 6023 C C . ASP B 1 237 ? 14.724 19.661 9.558 1.00 4.81 234 ASP B C 1
ATOM 6024 O O . ASP B 1 237 ? 14.941 20.883 9.701 1.00 3.04 234 ASP B O 1
ATOM 6029 N N . ALA B 1 238 ? 13.532 19.156 9.211 1.00 4.27 235 ALA B N 1
ATOM 6030 C CA . ALA B 1 238 ? 12.419 20.030 8.932 1.00 3.28 235 ALA B CA 1
ATOM 6031 C C . ALA B 1 238 ? 12.035 20.893 10.144 1.00 4.06 235 ALA B C 1
ATOM 6032 O O . ALA B 1 238 ? 11.789 20.360 11.208 1.00 2.14 235 ALA B O 1
ATOM 6034 N N . VAL B 1 239 ? 11.883 22.208 9.936 1.00 3.41 236 VAL B N 1
ATOM 6035 C CA . VAL B 1 239 ? 11.587 23.137 10.999 1.00 3.43 236 VAL B CA 1
ATOM 6036 C C . VAL B 1 239 ? 10.104 23.300 11.257 1.00 4.62 236 VAL B C 1
ATOM 6037 O O . VAL B 1 239 ? 9.692 23.860 12.323 1.00 5.93 236 VAL B O 1
ATOM 6041 N N . GLY B 1 240 ? 9.299 22.819 10.329 1.00 2.83 237 GLY B N 1
ATOM 6042 C CA . GLY B 1 240 ? 7.852 22.952 10.443 1.00 2.98 237 GLY B CA 1
ATOM 6043 C C . GLY B 1 240 ? 7.268 24.330 10.153 1.00 3.23 237 GLY B C 1
ATOM 6044 O O . GLY B 1 240 ? 7.954 25.320 9.998 1.00 2.00 237 GLY B O 1
ATOM 6045 N N . ARG B 1 241 ? 5.946 24.362 10.052 1.00 5.13 238 ARG B N 1
ATOM 6046 C CA . ARG B 1 241 ? 5.258 25.457 9.467 1.00 7.46 238 ARG B CA 1
ATOM 6047 C C . ARG B 1 241 ? 5.435 26.785 10.259 1.00 8.19 238 ARG B C 1
ATOM 6048 O O . ARG B 1 241 ? 5.638 27.858 9.677 1.00 7.24 238 ARG B O 1
ATOM 6056 N N . GLU B 1 242 ? 5.325 26.709 11.568 1.00 8.38 239 GLU B N 1
ATOM 6057 C CA . GLU B 1 242 ? 5.282 27.946 12.373 1.00 9.35 239 GLU B CA 1
ATOM 6058 C C . GLU B 1 242 ? 6.602 28.680 12.208 1.00 8.43 239 GLU B C 1
ATOM 6059 O O . GLU B 1 242 ? 6.619 29.866 11.933 1.00 8.18 239 GLU B O 1
ATOM 6065 N N . ARG B 1 243 ? 7.704 27.946 12.378 1.00 7.92 240 ARG B N 1
ATOM 6066 C CA . ARG B 1 243 ? 9.041 28.488 12.240 1.00 6.92 240 ARG B CA 1
ATOM 6067 C C . ARG B 1 243 ? 9.299 28.900 10.794 1.00 5.56 240 ARG B C 1
ATOM 6068 O O . ARG B 1 243 ? 10.002 29.904 10.530 1.00 5.16 240 ARG B O 1
ATOM 6076 N N . TYR B 1 244 ? 8.817 28.093 9.873 1.00 5.34 241 TYR B N 1
ATOM 6077 C CA . TYR B 1 244 ? 9.106 28.303 8.466 1.00 5.49 241 TYR B CA 1
ATOM 6078 C C . TYR B 1 244 ? 8.459 29.631 8.031 1.00 5.91 241 TYR B C 1
ATOM 6079 O O . TYR B 1 244 ? 9.058 30.422 7.326 1.00 3.00 241 TYR B O 1
ATOM 6088 N N . SER B 1 245 ? 7.245 29.873 8.517 1.00 5.57 242 SER B N 1
ATOM 6089 C CA . SER B 1 245 ? 6.537 31.076 8.094 1.00 6.31 242 SER B CA 1
ATOM 6090 C C . SER B 1 245 ? 7.227 32.363 8.558 1.00 6.21 242 SER B C 1
ATOM 6091 O O . SER B 1 245 ? 7.313 33.331 7.808 1.00 5.86 242 SER B O 1
ATOM 6094 N N . LEU B 1 246 ? 7.799 32.363 9.752 1.00 4.60 243 LEU B N 1
ATOM 6095 C CA . LEU B 1 246 ? 8.536 33.553 10.191 1.00 3.92 243 LEU B CA 1
ATOM 6096 C C . LEU B 1 246 ? 9.835 33.719 9.392 1.00 4.07 243 LEU B C 1
ATOM 6097 O O . LEU B 1 246 ? 10.160 34.825 8.979 1.00 4.39 243 LEU B O 1
ATOM 6102 N N . ALA B 1 247 ? 10.547 32.624 9.186 1.00 3.23 244 ALA B N 1
ATOM 6103 C CA . ALA B 1 247 ? 11.812 32.675 8.455 1.00 3.57 244 ALA B CA 1
ATOM 6104 C C . ALA B 1 247 ? 11.555 33.182 7.012 1.00 4.07 244 ALA B C 1
ATOM 6105 O O . ALA B 1 247 ? 12.200 34.084 6.514 1.00 3.92 244 ALA B O 1
ATOM 6107 N N . SER B 1 248 ? 10.545 32.609 6.392 1.00 4.12 245 SER B N 1
ATOM 6108 C CA . SER B 1 248 ? 10.088 33.002 5.052 1.00 4.55 245 SER B CA 1
ATOM 6109 C C . SER B 1 248 ? 9.777 34.507 5.007 1.00 4.70 245 SER B C 1
ATOM 6110 O O . SER B 1 248 ? 10.200 35.211 4.106 1.00 5.33 245 SER B O 1
ATOM 6113 N N . ARG B 1 249 ? 9.002 34.996 5.964 1.00 4.53 246 ARG B N 1
ATOM 6114 C CA . ARG B 1 249 ? 8.781 36.425 6.071 1.00 4.35 246 ARG B CA 1
ATOM 6115 C C . ARG B 1 249 ? 10.098 37.200 6.154 1.00 5.03 246 ARG B C 1
ATOM 6116 O O . ARG B 1 249 ? 10.222 38.286 5.573 1.00 3.26 246 ARG B O 1
ATOM 6124 N N . SER B 1 250 ? 11.092 36.677 6.882 1.00 4.91 247 SER B N 1
ATOM 6125 C CA . SER B 1 250 ? 12.380 37.406 6.987 1.00 5.42 247 SER B CA 1
ATOM 6126 C C . SER B 1 250 ? 12.991 37.675 5.607 1.00 4.89 247 SER B C 1
ATOM 6127 O O . SER B 1 250 ? 13.510 38.764 5.369 1.00 5.42 247 SER B O 1
ATOM 6130 N N . PHE B 1 251 ? 12.913 36.693 4.721 1.00 4.90 248 PHE B N 1
ATOM 6131 C CA . PHE B 1 251 ? 13.580 36.752 3.431 1.00 5.55 248 PHE B CA 1
ATOM 6132 C C . PHE B 1 251 ? 12.712 37.397 2.336 1.00 6.17 248 PHE B C 1
ATOM 6133 O O . PHE B 1 251 ? 13.258 37.853 1.364 1.00 5.60 248 PHE B O 1
ATOM 6141 N N . ILE B 1 252 ? 11.389 37.424 2.528 1.00 5.32 249 ILE B N 1
ATOM 6142 C CA . ILE B 1 252 ? 10.474 37.856 1.442 1.00 6.21 249 ILE B CA 1
ATOM 6143 C C . ILE B 1 252 ? 9.746 39.170 1.809 1.00 5.15 249 ILE B C 1
ATOM 6144 O O . ILE B 1 252 ? 9.502 40.031 0.944 1.00 4.05 249 ILE B O 1
ATOM 6149 N N . GLY B 1 253 ? 9.493 39.353 3.096 1.00 4.22 250 GLY B N 1
ATOM 6150 C CA . GLY B 1 253 ? 8.719 40.483 3.542 1.00 4.81 250 GLY B CA 1
ATOM 6151 C C . GLY B 1 253 ? 7.286 40.435 3.065 1.00 5.14 250 GLY B C 1
ATOM 6152 O O . GLY B 1 253 ? 6.685 41.483 2.856 1.00 5.03 250 GLY B O 1
ATOM 6153 N N . ALA B 1 254 ? 6.779 39.215 2.866 1.00 4.50 251 ALA B N 1
ATOM 6154 C CA . ALA B 1 254 ? 5.372 38.913 2.681 1.00 4.01 251 ALA B CA 1
ATOM 6155 C C . ALA B 1 254 ? 5.141 37.591 3.355 1.00 4.93 251 ALA B C 1
ATOM 6156 O O . ALA B 1 254 ? 6.045 36.753 3.452 1.00 5.12 251 ALA B O 1
ATOM 6158 N N . GLU B 1 255 ? 3.916 37.384 3.829 1.00 5.04 252 GLU B N 1
ATO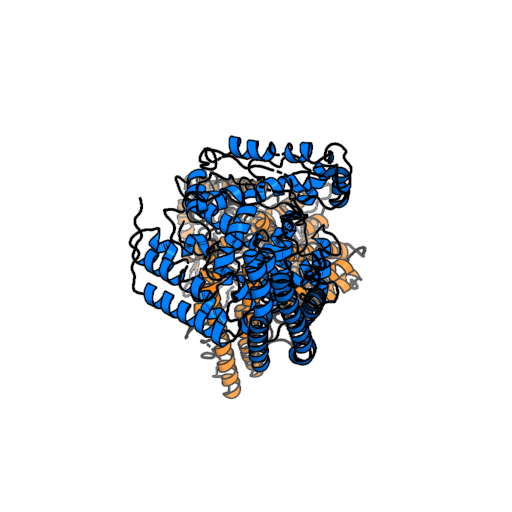M 6159 C CA . GLU B 1 255 ? 3.512 36.165 4.475 1.00 6.31 252 GLU B CA 1
ATOM 6160 C C . GLU B 1 255 ? 2.680 35.354 3.470 1.00 6.47 252 GLU B C 1
ATOM 6161 O O . GLU B 1 255 ? 1.477 35.551 3.360 1.00 5.93 252 GLU B O 1
ATOM 6167 N N . VAL B 1 256 ? 3.335 34.520 2.691 1.00 6.79 253 VAL B N 1
ATOM 6168 C CA . VAL B 1 256 ? 2.684 33.807 1.584 1.00 6.67 253 VAL B CA 1
ATOM 6169 C C . VAL B 1 256 ? 1.873 32.600 2.119 1.00 7.00 253 VAL B C 1
ATOM 6170 O O . VAL B 1 256 ? 2.045 32.175 3.216 1.00 6.51 253 VAL B O 1
ATOM 6174 N N . ASP B 1 257 ? 0.935 32.116 1.325 1.00 6.79 254 ASP B N 1
ATOM 6175 C CA . ASP B 1 257 ? 0.263 30.883 1.616 1.00 7.31 254 ASP B CA 1
ATOM 6176 C C . ASP B 1 257 ? 1.264 29.850 1.155 1.00 5.77 254 ASP B C 1
ATOM 6177 O O . ASP B 1 257 ? 1.532 29.744 -0.014 1.00 5.82 254 ASP B O 1
ATOM 6182 N N . LEU B 1 258 ? 1.823 29.106 2.108 1.00 6.64 255 LEU B N 1
ATOM 6183 C CA . LEU B 1 258 ? 2.946 28.232 1.852 1.00 6.75 255 LEU B CA 1
ATOM 6184 C C . LEU B 1 258 ? 2.530 27.078 0.958 1.00 6.31 255 LEU B C 1
ATOM 6185 O O . LEU B 1 258 ? 3.269 26.712 0.051 1.00 5.57 255 LEU B O 1
ATOM 6190 N N . GLU B 1 259 ? 1.359 26.503 1.213 1.00 7.28 256 GLU B N 1
ATOM 6191 C CA . GLU B 1 259 ? 0.918 25.393 0.385 1.00 8.06 256 GLU B CA 1
ATOM 6192 C C . GLU B 1 259 ? 0.586 25.813 -1.023 1.00 6.97 256 GLU B C 1
ATOM 6193 O O . GLU B 1 259 ? 0.927 25.106 -1.955 1.00 6.12 256 GLU B O 1
ATOM 6199 N N . GLU B 1 260 ? -0.105 26.932 -1.182 1.00 6.42 257 GLU B N 1
ATOM 6200 C CA . GLU B 1 260 ? -0.363 27.459 -2.502 1.00 6.68 257 GLU B CA 1
ATOM 6201 C C . GLU B 1 260 ? 0.932 27.816 -3.227 1.00 6.09 257 GLU B C 1
ATOM 6202 O O . GLU B 1 260 ? 1.068 27.578 -4.389 1.00 6.11 257 GLU B O 1
ATOM 6208 N N . THR B 1 261 ? 1.914 28.335 -2.508 1.00 5.66 258 THR B N 1
ATOM 6209 C CA . THR B 1 261 ? 3.189 28.706 -3.106 1.00 5.23 258 THR B CA 1
ATOM 6210 C C . THR B 1 261 ? 3.998 27.455 -3.533 1.00 5.34 258 THR B C 1
ATOM 6211 O O . THR B 1 261 ? 4.646 27.454 -4.597 1.00 3.81 258 THR B O 1
ATOM 6215 N N . TYR B 1 262 ? 3.951 26.441 -2.684 1.00 5.84 259 TYR B N 1
ATOM 6216 C CA . TYR B 1 262 ? 4.511 25.147 -3.026 1.00 5.88 259 TYR B CA 1
ATOM 6217 C C . TYR B 1 262 ? 3.877 24.642 -4.294 1.00 5.52 259 TYR B C 1
ATOM 6218 O O . TYR B 1 262 ? 4.589 24.287 -5.179 1.00 6.15 259 TYR B O 1
ATOM 6227 N N . ALA B 1 263 ? 2.537 24.578 -4.360 1.00 4.72 260 ALA B N 1
ATOM 6228 C CA . ALA B 1 263 ? 1.835 24.149 -5.591 1.00 5.04 260 ALA B CA 1
ATOM 6229 C C . ALA B 1 263 ? 2.199 24.990 -6.820 1.00 5.45 260 ALA B C 1
ATOM 6230 O O . ALA B 1 263 ? 2.397 24.443 -7.902 1.00 5.31 260 ALA B O 1
ATOM 6232 N N . TRP B 1 264 ? 2.301 26.306 -6.659 1.00 5.43 261 TRP B N 1
ATOM 6233 C CA . TRP B 1 264 ? 2.776 27.183 -7.729 1.00 6.74 261 TRP B CA 1
ATOM 6234 C C . TRP B 1 264 ? 4.171 26.797 -8.200 1.00 7.03 261 TRP B C 1
ATOM 6235 O O . TRP B 1 264 ? 4.396 26.693 -9.405 1.00 7.38 261 TRP B O 1
ATOM 6246 N N . GLY B 1 265 ? 5.079 26.531 -7.262 1.00 6.93 262 GLY B N 1
ATOM 6247 C CA . GLY B 1 265 ? 6.460 26.221 -7.583 1.00 5.45 262 GLY B CA 1
ATOM 6248 C C . GLY B 1 265 ? 6.633 24.888 -8.292 1.00 5.02 262 GLY B C 1
ATOM 6249 O O . GLY B 1 265 ? 7.448 24.771 -9.188 1.00 3.87 262 GLY B O 1
ATOM 6250 N N . VAL B 1 266 ? 5.820 23.912 -7.929 1.00 3.85 263 VAL B N 1
ATOM 6251 C CA . VAL B 1 266 ? 5.786 22.589 -8.618 1.00 3.28 263 VAL B CA 1
ATOM 6252 C C . VAL B 1 266 ? 5.387 22.806 -10.072 1.00 4.45 263 VAL B C 1
ATOM 6253 O O . VAL B 1 266 ? 6.071 22.281 -11.014 1.00 3.71 263 VAL B O 1
ATOM 6257 N N . GLN B 1 267 ? 4.353 23.606 -10.292 1.00 5.20 264 GLN B N 1
ATOM 6258 C CA . GLN B 1 267 ? 3.893 23.861 -11.679 1.00 7.41 264 GLN B CA 1
ATOM 6259 C C . GLN B 1 267 ? 4.892 24.700 -12.502 1.00 7.78 264 GLN B C 1
ATOM 6260 O O . GLN B 1 267 ? 5.078 24.495 -13.712 1.00 6.96 264 GLN B O 1
ATOM 6266 N N . GLU B 1 268 ? 5.526 25.644 -11.839 1.00 6.92 265 GLU B N 1
ATOM 6267 C CA . GLU B 1 268 ? 6.493 26.537 -12.481 1.00 7.45 265 GLU B CA 1
ATOM 6268 C C . GLU B 1 268 ? 7.714 25.784 -12.883 1.00 7.48 265 GLU B C 1
ATOM 6269 O O . GLU B 1 268 ? 8.197 25.970 -13.999 1.00 8.64 265 GLU B O 1
ATOM 6275 N N . LEU B 1 269 ? 8.174 24.873 -12.024 1.00 7.55 266 LEU B N 1
ATOM 6276 C CA . LEU B 1 269 ? 9.306 24.002 -12.359 1.00 7.53 266 LEU B CA 1
ATOM 6277 C C . LEU B 1 269 ? 8.951 23.138 -13.595 1.00 7.95 266 LEU B C 1
ATOM 6278 O O . LEU B 1 269 ? 9.731 23.046 -14.547 1.00 8.18 266 LEU B O 1
ATOM 6283 N N . GLU B 1 270 ? 7.758 22.543 -13.579 1.00 7.50 267 GLU B N 1
ATOM 6284 C CA . GLU B 1 270 ? 7.301 21.751 -14.731 1.00 9.83 267 GLU B CA 1
ATOM 6285 C C . GLU B 1 270 ? 7.219 22.559 -16.044 1.00 8.91 267 GLU B C 1
ATOM 6286 O O . GLU B 1 270 ? 7.669 22.078 -17.101 1.00 10.04 267 GLU B O 1
ATOM 6292 N N . ARG B 1 271 ? 6.703 23.786 -15.959 1.00 7.80 268 ARG B N 1
ATOM 6293 C CA . ARG B 1 271 ? 6.653 24.697 -17.080 1.00 7.88 268 ARG B CA 1
ATOM 6294 C C . ARG B 1 271 ? 8.045 24.946 -17.610 1.00 7.62 268 ARG B C 1
ATOM 6295 O O . ARG B 1 271 ? 8.288 24.902 -18.820 1.00 6.59 268 ARG B O 1
ATOM 6303 N N . LEU B 1 272 ? 8.964 25.232 -16.708 1.00 8.11 269 LEU B N 1
ATOM 6304 C CA . LEU B 1 272 ? 10.332 25.544 -17.124 1.00 7.13 269 LEU B CA 1
ATOM 6305 C C . LEU B 1 272 ? 11.079 24.348 -17.796 1.00 7.40 269 LEU B C 1
ATOM 6306 O O . LEU B 1 272 ? 11.850 24.550 -18.724 1.00 10.77 269 LEU B O 1
ATOM 6311 N N . ILE B 1 273 ? 10.890 23.145 -17.298 1.00 6.62 270 ILE B N 1
ATOM 6312 C CA . ILE B 1 273 ? 11.384 21.950 -17.946 1.00 8.33 270 ILE B CA 1
ATOM 6313 C C . ILE B 1 273 ? 10.795 21.854 -19.361 1.00 8.81 270 ILE B C 1
ATOM 6314 O O . ILE B 1 273 ? 11.528 21.533 -20.307 1.00 9.47 270 ILE B O 1
ATOM 6319 N N . SER B 1 274 ? 9.503 22.161 -19.522 1.00 10.20 271 SER B N 1
ATOM 6320 C CA . SER B 1 274 ? 8.874 22.071 -20.848 1.00 10.36 271 SER B CA 1
ATOM 6321 C C . SER B 1 274 ? 9.568 23.033 -21.778 1.00 9.91 271 SER B C 1
ATOM 6322 O O . SER B 1 274 ? 9.757 22.738 -22.982 1.00 9.71 271 SER B O 1
ATOM 6325 N N . GLU B 1 275 ? 9.814 24.230 -21.274 1.00 7.85 272 GLU B N 1
ATOM 6326 C CA . GLU B 1 275 ? 10.443 25.261 -22.081 1.00 9.11 272 GLU B CA 1
ATOM 6327 C C . GLU B 1 275 ? 11.844 24.840 -22.486 1.00 8.39 272 GLU B C 1
ATOM 6328 O O . GLU B 1 275 ? 12.288 25.048 -23.615 1.00 9.50 272 GLU B O 1
ATOM 6334 N N . GLN B 1 276 ? 12.560 24.237 -21.567 1.00 8.10 273 GLN B N 1
ATOM 6335 C CA . GLN B 1 276 ? 13.914 23.736 -21.902 1.00 9.09 273 GLN B CA 1
ATOM 6336 C C . GLN B 1 276 ? 13.887 22.655 -23.016 1.00 8.64 273 GLN B C 1
ATOM 6337 O O . GLN B 1 276 ? 14.790 22.582 -23.846 1.00 9.70 273 GLN B O 1
ATOM 6343 N N . GLU B 1 277 ? 12.891 21.793 -22.976 1.00 9.47 274 GLU B N 1
ATOM 6344 C CA . GLU B 1 277 ? 12.734 20.743 -23.973 1.00 10.20 274 GLU B CA 1
ATOM 6345 C C . GLU B 1 277 ? 12.481 21.373 -25.333 1.00 10.00 274 GLU B C 1
ATOM 6346 O O . GLU B 1 277 ? 13.027 20.916 -26.326 1.00 9.71 274 GLU B O 1
ATOM 6352 N N . LYS B 1 278 ? 11.724 22.458 -25.375 1.00 9.71 275 LYS B N 1
ATOM 6353 C CA . LYS B 1 278 ? 11.536 23.176 -26.653 1.00 10.86 275 LYS B CA 1
ATOM 6354 C C . LYS B 1 278 ? 12.826 23.788 -27.148 1.00 10.10 275 LYS B C 1
ATOM 6355 O O . LYS B 1 278 ? 13.141 23.689 -28.336 1.00 9.41 275 LYS B O 1
ATOM 6361 N N . VAL B 1 279 ? 13.588 24.406 -26.238 1.00 8.81 276 VAL B N 1
ATOM 6362 C CA . VAL B 1 279 ? 14.790 25.096 -26.627 1.00 8.76 276 VAL B CA 1
ATOM 6363 C C . VAL B 1 279 ? 15.819 24.071 -27.105 1.00 8.25 276 VAL B C 1
ATOM 6364 O O . VAL B 1 279 ? 16.548 24.357 -28.037 1.00 6.55 276 VAL B O 1
ATOM 6368 N N . ALA B 1 280 ? 15.842 22.891 -26.479 1.00 7.00 277 ALA B N 1
ATOM 6369 C CA . ALA B 1 280 ? 16.694 21.785 -26.931 1.00 7.17 277 ALA B CA 1
ATOM 6370 C C . ALA B 1 280 ? 16.479 21.455 -28.421 1.00 7.69 277 ALA B C 1
ATOM 6371 O O . ALA B 1 280 ? 17.446 21.243 -29.129 1.00 7.21 277 ALA B O 1
ATOM 6373 N N . GLY B 1 281 ? 15.221 21.471 -28.878 1.00 8.96 278 GLY B N 1
ATOM 6374 C CA . GLY B 1 281 ? 14.855 21.217 -30.262 1.00 8.77 278 GLY B CA 1
ATOM 6375 C C . GLY B 1 281 ? 15.291 22.328 -31.194 1.00 10.31 278 GLY B C 1
ATOM 6376 O O . GLY B 1 281 ? 15.589 22.078 -32.383 1.00 7.12 278 GLY B O 1
ATOM 6377 N N . GLN B 1 282 ? 15.376 23.549 -30.658 1.00 10.84 279 GLN B N 1
ATOM 6378 C CA . GLN B 1 282 ? 15.882 24.674 -31.438 1.00 11.55 279 GLN B CA 1
ATOM 6379 C C . GLN B 1 282 ? 17.367 24.560 -31.602 1.00 11.80 279 GLN B C 1
ATOM 6380 O O . GLN B 1 282 ? 17.928 25.151 -32.511 1.00 13.42 279 GLN B O 1
ATOM 6386 N N . ILE B 1 283 ? 18.017 23.797 -30.730 1.00 12.40 280 ILE B N 1
ATOM 6387 C CA . ILE B 1 283 ? 19.467 23.611 -30.800 1.00 11.85 280 ILE B CA 1
ATOM 6388 C C . ILE B 1 283 ? 19.784 22.474 -31.756 1.00 13.01 280 ILE B C 1
ATOM 6389 O O . ILE B 1 283 ? 20.639 22.624 -32.633 1.00 10.63 280 ILE B O 1
ATOM 6394 N N . LYS B 1 284 ? 19.060 21.360 -31.630 1.00 12.65 281 LYS B N 1
ATOM 6395 C CA . LYS B 1 284 ? 19.150 20.273 -32.607 1.00 13.03 281 LYS B CA 1
ATOM 6396 C C . LYS B 1 284 ? 17.795 19.603 -32.629 1.00 12.21 281 LYS B C 1
ATOM 6397 O O . LYS B 1 284 ? 17.275 19.272 -31.556 1.00 13.05 281 LYS B O 1
ATOM 6403 N N . PRO B 1 285 ? 17.168 19.469 -33.819 1.00 11.52 282 PRO B N 1
ATOM 6404 C CA . PRO B 1 285 ? 15.825 18.923 -33.792 1.00 11.13 282 PRO B CA 1
ATOM 6405 C C . PRO B 1 285 ? 15.713 17.586 -33.083 1.00 10.64 282 PRO B C 1
ATOM 6406 O O . PRO B 1 285 ? 16.479 16.682 -33.332 1.00 8.67 282 PRO B O 1
ATOM 6410 N N . GLY B 1 286 ? 14.718 17.443 -32.227 1.00 11.32 283 GLY B N 1
ATOM 6411 C CA . GLY B 1 286 ? 14.551 16.189 -31.509 1.00 11.70 283 GLY B CA 1
ATOM 6412 C C . GLY B 1 286 ? 15.519 15.949 -30.350 1.00 11.91 283 GLY B C 1
ATOM 6413 O O . GLY B 1 286 ? 15.387 14.933 -29.667 1.00 11.55 283 GLY B O 1
ATOM 6414 N N . ALA B 1 287 ? 16.474 16.846 -30.108 1.00 11.63 284 ALA B N 1
ATOM 6415 C CA . ALA B 1 287 ? 17.443 16.624 -29.033 1.00 11.89 284 ALA B CA 1
ATOM 6416 C C . ALA B 1 287 ? 16.801 16.676 -27.639 1.00 11.69 284 ALA B C 1
ATOM 6417 O O . ALA B 1 287 ? 15.925 17.480 -27.372 1.00 12.09 284 ALA B O 1
ATOM 6419 N N . SER B 1 288 ? 17.271 15.824 -26.748 1.00 11.43 285 SER B N 1
ATOM 6420 C CA . SER B 1 288 ? 17.020 16.005 -25.319 1.00 11.67 285 SER B CA 1
ATOM 6421 C C . SER B 1 288 ? 17.784 17.233 -24.779 1.00 12.26 285 SER B C 1
ATOM 6422 O O . SER B 1 288 ? 18.783 17.717 -25.378 1.00 11.57 285 SER B O 1
ATOM 6425 N N . ILE B 1 289 ? 17.393 17.682 -23.600 1.00 12.26 286 ILE B N 1
ATOM 6426 C CA . ILE B 1 289 ? 18.075 18.831 -22.966 1.00 11.85 286 ILE B CA 1
ATOM 6427 C C . ILE B 1 289 ? 19.552 18.557 -22.772 1.00 12.81 286 ILE B C 1
ATOM 6428 O O . ILE B 1 289 ? 20.368 19.425 -23.029 1.00 12.85 286 ILE B O 1
ATOM 6433 N N . GLU B 1 290 ? 19.903 17.350 -22.337 1.00 13.73 287 GLU B N 1
ATOM 6434 C CA . GLU B 1 290 ? 21.288 16.980 -22.106 1.00 15.35 287 GLU B CA 1
ATOM 6435 C C . GLU B 1 290 ? 22.083 16.940 -23.447 1.00 15.43 287 GLU B C 1
ATOM 6436 O O . GLU B 1 290 ? 23.242 17.395 -23.545 1.00 14.52 287 GLU B O 1
ATOM 6442 N N . GLU B 1 291 ? 21.467 16.409 -24.494 1.00 15.26 288 GLU B N 1
ATOM 6443 C CA . GLU B 1 291 ? 22.128 16.401 -25.795 1.00 15.36 288 GLU B CA 1
ATOM 6444 C C . GLU B 1 291 ? 22.417 17.810 -26.299 1.00 14.83 288 GLU B C 1
ATOM 6445 O O . GLU B 1 291 ? 23.473 18.079 -26.795 1.00 13.05 288 GLU B O 1
ATOM 6451 N N . ALA B 1 292 ? 21.437 18.688 -26.192 1.00 14.99 289 ALA B N 1
ATOM 6452 C CA . ALA B 1 292 ? 21.584 20.078 -26.569 1.00 15.12 289 ALA B CA 1
ATOM 6453 C C . ALA B 1 292 ? 22.672 20.789 -25.788 1.00 14.97 289 ALA B C 1
ATOM 6454 O O . ALA B 1 292 ? 23.408 21.583 -26.360 1.00 14.45 289 ALA B O 1
ATOM 6456 N N . LYS B 1 293 ? 22.761 20.507 -24.485 1.00 14.39 290 LYS B N 1
ATOM 6457 C CA . LYS B 1 293 ? 23.770 21.111 -23.645 1.00 14.58 290 LYS B CA 1
ATOM 6458 C C . LYS B 1 293 ? 25.181 20.668 -24.040 1.00 15.77 290 LYS B C 1
ATOM 6459 O O . LYS B 1 293 ? 26.106 21.456 -24.008 1.00 15.21 290 LYS B O 1
ATOM 6465 N N . SER B 1 294 ? 25.327 19.421 -24.479 1.00 15.69 291 SER B N 1
ATOM 6466 C CA . SER B 1 294 ? 26.622 18.965 -24.900 1.00 16.34 291 SER B CA 1
ATOM 6467 C C . SER B 1 294 ? 27.014 19.646 -26.228 1.00 15.62 291 SER B C 1
ATOM 6468 O O . SER B 1 294 ? 28.170 19.991 -26.448 1.00 16.46 291 SER B O 1
ATOM 6471 N N . ILE B 1 295 ? 26.031 19.893 -27.089 1.00 15.96 292 ILE B N 1
ATOM 6472 C CA . ILE B 1 295 ? 26.249 20.660 -28.314 1.00 15.58 292 ILE B CA 1
ATOM 6473 C C . ILE B 1 295 ? 26.734 22.074 -27.946 1.00 15.07 292 ILE B C 1
ATOM 6474 O O . ILE B 1 295 ? 27.771 22.537 -28.427 1.00 13.67 292 ILE B O 1
ATOM 6479 N N . LEU B 1 296 ? 26.015 22.718 -27.034 1.00 15.18 293 LEU B N 1
ATOM 6480 C CA . LEU B 1 296 ? 26.373 24.101 -26.595 1.00 14.32 293 LEU B CA 1
ATOM 6481 C C . LEU B 1 296 ? 27.755 24.180 -25.978 1.00 14.81 293 LEU B C 1
ATOM 6482 O O . LEU B 1 296 ? 28.566 25.062 -26.313 1.00 15.32 293 LEU B O 1
ATOM 6487 N N . ASN B 1 297 ? 28.044 23.234 -25.096 1.00 15.57 294 ASN B N 1
ATOM 6488 C CA . ASN B 1 297 ? 29.354 23.203 -24.422 1.00 15.81 294 ASN B CA 1
ATOM 6489 C C . ASN B 1 297 ? 30.545 22.805 -25.300 1.00 16.50 294 ASN B C 1
ATOM 6490 O O . ASN B 1 297 ? 31.680 22.993 -24.905 1.00 15.14 294 ASN B O 1
ATOM 6495 N N . ASN B 1 298 ? 30.284 22.269 -26.480 1.00 18.23 295 ASN B N 1
ATOM 6496 C CA . ASN B 1 298 ? 31.363 21.746 -27.351 1.00 19.80 295 ASN B CA 1
ATOM 6497 C C . ASN B 1 298 ? 31.493 22.509 -28.644 1.00 20.33 295 ASN B C 1
ATOM 6498 O O . ASN B 1 298 ? 32.351 22.238 -29.456 1.00 18.51 295 ASN B O 1
ATOM 6503 N N . ASP B 1 299 ? 30.618 23.476 -28.827 1.00 21.70 296 ASP B N 1
ATOM 6504 C CA . ASP B 1 299 ? 30.664 24.325 -30.000 1.00 23.90 296 ASP B CA 1
ATOM 6505 C C . ASP B 1 299 ? 31.696 25.471 -29.783 1.00 24.30 296 ASP B C 1
ATOM 6506 O O . ASP B 1 299 ? 31.528 26.253 -28.873 1.00 26.36 296 ASP B O 1
ATOM 6511 N N . PRO B 1 300 ? 32.739 25.570 -30.628 1.00 25.16 297 PRO B N 1
ATOM 6512 C CA . PRO B 1 300 ? 33.780 26.626 -30.514 1.00 25.94 297 PRO B CA 1
ATOM 6513 C C . PRO B 1 300 ? 33.274 28.076 -30.387 1.00 26.24 297 PRO B C 1
ATOM 6514 O O . PRO B 1 300 ? 33.817 28.867 -29.585 1.00 26.12 297 PRO B O 1
ATOM 6518 N N . ALA B 1 301 ? 32.228 28.393 -31.153 1.00 26.07 298 ALA B N 1
ATOM 6519 C CA . ALA B 1 301 ? 31.724 29.756 -31.272 1.00 25.98 298 ALA B CA 1
ATOM 6520 C C . ALA B 1 301 ? 31.168 30.283 -29.960 1.00 26.74 298 ALA B C 1
ATOM 6521 O O . ALA B 1 301 ? 30.887 31.471 -29.833 1.00 27.09 298 ALA B O 1
ATOM 6523 N N . ARG B 1 302 ? 31.001 29.394 -28.992 1.00 26.81 299 ARG B N 1
ATOM 6524 C CA . ARG B 1 302 ? 30.468 29.739 -27.692 1.00 26.71 299 ARG B CA 1
ATOM 6525 C C . ARG B 1 302 ? 31.543 29.782 -26.616 1.00 26.78 299 ARG B C 1
ATOM 6526 O O . ARG B 1 302 ? 31.246 29.937 -25.420 1.00 26.90 299 ARG B O 1
ATOM 6534 N N . GLN B 1 303 ? 32.786 29.646 -27.047 1.00 27.31 300 GLN B N 1
ATOM 6535 C CA . GLN B 1 303 ? 33.942 29.783 -26.155 1.00 27.57 300 GLN B CA 1
ATOM 6536 C C . GLN B 1 303 ? 34.743 31.001 -26.574 1.00 26.55 300 GLN B C 1
ATOM 6537 O O . GLN B 1 303 ? 34.926 31.257 -27.766 1.00 26.28 300 GLN B O 1
ATOM 6543 N N . ILE B 1 304 ? 35.210 31.734 -25.576 1.00 25.78 301 ILE B N 1
ATOM 6544 C CA . ILE B 1 304 ? 36.009 32.930 -25.786 1.00 25.25 301 ILE B CA 1
ATOM 6545 C C . ILE B 1 304 ? 37.376 32.724 -25.129 1.00 24.84 301 ILE B C 1
ATOM 6546 O O . ILE B 1 304 ? 37.459 32.297 -23.966 1.00 24.08 301 ILE B O 1
ATOM 6551 N N . LYS B 1 305 ? 38.435 33.026 -25.888 1.00 24.64 302 LYS B N 1
ATOM 6552 C CA . LYS B 1 305 ? 39.816 32.741 -25.491 1.00 24.31 302 LYS B CA 1
ATOM 6553 C C . LYS B 1 305 ? 40.413 33.978 -24.826 1.00 24.12 302 LYS B C 1
ATOM 6554 O O . LYS B 1 305 ? 40.550 35.012 -25.472 1.00 24.39 302 LYS B O 1
ATOM 6556 N N . GLY B 1 306 ? 40.723 33.874 -23.532 1.00 23.75 303 GLY B N 1
ATOM 6557 C CA . GLY B 1 306 ? 41.343 34.951 -22.771 1.00 23.62 303 GLY B CA 1
ATOM 6558 C C . GLY B 1 306 ? 40.382 35.915 -22.068 1.00 23.27 303 GLY B C 1
ATOM 6559 O O . GLY B 1 306 ? 39.204 36.089 -22.452 1.00 23.67 303 GLY B O 1
ATOM 6560 N N . THR B 1 307 ? 40.904 36.597 -21.053 1.00 22.50 304 THR B N 1
ATOM 6561 C CA . THR B 1 307 ? 40.068 37.461 -20.249 1.00 21.96 304 THR B CA 1
ATOM 6562 C C . THR B 1 307 ? 39.812 38.842 -20.855 1.00 20.77 304 THR B C 1
ATOM 6563 O O . THR B 1 307 ? 38.824 39.465 -20.514 1.00 20.29 304 THR B O 1
ATOM 6567 N N . ASP B 1 308 ? 40.694 39.334 -21.719 1.00 18.97 305 ASP B N 1
ATOM 6568 C CA . ASP B 1 308 ? 40.439 40.603 -22.391 1.00 18.30 305 ASP B CA 1
ATOM 6569 C C . ASP B 1 308 ? 39.143 40.511 -23.205 1.00 17.13 305 ASP B C 1
ATOM 6570 O O . ASP B 1 308 ? 38.264 41.373 -23.075 1.00 15.44 305 ASP B O 1
ATOM 6575 N N . ALA B 1 309 ? 39.025 39.423 -23.960 1.00 16.48 306 ALA B N 1
ATOM 6576 C CA . ALA B 1 309 ? 37.856 39.147 -24.787 1.00 15.88 306 ALA B CA 1
ATOM 6577 C C . ALA B 1 309 ? 36.593 38.848 -23.946 1.00 15.97 306 ALA B C 1
ATOM 6578 O O . ALA B 1 309 ? 35.490 39.230 -24.324 1.00 14.62 306 ALA B O 1
ATOM 6580 N N . LEU B 1 310 ? 36.762 38.164 -22.812 1.00 16.01 307 LEU B N 1
ATOM 6581 C CA . LEU B 1 310 ? 35.673 37.979 -21.839 1.00 15.61 307 LEU B CA 1
ATOM 6582 C C . LEU B 1 310 ? 35.119 39.328 -21.346 1.00 15.44 307 LEU B C 1
ATOM 6583 O O . LEU B 1 310 ? 33.881 39.529 -21.312 1.00 16.06 307 LEU B O 1
ATOM 6588 N N . LYS B 1 311 ? 36.012 40.236 -20.937 1.00 15.20 308 LYS B N 1
ATOM 6589 C CA . LYS B 1 311 ? 35.596 41.562 -20.482 1.00 15.72 308 LYS B CA 1
ATOM 6590 C C . LYS B 1 311 ? 34.833 42.233 -21.598 1.00 14.58 308 LYS B C 1
ATOM 6591 O O . LYS B 1 311 ? 33.785 42.792 -21.359 1.00 15.18 308 LYS B O 1
ATOM 6597 N N . ALA B 1 312 ? 35.358 42.143 -22.811 1.00 14.80 309 ALA B N 1
ATOM 6598 C CA . ALA B 1 312 ? 34.760 42.871 -23.954 1.00 14.84 309 ALA B CA 1
ATOM 6599 C C . ALA B 1 312 ? 33.371 42.319 -24.255 1.00 14.34 309 ALA B C 1
ATOM 6600 O O . ALA B 1 312 ? 32.456 43.080 -24.606 1.00 15.05 309 ALA B O 1
ATOM 6602 N N . TRP B 1 313 ? 33.217 40.999 -24.133 1.00 14.39 310 TRP B N 1
ATOM 6603 C CA . TRP B 1 313 ? 31.934 40.366 -24.312 1.00 15.10 310 TRP B CA 1
ATOM 6604 C C . TRP B 1 313 ? 30.917 40.870 -23.276 1.00 15.10 310 TRP B C 1
ATOM 6605 O O . TRP B 1 313 ? 29.821 41.317 -23.634 1.00 15.68 310 TRP B O 1
ATOM 6624 N N . GLN B 1 315 ? 31.145 43.577 -21.518 1.00 13.38 312 GLN B N 1
ATOM 6625 C CA . GLN B 1 315 ? 30.971 45.038 -21.627 1.00 12.51 312 GLN B CA 1
ATOM 6626 C C . GLN B 1 315 ? 30.038 45.449 -22.764 1.00 12.71 312 GLN B C 1
ATOM 6627 O O . GLN B 1 315 ? 29.244 46.411 -22.648 1.00 12.15 312 GLN B O 1
ATOM 6633 N N . GLU B 1 316 ? 30.136 44.739 -23.872 1.00 12.49 313 GLU B N 1
ATOM 6634 C CA . GLU B 1 316 ? 29.282 45.026 -25.029 1.00 13.60 313 GLU B CA 1
ATOM 6635 C C . GLU B 1 316 ? 27.844 44.699 -24.709 1.00 12.77 313 GLU B C 1
ATOM 6636 O O . GLU B 1 316 ? 26.940 45.475 -25.090 1.00 13.11 313 GLU B O 1
ATOM 6642 N N . LEU B 1 317 ? 27.614 43.553 -24.061 1.00 13.11 314 LEU B N 1
ATOM 6643 C CA . LEU B 1 317 ? 26.247 43.178 -23.616 1.00 13.28 314 LEU B CA 1
ATOM 6644 C C . LEU B 1 317 ? 25.645 44.264 -22.691 1.00 12.38 314 LEU B C 1
ATOM 6645 O O . LEU B 1 317 ? 24.505 44.712 -22.882 1.00 12.87 314 LEU B O 1
ATOM 6650 N N . SER B 1 318 ? 26.410 44.631 -21.674 1.00 12.21 315 SER B N 1
ATOM 6651 C CA . SER B 1 318 ? 25.980 45.606 -20.670 1.00 11.84 315 SER B CA 1
ATOM 6652 C C . SER B 1 318 ? 25.735 46.952 -21.351 1.00 11.43 315 SER B C 1
ATOM 6653 O O . SER B 1 318 ? 24.722 47.567 -21.114 1.00 11.57 315 SER B O 1
ATOM 6656 N N . ASP B 1 319 ? 26.670 47.422 -22.157 1.00 11.17 316 ASP B N 1
ATOM 6657 C CA . ASP B 1 319 ? 26.474 48.694 -22.838 1.00 10.91 316 ASP B CA 1
ATOM 6658 C C . ASP B 1 319 ? 25.273 48.688 -23.795 1.00 10.80 316 ASP B C 1
ATOM 6659 O O . ASP B 1 319 ? 24.509 49.723 -23.916 1.00 10.31 316 ASP B O 1
ATOM 6664 N N . ARG B 1 320 ? 25.069 47.564 -24.478 1.00 10.83 317 ARG B N 1
ATOM 6665 C CA . ARG B 1 320 ? 23.897 47.438 -25.354 1.00 10.51 317 ARG B CA 1
ATOM 6666 C C . ARG B 1 320 ? 22.599 47.437 -24.573 1.00 10.35 317 ARG B C 1
ATOM 6667 O O . ARG B 1 320 ? 21.633 48.113 -24.991 1.00 11.22 317 ARG B O 1
ATOM 6675 N N . ALA B 1 321 ? 22.513 46.680 -23.461 1.00 9.72 318 ALA B N 1
ATOM 6676 C CA . ALA B 1 321 ? 21.334 46.761 -22.618 1.00 10.27 318 ALA B CA 1
ATOM 6677 C C . ALA B 1 321 ? 21.066 48.195 -22.184 1.00 10.99 318 ALA B C 1
ATOM 6678 O O . ALA B 1 321 ? 19.923 48.645 -22.239 1.00 9.99 318 ALA B O 1
ATOM 6680 N N . VAL B 1 322 ? 22.119 48.891 -21.749 1.00 9.96 319 VAL B N 1
ATOM 6681 C CA . VAL B 1 322 ? 21.912 50.249 -21.250 1.00 11.26 319 VAL B CA 1
ATOM 6682 C C . VAL B 1 322 ? 21.371 51.112 -22.406 1.00 11.76 319 VAL B C 1
ATOM 6683 O O . VAL B 1 322 ? 20.379 51.830 -22.262 1.00 11.75 319 VAL B O 1
ATOM 6687 N N . SER B 1 323 ? 22.052 51.078 -23.548 1.00 12.27 320 SER B N 1
ATOM 6688 C CA . SER B 1 323 ? 21.682 51.981 -24.598 1.00 13.03 320 SER B CA 1
ATOM 6689 C C . SER B 1 323 ? 20.303 51.705 -25.155 1.00 12.36 320 SER B C 1
ATOM 6690 O O . SER B 1 323 ? 19.626 52.644 -25.494 1.00 14.51 320 SER B O 1
ATOM 6693 N N . GLU B 1 324 ? 19.849 50.448 -25.212 1.00 12.08 321 GLU B N 1
ATOM 6694 C CA . GLU B 1 324 ? 18.519 50.133 -25.794 1.00 11.66 321 GLU B CA 1
ATOM 6695 C C . GLU B 1 324 ? 17.342 50.319 -24.784 1.00 9.57 321 GLU B C 1
ATOM 6696 O O . GLU B 1 324 ? 16.226 50.687 -25.160 1.00 9.72 321 GLU B O 1
ATOM 6702 N N . LEU B 1 325 ? 17.605 50.148 -23.512 1.00 7.56 322 LEU B N 1
ATOM 6703 C CA . LEU B 1 325 ? 16.591 50.289 -22.473 1.00 8.74 322 LEU B CA 1
ATOM 6704 C C . LEU B 1 325 ? 16.435 51.734 -22.018 1.00 9.11 322 LEU B C 1
ATOM 6705 O O . LEU B 1 325 ? 15.330 52.140 -21.655 1.00 7.73 322 LEU B O 1
ATOM 6710 N N . ALA B 1 326 ? 17.529 52.505 -21.975 1.00 9.80 323 ALA B N 1
ATOM 6711 C CA . ALA B 1 326 ? 17.482 53.920 -21.536 1.00 10.20 323 ALA B CA 1
ATOM 6712 C C . ALA B 1 326 ? 16.401 54.726 -22.254 1.00 11.04 323 ALA B C 1
ATOM 6713 O O . ALA B 1 326 ? 16.335 54.735 -23.469 1.00 10.47 323 ALA B O 1
ATOM 6715 N N . ASP B 1 327 ? 15.561 55.356 -21.452 1.00 11.14 324 ASP B N 1
ATOM 6716 C CA . ASP B 1 327 ? 14.463 56.200 -21.884 1.00 12.31 324 ASP B CA 1
ATOM 6717 C C . ASP B 1 327 ? 13.414 55.432 -22.712 1.00 10.93 324 ASP B C 1
ATOM 6718 O O . ASP B 1 327 ? 12.582 56.038 -23.360 1.00 11.27 324 ASP B O 1
ATOM 6723 N N . VAL B 1 328 ? 13.429 54.104 -22.648 1.00 10.01 325 VAL B N 1
ATOM 6724 C CA . VAL B 1 328 ? 12.388 53.304 -23.247 1.00 9.21 325 VAL B CA 1
ATOM 6725 C C . VAL B 1 328 ? 11.704 52.544 -22.136 1.00 10.21 325 VAL B C 1
ATOM 6726 O O . VAL B 1 328 ? 10.522 52.745 -21.891 1.00 9.39 325 VAL B O 1
ATOM 6730 N N . HIS B 1 329 ? 12.469 51.707 -21.418 1.00 9.38 326 HIS B N 1
ATOM 6731 C CA . HIS B 1 329 ? 11.917 50.886 -20.367 1.00 10.93 326 HIS B CA 1
ATOM 6732 C C . HIS B 1 329 ? 12.317 51.321 -18.957 1.00 9.50 326 HIS B C 1
ATOM 6733 O O . HIS B 1 329 ? 11.641 50.976 -18.001 1.00 10.77 326 HIS B O 1
ATOM 6740 N N . PHE B 1 330 ? 13.398 52.095 -18.855 1.00 10.10 327 PHE B N 1
ATOM 6741 C CA . PHE B 1 330 ? 13.922 52.593 -17.584 1.00 9.61 327 PHE B CA 1
ATOM 6742 C C . PHE B 1 330 ? 14.467 54.005 -17.771 1.00 11.52 327 PHE B C 1
ATOM 6743 O O . PHE B 1 330 ? 14.987 54.353 -18.863 1.00 12.59 327 PHE B O 1
ATOM 6751 N N . ASP B 1 331 ? 14.412 54.786 -16.696 1.00 9.67 328 ASP B N 1
ATOM 6752 C CA . ASP B 1 331 ? 15.143 56.027 -16.610 1.00 11.01 328 ASP B CA 1
ATOM 6753 C C . ASP B 1 331 ? 16.558 55.686 -16.106 1.00 11.32 328 ASP B C 1
ATOM 6754 O O . ASP B 1 331 ? 16.697 55.146 -15.015 1.00 10.29 328 ASP B O 1
ATOM 6759 N N . ILE B 1 332 ? 17.586 55.964 -16.908 1.00 10.25 329 ILE B N 1
ATOM 6760 C CA . ILE B 1 332 ? 18.975 55.671 -16.529 1.00 10.44 329 ILE B CA 1
ATOM 6761 C C . ILE B 1 332 ? 19.779 56.974 -16.616 1.00 10.66 329 ILE B C 1
ATOM 6762 O O . ILE B 1 332 ? 20.251 57.368 -17.685 1.00 11.86 329 ILE B O 1
ATOM 6767 N N . PRO B 1 333 ? 19.941 57.651 -15.476 1.00 10.47 330 PRO B N 1
ATOM 6768 C CA . PRO B 1 333 ? 20.742 58.904 -15.478 1.00 10.81 330 PRO B CA 1
ATOM 6769 C C . PRO B 1 333 ? 22.115 58.645 -16.071 1.00 9.22 330 PRO B C 1
ATOM 6770 O O . PRO B 1 333 ? 22.635 57.538 -15.961 1.00 9.05 330 PRO B O 1
ATOM 6774 N N . ASP B 1 334 ? 22.703 59.653 -16.712 1.00 9.21 331 ASP B N 1
ATOM 6775 C CA . ASP B 1 334 ? 24.041 59.494 -17.294 1.00 9.42 331 ASP B CA 1
ATOM 6776 C C . ASP B 1 334 ? 25.093 58.840 -16.376 1.00 8.55 331 ASP B C 1
ATOM 6777 O O . ASP B 1 334 ? 25.831 57.986 -16.822 1.00 6.36 331 ASP B O 1
ATOM 6782 N N . VAL B 1 335 ? 25.167 59.196 -15.097 1.00 9.55 332 VAL B N 1
ATOM 6783 C CA . VAL B 1 335 ? 26.176 58.557 -14.227 1.00 10.32 332 VAL B CA 1
ATOM 6784 C C . VAL B 1 335 ? 25.889 57.086 -14.025 1.00 11.28 332 VAL B C 1
ATOM 6785 O O . VAL B 1 335 ? 26.769 56.309 -13.658 1.00 11.59 332 VAL B O 1
ATOM 6797 N N . LYS B 1 337 ? 24.700 55.113 -16.391 1.00 10.10 334 LYS B N 1
ATOM 6798 C CA . LYS B 1 337 ? 24.863 54.370 -17.632 1.00 10.74 334 LYS B CA 1
ATOM 6799 C C . LYS B 1 337 ? 26.197 53.594 -17.718 1.00 11.56 334 LYS B C 1
ATOM 6800 O O . LYS B 1 337 ? 26.322 52.694 -18.543 1.00 11.30 334 LYS B O 1
ATOM 6806 N N . THR B 1 338 ? 27.176 53.946 -16.885 1.00 12.39 335 THR B N 1
ATOM 6807 C CA . THR B 1 338 ? 28.449 53.214 -16.819 1.00 13.22 335 THR B CA 1
ATOM 6808 C C . THR B 1 338 ? 28.285 51.964 -15.933 1.00 13.16 335 THR B C 1
ATOM 6809 O O . THR B 1 338 ? 28.017 52.087 -14.752 1.00 13.82 335 THR B O 1
ATOM 6813 N N . LEU B 1 339 ? 28.426 50.780 -16.515 1.00 13.48 336 LEU B N 1
ATOM 6814 C CA . LEU B 1 339 ? 28.631 49.593 -15.742 1.00 13.59 336 LEU B CA 1
ATOM 6815 C C . LEU B 1 339 ? 29.939 48.950 -16.193 1.00 13.46 336 LEU B C 1
ATOM 6816 O O . LEU B 1 339 ? 30.004 48.304 -17.248 1.00 13.99 336 LEU B O 1
ATOM 6821 N N . GLU B 1 340 ? 30.974 49.083 -15.385 1.00 13.80 337 GLU B N 1
ATOM 6822 C CA . GLU B 1 340 ? 32.288 48.629 -15.831 1.00 14.35 337 GLU B CA 1
ATOM 6823 C C . GLU B 1 340 ? 32.449 47.152 -15.545 1.00 14.85 337 GLU B C 1
ATOM 6824 O O . GLU B 1 340 ? 32.254 46.714 -14.405 1.00 14.81 337 GLU B O 1
ATOM 6830 N N . CYS B 1 341 ? 32.841 46.410 -16.577 1.00 14.59 338 CYS B N 1
ATOM 6831 C CA . CYS B 1 341 ? 32.963 44.968 -16.532 1.00 15.25 338 CYS B CA 1
ATOM 6832 C C . CYS B 1 341 ? 34.424 44.565 -16.326 1.00 15.26 338 CYS B C 1
ATOM 6833 O O . CYS B 1 341 ? 35.353 45.041 -17.024 1.00 14.16 338 CYS B O 1
ATOM 6844 N N . ILE B 1 343 ? 37.487 41.773 -14.220 1.00 16.01 340 ILE B N 1
ATOM 6845 C CA . ILE B 1 343 ? 37.895 40.435 -13.705 1.00 16.77 340 ILE B CA 1
ATOM 6846 C C . ILE B 1 343 ? 38.088 40.562 -12.178 1.00 17.08 340 ILE B C 1
ATOM 6847 O O . ILE B 1 343 ? 38.660 41.535 -11.708 1.00 16.43 340 ILE B O 1
ATOM 6852 N N . ALA B 1 344 ? 37.554 39.603 -11.423 1.00 17.37 341 ALA B N 1
ATOM 6853 C CA . ALA B 1 344 ? 37.638 39.605 -9.969 1.00 17.77 341 ALA B CA 1
ATOM 6854 C C . ALA B 1 344 ? 39.059 39.286 -9.562 1.00 18.07 341 ALA B C 1
ATOM 6855 O O . ALA B 1 344 ? 39.673 38.450 -10.178 1.00 16.64 341 ALA B O 1
ATOM 6857 N N . PRO B 1 345 ? 39.572 39.946 -8.506 1.00 20.27 342 PRO B N 1
ATOM 6858 C CA . PRO B 1 345 ? 40.926 39.618 -8.041 1.00 21.50 342 PRO B CA 1
ATOM 6859 C C . PRO B 1 345 ? 41.004 38.169 -7.553 1.00 22.52 342 PRO B C 1
ATOM 6860 O O . PRO B 1 345 ? 41.966 37.479 -7.865 1.00 22.38 342 PRO B O 1
ATOM 6864 N N . THR B 1 346 ? 39.955 37.712 -6.862 1.00 23.20 343 THR B N 1
ATOM 6865 C CA . THR B 1 346 ? 39.952 36.414 -6.204 1.00 24.10 343 THR B CA 1
ATOM 6866 C C . THR B 1 346 ? 38.915 35.529 -6.914 1.00 24.41 343 THR B C 1
ATOM 6867 O O . THR B 1 346 ? 38.026 36.063 -7.545 1.00 24.45 343 THR B O 1
ATOM 6871 N N . ASP B 1 347 ? 39.072 34.197 -6.844 1.00 24.58 344 ASP B N 1
ATOM 6872 C CA . ASP B 1 347 ? 38.320 33.229 -7.680 1.00 24.76 344 ASP B CA 1
ATOM 6873 C C . ASP B 1 347 ? 37.169 32.512 -6.960 1.00 25.35 344 ASP B C 1
ATOM 6874 O O . ASP B 1 347 ? 36.457 31.696 -7.569 1.00 25.66 344 ASP B O 1
ATOM 6876 N N . GLY B 1 350 ? 32.048 32.958 -9.528 1.00 15.63 347 GLY B N 1
ATOM 6877 C CA . GLY B 1 350 ? 30.995 33.440 -10.435 1.00 15.40 347 GLY B CA 1
ATOM 6878 C C . GLY B 1 350 ? 31.073 34.935 -10.771 1.00 14.69 347 GLY B C 1
ATOM 6879 O O . GLY B 1 350 ? 32.156 35.567 -10.721 1.00 17.61 347 GLY B O 1
ATOM 6880 N N . ILE B 1 351 ? 29.953 35.494 -11.184 1.00 12.89 348 ILE B N 1
ATOM 6881 C CA . ILE B 1 351 ? 29.849 36.913 -11.447 1.00 11.44 348 ILE B CA 1
ATOM 6882 C C . ILE B 1 351 ? 29.178 37.605 -10.260 1.00 11.24 348 ILE B C 1
ATOM 6883 O O . ILE B 1 351 ? 28.114 37.172 -9.783 1.00 9.73 348 ILE B O 1
ATOM 6888 N N . TYR B 1 352 ? 29.777 38.690 -9.783 1.00 10.59 349 TYR B N 1
ATOM 6889 C CA . TYR B 1 352 ? 29.126 39.501 -8.776 1.00 9.98 349 TYR B CA 1
ATOM 6890 C C . TYR B 1 352 ? 29.145 40.983 -9.118 1.00 10.78 349 TYR B C 1
ATOM 6891 O O . TYR B 1 352 ? 29.905 41.457 -9.968 1.00 10.17 349 TYR B O 1
ATOM 6900 N N . TYR B 1 353 ? 28.261 41.711 -8.446 1.00 9.07 350 TYR B N 1
ATOM 6901 C CA . TYR B 1 353 ? 28.033 43.124 -8.709 1.00 9.70 350 TYR B CA 1
ATOM 6902 C C . TYR B 1 353 ? 28.475 43.973 -7.516 1.00 9.79 350 TYR B C 1
ATOM 6903 O O . TYR B 1 353 ? 28.277 43.547 -6.387 1.00 9.86 350 TYR B O 1
ATOM 6912 N N . THR B 1 354 ? 29.095 45.135 -7.764 1.00 10.45 351 THR B N 1
ATOM 6913 C CA . THR B 1 354 ? 29.369 46.115 -6.700 1.00 10.48 351 THR B CA 1
ATOM 6914 C C . THR B 1 354 ? 28.735 47.468 -7.119 1.00 10.47 351 THR B C 1
ATOM 6915 O O . THR B 1 354 ? 28.994 47.996 -8.198 1.00 8.60 351 THR B O 1
ATOM 6919 N N . GLY B 1 355 ? 27.846 47.985 -6.285 1.00 9.34 352 GLY B N 1
ATOM 6920 C CA . GLY B 1 355 ? 27.149 49.209 -6.624 1.00 9.36 352 GLY B CA 1
ATOM 6921 C C . GLY B 1 355 ? 28.069 50.427 -6.650 1.00 8.79 352 GLY B C 1
ATOM 6922 O O . GLY B 1 355 ? 29.214 50.371 -6.177 1.00 8.85 352 GLY B O 1
ATOM 6923 N N . PRO B 1 356 ? 27.584 51.522 -7.248 1.00 8.70 353 PRO B N 1
ATOM 6924 C CA . PRO B 1 356 ? 28.341 52.764 -7.302 1.00 8.76 353 PRO B CA 1
ATOM 6925 C C . PRO B 1 356 ? 28.534 53.317 -5.920 1.00 9.09 353 PRO B C 1
ATOM 6926 O O . PRO B 1 356 ? 27.776 53.023 -4.991 1.00 6.82 353 PRO B O 1
ATOM 6930 N N . SER B 1 357 ? 29.527 54.179 -5.806 1.00 9.85 354 SER B N 1
ATOM 6931 C CA . SER B 1 357 ? 29.679 54.993 -4.647 1.00 9.76 354 SER B CA 1
ATOM 6932 C C . SER B 1 357 ? 28.488 55.949 -4.565 1.00 10.37 354 SER B C 1
ATOM 6933 O O . SER B 1 357 ? 27.786 56.171 -5.546 1.00 11.47 354 SER B O 1
ATOM 6936 N N . ASP B 1 358 ? 28.242 56.473 -3.369 1.00 11.15 355 ASP B N 1
ATOM 6937 C CA . ASP B 1 358 ? 27.091 57.333 -3.100 1.00 11.82 355 ASP B CA 1
ATOM 6938 C C . ASP B 1 358 ? 27.092 58.574 -4.022 1.00 10.67 355 ASP B C 1
ATOM 6939 O O . ASP B 1 358 ? 26.054 59.044 -4.413 1.00 12.48 355 ASP B O 1
ATOM 6944 N N . ASP B 1 359 ? 28.268 59.083 -4.341 1.00 10.68 356 ASP B N 1
ATOM 6945 C CA . ASP B 1 359 ? 28.392 60.272 -5.150 1.00 9.42 356 ASP B CA 1
ATOM 6946 C C . ASP B 1 359 ? 28.582 59.938 -6.615 1.00 9.11 356 ASP B C 1
ATOM 6947 O O . ASP B 1 359 ? 28.817 60.839 -7.366 1.00 8.39 356 ASP B O 1
ATOM 6952 N N . PHE B 1 360 ? 28.601 58.640 -6.956 1.00 7.98 357 PHE B N 1
ATOM 6953 C CA . PHE B 1 360 ? 28.693 58.119 -8.317 1.00 8.96 357 PHE B CA 1
ATOM 6954 C C . PHE B 1 360 ? 30.064 58.355 -8.966 1.00 9.28 357 PHE B C 1
ATOM 6955 O O . PHE B 1 360 ? 30.255 58.121 -10.186 1.00 11.01 357 PHE B O 1
ATOM 6963 N N . SER B 1 361 ? 31.033 58.800 -8.154 1.00 9.55 358 SER B N 1
ATOM 6964 C CA . SER B 1 361 ? 32.429 58.896 -8.619 1.00 9.64 358 SER B CA 1
ATOM 6965 C C . SER B 1 361 ? 33.028 57.517 -8.905 1.00 9.78 358 SER B C 1
ATOM 6966 O O . SER B 1 361 ? 33.993 57.382 -9.679 1.00 10.75 358 SER B O 1
ATOM 6969 N N . ARG B 1 362 ? 32.551 56.522 -8.208 1.00 9.16 359 ARG B N 1
ATOM 6970 C CA . ARG B 1 362 ? 32.850 55.128 -8.554 1.00 10.49 359 ARG B CA 1
ATOM 6971 C C . ARG B 1 362 ? 31.593 54.558 -9.168 1.00 9.95 359 ARG B C 1
ATOM 6972 O O . ARG B 1 362 ? 30.575 54.469 -8.506 1.00 10.50 359 ARG B O 1
ATOM 6980 N N . PRO B 1 363 ? 31.686 54.125 -10.424 1.00 9.52 360 PRO B N 1
ATOM 6981 C CA . PRO B 1 363 ? 30.535 53.534 -11.069 1.00 8.94 360 PRO B CA 1
ATOM 6982 C C . PRO B 1 363 ? 30.261 52.123 -10.552 1.00 9.06 360 PRO B C 1
ATOM 6983 O O . PRO B 1 363 ? 31.124 51.503 -9.947 1.00 8.25 360 PRO B O 1
ATOM 6987 N N . GLY B 1 364 ? 29.071 51.625 -10.807 1.00 8.99 361 GLY B N 1
ATOM 6988 C CA . GLY B 1 364 ? 28.777 50.209 -10.563 1.00 8.90 361 GLY B CA 1
ATOM 6989 C C . GLY B 1 364 ? 29.726 49.356 -11.399 1.00 8.75 361 GLY B C 1
ATOM 6990 O O . GLY B 1 364 ? 30.190 49.785 -12.433 1.00 9.79 361 GLY B O 1
ATOM 6991 N N . ARG B 1 365 ? 30.045 48.160 -10.930 1.00 8.21 362 ARG B N 1
ATOM 6992 C CA . ARG B 1 365 ? 30.950 47.273 -11.626 1.00 9.50 362 ARG B CA 1
ATOM 6993 C C . ARG B 1 365 ? 30.443 45.869 -11.476 1.00 10.27 362 ARG B C 1
ATOM 6994 O O . ARG B 1 365 ? 29.782 45.523 -10.491 1.00 10.08 362 ARG B O 1
ATOM 7010 N N . TRP B 1 367 ? 31.915 41.820 -11.800 1.00 11.27 364 TRP B N 1
ATOM 7011 C CA . TRP B 1 367 ? 33.209 41.194 -11.738 1.00 11.85 364 TRP B CA 1
ATOM 7012 C C . TRP B 1 367 ? 33.055 39.741 -12.087 1.00 12.42 364 TRP B C 1
ATOM 7013 O O . TRP B 1 367 ? 32.213 39.057 -11.494 1.00 12.57 364 TRP B O 1
ATOM 7024 N N . TRP B 1 368 ? 33.876 39.260 -13.014 1.00 12.60 365 TRP B N 1
ATOM 7025 C CA . TRP B 1 368 ? 33.819 37.858 -13.408 1.00 13.03 365 TRP B CA 1
ATOM 7026 C C . TRP B 1 368 ? 34.940 37.172 -12.668 1.00 14.09 365 TRP B C 1
ATOM 7027 O O . TRP B 1 368 ? 36.096 37.564 -12.800 1.00 13.39 365 TRP B O 1
ATOM 7038 N N . SER B 1 369 ? 34.603 36.143 -11.896 1.00 14.92 366 SER B N 1
ATOM 7039 C CA . SER B 1 369 ? 35.593 35.435 -11.132 1.00 16.00 366 SER B CA 1
ATOM 7040 C C . SER B 1 369 ? 36.137 34.261 -11.963 1.00 16.02 366 SER B C 1
ATOM 7041 O O . SER B 1 369 ? 35.387 33.374 -12.327 1.00 15.46 366 SER B O 1
ATOM 7044 N N . VAL B 1 370 ? 37.430 34.314 -12.298 1.00 16.58 367 VAL B N 1
ATOM 7045 C CA . VAL B 1 370 ? 38.114 33.306 -13.131 1.00 17.79 367 VAL B CA 1
ATOM 7046 C C . VAL B 1 370 ? 38.762 32.245 -12.211 1.00 18.80 367 VAL B C 1
ATOM 7047 O O . VAL B 1 370 ? 39.562 32.597 -11.333 1.00 18.75 367 VAL B O 1
ATOM 7051 N N . PRO B 1 371 ? 38.387 30.960 -12.373 1.00 20.71 368 PRO B N 1
ATOM 7052 C CA . PRO B 1 371 ? 39.024 29.906 -11.558 1.00 21.46 368 PRO B CA 1
ATOM 7053 C C . PRO B 1 371 ? 40.488 29.729 -11.926 1.00 22.20 368 PRO B C 1
ATOM 7054 O O . PRO B 1 371 ? 40.869 29.995 -13.062 1.00 22.18 368 PRO B O 1
ATOM 7058 N N . ALA B 1 372 ? 41.291 29.299 -10.960 1.00 23.64 369 ALA B N 1
ATOM 7059 C CA . ALA B 1 372 ? 42.707 29.056 -11.182 1.00 24.60 369 ALA B CA 1
ATOM 7060 C C . ALA B 1 372 ? 42.977 28.396 -12.543 1.00 25.65 369 ALA B C 1
ATOM 7061 O O . ALA B 1 372 ? 42.262 27.466 -12.966 1.00 25.06 369 ALA B O 1
ATOM 7063 N N . GLY B 1 373 ? 43.979 28.936 -13.225 1.00 26.79 370 GLY B N 1
ATOM 7064 C CA . GLY B 1 373 ? 44.453 28.425 -14.483 1.00 27.44 370 GLY B CA 1
ATOM 7065 C C . GLY B 1 373 ? 43.443 28.060 -15.517 1.00 28.19 370 GLY B C 1
ATOM 7066 O O . GLY B 1 373 ? 43.675 27.184 -16.305 1.00 28.37 370 GLY B O 1
ATOM 7067 N N . GLU B 1 374 ? 42.302 28.727 -15.494 1.00 29.02 371 GLU B N 1
ATOM 7068 C CA . GLU B 1 374 ? 41.369 28.618 -16.571 1.00 29.64 371 GLU B CA 1
ATOM 7069 C C . GLU B 1 374 ? 41.493 29.830 -17.438 1.00 29.69 371 GLU B C 1
ATOM 7070 O O . GLU B 1 374 ? 41.834 30.890 -16.995 1.00 29.54 371 GLU B O 1
ATOM 7076 N N . ASP B 1 375 ? 41.223 29.623 -18.698 1.00 30.15 372 ASP B N 1
ATOM 7077 C CA . ASP B 1 375 ? 41.701 30.467 -19.737 1.00 30.31 372 ASP B CA 1
ATOM 7078 C C . ASP B 1 375 ? 40.743 30.625 -20.911 1.00 29.22 372 ASP B C 1
ATOM 7079 O O . ASP B 1 375 ? 40.888 31.495 -21.724 1.00 28.85 372 ASP B O 1
ATOM 7084 N N . THR B 1 376 ? 39.769 29.737 -20.977 1.00 27.75 373 THR B N 1
ATOM 7085 C CA . THR B 1 376 ? 38.750 29.710 -21.990 1.00 26.47 373 THR B CA 1
ATOM 7086 C C . THR B 1 376 ? 37.423 29.780 -21.271 1.00 25.37 373 THR B C 1
ATOM 7087 O O . THR B 1 376 ? 37.264 29.233 -20.181 1.00 25.35 373 THR B O 1
ATOM 7091 N N . PHE B 1 377 ? 36.476 30.478 -21.862 1.00 24.16 374 PHE B N 1
ATOM 7092 C CA . PHE B 1 377 ? 35.218 30.723 -21.172 1.00 23.42 374 PHE B CA 1
ATOM 7093 C C . PHE B 1 377 ? 34.067 30.424 -22.041 1.00 23.26 374 PHE B C 1
ATOM 7094 O O . PHE B 1 377 ? 34.075 30.775 -23.202 1.00 23.58 374 PHE B O 1
ATOM 7102 N N . THR B 1 378 ? 33.059 29.810 -21.438 1.00 23.27 375 THR B N 1
ATOM 7103 C CA . THR B 1 378 ? 31.868 29.417 -22.144 1.00 22.77 375 THR B CA 1
ATOM 7104 C C . THR B 1 378 ? 30.729 30.377 -21.787 1.00 20.92 375 THR B C 1
ATOM 7105 O O . THR B 1 378 ? 30.364 30.554 -20.634 1.00 20.85 375 THR B O 1
ATOM 7109 N N . THR B 1 379 ? 30.148 30.962 -22.821 1.00 19.10 376 THR B N 1
ATOM 7110 C CA . THR B 1 379 ? 29.308 32.156 -22.697 1.00 18.25 376 THR B CA 1
ATOM 7111 C C . THR B 1 379 ? 27.754 31.947 -22.553 1.00 15.50 376 THR B C 1
ATOM 7112 O O . THR B 1 379 ? 27.090 32.701 -21.815 1.00 12.99 376 THR B O 1
ATOM 7116 N N . TRP B 1 380 ? 27.201 30.898 -23.185 1.00 11.69 377 TRP B N 1
ATOM 7117 C CA . TRP B 1 380 ? 25.745 30.727 -23.314 1.00 10.60 377 TRP B CA 1
ATOM 7118 C C . TRP B 1 380 ? 25.034 30.700 -21.957 1.00 9.46 377 TRP B C 1
ATOM 7119 O O . TRP B 1 380 ? 23.916 31.211 -21.788 1.00 7.90 377 TRP B O 1
ATOM 7130 N N . SER B 1 381 ? 25.690 30.128 -20.974 1.00 9.81 378 SER B N 1
ATOM 7131 C CA . SER B 1 381 ? 25.021 29.961 -19.682 1.00 10.72 378 SER B CA 1
ATOM 7132 C C . SER B 1 381 ? 25.108 31.257 -18.890 1.00 10.44 378 SER B C 1
ATOM 7133 O O . SER B 1 381 ? 24.426 31.416 -17.878 1.00 10.96 378 SER B O 1
ATOM 7136 N N . GLU B 1 382 ? 25.954 32.178 -19.313 1.00 10.26 379 GLU B N 1
ATOM 7137 C CA . GLU B 1 382 ? 26.195 33.369 -18.511 1.00 11.07 379 GLU B CA 1
ATOM 7138 C C . GLU B 1 382 ? 25.642 34.667 -19.095 1.00 10.30 379 GLU B C 1
ATOM 7139 O O . GLU B 1 382 ? 25.646 35.706 -18.409 1.00 8.09 379 GLU B O 1
ATOM 7145 N N . THR B 1 383 ? 25.122 34.632 -20.329 1.00 9.40 380 THR B N 1
ATOM 7146 C CA . THR B 1 383 ? 24.414 35.808 -20.838 1.00 8.52 380 THR B CA 1
ATOM 7147 C C . THR B 1 383 ? 23.310 36.269 -19.891 1.00 7.61 380 THR B C 1
ATOM 7148 O O . THR B 1 383 ? 23.216 37.462 -19.546 1.00 7.98 380 THR B O 1
ATOM 7152 N N . THR B 1 384 ? 22.478 35.337 -19.432 1.00 6.73 381 THR B N 1
ATOM 7153 C CA . THR B 1 384 ? 21.440 35.682 -18.488 1.00 5.53 381 THR B CA 1
ATOM 7154 C C . THR B 1 384 ? 22.012 36.292 -17.218 1.00 6.42 381 THR B C 1
ATOM 7155 O O . THR B 1 384 ? 21.389 37.178 -16.606 1.00 6.43 381 THR B O 1
ATOM 7159 N N . THR B 1 385 ? 23.159 35.788 -16.796 1.00 6.05 382 THR B N 1
ATOM 7160 C CA . THR B 1 385 ? 23.780 36.241 -15.563 1.00 6.58 382 THR B CA 1
ATOM 7161 C C . THR B 1 385 ? 24.222 37.699 -15.658 1.00 5.41 382 THR B C 1
ATOM 7162 O O . THR B 1 385 ? 24.153 38.480 -14.682 1.00 4.37 382 THR B O 1
ATOM 7166 N N . VAL B 1 386 ? 24.613 38.083 -16.848 1.00 5.07 383 VAL B N 1
ATOM 7167 C CA . VAL B 1 386 ? 25.025 39.454 -17.114 1.00 6.02 383 VAL B CA 1
ATOM 7168 C C . VAL B 1 386 ? 23.818 40.454 -16.975 1.00 6.18 383 VAL B C 1
ATOM 7169 O O . VAL B 1 386 ? 24.004 41.528 -16.411 1.00 6.11 383 VAL B O 1
ATOM 7173 N N . PHE B 1 387 ? 22.615 40.046 -17.395 1.00 6.38 384 PHE B N 1
ATOM 7174 C CA . PHE B 1 387 ? 21.376 40.824 -17.170 1.00 6.22 384 PHE B CA 1
ATOM 7175 C C . PHE B 1 387 ? 20.911 40.798 -15.697 1.00 5.21 384 PHE B C 1
ATOM 7176 O O . PHE B 1 387 ? 20.552 41.855 -15.148 1.00 4.39 384 PHE B O 1
ATOM 7184 N N . HIS B 1 388 ? 21.028 39.633 -15.059 1.00 4.35 385 HIS B N 1
ATOM 7185 C CA . HIS B 1 388 ? 20.749 39.446 -13.647 1.00 3.91 385 HIS B CA 1
ATOM 7186 C C . HIS B 1 388 ? 21.588 40.321 -12.752 1.00 4.59 385 HIS B C 1
ATOM 7187 O O . HIS B 1 388 ? 21.066 41.101 -11.939 1.00 4.17 385 HIS B O 1
ATOM 7194 N N . GLU B 1 389 ? 22.894 40.211 -12.883 1.00 4.62 386 GLU B N 1
ATOM 7195 C CA . GLU B 1 389 ? 23.816 40.924 -11.988 1.00 5.91 386 GLU B CA 1
ATOM 7196 C C . GLU B 1 389 ? 24.074 42.391 -12.444 1.00 6.18 386 GLU B C 1
ATOM 7197 O O . GLU B 1 389 ? 24.500 43.253 -11.651 1.00 7.15 386 GLU B O 1
ATOM 7203 N N . GLY B 1 390 ? 23.839 42.672 -13.724 1.00 5.38 387 GLY B N 1
ATOM 7204 C CA . GLY B 1 390 ? 24.095 43.986 -14.321 1.00 5.84 387 GLY B CA 1
ATOM 7205 C C . GLY B 1 390 ? 22.815 44.764 -14.613 1.00 4.83 387 GLY B C 1
ATOM 7206 O O . GLY B 1 390 ? 22.065 45.110 -13.692 1.00 6.49 387 GLY B O 1
ATOM 7207 N N . VAL B 1 391 ? 22.598 45.041 -15.891 1.00 5.04 388 VAL B N 1
ATOM 7208 C CA . VAL B 1 391 ? 21.426 45.765 -16.392 1.00 6.05 388 VAL B CA 1
ATOM 7209 C C . VAL B 1 391 ? 20.552 44.778 -17.092 1.00 6.12 388 VAL B C 1
ATOM 7210 O O . VAL B 1 391 ? 20.996 44.101 -18.006 1.00 6.72 388 VAL B O 1
ATOM 7214 N N . PRO B 1 392 ? 19.259 44.753 -16.744 1.00 5.52 389 PRO B N 1
ATOM 7215 C CA . PRO B 1 392 ? 18.540 45.680 -15.904 1.00 5.51 389 PRO B CA 1
ATOM 7216 C C . PRO B 1 392 ? 18.297 45.166 -14.476 1.00 4.95 389 PRO B C 1
ATOM 7217 O O . PRO B 1 392 ? 17.402 45.670 -13.758 1.00 6.23 389 PRO B O 1
ATOM 7221 N N . GLY B 1 393 ? 19.058 44.151 -14.091 1.00 4.65 390 GLY B N 1
ATOM 7222 C CA . GLY B 1 393 ? 19.040 43.581 -12.785 1.00 4.18 390 GLY B CA 1
ATOM 7223 C C . GLY B 1 393 ? 19.667 44.417 -11.695 1.00 4.10 390 GLY B C 1
ATOM 7224 O O . GLY B 1 393 ? 19.315 45.576 -11.524 1.00 5.66 390 GLY B O 1
ATOM 7225 N N . HIS B 1 394 ? 20.614 43.856 -10.950 1.00 5.25 391 HIS B N 1
ATOM 7226 C CA . HIS B 1 394 ? 21.091 44.517 -9.736 1.00 6.39 391 HIS B CA 1
ATOM 7227 C C . HIS B 1 394 ? 21.511 45.977 -9.983 1.00 8.07 391 HIS B C 1
ATOM 7228 O O . HIS B 1 394 ? 21.260 46.832 -9.149 1.00 8.86 391 HIS B O 1
ATOM 7235 N N . HIS B 1 395 ? 22.189 46.242 -11.105 1.00 8.18 392 HIS B N 1
ATOM 7236 C CA . HIS B 1 395 ? 22.721 47.567 -11.346 1.00 7.88 392 HIS B CA 1
ATOM 7237 C C . HIS B 1 395 ? 21.625 48.599 -11.346 1.00 7.45 392 HIS B C 1
ATOM 7238 O O . HIS B 1 395 ? 21.721 49.624 -10.638 1.00 6.62 392 HIS B O 1
ATOM 7245 N N . LEU B 1 396 ? 20.543 48.367 -12.072 1.00 6.96 393 LEU B N 1
ATOM 7246 C CA . LEU B 1 396 ? 19.527 49.423 -12.059 1.00 6.37 393 LEU B CA 1
ATOM 7247 C C . LEU B 1 396 ? 18.863 49.554 -10.679 1.00 6.45 393 LEU B C 1
ATOM 7248 O O . LEU B 1 396 ? 18.498 50.640 -10.248 1.00 4.88 393 LEU B O 1
ATOM 7253 N N . GLN B 1 397 ? 18.649 48.429 -10.016 1.00 5.26 394 GLN B N 1
ATOM 7254 C CA . GLN B 1 397 ? 17.972 48.465 -8.694 1.00 6.04 394 GLN B CA 1
ATOM 7255 C C . GLN B 1 397 ? 18.873 49.132 -7.683 1.00 4.48 394 GLN B C 1
ATOM 7256 O O . GLN B 1 397 ? 18.480 50.107 -7.013 1.00 6.79 394 GLN B O 1
ATOM 7262 N N . VAL B 1 398 ? 20.095 48.628 -7.537 1.00 6.55 395 VAL B N 1
ATOM 7263 C CA . VAL B 1 398 ? 20.940 49.097 -6.449 1.00 5.70 395 VAL B CA 1
ATOM 7264 C C . VAL B 1 398 ? 21.341 50.572 -6.736 1.00 5.15 395 VAL B C 1
ATOM 7265 O O . VAL B 1 398 ? 21.305 51.437 -5.847 1.00 5.98 395 VAL B O 1
ATOM 7269 N N . ALA B 1 399 ? 21.668 50.868 -7.989 1.00 5.48 396 ALA B N 1
ATOM 7270 C CA . ALA B 1 399 ? 22.138 52.221 -8.332 1.00 4.59 396 ALA B CA 1
ATOM 7271 C C . ALA B 1 399 ? 21.018 53.212 -8.251 1.00 5.77 396 ALA B C 1
ATOM 7272 O O . ALA B 1 399 ? 21.250 54.377 -7.900 1.00 6.94 396 ALA B O 1
ATOM 7274 N N . THR B 1 400 ? 19.805 52.795 -8.590 1.00 5.66 397 THR B N 1
ATOM 7275 C CA . THR B 1 400 ? 18.668 53.719 -8.496 1.00 6.17 397 THR B CA 1
ATOM 7276 C C . THR B 1 400 ? 18.410 54.062 -6.998 1.00 5.57 397 THR B C 1
ATOM 7277 O O . THR B 1 400 ? 18.223 55.242 -6.626 1.00 6.56 397 THR B O 1
ATOM 7281 N N . ALA B 1 401 ? 18.397 53.060 -6.153 1.00 5.86 398 ALA B N 1
ATOM 7282 C CA . ALA B 1 401 ? 18.311 53.291 -4.705 1.00 5.67 398 ALA B CA 1
ATOM 7283 C C . ALA B 1 401 ? 19.401 54.272 -4.261 1.00 5.96 398 ALA B C 1
ATOM 7284 O O . ALA B 1 401 ? 19.123 55.273 -3.539 1.00 5.05 398 ALA B O 1
ATOM 7286 N N . THR B 1 402 ? 20.655 54.008 -4.685 1.00 5.96 399 THR B N 1
ATOM 7287 C CA . THR B 1 402 ? 21.734 54.914 -4.301 1.00 5.54 399 THR B CA 1
ATOM 7288 C C . THR B 1 402 ? 21.487 56.358 -4.834 1.00 5.82 399 THR B C 1
ATOM 7289 O O . THR B 1 402 ? 21.690 57.378 -4.129 1.00 5.82 399 THR B O 1
ATOM 7293 N N . TYR B 1 403 ? 21.019 56.457 -6.072 1.00 4.85 400 TYR B N 1
ATOM 7294 C CA . TYR B 1 403 ? 20.718 57.739 -6.681 1.00 5.34 400 TYR B CA 1
ATOM 7295 C C . TYR B 1 403 ? 19.679 58.552 -5.898 1.00 6.10 400 TYR B C 1
ATOM 7296 O O . TYR B 1 403 ? 19.692 59.799 -5.920 1.00 6.04 400 TYR B O 1
ATOM 7305 N N . ARG B 1 404 ? 18.738 57.875 -5.258 1.00 6.14 401 ARG B N 1
ATOM 7306 C CA . ARG B 1 404 ? 17.672 58.532 -4.512 1.00 8.19 401 ARG B CA 1
ATOM 7307 C C . ARG B 1 404 ? 17.999 58.697 -3.013 1.00 7.74 401 ARG B C 1
ATOM 7308 O O . ARG B 1 404 ? 17.115 59.005 -2.222 1.00 8.85 401 ARG B O 1
ATOM 7316 N N . ARG B 1 405 ? 19.253 58.544 -2.637 1.00 7.92 402 ARG B N 1
ATOM 7317 C CA . ARG B 1 405 ? 19.598 58.445 -1.199 1.00 8.64 402 ARG B CA 1
ATOM 7318 C C . ARG B 1 405 ? 19.296 59.704 -0.391 1.00 9.27 402 ARG B C 1
ATOM 7319 O O . ARG B 1 405 ? 19.042 59.606 0.794 1.00 8.37 402 ARG B O 1
ATOM 7327 N N . GLU B 1 406 ? 19.302 60.894 -1.005 1.00 9.11 403 GLU B N 1
ATOM 7328 C CA . GLU B 1 406 ? 18.977 62.111 -0.200 1.00 9.84 403 GLU B CA 1
ATOM 7329 C C . GLU B 1 406 ? 17.548 62.150 0.229 1.00 10.57 403 GLU B C 1
ATOM 7330 O O . GLU B 1 406 ? 17.191 62.971 1.084 1.00 9.87 403 GLU B O 1
ATOM 7336 N N . LEU B 1 407 ? 16.707 61.332 -0.392 1.00 10.64 404 LEU B N 1
ATOM 7337 C CA . LEU B 1 407 ? 15.274 61.266 -0.006 1.00 12.86 404 LEU B CA 1
ATOM 7338 C C . LEU B 1 407 ? 15.049 60.274 1.136 1.00 14.31 404 LEU B C 1
ATOM 7339 O O . LEU B 1 407 ? 13.913 60.203 1.715 1.00 16.78 404 LEU B O 1
ATOM 7344 N N . LEU B 1 408 ? 16.104 59.540 1.502 1.00 13.50 405 LEU B N 1
ATOM 7345 C CA . LEU B 1 408 ? 15.952 58.341 2.323 1.00 14.41 405 LEU B CA 1
ATOM 7346 C C . LEU B 1 408 ? 16.726 58.484 3.660 1.00 13.74 405 LEU B C 1
ATOM 7347 O O . LEU B 1 408 ? 17.901 58.818 3.691 1.00 14.96 405 LEU B O 1
ATOM 7352 N N . ASN B 1 409 ? 16.048 58.217 4.764 1.00 13.44 406 ASN B N 1
ATOM 7353 C CA . ASN B 1 409 ? 16.658 58.253 6.099 1.00 11.73 406 ASN B CA 1
ATOM 7354 C C . ASN B 1 409 ? 17.656 57.096 6.292 1.00 11.25 406 ASN B C 1
ATOM 7355 O O . ASN B 1 409 ? 17.859 56.264 5.414 1.00 10.06 406 ASN B O 1
ATOM 7360 N N . ASN B 1 410 ? 18.348 57.097 7.427 1.00 10.54 407 ASN B N 1
ATOM 7361 C CA . ASN B 1 410 ? 19.492 56.209 7.588 1.00 10.71 407 ASN B CA 1
ATOM 7362 C C . ASN B 1 410 ? 19.081 54.760 7.742 1.00 9.40 407 ASN B C 1
ATOM 7363 O O . ASN B 1 410 ? 19.766 53.877 7.310 1.00 9.11 407 ASN B O 1
ATOM 7368 N N . TRP B 1 411 ? 17.908 54.535 8.293 1.00 10.24 408 TRP B N 1
ATOM 7369 C CA . TRP B 1 411 ? 17.361 53.205 8.372 1.00 9.39 408 TRP B CA 1
ATOM 7370 C C . TRP B 1 411 ? 17.052 52.673 7.000 1.00 9.85 408 TRP B C 1
ATOM 7371 O O . TRP B 1 411 ? 17.412 51.535 6.687 1.00 10.34 408 TRP B O 1
ATOM 7382 N N . ARG B 1 412 ? 16.365 53.452 6.180 1.00 11.00 409 ARG B N 1
ATOM 7383 C CA . ARG B 1 412 ? 16.076 53.034 4.801 1.00 11.96 409 ARG B CA 1
ATOM 7384 C C . ARG B 1 412 ? 17.330 52.715 4.037 1.00 13.60 409 ARG B C 1
ATOM 7385 O O . ARG B 1 412 ? 17.394 51.715 3.305 1.00 14.47 409 ARG B O 1
ATOM 7393 N N . ARG B 1 413 ? 18.322 53.553 4.217 1.00 15.20 410 ARG B N 1
ATOM 7394 C CA . ARG B 1 413 ? 19.540 53.501 3.446 1.00 16.35 410 ARG B CA 1
ATOM 7395 C C . ARG B 1 413 ? 20.387 52.373 3.855 1.00 16.26 410 ARG B C 1
ATOM 7396 O O . ARG B 1 413 ? 20.893 51.670 3.051 1.00 17.21 410 ARG B O 1
ATOM 7404 N N . ASN B 1 414 ? 20.560 52.226 5.146 1.00 16.54 411 ASN B N 1
ATOM 7405 C CA . ASN B 1 414 ? 21.687 51.453 5.649 1.00 17.23 411 ASN B CA 1
ATOM 7406 C C . ASN B 1 414 ? 21.333 50.211 6.449 1.00 16.31 411 ASN B C 1
ATOM 7407 O O . ASN B 1 414 ? 22.230 49.455 6.826 1.00 18.54 411 ASN B O 1
ATOM 7412 N N . VAL B 1 415 ? 20.051 50.023 6.728 1.00 15.54 412 VAL B N 1
ATOM 7413 C CA . VAL B 1 415 ? 19.562 48.944 7.562 1.00 14.84 412 VAL B CA 1
ATOM 7414 C C . VAL B 1 415 ? 18.562 48.104 6.773 1.00 15.38 412 VAL B C 1
ATOM 7415 O O . VAL B 1 415 ? 18.785 46.907 6.550 1.00 15.37 412 VAL B O 1
ATOM 7419 N N . CYS B 1 416 ? 17.451 48.701 6.355 1.00 14.28 413 CYS B N 1
ATOM 7420 C CA . CYS B 1 416 ? 16.396 47.895 5.754 1.00 13.89 413 CYS B CA 1
ATOM 7421 C C . CYS B 1 416 ? 16.862 47.241 4.440 1.00 13.53 413 CYS B C 1
ATOM 7422 O O . CYS B 1 416 ? 17.186 47.952 3.483 1.00 12.25 413 CYS B O 1
ATOM 7425 N N . TRP B 1 417 ? 16.900 45.909 4.415 1.00 13.20 414 TRP B N 1
ATOM 7426 C CA . TRP B 1 417 ? 17.262 45.140 3.215 1.00 12.78 414 TRP B CA 1
ATOM 7427 C C . TRP B 1 417 ? 16.579 43.775 3.191 1.00 10.80 414 TRP B C 1
ATOM 7428 O O . TRP B 1 417 ? 16.725 43.038 4.160 1.00 10.52 414 TRP B O 1
ATOM 7439 N N . VAL B 1 418 ? 15.876 43.440 2.111 1.00 8.46 415 VAL B N 1
ATOM 7440 C CA . VAL B 1 418 ? 15.082 42.193 2.038 1.00 8.06 415 VAL B CA 1
ATOM 7441 C C . VAL B 1 418 ? 15.500 41.407 0.804 1.00 7.79 415 VAL B C 1
ATOM 7442 O O . VAL B 1 418 ? 15.398 41.882 -0.339 1.00 6.77 415 VAL B O 1
ATOM 7446 N N . SER B 1 419 ? 15.975 40.199 1.032 1.00 6.39 416 SER B N 1
ATOM 7447 C CA . SER B 1 419 ? 16.415 39.315 -0.037 1.00 7.87 416 SER B CA 1
ATOM 7448 C C . SER B 1 419 ? 15.490 39.190 -1.225 1.00 7.05 416 SER B C 1
ATOM 7449 O O . SER B 1 419 ? 15.939 39.254 -2.367 1.00 9.90 416 SER B O 1
ATOM 7452 N N . GLY B 1 420 ? 14.223 38.940 -0.953 1.00 5.53 417 GLY B N 1
ATOM 7453 C CA . GLY B 1 420 ? 13.232 38.728 -1.978 1.00 5.15 417 GLY B CA 1
ATOM 7454 C C . GLY B 1 420 ? 13.041 39.941 -2.832 1.00 4.53 417 GLY B C 1
ATOM 7455 O O . GLY B 1 420 ? 12.615 39.845 -3.972 1.00 4.07 417 GLY B O 1
ATOM 7456 N N . HIS B 1 421 ? 13.300 41.108 -2.260 1.00 4.04 418 HIS B N 1
ATOM 7457 C CA . HIS B 1 421 ? 13.160 42.330 -3.024 1.00 4.07 418 HIS B CA 1
ATOM 7458 C C . HIS B 1 421 ? 14.222 42.317 -4.111 1.00 4.28 418 HIS B C 1
ATOM 7459 O O . HIS B 1 421 ? 13.904 42.474 -5.258 1.00 3.37 418 HIS B O 1
ATOM 7466 N N . GLY B 1 422 ? 15.494 42.205 -3.714 1.00 5.39 419 GLY B N 1
ATOM 7467 C CA . GLY B 1 422 ? 16.570 42.476 -4.638 1.00 6.16 419 GLY B CA 1
ATOM 7468 C C . GLY B 1 422 ? 16.772 41.272 -5.526 1.00 7.72 419 GLY B C 1
ATOM 7469 O O . GLY B 1 422 ? 17.115 41.428 -6.720 1.00 9.44 419 GLY B O 1
ATOM 7470 N N . GLU B 1 423 ? 16.618 40.063 -4.967 1.00 7.39 420 GLU B N 1
ATOM 7471 C CA . GLU B 1 423 ? 16.838 38.854 -5.797 1.00 7.93 420 GLU B CA 1
ATOM 7472 C C . GLU B 1 423 ? 15.637 38.645 -6.729 1.00 7.08 420 GLU B C 1
ATOM 7473 O O . GLU B 1 423 ? 15.790 38.291 -7.916 1.00 7.27 420 GLU B O 1
ATOM 7479 N N . GLY B 1 424 ? 14.448 38.987 -6.239 1.00 6.81 421 GLY B N 1
ATOM 7480 C CA . GLY B 1 424 ? 13.250 38.888 -7.033 1.00 6.02 421 GLY B CA 1
ATOM 7481 C C . GLY B 1 424 ? 13.300 39.877 -8.194 1.00 6.23 421 GLY B C 1
ATOM 7482 O O . GLY B 1 424 ? 12.841 39.559 -9.285 1.00 4.56 421 GLY B O 1
ATOM 7483 N N . TRP B 1 425 ? 13.878 41.060 -7.937 1.00 6.49 422 TRP B N 1
ATOM 7484 C CA . TRP B 1 425 ? 14.132 42.069 -8.984 1.00 6.29 422 TRP B CA 1
ATOM 7485 C C . TRP B 1 425 ? 15.059 41.527 -10.061 1.00 5.88 422 TRP B C 1
ATOM 7486 O O . TRP B 1 425 ? 14.746 41.638 -11.250 1.00 4.32 422 TRP B O 1
ATOM 7497 N N . ALA B 1 426 ? 16.200 40.961 -9.669 1.00 6.83 423 ALA B N 1
ATOM 7498 C CA . ALA B 1 426 ? 17.169 40.443 -10.629 1.00 6.97 423 ALA B CA 1
ATOM 7499 C C . ALA B 1 426 ? 16.549 39.361 -11.560 1.00 7.06 423 ALA B C 1
ATOM 7500 O O . ALA B 1 426 ? 16.854 39.277 -12.772 1.00 5.21 423 ALA B O 1
ATOM 7502 N N . LEU B 1 427 ? 15.688 38.534 -10.983 1.00 6.64 424 LEU B N 1
ATOM 7503 C CA . LEU B 1 427 ? 14.930 37.528 -11.760 1.00 6.05 424 LEU B CA 1
ATOM 7504 C C . LEU B 1 427 ? 13.835 38.119 -12.653 1.00 6.18 424 LEU B C 1
ATOM 7505 O O . LEU B 1 427 ? 13.647 37.714 -13.813 1.00 5.23 424 LEU B O 1
ATOM 7510 N N . TYR B 1 428 ? 13.143 39.128 -12.137 1.00 4.99 425 TYR B N 1
ATOM 7511 C CA . TYR B 1 428 ? 12.260 39.882 -12.973 1.00 5.34 425 TYR B CA 1
ATOM 7512 C C . TYR B 1 428 ? 12.998 40.484 -14.183 1.00 4.89 425 TYR B C 1
ATOM 7513 O O . TYR B 1 428 ? 12.478 40.419 -15.301 1.00 4.84 425 TYR B O 1
ATOM 7522 N N . ALA B 1 429 ? 14.212 41.016 -13.980 1.00 4.85 426 ALA B N 1
ATOM 7523 C CA . ALA B 1 429 ? 15.066 41.583 -15.011 1.00 5.21 426 ALA B CA 1
ATOM 7524 C C . ALA B 1 429 ? 15.441 40.540 -16.078 1.00 6.10 426 ALA B C 1
ATOM 7525 O O . ALA B 1 429 ? 15.415 40.814 -17.284 1.00 5.58 426 ALA B O 1
ATOM 7527 N N . GLU B 1 430 ? 15.760 39.330 -15.643 1.00 6.34 427 GLU B N 1
ATOM 7528 C CA . GLU B 1 430 ? 16.053 38.267 -16.620 1.00 7.43 427 GLU B CA 1
ATOM 7529 C C . GLU B 1 430 ? 14.779 37.903 -17.411 1.00 6.80 427 GLU B C 1
ATOM 7530 O O . GLU B 1 430 ? 14.856 37.670 -18.617 1.00 7.56 427 GLU B O 1
ATOM 7536 N N . GLN B 1 431 ? 13.627 37.820 -16.749 1.00 6.70 428 GLN B N 1
ATOM 7537 C CA . GLN B 1 431 ? 12.369 37.550 -17.427 1.00 7.12 428 GLN B CA 1
ATOM 7538 C C . GLN B 1 431 ? 12.037 38.662 -18.413 1.00 7.83 428 GLN B C 1
ATOM 7539 O O . GLN B 1 431 ? 11.606 38.368 -19.565 1.00 7.50 428 GLN B O 1
ATOM 7545 N N . LEU B 1 432 ? 12.199 39.932 -17.987 1.00 7.02 429 LEU B N 1
ATOM 7546 C CA . LEU B 1 432 ? 12.031 41.048 -18.879 1.00 6.32 429 LEU B CA 1
ATOM 7547 C C . LEU B 1 432 ? 12.951 40.943 -20.118 1.00 6.66 429 LEU B C 1
ATOM 7548 O O . LEU B 1 432 ? 12.496 41.126 -21.267 1.00 6.85 429 LEU B O 1
ATOM 7561 N N . LEU B 1 434 ? 14.226 38.232 -21.504 1.00 6.91 431 LEU B N 1
ATOM 7562 C CA . LEU B 1 434 ? 13.601 37.216 -22.340 1.00 7.84 431 LEU B CA 1
ATOM 7563 C C . LEU B 1 434 ? 12.485 37.830 -23.169 1.00 9.04 431 LEU B C 1
ATOM 7564 O O . LEU B 1 434 ? 12.455 37.674 -24.402 1.00 9.05 431 LEU B O 1
ATOM 7569 N N . GLU B 1 435 ? 11.525 38.454 -22.501 1.00 9.77 432 GLU B N 1
ATOM 7570 C CA . GLU B 1 435 ? 10.364 38.992 -23.193 1.00 10.55 432 GLU B CA 1
ATOM 7571 C C . GLU B 1 435 ? 10.664 40.108 -24.191 1.00 10.26 432 GLU B C 1
ATOM 7572 O O . GLU B 1 435 ? 9.868 40.295 -25.115 1.00 9.38 432 GLU B O 1
ATOM 7578 N N . LEU B 1 436 ? 11.745 40.859 -23.968 1.00 8.04 433 LEU B N 1
ATOM 7579 C CA . LEU B 1 436 ? 12.172 41.920 -24.895 1.00 8.70 433 LEU B CA 1
ATOM 7580 C C . LEU B 1 436 ? 13.042 41.392 -26.063 1.00 8.55 433 LEU B C 1
ATOM 7581 O O . LEU B 1 436 ? 13.451 42.150 -26.937 1.00 8.07 433 LEU B O 1
ATOM 7586 N N . GLY B 1 437 ? 13.322 40.091 -26.076 1.00 8.81 434 GLY B N 1
ATOM 7587 C CA . GLY B 1 437 ? 13.958 39.469 -27.201 1.00 8.83 434 GLY B CA 1
ATOM 7588 C C . GLY B 1 437 ? 15.474 39.383 -27.140 1.00 8.36 434 GLY B C 1
ATOM 7589 O O . GLY B 1 437 ? 16.108 39.156 -28.172 1.00 9.81 434 GLY B O 1
ATOM 7590 N N . TYR B 1 438 ? 16.054 39.486 -25.955 1.00 9.22 435 TYR B N 1
ATOM 7591 C CA . TYR B 1 438 ? 17.514 39.436 -25.800 1.00 9.65 435 TYR B CA 1
ATOM 7592 C C . TYR B 1 438 ? 18.115 38.035 -25.680 1.00 10.57 435 TYR B C 1
ATOM 7593 O O . TYR B 1 438 ? 19.342 37.858 -25.744 1.00 9.32 435 TYR B O 1
ATOM 7602 N N . LEU B 1 439 ? 17.241 37.043 -25.592 1.00 11.78 436 LEU B N 1
ATOM 7603 C CA . LEU B 1 439 ? 17.634 35.652 -25.441 1.00 13.28 436 LEU B CA 1
ATOM 7604 C C . LEU B 1 439 ? 17.117 34.800 -26.586 1.00 14.65 436 LEU B C 1
ATOM 7605 O O . LEU B 1 439 ? 16.643 33.652 -26.388 1.00 15.78 436 LEU B O 1
ATOM 7610 N N . LYS B 1 440 ? 17.214 35.345 -27.792 1.00 14.45 437 LYS B N 1
ATOM 7611 C CA . LYS B 1 440 ? 16.762 34.620 -28.976 1.00 16.41 437 LYS B CA 1
ATOM 7612 C C . LYS B 1 440 ? 17.718 33.499 -29.372 1.00 15.62 437 LYS B C 1
ATOM 7613 O O . LYS B 1 440 ? 17.272 32.477 -29.880 1.00 17.84 437 LYS B O 1
ATOM 7619 N N . ASP B 1 441 ? 19.015 33.673 -29.126 1.00 13.83 438 ASP B N 1
ATOM 7620 C CA . ASP B 1 441 ? 19.947 32.591 -29.284 1.00 12.48 438 ASP B CA 1
ATOM 7621 C C . ASP B 1 441 ? 19.497 31.443 -28.350 1.00 10.37 438 ASP B C 1
ATOM 7622 O O . ASP B 1 441 ? 19.327 31.658 -27.147 1.00 9.19 438 ASP B O 1
ATOM 7627 N N . PRO B 1 442 ? 19.325 30.240 -28.901 1.00 9.58 439 PRO B N 1
ATOM 7628 C CA . PRO B 1 442 ? 18.818 29.160 -28.036 1.00 9.20 439 PRO B CA 1
ATOM 7629 C C . PRO B 1 442 ? 19.753 28.800 -26.870 1.00 7.96 439 PRO B C 1
ATOM 7630 O O . PRO B 1 442 ? 19.285 28.386 -25.796 1.00 7.09 439 PRO B O 1
ATOM 7634 N N . GLY B 1 443 ? 21.052 28.966 -27.073 1.00 7.81 440 GLY B N 1
ATOM 7635 C CA . GLY B 1 443 ? 22.006 28.840 -26.002 1.00 8.05 440 GLY B CA 1
ATOM 7636 C C . GLY B 1 443 ? 21.719 29.802 -24.871 1.00 9.02 440 GLY B C 1
ATOM 7637 O O . GLY B 1 443 ? 21.637 29.414 -23.692 1.00 9.84 440 GLY B O 1
ATOM 7638 N N . ASP B 1 444 ? 21.588 31.079 -25.212 1.00 8.27 441 ASP B N 1
ATOM 7639 C CA . ASP B 1 444 ? 21.341 32.129 -24.222 1.00 8.00 441 ASP B CA 1
ATOM 7640 C C . ASP B 1 444 ? 20.056 31.839 -23.499 1.00 7.04 441 ASP B C 1
ATOM 7641 O O . ASP B 1 444 ? 20.008 31.980 -22.293 1.00 5.98 441 ASP B O 1
ATOM 7646 N N . HIS B 1 445 ? 19.048 31.384 -24.239 1.00 6.54 442 HIS B N 1
ATOM 7647 C CA . HIS B 1 445 ? 17.719 31.030 -23.697 1.00 6.47 442 HIS B CA 1
ATOM 7648 C C . HIS B 1 445 ? 17.826 29.860 -22.711 1.00 6.13 442 HIS B C 1
ATOM 7649 O O . HIS B 1 445 ? 17.239 29.903 -21.572 1.00 6.05 442 HIS B O 1
ATOM 7664 N N . GLY B 1 447 ? 20.411 28.972 -20.982 1.00 6.60 444 GLY B N 1
ATOM 7665 C CA . GLY B 1 447 ? 21.064 29.463 -19.771 1.00 6.76 444 GLY B CA 1
ATOM 7666 C C . GLY B 1 447 ? 20.120 30.201 -18.854 1.00 6.41 444 GLY B C 1
ATOM 7667 O O . GLY B 1 447 ? 20.110 29.959 -17.647 1.00 6.59 444 GLY B O 1
ATOM 7676 N N . LEU B 1 449 ? 16.857 29.683 -18.751 1.00 6.01 446 LEU B N 1
ATOM 7677 C CA . LEU B 1 449 ? 15.996 28.627 -18.203 1.00 5.59 446 LEU B CA 1
ATOM 7678 C C . LEU B 1 449 ? 16.704 27.764 -17.148 1.00 5.41 446 LEU B C 1
ATOM 7679 O O . LEU B 1 449 ? 16.072 27.420 -16.188 1.00 6.03 446 LEU B O 1
ATOM 7684 N N . ASP B 1 450 ? 17.992 27.456 -17.304 1.00 5.30 447 ASP B N 1
ATOM 7685 C CA . ASP B 1 450 ? 18.728 26.723 -16.286 1.00 7.34 447 ASP B CA 1
ATOM 7686 C C . ASP B 1 450 ? 18.674 27.397 -14.912 1.00 6.93 447 ASP B C 1
ATOM 7687 O O . ASP B 1 450 ? 18.334 26.738 -13.898 1.00 7.56 447 ASP B O 1
ATOM 7692 N N . GLY B 1 451 ? 18.942 28.703 -14.869 1.00 6.05 448 GLY B N 1
ATOM 7693 C CA . GLY B 1 451 ? 18.914 29.402 -13.593 1.00 5.46 448 GLY B CA 1
ATOM 7694 C C . GLY B 1 451 ? 17.508 29.517 -13.032 1.00 5.91 448 GLY B C 1
ATOM 7695 O O . GLY B 1 451 ? 17.294 29.347 -11.825 1.00 6.64 448 GLY B O 1
ATOM 7696 N N . GLN B 1 452 ? 16.511 29.702 -13.900 1.00 5.39 449 GLN B N 1
ATOM 7697 C CA . GLN B 1 452 ? 15.113 29.754 -13.456 1.00 5.32 449 GLN B CA 1
ATOM 7698 C C . GLN B 1 452 ? 14.692 28.405 -12.896 1.00 6.46 449 GLN B C 1
ATOM 7699 O O . GLN B 1 452 ? 13.998 28.311 -11.867 1.00 5.80 449 GLN B O 1
ATOM 7705 N N . ARG B 1 453 ? 15.076 27.332 -13.588 1.00 5.49 450 ARG B N 1
ATOM 7706 C CA . ARG B 1 453 ? 14.802 25.968 -13.103 1.00 6.49 450 ARG B CA 1
ATOM 7707 C C . ARG B 1 453 ? 15.428 25.688 -11.706 1.00 6.48 450 ARG B C 1
ATOM 7708 O O . ARG B 1 453 ? 14.783 25.134 -10.837 1.00 6.86 450 ARG B O 1
ATOM 7724 N N . ARG B 1 455 ? 16.230 27.869 -9.400 1.00 5.49 452 ARG B N 1
ATOM 7725 C CA . ARG B 1 455 ? 15.464 28.670 -8.446 1.00 5.68 452 ARG B CA 1
ATOM 7726 C C . ARG B 1 455 ? 14.003 28.238 -8.203 1.00 5.38 452 ARG B C 1
ATOM 7727 O O . ARG B 1 455 ? 13.481 28.362 -7.069 1.00 4.82 452 ARG B O 1
ATOM 7735 N N . ALA B 1 456 ? 13.354 27.657 -9.227 1.00 4.39 453 ALA B N 1
ATOM 7736 C CA . ALA B 1 456 ? 12.066 27.007 -9.044 1.00 4.50 453 ALA B CA 1
ATOM 7737 C C . ALA B 1 456 ? 12.220 25.772 -8.183 1.00 3.87 453 ALA B C 1
ATOM 7738 O O . ALA B 1 456 ? 11.407 25.542 -7.293 1.00 4.85 453 ALA B O 1
ATOM 7740 N N . ALA B 1 457 ? 13.272 24.981 -8.421 1.00 3.44 454 ALA B N 1
ATOM 7741 C CA . ALA B 1 457 ? 13.544 23.819 -7.590 1.00 4.32 454 ALA B CA 1
ATOM 7742 C C . ALA B 1 457 ? 13.776 24.198 -6.127 1.00 4.69 454 ALA B C 1
ATOM 7743 O O . ALA B 1 457 ? 13.371 23.467 -5.248 1.00 5.44 454 ALA B O 1
ATOM 7745 N N . ARG B 1 458 ? 14.357 25.345 -5.883 1.00 4.51 455 ARG B N 1
ATOM 7746 C CA . ARG B 1 458 ? 14.530 25.846 -4.521 1.00 5.90 455 ARG B CA 1
ATOM 7747 C C . ARG B 1 458 ? 13.190 26.034 -3.816 1.00 5.87 455 ARG B C 1
ATOM 7748 O O . ARG B 1 458 ? 13.090 25.797 -2.610 1.00 6.43 455 ARG B O 1
ATOM 7756 N N . VAL B 1 459 ? 12.177 26.496 -4.529 1.00 6.28 456 VAL B N 1
ATOM 7757 C CA . VAL B 1 459 ? 10.838 26.714 -3.928 1.00 5.47 456 VAL B CA 1
ATOM 7758 C C . VAL B 1 459 ? 10.217 25.393 -3.477 1.00 5.37 456 VAL B C 1
ATOM 7759 O O . VAL B 1 459 ? 9.810 25.241 -2.323 1.00 4.25 456 VAL B O 1
ATOM 7763 N N . VAL B 1 460 ? 10.268 24.425 -4.375 1.00 4.36 457 VAL B N 1
ATOM 7764 C CA . VAL B 1 460 ? 9.733 23.082 -4.128 1.00 5.26 457 VAL B CA 1
ATOM 7765 C C . VAL B 1 460 ? 10.428 22.415 -2.992 1.00 3.41 457 VAL B C 1
ATOM 7766 O O . VAL B 1 460 ? 9.793 21.908 -2.098 1.00 3.50 457 VAL B O 1
ATOM 7770 N N . PHE B 1 461 ? 11.761 22.401 -3.032 1.00 4.39 458 PHE B N 1
ATOM 7771 C CA . PHE B 1 461 ? 12.505 21.729 -1.971 1.00 4.87 458 PHE B CA 1
ATOM 7772 C C . PHE B 1 461 ? 12.263 22.430 -0.624 1.00 5.13 458 PHE B C 1
ATOM 7773 O O . PHE B 1 461 ? 12.132 21.768 0.372 1.00 4.03 458 PHE B O 1
ATOM 7781 N N . ASP B 1 462 ? 12.373 23.761 -0.562 1.00 5.52 459 ASP B N 1
ATOM 7782 C CA . ASP B 1 462 ? 12.528 24.419 0.747 1.00 5.91 459 ASP B CA 1
ATOM 7783 C C . ASP B 1 462 ? 11.217 24.284 1.470 1.00 4.16 459 ASP B C 1
ATOM 7784 O O . ASP B 1 462 ? 11.152 23.903 2.604 1.00 4.30 459 ASP B O 1
ATOM 7789 N N . ILE B 1 463 ? 10.140 24.572 0.794 1.00 5.11 460 ILE B N 1
ATOM 7790 C CA . ILE B 1 463 ? 8.816 24.422 1.411 1.00 4.80 460 ILE B CA 1
ATOM 7791 C C . ILE B 1 463 ? 8.394 22.987 1.629 1.00 4.86 460 ILE B C 1
ATOM 7792 O O . ILE B 1 463 ? 7.799 22.666 2.690 1.00 5.98 460 ILE B O 1
ATOM 7797 N N . GLY B 1 464 ? 8.574 22.163 0.594 1.00 6.34 461 GLY B N 1
ATOM 7798 C CA . GLY B 1 464 ? 8.195 20.737 0.616 1.00 4.52 461 GLY B CA 1
ATOM 7799 C C . GLY B 1 464 ? 8.885 20.006 1.772 1.00 4.80 461 GLY B C 1
ATOM 7800 O O . GLY B 1 464 ? 8.272 19.254 2.515 1.00 4.31 461 GLY B O 1
ATOM 7801 N N . VAL B 1 465 ? 10.190 20.200 1.915 1.00 4.47 462 VAL B N 1
ATOM 7802 C CA . VAL B 1 465 ? 10.935 19.509 2.988 1.00 3.79 462 VAL B CA 1
ATOM 7803 C C . VAL B 1 465 ? 10.609 19.984 4.381 1.00 4.17 462 VAL B C 1
ATOM 7804 O O . VAL B 1 465 ? 10.323 19.210 5.291 1.00 5.41 462 VAL B O 1
ATOM 7808 N N . HIS B 1 466 ? 10.658 21.296 4.548 1.00 5.57 463 HIS B N 1
ATOM 7809 C CA . HIS B 1 466 ? 10.439 21.904 5.831 1.00 4.67 463 HIS B CA 1
ATOM 7810 C C . HIS B 1 466 ? 9.008 21.743 6.339 1.00 3.82 463 HIS B C 1
ATOM 7811 O O . HIS B 1 466 ? 8.820 21.632 7.554 1.00 4.09 463 HIS B O 1
ATOM 7818 N N . LEU B 1 467 ? 8.022 21.702 5.452 1.00 5.46 464 LEU B N 1
ATOM 7819 C CA . LEU B 1 467 ? 6.619 21.415 5.880 1.00 5.45 464 LEU B CA 1
ATOM 7820 C C . LEU B 1 467 ? 6.236 19.923 5.715 1.00 5.88 464 LEU B C 1
ATOM 7821 O O . LEU B 1 467 ? 5.089 19.516 6.001 1.00 7.96 464 LEU B O 1
ATOM 7826 N N . GLU B 1 468 ? 7.173 19.110 5.258 1.00 7.03 465 GLU B N 1
ATOM 7827 C CA . GLU B 1 468 ? 6.908 17.703 5.036 1.00 7.91 465 GLU B CA 1
ATOM 7828 C C . GLU B 1 468 ? 5.643 17.465 4.200 1.00 7.78 465 GLU B C 1
ATOM 7829 O O . GLU B 1 468 ? 4.787 16.692 4.567 1.00 7.32 465 GLU B O 1
ATOM 7835 N N . LEU B 1 469 ? 5.605 18.116 3.049 1.00 8.41 466 LEU B N 1
ATOM 7836 C CA . LEU B 1 469 ? 4.525 17.997 2.107 1.00 7.04 466 LEU B CA 1
ATOM 7837 C C . LEU B 1 469 ? 4.668 16.795 1.171 1.00 8.23 466 LEU B C 1
ATOM 7838 O O . LEU B 1 469 ? 5.731 16.141 1.135 1.00 5.71 466 LEU B O 1
ATOM 7843 N N . PRO B 1 470 ? 3.610 16.483 0.416 1.00 7.23 467 PRO B N 1
ATOM 7844 C CA . PRO B 1 470 ? 3.659 15.318 -0.487 1.00 8.25 467 PRO B CA 1
ATOM 7845 C C . PRO B 1 470 ? 4.558 15.587 -1.674 1.00 7.13 467 PRO B C 1
ATOM 7846 O O . PRO B 1 470 ? 4.450 16.631 -2.296 1.00 7.65 467 PRO B O 1
ATOM 7850 N N . VAL B 1 471 ? 5.451 14.645 -1.984 1.00 8.36 468 VAL B N 1
ATOM 7851 C CA . VAL B 1 471 ? 6.320 14.770 -3.139 1.00 7.32 468 VAL B CA 1
ATOM 7852 C C . VAL B 1 471 ? 5.472 14.768 -4.417 1.00 7.79 468 VAL B C 1
ATOM 7853 O O . VAL B 1 471 ? 4.593 13.984 -4.549 1.00 7.54 468 VAL B O 1
ATOM 7857 N N . PRO B 1 472 ? 5.780 15.621 -5.403 1.00 7.89 469 PRO B N 1
ATOM 7858 C CA . PRO B 1 472 ? 5.073 15.568 -6.670 1.00 9.40 469 PRO B CA 1
ATOM 7859 C C . PRO B 1 472 ? 5.420 14.274 -7.424 1.00 9.95 469 PRO B C 1
ATOM 7860 O O . PRO B 1 472 ? 6.509 13.755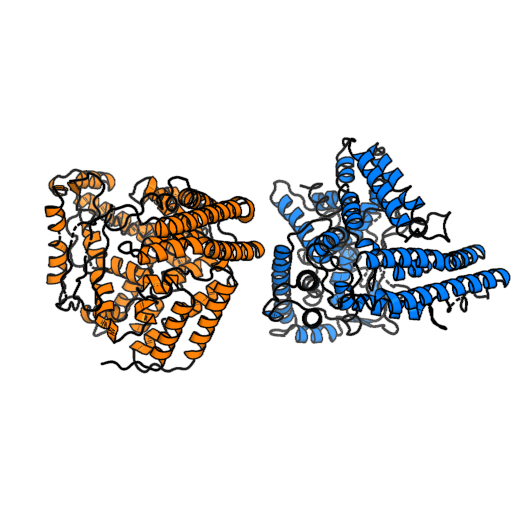 -7.287 1.00 10.78 469 PRO B O 1
ATOM 7864 N N . GLU B 1 473 ? 4.504 13.795 -8.220 1.00 12.25 470 GLU B N 1
ATOM 7865 C CA . GLU B 1 473 ? 4.690 12.585 -9.031 1.00 14.59 470 GLU B CA 1
ATOM 7866 C C . GLU B 1 473 ? 6.064 12.463 -9.731 1.00 13.79 470 GLU B C 1
ATOM 7867 O O . GLU B 1 473 ? 6.759 11.440 -9.636 1.00 13.72 470 GLU B O 1
ATOM 7873 N N . ARG B 1 474 ? 6.493 13.530 -10.372 1.00 13.62 471 ARG B N 1
ATOM 7874 C CA . ARG B 1 474 ? 7.712 13.486 -11.172 1.00 12.69 471 ARG B CA 1
ATOM 7875 C C . ARG B 1 474 ? 8.938 13.162 -10.345 1.00 12.31 471 ARG B C 1
ATOM 7876 O O . ARG B 1 474 ? 9.907 12.570 -10.833 1.00 13.07 471 ARG B O 1
ATOM 7884 N N . TRP B 1 475 ? 8.876 13.546 -9.078 1.00 10.45 472 TRP B N 1
ATOM 7885 C CA . TRP B 1 475 ? 10.030 13.574 -8.251 1.00 10.50 472 TRP B CA 1
ATOM 7886 C C . TRP B 1 475 ? 9.948 12.521 -7.212 1.00 10.55 472 TRP B C 1
ATOM 7887 O O . TRP B 1 475 ? 10.939 12.220 -6.582 1.00 11.17 472 TRP B O 1
ATOM 7898 N N . GLY B 1 476 ? 8.781 11.882 -7.097 1.00 11.05 473 GLY B N 1
ATOM 7899 C CA . GLY B 1 476 ? 8.664 10.747 -6.227 1.00 10.96 473 GLY B CA 1
ATOM 7900 C C . GLY B 1 476 ? 7.293 10.488 -5.650 1.00 10.33 473 GLY B C 1
ATOM 7901 O O . GLY B 1 476 ? 6.285 10.780 -6.269 1.00 11.92 473 GLY B O 1
ATOM 7902 N N . THR B 1 477 ? 7.283 9.839 -4.489 1.00 11.08 474 THR B N 1
ATOM 7903 C CA . THR B 1 477 ? 6.054 9.395 -3.818 1.00 10.37 474 THR B CA 1
ATOM 7904 C C . THR B 1 477 ? 6.206 9.669 -2.342 1.00 9.62 474 THR B C 1
ATOM 7905 O O . THR B 1 477 ? 7.278 9.982 -1.876 1.00 10.65 474 THR B O 1
ATOM 7909 N N . GLY B 1 478 ? 5.119 9.539 -1.617 1.00 9.09 475 GLY B N 1
ATOM 7910 C CA . GLY B 1 478 ? 5.095 9.830 -0.222 1.00 9.40 475 GLY B CA 1
ATOM 7911 C C . GLY B 1 478 ? 5.372 11.287 0.084 1.00 8.90 475 GLY B C 1
ATOM 7912 O O . GLY B 1 478 ? 5.013 12.196 -0.681 1.00 7.38 475 GLY B O 1
ATOM 7913 N N . THR B 1 479 ? 6.002 11.467 1.249 1.00 9.73 476 THR B N 1
ATOM 7914 C CA . THR B 1 479 ? 6.243 12.770 1.901 1.00 10.30 476 THR B CA 1
ATOM 7915 C C . THR B 1 479 ? 7.685 13.117 1.686 1.00 9.17 476 THR B C 1
ATOM 7916 O O . THR B 1 479 ? 8.548 12.240 1.704 1.00 8.19 476 THR B O 1
ATOM 7920 N N . TRP B 1 480 ? 7.995 14.392 1.501 1.00 8.15 477 TRP B N 1
ATOM 7921 C CA . TRP B 1 480 ? 9.404 14.751 1.431 1.00 7.49 477 TRP B CA 1
ATOM 7922 C C . TRP B 1 480 ? 10.209 14.349 2.639 1.00 8.14 477 TRP B C 1
ATOM 7923 O O . TRP B 1 480 ? 9.762 14.509 3.784 1.00 4.44 477 TRP B O 1
ATOM 7934 N N . THR B 1 481 ? 11.427 13.886 2.366 1.00 7.79 478 THR B N 1
ATOM 7935 C CA . THR B 1 481 ? 12.448 13.701 3.381 1.00 7.56 478 THR B CA 1
ATOM 7936 C C . THR B 1 481 ? 13.696 14.375 2.838 1.00 6.31 478 THR B C 1
ATOM 7937 O O . THR B 1 481 ? 13.815 14.583 1.605 1.00 6.08 478 THR B O 1
ATOM 7941 N N . PRO B 1 482 ? 14.640 14.671 3.713 1.00 6.88 479 PRO B N 1
ATOM 7942 C CA . PRO B 1 482 ? 15.848 15.285 3.194 1.00 7.99 479 PRO B CA 1
ATOM 7943 C C . PRO B 1 482 ? 16.539 14.438 2.160 1.00 8.26 479 PRO B C 1
ATOM 7944 O O . PRO B 1 482 ? 16.984 14.976 1.165 1.00 10.66 479 PRO B O 1
ATOM 7948 N N . GLU B 1 483 ? 16.566 13.131 2.352 1.00 10.24 480 GLU B N 1
ATOM 7949 C CA . GLU B 1 483 ? 17.132 12.190 1.343 1.00 11.41 480 GLU B CA 1
ATOM 7950 C C . GLU B 1 483 ? 16.452 12.240 -0.048 1.00 10.35 480 GLU B C 1
ATOM 7951 O O . GLU B 1 483 ? 17.130 12.270 -1.075 1.00 9.45 480 GLU B O 1
ATOM 7957 N N . LYS B 1 484 ? 15.121 12.254 -0.097 1.00 8.79 481 LYS B N 1
ATOM 7958 C CA . LYS B 1 484 ? 14.426 12.487 -1.372 1.00 9.86 481 LYS B CA 1
ATOM 7959 C C . LYS B 1 484 ? 14.728 13.856 -1.962 1.00 10.11 481 LYS B C 1
ATOM 7960 O O . LYS B 1 484 ? 14.863 14.014 -3.188 1.00 9.34 481 LYS B O 1
ATOM 7966 N N . GLY B 1 485 ? 14.798 14.843 -1.082 1.00 9.53 482 GLY B N 1
ATOM 7967 C CA . GLY B 1 485 ? 15.127 16.181 -1.456 1.00 9.49 482 GLY B CA 1
ATOM 7968 C C . GLY B 1 485 ? 16.465 16.314 -2.127 1.00 9.41 482 GLY B C 1
ATOM 7969 O O . GLY B 1 485 ? 16.620 17.070 -3.091 1.00 8.29 482 GLY B O 1
ATOM 7970 N N . PHE B 1 486 ? 17.435 15.578 -1.634 1.00 10.79 483 PHE B N 1
ATOM 7971 C CA . PHE B 1 486 ? 18.791 15.648 -2.214 1.00 11.04 483 PHE B CA 1
ATOM 7972 C C . PHE B 1 486 ? 18.805 15.145 -3.636 1.00 10.60 483 PHE B C 1
ATOM 7973 O O . PHE B 1 486 ? 19.403 15.789 -4.524 1.00 10.15 483 PHE B O 1
ATOM 7981 N N . ASP B 1 487 ? 18.173 13.992 -3.859 1.00 11.08 484 ASP B N 1
ATOM 7982 C CA . ASP B 1 487 ? 18.029 13.457 -5.224 1.00 11.30 484 ASP B CA 1
ATOM 7983 C C . ASP B 1 487 ? 17.244 14.394 -6.170 1.00 9.73 484 ASP B C 1
ATOM 7984 O O . ASP B 1 487 ? 17.580 14.534 -7.343 1.00 9.22 484 ASP B O 1
ATOM 7989 N N . PHE B 1 488 ? 16.221 15.038 -5.648 1.00 8.51 485 PHE B N 1
ATOM 7990 C CA . PHE B 1 488 ? 15.547 16.080 -6.370 1.00 8.97 485 PHE B CA 1
ATOM 7991 C C . PHE B 1 488 ? 16.476 17.234 -6.775 1.00 9.08 485 PHE B C 1
ATOM 7992 O O . PHE B 1 488 ? 16.478 17.661 -7.921 1.00 8.18 485 PHE B O 1
ATOM 8000 N N . LEU B 1 489 ? 17.306 17.704 -5.852 1.00 9.56 486 LEU B N 1
ATOM 8001 C CA . LEU B 1 489 ? 18.202 18.820 -6.206 1.00 9.78 486 LEU B CA 1
ATOM 8002 C C . LEU B 1 489 ? 19.206 18.351 -7.216 1.00 9.36 486 LEU B C 1
ATOM 8003 O O . LEU B 1 489 ? 19.522 19.080 -8.143 1.00 9.25 486 LEU B O 1
ATOM 8008 N N . LYS B 1 490 ? 19.683 17.120 -7.082 1.00 9.77 487 LYS B N 1
ATOM 8009 C CA . LYS B 1 490 ? 20.666 16.586 -8.018 1.00 10.36 487 LYS B CA 1
ATOM 8010 C C . LYS B 1 490 ? 20.133 16.610 -9.461 1.00 10.02 487 LYS B C 1
ATOM 8011 O O . LYS B 1 490 ? 20.869 16.897 -10.439 1.00 9.78 487 LYS B O 1
ATOM 8017 N N . ALA B 1 491 ? 18.839 16.361 -9.586 1.00 9.51 488 ALA B N 1
ATOM 8018 C CA . ALA B 1 491 ? 18.199 16.271 -10.900 1.00 9.74 488 ALA B CA 1
ATOM 8019 C C . ALA B 1 491 ? 17.981 17.666 -11.516 1.00 10.18 488 ALA B C 1
ATOM 8020 O O . ALA B 1 491 ? 17.896 17.777 -12.697 1.00 10.56 488 ALA B O 1
ATOM 8022 N N . ASN B 1 492 ? 17.894 18.696 -10.672 1.00 10.72 489 ASN B N 1
ATOM 8023 C CA . ASN B 1 492 ? 17.525 20.036 -11.072 1.00 10.28 489 ASN B CA 1
ATOM 8024 C C . ASN B 1 492 ? 18.609 21.100 -11.005 1.00 11.95 489 ASN B C 1
ATOM 8025 O O . ASN B 1 492 ? 18.448 22.144 -11.602 1.00 11.15 489 ASN B O 1
ATOM 8030 N N . LEU B 1 493 ? 19.703 20.853 -10.291 1.00 13.12 490 LEU B N 1
ATOM 8031 C CA . LEU B 1 493 ? 20.743 21.857 -10.204 1.00 15.88 490 LEU B CA 1
ATOM 8032 C C . LEU B 1 493 ? 21.953 21.312 -10.892 1.00 16.94 490 LEU B C 1
ATOM 8033 O O . LEU B 1 493 ? 22.475 20.261 -10.536 1.00 16.59 490 LEU B O 1
ATOM 8038 N N . ASP B 1 494 ? 22.458 22.070 -11.818 1.00 19.76 491 ASP B N 1
ATOM 8039 C CA . ASP B 1 494 ? 23.580 21.633 -12.561 1.00 21.37 491 ASP B CA 1
ATOM 8040 C C . ASP B 1 494 ? 24.847 22.248 -12.020 1.00 21.16 491 ASP B C 1
ATOM 8041 O O . ASP B 1 494 ? 25.344 23.208 -12.579 1.00 21.31 491 ASP B O 1
ATOM 8046 N N . ILE B 1 495 ? 25.353 21.666 -10.931 1.00 21.44 492 ILE B N 1
ATOM 8047 C CA . ILE B 1 495 ? 26.530 22.160 -10.224 1.00 20.90 492 ILE B CA 1
ATOM 8048 C C . ILE B 1 495 ? 27.378 20.980 -9.731 1.00 21.78 492 ILE B C 1
ATOM 8049 O O . ILE B 1 495 ? 26.939 19.823 -9.830 1.00 21.95 492 ILE B O 1
ATOM 8054 N N . SER B 1 496 ? 28.575 21.243 -9.201 1.00 20.91 493 SER B N 1
ATOM 8055 C CA . SER B 1 496 ? 29.439 20.166 -8.675 1.00 21.25 493 SER B CA 1
ATOM 8056 C C . SER B 1 496 ? 28.845 19.367 -7.486 1.00 21.18 493 SER B C 1
ATOM 8057 O O . SER B 1 496 ? 27.920 19.837 -6.808 1.00 18.59 493 SER B O 1
ATOM 8060 N N . GLU B 1 497 ? 29.388 18.164 -7.231 1.00 20.35 494 GLU B N 1
ATOM 8061 C CA . GLU B 1 497 ? 28.935 17.370 -6.091 1.00 21.01 494 GLU B CA 1
ATOM 8062 C C . GLU B 1 497 ? 29.151 18.209 -4.839 1.00 19.43 494 GLU B C 1
ATOM 8063 O O . GLU B 1 497 ? 28.276 18.239 -4.006 1.00 18.72 494 GLU B O 1
ATOM 8069 N N . GLY B 1 498 ? 30.290 18.921 -4.773 1.00 19.13 495 GLY B N 1
ATOM 8070 C CA . GLY B 1 498 ? 30.654 19.763 -3.640 1.00 18.55 495 GLY B CA 1
ATOM 8071 C C . GLY B 1 498 ? 29.599 20.819 -3.345 1.00 18.01 495 GLY B C 1
ATOM 8072 O O . GLY B 1 498 ? 29.080 20.934 -2.229 1.00 17.33 495 GLY B O 1
ATOM 8073 N N . GLN B 1 499 ? 29.273 21.569 -4.370 1.00 17.07 496 GLN B N 1
ATOM 8074 C CA . GLN B 1 499 ? 28.315 22.657 -4.269 1.00 17.72 496 GLN B CA 1
ATOM 8075 C C . GLN B 1 499 ? 26.894 22.158 -4.046 1.00 16.15 496 GLN B C 1
ATOM 8076 O O . GLN B 1 499 ? 26.145 22.785 -3.323 1.00 15.09 496 GLN B O 1
ATOM 8082 N N . LEU B 1 500 ? 26.555 21.012 -4.621 1.00 15.68 497 LEU B N 1
ATOM 8083 C CA . LEU B 1 500 ? 25.237 20.453 -4.401 1.00 15.91 497 LEU B CA 1
ATOM 8084 C C . LEU B 1 500 ? 25.094 20.147 -2.919 1.00 14.61 497 LEU B C 1
ATOM 8085 O O . LEU B 1 500 ? 24.066 20.478 -2.321 1.00 14.01 497 LEU B O 1
ATOM 8090 N N . GLN B 1 501 ? 26.113 19.477 -2.334 1.00 12.11 498 GLN B N 1
ATOM 8091 C CA . GLN B 1 501 ? 26.021 19.135 -0.922 1.00 12.20 498 GLN B CA 1
ATOM 8092 C C . GLN B 1 501 ? 25.892 20.418 -0.085 1.00 10.41 498 GLN B C 1
ATOM 8093 O O . GLN B 1 501 ? 25.183 20.443 0.916 1.00 9.85 498 GLN B O 1
ATOM 8099 N N . PHE B 1 502 ? 26.617 21.452 -0.462 1.00 11.75 499 PHE B N 1
ATOM 8100 C CA . PHE B 1 502 ? 26.553 22.708 0.270 1.00 12.20 499 PHE B CA 1
ATOM 8101 C C . PHE B 1 502 ? 25.178 23.379 0.184 1.00 12.13 499 PHE B C 1
ATOM 8102 O O . PHE B 1 502 ? 24.604 23.794 1.214 1.00 13.32 499 PHE B O 1
ATOM 8110 N N . GLU B 1 503 ? 24.616 23.447 -1.013 1.00 12.11 500 GLU B N 1
ATOM 8111 C CA . GLU B 1 503 ? 23.290 23.978 -1.206 1.00 11.04 500 GLU B CA 1
ATOM 8112 C C . GLU B 1 503 ? 22.221 23.202 -0.435 1.00 9.68 500 GLU B C 1
ATOM 8113 O O . GLU B 1 503 ? 21.407 23.795 0.201 1.00 6.70 500 GLU B O 1
ATOM 8119 N N . PHE B 1 504 ? 22.246 21.873 -0.507 1.00 8.58 501 PHE B N 1
ATOM 8120 C CA . PHE B 1 504 ? 21.318 21.009 0.251 1.00 8.44 501 PHE B CA 1
ATOM 8121 C C . PHE B 1 504 ? 21.343 21.313 1.756 1.00 7.02 501 PHE B C 1
ATOM 8122 O O . PHE B 1 504 ? 20.306 21.545 2.384 1.00 6.50 501 PHE B O 1
ATOM 8130 N N . THR B 1 505 ? 22.538 21.414 2.302 1.00 6.95 502 THR B N 1
ATOM 8131 C CA . THR B 1 505 ? 22.748 21.663 3.737 1.00 6.59 502 THR B CA 1
ATOM 8132 C C . THR B 1 505 ? 22.305 23.077 4.079 1.00 5.83 502 THR B C 1
ATOM 8133 O O . THR B 1 505 ? 21.752 23.338 5.146 1.00 6.14 502 THR B O 1
ATOM 8137 N N . ARG B 1 506 ? 22.565 23.997 3.176 1.00 5.53 503 ARG B N 1
ATOM 8138 C CA . ARG B 1 506 ? 22.131 25.386 3.327 1.00 6.79 503 ARG B CA 1
ATOM 8139 C C . ARG B 1 506 ? 20.624 25.444 3.485 1.00 6.24 503 ARG B C 1
ATOM 8140 O O . ARG B 1 506 ? 20.106 26.168 4.332 1.00 6.56 503 ARG B O 1
ATOM 8148 N N . TYR B 1 507 ? 19.904 24.813 2.549 1.00 6.81 504 TYR B N 1
ATOM 8149 C CA . TYR B 1 507 ? 18.468 25.012 2.512 1.00 5.81 504 TYR B CA 1
ATOM 8150 C C . TYR B 1 507 ? 17.864 24.403 3.779 1.00 7.08 504 TYR B C 1
ATOM 8151 O O . TYR B 1 507 ? 16.859 24.917 4.273 1.00 8.17 504 TYR B O 1
ATOM 8160 N N . LEU B 1 508 ? 18.419 23.290 4.239 1.00 7.08 505 LEU B N 1
ATOM 8161 C CA . LEU B 1 508 ? 17.958 22.617 5.439 1.00 6.28 505 LEU B CA 1
ATOM 8162 C C . LEU B 1 508 ? 18.169 23.453 6.666 1.00 5.63 505 LEU B C 1
ATOM 8163 O O . LEU B 1 508 ? 17.293 23.504 7.553 1.00 6.31 505 LEU B O 1
ATOM 8168 N N . GLY B 1 509 ? 19.302 24.157 6.705 1.00 6.45 506 GLY B N 1
ATOM 8169 C CA . GLY B 1 509 ? 19.646 24.918 7.892 1.00 6.63 506 GLY B CA 1
ATOM 8170 C C . GLY B 1 509 ? 19.175 26.359 7.897 1.00 6.87 506 GLY B C 1
ATOM 8171 O O . GLY B 1 509 ? 19.190 26.997 8.938 1.00 5.92 506 GLY B O 1
ATOM 8172 N N . TRP B 1 510 ? 18.826 26.899 6.738 1.00 6.09 507 TRP B N 1
ATOM 8173 C CA . TRP B 1 510 ? 18.498 28.319 6.617 1.00 7.63 507 TRP B CA 1
ATOM 8174 C C . TRP B 1 510 ? 17.146 28.400 5.963 1.00 7.46 507 TRP B C 1
ATOM 8175 O O . TRP B 1 510 ? 16.988 28.946 4.865 1.00 8.95 507 TRP B O 1
ATOM 8186 N N . PRO B 1 511 ? 16.150 27.852 6.622 1.00 7.85 508 PRO B N 1
ATOM 8187 C CA . PRO B 1 511 ? 14.874 27.816 5.975 1.00 6.89 508 PRO B CA 1
ATOM 8188 C C . PRO B 1 511 ? 14.366 29.195 5.596 1.00 7.47 508 PRO B C 1
ATOM 8189 O O . PRO B 1 511 ? 14.690 30.191 6.281 1.00 7.10 508 PRO B O 1
ATOM 8193 N N . GLY B 1 512 ? 13.575 29.209 4.517 1.00 6.72 509 GLY B N 1
ATOM 8194 C CA . GLY B 1 512 ? 12.891 30.393 4.047 1.00 6.74 509 GLY B CA 1
ATOM 8195 C C . GLY B 1 512 ? 13.606 31.193 2.988 1.00 6.11 509 GLY B C 1
ATOM 8196 O O . GLY B 1 512 ? 12.992 31.893 2.197 1.00 7.62 509 GLY B O 1
ATOM 8197 N N . GLN B 1 513 ? 14.916 31.090 2.947 1.00 5.57 510 GLN B N 1
ATOM 8198 C CA . GLN B 1 513 ? 15.682 31.910 2.088 1.00 5.28 510 GLN B CA 1
ATOM 8199 C C . GLN B 1 513 ? 15.629 31.420 0.625 1.00 5.46 510 GLN B C 1
ATOM 8200 O O . GLN B 1 513 ? 15.538 32.235 -0.282 1.00 6.89 510 GLN B O 1
ATOM 8206 N N . ALA B 1 514 ? 15.719 30.107 0.404 1.00 4.23 511 ALA B N 1
ATOM 8207 C CA . ALA B 1 514 ? 15.840 29.553 -0.933 1.00 3.19 511 ALA B CA 1
ATOM 8208 C C . ALA B 1 514 ? 14.705 29.960 -1.879 1.00 3.85 511 ALA B C 1
ATOM 8209 O O . ALA B 1 514 ? 14.949 30.286 -3.000 1.00 3.98 511 ALA B O 1
ATOM 8211 N N . PRO B 1 515 ? 13.452 29.948 -1.424 1.00 3.58 512 PRO B N 1
ATOM 8212 C CA . PRO B 1 515 ? 12.340 30.371 -2.332 1.00 4.76 512 PRO B CA 1
ATOM 8213 C C . PRO B 1 515 ? 12.268 31.851 -2.640 1.00 6.06 512 PRO B C 1
ATOM 8214 O O . PRO B 1 515 ? 11.495 32.248 -3.491 1.00 6.91 512 PRO B O 1
ATOM 8218 N N . SER B 1 516 ? 13.037 32.668 -1.923 1.00 7.20 513 SER B N 1
ATOM 8219 C CA . SER B 1 516 ? 12.871 34.119 -1.960 1.00 8.17 513 SER B CA 1
ATOM 8220 C C . SER B 1 516 ? 13.187 34.714 -3.321 1.00 7.98 513 SER B C 1
ATOM 8221 O O . SER B 1 516 ? 12.614 35.757 -3.685 1.00 7.43 513 SER B O 1
ATOM 8224 N N . TYR B 1 517 ? 14.063 34.051 -4.069 1.00 7.64 514 TYR B N 1
ATOM 8225 C CA . TYR B 1 517 ? 14.382 34.434 -5.440 1.00 7.60 514 TYR B CA 1
ATOM 8226 C C . TYR B 1 517 ? 13.135 34.351 -6.346 1.00 7.20 514 TYR B C 1
ATOM 8227 O O . TYR B 1 517 ? 12.633 35.360 -6.822 1.00 7.00 514 TYR B O 1
ATOM 8236 N N . LYS B 1 518 ? 12.625 33.143 -6.576 1.00 6.69 515 LYS B N 1
ATOM 8237 C CA . LYS B 1 518 ? 11.488 32.954 -7.456 1.00 6.17 515 LYS B CA 1
ATOM 8238 C C . LYS B 1 518 ? 10.180 33.514 -6.913 1.00 5.47 515 LYS B C 1
ATOM 8239 O O . LYS B 1 518 ? 9.343 33.973 -7.683 1.00 6.50 515 LYS B O 1
ATOM 8245 N N . VAL B 1 519 ? 9.971 33.429 -5.594 1.00 5.62 516 VAL B N 1
ATOM 8246 C CA . VAL B 1 519 ? 8.798 34.024 -4.978 1.00 4.37 516 VAL B CA 1
ATOM 8247 C C . VAL B 1 519 ? 8.887 35.518 -5.061 1.00 6.18 516 VAL B C 1
ATOM 8248 O O . VAL B 1 519 ? 7.885 36.167 -5.376 1.00 6.35 516 VAL B O 1
ATOM 8252 N N . GLY B 1 520 ? 10.048 36.075 -4.829 1.00 5.78 517 GLY B N 1
ATOM 8253 C CA . GLY B 1 520 ? 10.223 37.522 -5.092 1.00 6.53 517 GLY B CA 1
ATOM 8254 C C . GLY B 1 520 ? 9.848 37.909 -6.534 1.00 5.33 517 GLY B C 1
ATOM 8255 O O . GLY B 1 520 ? 9.188 38.916 -6.763 1.00 6.28 517 GLY B O 1
ATOM 8256 N N . GLN B 1 521 ? 10.309 37.112 -7.500 1.00 5.41 518 GLN B N 1
ATOM 8257 C CA . GLN B 1 521 ? 9.983 37.328 -8.886 1.00 5.51 518 GLN B CA 1
ATOM 8258 C C . GLN B 1 521 ? 8.470 37.299 -9.061 1.00 6.03 518 GLN B C 1
ATOM 8259 O O . GLN B 1 521 ? 7.890 38.220 -9.695 1.00 5.62 518 GLN B O 1
ATOM 8265 N N . ARG B 1 522 ? 7.809 36.270 -8.504 1.00 5.29 519 ARG B N 1
ATOM 8266 C CA . ARG B 1 522 ? 6.360 36.125 -8.644 1.00 4.38 519 ARG B CA 1
ATOM 8267 C C . ARG B 1 522 ? 5.669 37.407 -8.203 1.00 4.46 519 ARG B C 1
ATOM 8268 O O . ARG B 1 522 ? 4.788 37.912 -8.897 1.00 4.03 519 ARG B O 1
ATOM 8276 N N . LEU B 1 523 ? 6.074 37.944 -7.052 1.00 4.32 520 LEU B N 1
ATOM 8277 C CA . LEU B 1 523 ? 5.353 39.051 -6.391 1.00 4.44 520 LEU B CA 1
ATOM 8278 C C . LEU B 1 523 ? 5.618 40.364 -7.133 1.00 3.72 520 LEU B C 1
ATOM 8279 O O . LEU B 1 523 ? 4.724 41.155 -7.295 1.00 2.61 520 LEU B O 1
ATOM 8284 N N . TRP B 1 524 ? 6.822 40.552 -7.646 1.00 4.02 521 TRP B N 1
ATOM 8285 C CA . TRP B 1 524 ? 7.117 41.693 -8.486 1.00 5.35 521 TRP B CA 1
ATOM 8286 C C . TRP B 1 524 ? 6.248 41.640 -9.736 1.00 5.46 521 TRP B C 1
ATOM 8287 O O . TRP B 1 524 ? 5.681 42.672 -10.141 1.00 6.55 521 TRP B O 1
ATOM 8298 N N . GLU B 1 525 ? 6.130 40.451 -10.331 1.00 6.26 522 GLU B N 1
ATOM 8299 C CA . GLU B 1 525 ? 5.321 40.281 -11.567 1.00 7.36 522 GLU B CA 1
ATOM 8300 C C . GLU B 1 525 ? 3.839 40.496 -11.292 1.00 7.07 522 GLU B C 1
ATOM 8301 O O . GLU B 1 525 ? 3.140 41.038 -12.109 1.00 6.25 522 GLU B O 1
ATOM 8307 N N . GLN B 1 526 ? 3.396 40.096 -10.107 1.00 6.63 523 GLN B N 1
ATOM 8308 C CA . GLN B 1 526 ? 2.028 40.342 -9.699 1.00 7.00 523 GLN B CA 1
ATOM 8309 C C . GLN B 1 526 ? 1.682 41.821 -9.598 1.00 5.83 523 GLN B C 1
ATOM 8310 O O . GLN B 1 526 ? 0.564 42.261 -10.008 1.00 5.21 523 GLN B O 1
ATOM 8316 N N . ILE B 1 527 ? 2.570 42.580 -8.991 1.00 5.93 524 ILE B N 1
ATOM 8317 C CA . ILE B 1 527 ? 2.350 44.039 -8.883 1.00 6.75 524 ILE B CA 1
ATOM 8318 C C . ILE B 1 527 ? 2.229 44.657 -10.276 1.00 6.77 524 ILE B C 1
ATOM 8319 O O . ILE B 1 527 ? 1.323 45.451 -10.533 1.00 7.60 524 ILE B O 1
ATOM 8324 N N . ARG B 1 528 ? 3.139 44.305 -11.171 1.00 5.66 525 ARG B N 1
ATOM 8325 C CA . ARG B 1 528 ? 3.116 44.866 -12.502 1.00 7.73 525 ARG B CA 1
ATOM 8326 C C . ARG B 1 528 ? 1.833 44.479 -13.240 1.00 7.41 525 ARG B C 1
ATOM 8327 O O . ARG B 1 528 ? 1.193 45.328 -13.888 1.00 7.78 525 ARG B O 1
ATOM 8335 N N . ALA B 1 529 ? 1.432 43.212 -13.103 1.00 7.45 526 ALA B N 1
ATOM 8336 C CA . ALA B 1 529 ? 0.285 42.687 -13.776 1.00 8.99 526 ALA B CA 1
ATOM 8337 C C . ALA B 1 529 ? -0.971 43.435 -13.305 1.00 9.44 526 ALA B C 1
ATOM 8338 O O . ALA B 1 529 ? -1.831 43.799 -14.107 1.00 10.54 526 ALA B O 1
ATOM 8340 N N . GLU B 1 530 ? -1.062 43.739 -12.013 1.00 9.60 527 GLU B N 1
ATOM 8341 C CA . GLU B 1 530 ? -2.217 44.486 -11.507 1.00 9.89 527 GLU B CA 1
ATOM 8342 C C . GLU B 1 530 ? -2.214 45.925 -12.084 1.00 9.59 527 GLU B C 1
ATOM 8343 O O . GLU B 1 530 ? -3.218 46.413 -12.540 1.00 9.71 527 GLU B O 1
ATOM 8349 N N . LEU B 1 531 ? -1.050 46.567 -12.125 1.00 9.26 528 LEU B N 1
ATOM 8350 C CA . LEU B 1 531 ? -1.002 47.948 -12.613 1.00 9.34 528 LEU B CA 1
ATOM 8351 C C . LEU B 1 531 ? -1.203 48.004 -14.126 1.00 10.34 528 LEU B C 1
ATOM 8352 O O . LEU B 1 531 ? -1.754 48.954 -14.663 1.00 10.05 528 LEU B O 1
ATOM 8357 N N . GLU B 1 532 ? -0.726 46.985 -14.825 1.00 11.75 529 GLU B N 1
ATOM 8358 C CA . GLU B 1 532 ? -0.975 46.894 -16.272 1.00 14.16 529 GLU B CA 1
ATOM 8359 C C . GLU B 1 532 ? -2.439 46.875 -16.627 1.00 14.33 529 GLU B C 1
ATOM 8360 O O . GLU B 1 532 ? -2.808 47.325 -17.711 1.00 15.75 529 GLU B O 1
ATOM 8366 N N . SER B 1 533 ? -3.275 46.336 -15.735 1.00 16.64 530 SER B N 1
ATOM 8367 C CA . SER B 1 533 ? -4.723 46.248 -15.971 1.00 17.56 530 SER B CA 1
ATOM 8368 C C . SER B 1 533 ? -5.433 47.601 -15.909 1.00 18.98 530 SER B C 1
ATOM 8369 O O . SER B 1 533 ? -6.612 47.692 -16.285 1.00 19.64 530 SER B O 1
ATOM 8372 N N . ARG B 1 534 ? -4.730 48.657 -15.475 1.00 18.98 531 ARG B N 1
ATOM 8373 C CA . ARG B 1 534 ? -5.327 50.002 -15.299 1.00 19.35 531 ARG B CA 1
ATOM 8374 C C . ARG B 1 534 ? -5.030 50.947 -16.442 1.00 19.98 531 ARG B C 1
ATOM 8375 O O . ARG B 1 534 ? -3.952 50.894 -17.043 1.00 19.40 531 ARG B O 1
ATOM 8383 N N . GLU B 1 535 ? -5.972 51.875 -16.670 1.00 20.76 532 GLU B N 1
ATOM 8384 C CA . GLU B 1 535 ? -5.968 52.800 -17.815 1.00 22.34 532 GLU B CA 1
ATOM 8385 C C . GLU B 1 535 ? -4.597 53.380 -18.205 1.00 22.73 532 GLU B C 1
ATOM 8386 O O . GLU B 1 535 ? -4.127 53.108 -19.325 1.00 25.04 532 GLU B O 1
ATOM 8388 N N . GLY B 1 536 ? -3.943 54.175 -17.361 1.00 20.81 533 GLY B N 1
ATOM 8389 C CA . GLY B 1 536 ? -2.763 54.913 -17.883 1.00 19.72 533 GLY B CA 1
ATOM 8390 C C . GLY B 1 536 ? -1.371 54.243 -17.788 1.00 18.91 533 GLY B C 1
ATOM 8391 O O . GLY B 1 536 ? -0.361 54.939 -17.872 1.00 18.80 533 GLY B O 1
ATOM 8392 N N . PHE B 1 537 ? -1.316 52.910 -17.657 1.00 15.81 534 PHE B N 1
ATOM 8393 C CA . PHE B 1 537 ? -0.064 52.224 -17.320 1.00 14.51 534 PHE B CA 1
ATOM 8394 C C . PHE B 1 537 ? 1.079 52.612 -18.239 1.00 13.18 534 PHE B C 1
ATOM 8395 O O . PHE B 1 537 ? 0.946 52.589 -19.449 1.00 12.30 534 PHE B O 1
ATOM 8403 N N . ASP B 1 538 ? 2.217 52.927 -17.636 1.00 12.00 535 ASP B N 1
ATOM 8404 C CA . ASP B 1 538 ? 3.401 53.252 -18.382 1.00 11.03 535 ASP B CA 1
ATOM 8405 C C . ASP B 1 538 ? 4.532 52.440 -17.722 1.00 10.42 535 ASP B C 1
ATOM 8406 O O . ASP B 1 538 ? 4.823 52.617 -16.532 1.00 7.71 535 ASP B O 1
ATOM 8411 N N . LEU B 1 539 ? 5.143 51.554 -18.503 1.00 8.44 536 LEU B N 1
ATOM 8412 C CA . LEU B 1 539 ? 6.117 50.606 -17.958 1.00 10.20 536 LEU B CA 1
ATOM 8413 C C . LEU B 1 539 ? 7.316 51.348 -17.353 1.00 9.53 536 LEU B C 1
ATOM 8414 O O . LEU B 1 539 ? 7.745 51.056 -16.208 1.00 8.68 536 LEU B O 1
ATOM 8419 N N . LYS B 1 540 ? 7.828 52.335 -18.076 1.00 8.92 537 LYS B N 1
ATOM 8420 C CA . LYS B 1 540 ? 9.010 53.048 -17.571 1.00 9.64 537 LYS B CA 1
ATOM 8421 C C . LYS B 1 540 ? 8.751 53.850 -16.261 1.00 10.14 537 LYS B C 1
ATOM 8422 O O . LYS B 1 540 ? 9.597 53.829 -15.343 1.00 8.45 537 LYS B O 1
ATOM 8428 N N . SER B 1 541 ? 7.573 54.467 -16.161 1.00 9.89 538 SER B N 1
ATOM 8429 C CA . SER B 1 541 ? 7.099 55.144 -14.923 1.00 10.84 538 SER B CA 1
ATOM 8430 C C . SER B 1 541 ? 6.948 54.201 -13.737 1.00 9.89 538 SER B C 1
ATOM 8431 O O . SER B 1 541 ? 7.293 54.567 -12.591 1.00 8.58 538 SER B O 1
ATOM 8434 N N . PHE B 1 542 ? 6.396 53.012 -14.010 1.00 9.78 539 PHE B N 1
ATOM 8435 C CA . PHE B 1 542 ? 6.293 51.955 -13.003 1.00 9.17 539 PHE B CA 1
ATOM 8436 C C . PHE B 1 542 ? 7.662 51.511 -12.508 1.00 8.10 539 PHE B C 1
ATOM 8437 O O . PHE B 1 542 ? 7.886 51.481 -11.295 1.00 8.05 539 PHE B O 1
ATOM 8445 N N . HIS B 1 543 ? 8.594 51.225 -13.418 1.00 5.87 540 HIS B N 1
ATOM 8446 C CA . HIS B 1 543 ? 9.916 50.874 -13.012 1.00 5.54 540 HIS B CA 1
ATOM 8447 C C . HIS B 1 543 ? 10.628 51.968 -12.155 1.00 5.51 540 HIS B C 1
ATOM 8448 O O . HIS B 1 543 ? 11.277 51.701 -11.119 1.00 4.70 540 HIS B O 1
ATOM 8455 N N . SER B 1 544 ? 10.531 53.205 -12.582 1.00 5.19 541 SER B N 1
ATOM 8456 C CA . SER B 1 544 ? 11.152 54.285 -11.830 1.00 6.17 541 SER B CA 1
ATOM 8457 C C . SER B 1 544 ? 10.519 54.392 -10.442 1.00 6.77 541 SER B C 1
ATOM 8458 O O . SER B 1 544 ? 11.239 54.417 -9.423 1.00 5.85 541 SER B O 1
ATOM 8461 N N . LYS B 1 545 ? 9.197 54.405 -10.382 1.00 5.89 542 LYS B N 1
ATOM 8462 C CA . LYS B 1 545 ? 8.533 54.536 -9.090 1.00 8.12 542 LYS B CA 1
ATOM 8463 C C . LYS B 1 545 ? 8.924 53.402 -8.159 1.00 7.61 542 LYS B C 1
ATOM 8464 O O . LYS B 1 545 ? 9.223 53.631 -6.972 1.00 10.06 542 LYS B O 1
ATOM 8470 N N . ALA B 1 546 ? 8.965 52.193 -8.688 1.00 6.65 543 ALA B N 1
ATOM 8471 C CA . ALA B 1 546 ? 9.312 51.022 -7.881 1.00 6.69 543 ALA B CA 1
ATOM 8472 C C . ALA B 1 546 ? 10.730 51.064 -7.428 1.00 6.31 543 ALA B C 1
ATOM 8473 O O . ALA B 1 546 ? 11.015 50.893 -6.250 1.00 6.36 543 ALA B O 1
ATOM 8475 N N . LEU B 1 547 ? 11.639 51.299 -8.353 1.00 6.26 544 LEU B N 1
ATOM 8476 C CA . LEU B 1 547 ? 13.037 51.228 -7.989 1.00 6.33 544 LEU B CA 1
ATOM 8477 C C . LEU B 1 547 ? 13.494 52.386 -7.110 1.00 7.10 544 LEU B C 1
ATOM 8478 O O . LEU B 1 547 ? 14.452 52.199 -6.348 1.00 5.63 544 LEU B O 1
ATOM 8483 N N . ASN B 1 548 ? 12.820 53.541 -7.183 1.00 6.43 545 ASN B N 1
ATOM 8484 C CA . ASN B 1 548 ? 13.170 54.667 -6.359 1.00 6.80 545 ASN B CA 1
ATOM 8485 C C . ASN B 1 548 ? 12.944 54.391 -4.850 1.00 7.05 545 ASN B C 1
ATOM 8486 O O . ASN B 1 548 ? 13.516 55.095 -4.031 1.00 5.16 545 ASN B O 1
ATOM 8491 N N . ILE B 1 549 ? 12.107 53.409 -4.501 1.00 6.63 546 ILE B N 1
ATOM 8492 C CA . ILE B 1 549 ? 11.776 53.086 -3.076 1.00 7.70 546 ILE B CA 1
ATOM 8493 C C . ILE B 1 549 ? 12.964 52.426 -2.358 1.00 7.13 546 ILE B C 1
ATOM 8494 O O . ILE B 1 549 ? 13.144 52.517 -1.139 1.00 8.42 546 ILE B O 1
ATOM 8499 N N . GLY B 1 550 ? 13.806 51.770 -3.107 1.00 5.92 547 GLY B N 1
ATOM 8500 C CA . GLY B 1 550 ? 14.870 50.949 -2.540 1.00 5.81 547 GLY B CA 1
ATOM 8501 C C . GLY B 1 550 ? 14.340 49.677 -1.925 1.00 5.17 547 GLY B C 1
ATOM 8502 O O . GLY B 1 550 ? 13.150 49.315 -2.085 1.00 3.89 547 GLY B O 1
ATOM 8503 N N . SER B 1 551 ? 15.187 49.018 -1.144 1.00 7.08 548 SER B N 1
ATOM 8504 C CA . SER B 1 551 ? 14.917 47.669 -0.601 1.00 5.87 548 SER B CA 1
ATOM 8505 C C . SER B 1 551 ? 13.897 47.688 0.546 1.00 7.57 548 SER B C 1
ATOM 8506 O O . SER B 1 551 ? 14.156 48.260 1.572 1.00 9.40 548 SER B O 1
ATOM 8509 N N . VAL B 1 552 ? 12.714 47.108 0.327 1.00 4.86 549 VAL B N 1
ATOM 8510 C CA . VAL B 1 552 ? 11.691 46.957 1.346 1.00 5.85 549 VAL B CA 1
ATOM 8511 C C . VAL B 1 552 ? 11.050 45.580 1.065 1.00 5.73 549 VAL B C 1
ATOM 8512 O O . VAL B 1 552 ? 11.286 45.005 -0.007 1.00 6.17 549 VAL B O 1
ATOM 8516 N N . GLY B 1 553 ? 10.242 45.071 1.976 1.00 4.20 550 GLY B N 1
ATOM 8517 C CA . GLY B 1 553 ? 9.627 43.752 1.808 1.00 4.75 550 GLY B CA 1
ATOM 8518 C C . GLY B 1 553 ? 8.546 43.819 0.743 1.00 4.73 550 GLY B C 1
ATOM 8519 O O . GLY B 1 553 ? 8.006 44.907 0.462 1.00 4.57 550 GLY B O 1
ATOM 8520 N N . LEU B 1 554 ? 8.263 42.673 0.111 1.00 4.49 551 LEU B N 1
ATOM 8521 C CA . LEU B 1 554 ? 7.388 42.650 -1.036 1.00 5.38 551 LEU B CA 1
ATOM 8522 C C . LEU B 1 554 ? 5.942 43.135 -0.678 1.00 5.32 551 LEU B C 1
ATOM 8523 O O . LEU B 1 554 ? 5.296 43.743 -1.489 1.00 4.01 551 LEU B O 1
ATOM 8528 N N . ASP B 1 555 ? 5.475 42.909 0.544 1.00 6.24 552 ASP B N 1
ATOM 8529 C CA . ASP B 1 555 ? 4.143 43.449 0.930 1.00 7.43 552 ASP B CA 1
ATOM 8530 C C . ASP B 1 555 ? 4.182 44.965 0.916 1.00 7.03 552 ASP B C 1
ATOM 8531 O O . ASP B 1 555 ? 3.241 45.655 0.472 1.00 5.58 552 ASP B O 1
ATOM 8536 N N . VAL B 1 556 ? 5.250 45.487 1.500 1.00 5.60 553 VAL B N 1
ATOM 8537 C CA . VAL B 1 556 ? 5.439 46.952 1.585 1.00 5.72 553 VAL B CA 1
ATOM 8538 C C . VAL B 1 556 ? 5.538 47.612 0.173 1.00 5.82 553 VAL B C 1
ATOM 8539 O O . VAL B 1 556 ? 4.875 48.653 -0.127 1.00 5.07 553 VAL B O 1
ATOM 8543 N N . LEU B 1 557 ? 6.272 46.965 -0.714 1.00 6.31 554 LEU B N 1
ATOM 8544 C CA . LEU B 1 557 ? 6.420 47.394 -2.089 1.00 5.81 554 LEU B CA 1
ATOM 8545 C C . LEU B 1 557 ? 5.090 47.399 -2.797 1.00 5.90 554 LEU B C 1
ATOM 8546 O O . LEU B 1 557 ? 4.772 48.341 -3.488 1.00 5.77 554 LEU B O 1
ATOM 8551 N N . ARG B 1 558 ? 4.286 46.363 -2.596 1.00 6.03 555 ARG B N 1
ATOM 8552 C CA . ARG B 1 558 ? 2.996 46.287 -3.218 1.00 6.69 555 ARG B CA 1
ATOM 8553 C C . ARG B 1 558 ? 2.102 47.452 -2.759 1.00 7.4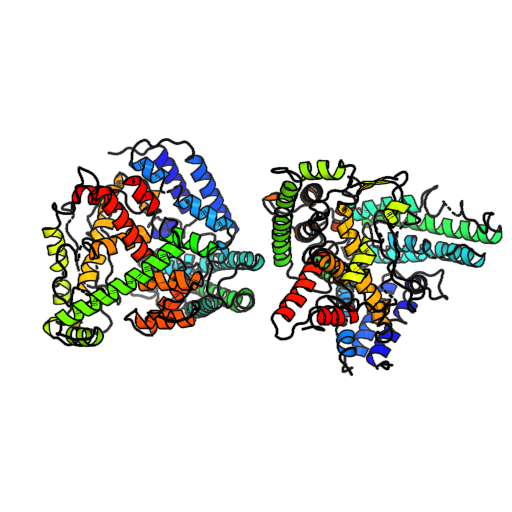3 555 ARG B C 1
ATOM 8554 O O . ARG B 1 558 ? 1.422 48.147 -3.563 1.00 6.97 555 ARG B O 1
ATOM 8562 N N . ARG B 1 559 ? 2.027 47.608 -1.445 1.00 5.88 556 ARG B N 1
ATOM 8563 C CA . ARG B 1 559 ? 1.267 48.733 -0.867 1.00 6.05 556 ARG B CA 1
ATOM 8564 C C . ARG B 1 559 ? 1.721 50.100 -1.309 1.00 5.55 556 ARG B C 1
ATOM 8565 O O . ARG B 1 559 ? 0.907 50.977 -1.445 1.00 5.28 556 ARG B O 1
ATOM 8573 N N . ALA B 1 560 ? 3.010 50.265 -1.584 1.00 4.70 557 ALA B N 1
ATOM 8574 C CA . ALA B 1 560 ? 3.559 51.529 -2.066 1.00 5.16 557 ALA B CA 1
ATOM 8575 C C . ALA B 1 560 ? 3.204 51.776 -3.548 1.00 5.49 557 ALA B C 1
ATOM 8576 O O . ALA B 1 560 ? 3.144 52.927 -3.995 1.00 6.65 557 ALA B O 1
ATOM 8578 N N . LEU B 1 561 ? 2.918 50.733 -4.279 1.00 5.76 558 LEU B N 1
ATOM 8579 C CA . LEU B 1 561 ? 2.634 50.868 -5.717 1.00 6.49 558 LEU B CA 1
ATOM 8580 C C . LEU B 1 561 ? 1.188 50.738 -6.137 1.00 7.50 558 LEU B C 1
ATOM 8581 O O . LEU B 1 561 ? 0.824 51.309 -7.179 1.00 7.92 558 LEU B O 1
ATOM 8586 N N . LEU B 1 562 ? 0.365 50.013 -5.385 1.00 8.99 559 LEU B N 1
ATOM 8587 C CA . LEU B 1 562 ? -1.045 49.820 -5.769 1.00 10.28 559 LEU B CA 1
ATOM 8588 C C . LEU B 1 562 ? -2.020 50.891 -5.228 1.00 12.59 559 LEU B C 1
ATOM 8589 O O . LEU B 1 562 ? -1.693 51.583 -4.245 1.00 14.84 559 LEU B O 1
#

Organism: Paenarthrobacter aurescens (strain TC1) (NCBI:txid290340)

Foldseek 3Di:
DDDQDVLLVLLQVLVVVVCVQAVLLCVVVVHDDPLQDGHQLAVVSLVVNLVSLVVSLVVLVPDDDPDLLSVLSNVLVLQSVLSNVVVVVLQSLQAFAQPDGQLCVLVVSLVRDQADLVVLLSSLSNLQCLQSNLVRSLNSNVVSVVVVHHAALLRLVNLLVVLLQCLDCPHDLNVLVVRDHPPHRDPPVSSVSSCVSSNSNSVSSVVSSVCSVPPGNVSHHNALFQADPVQQSLLCQFFVDRDDLVVLLVVLVVLLVVLLVVLQVLLCVQPNPGHSVRSVVCLVPPPVQKDFAVVRVQVVLVLLLVLLVVCDPAQAPDPPLSDEREADPAAPPADAKDDADLVSPRHIYYGYDPPPDGMDGCLLPSLVCCLRGPPAQHVLVHLQSVLVVSHRPCQNSPFAHNLQRLLRSVLRSVVVVVCPQVPSSNCNSLVVNLSLLSNLQSQANHQHADDVVQHGHGDGLVSSLVSLVVRHPDDPVVSVVVSSCSSSSHNNSNSNVVSNVLVVVLVVVLVVDPPDDNHVVSNQQSNSHHGRSVSSSVSRD/DADQDLLLVLLQVLVVVVCVQAVLLCVVVVHDDQLQDGHQLAPVSLVVNLVSLVVSLVSLPPDDAPDLLSVLSNVLVLQSVLSNVVVVVLQSLQAFAQPDGLLCSLLVSLVRDQADLVVLLSLLSNLQCLLSSLVRSLNSNVVSVVVLHHAALLRLVNLLVVLLQCLDCCHDLNCLVCRDHPRHNDPPPSSVSSVVSSNSNSVNSVVSSVCSVPPRNVSHHNALFQADVVLQSLLCQFFVDRDPLVVLLVVLVVLLVVLLVVLQVLLCVQPNPGGSVRSVVSLVPDPVQKDFAVVRVQVVLVLQLVLLVVCDPAQAPDPPLSDEHEDDPAADDAKDDADLVSPRHIYYHGDPPPDGMDGHLLCSLVCQLRGPPAQHVQVHLQSVLPVSHRCCLNSPFAHNLQRLLRSVLRSVVVVVVPQVPSSNCNSLVSNLSLLSNLLSQANNQHADDPVQDGHTDHLVSSLSSLVVRHDDDPVVSVVVSSRSSSSGNNSNSNVVSNVLVVVLLVVQVVDDPDDSHVLVSQQSNSHHRRSVSSSVSRD

Nearest PDB structures (foldseek):
  3iuk-assembly1_A  TM=1.002E+00  e=2.974E-75  Paenarthrobacter aurescens TC1
  3iuk-assembly2_B  TM=9.964E-01  e=7.038E-73  Paenarthrobacter aurescens TC1
  3o0y-assembly1_A  TM=7.779E-01  e=5.780E-21  Colwellia psychrerythraea 34H
  3o0y-assembly2_B  TM=8.035E-01  e=4.973E-20  Colwellia psychrerythraea 34H
  3u24-assembly1_A  TM=7.649E-01  e=1.891E-15  Shewanella oneidensis MR-1

Sequence (1080 aa):
VRPKSAIDAVADAYTEEKLIELNPSFATTLGLPGHETEYQDYSPAGAAAHAEATRLALEALAGLEPSDDDVDAVTLDARERLGLELEIHQSGWDAADLNNIASPAQDIRAIFDLPTDTVEHWEHIAGRAANVPGAIEGYIASLRAAKDDRKVAAARQIRIVIEQTGRYAAEDGFFAKAADASLGDAPLPAEVQDKLDAGTSAARSAYSALGAFLRDELLPVAPEKDAVGREERYSLASRSSFIGAEVDLEETYAWGVQELERLISSEQEKVAGQIKPGASIEEAKSILNNDPARQIKGTDALKAWQELSDRAVSELADVHFDIPDVKTLECIAPTDEGGIYYTGPSDDFSRPGRWWSVPAGEDTFTTWSETTTVFHEGVPGHHLQVATATYRRRELLNNWRRNVCWVSGHGEGWALYAEQLLELGYLKDPGDHGLDGQRRAARVVFDIGVHLELPVPERWGTGTWTPEKGFDFLKANLDISEGQLQQFEFTRYLGWPGQAPSYKVGQRLWEQIRAELESREGFDLKSFHSKALNIGSVGLDVLRRRALLVRPKSAIDAVADAYTEKLIELNPSFATTLGLPGHETEYQDYSPAGAAAHAEATRLALEALAGLEPSDDVDAVTLDARERLGLELEIHQSGWDAADLNNIASPAQDIRAIFDLPTDTVEHWEHIAGRAANVPGAIEGYIASLRAAKDDRKVAAARQIRIVIEQTGRYAAEDGFFAKAADASLGDAPLPAEVQDKLDAGTSAARSAYSALGAFLRDELLPVAPEKDAVGRERYSLASRSFIGAEVDLEETYAWGVQELERLISEQEKVAGQIKPGASIEEAKSILNNDPARQIKGTDALKAWQELSDRAVSELADVHFDIPDVKTLECIAPTDGIYYTGPSDDFSRPGRWWSVPAGEDTFTTWSETTTVFHEGVPGHHLQVATATYRRELLNNWRRNVCWVSGHGEGWALYAEQLLELGYLKDPGDHGLDGQRRAARVVFDIGVHLELPVPERWGTGTWTPEKGFDFLKANLDISEGQLQFEFTRYLGWPGQAPSYKVGQRLWEQIRAELESREGFDLKSFHSKALNIGSVGLDVLRRALL

InterPro domains:
  IPR010281 Protein of unknown function DUF885 [PF05960] (30-557)
  IPR010281 Protein of unknown function DUF885 [PTHR33361] (13-557)